Protein 2EPD (pdb70)

GO terms:
  GO:0042802 identical protein binding (F, IPI)
  GO:0005096 GTPase activator activity (F, TAS)
  GO:0005737 cytoplasm (C, TAS)
  GO:0007010 cytoskeleton organization (P, TAS)
  GO:0007266 Rho protein signal transduction (P, TAS)
  GO:0005829 cytosol (C, TAS)
  GO:0051056 regulation of small GTPase mediated signal transduction (P, TAS)
  GO:0005737 cytoplasm (C, IDA)
  GO:0005829 cytosol (C, IDA)
  GO:0005515 protein binding (F, IPI)

Radius of gyration: 13.36 Å; Cα contacts (8 Å, |Δi|>4): 138; chains: 1; bounding box: 39×36×21 Å

Sequence (76 aa):
GSSGSSGEGVVEAVACFAYTGRTAQELSFRRGDVLRLHERASSDWWRGEHNGMRGLIPHKYITLPAGTEKQVVGAGGSSGSSGEGVVEAVACFAYTGRTAQELSFRRGDVLRLHERASSDWWRGEHNGMRGLIPHKYITLPAGTEKQVVGAGGSSGSSGEGVVEAVACFAYTGRTAQELSFRRGDVLRLHERASSDWWRGEHNGMRGLIPHKYITLPAGTEKQVVGAGGSSGSSGEGVVEAVACFAYTGRTAQELSFRRGDVLRLHERASSDWWRGEHNGMRGLIPHKYITLPAGTEKQVVGAGGSSGSSGEGVVEAVACFAYTGRTAQELSFRRGDVLRLHERASSDWWRGEHNGMRGLIPHKYITLPAGTEKQVVGAGGSSGSSGEGVVEAVACFAYTGRTAQELSFRRGDVLRLHERASSDWWRGEHNGMRGLIPHKYITLPAGTEKQVVGAGGSSGSSGEGVVEAVACFAYTGRTAQELSFRRGDVLRLHERASSDWWRGEHNGMRGLIPHKYITLPAGTEKQVVGAGGSSGSSGEGVVEAVACFAYTGRTAQELSFRRGDVLRLHERASSDWWRGEHNGMRGLIPHKYITLPAGTEKQVVGAGGSSGSSGEGVVEAVACFAYTGRTAQELSFRRGDVLRLHERASSDWWRGEHNGMRGLIPHKYITLPAGTEKQVVGAGGSSGSSGEGVVEAVACFAYTGRTAQELSFRRGDVLRLHERASSDWWRGEHNGMRGLIPHKYITLPAGTEKQVVGAGGSSGSSGEGVVEAVACFAYTGRTAQELSFRRGDVLRLHERASSDWWRGEHNGMRGLIPHKYITLPAGTEKQVVGAGGSSGSSGEGVVEAVACFAYTGRTAQELSFRRGDVLRLHERASSDWWRGEHNGMRGLIPHKYITLPAGTEKQVVGAGGSSGSSGEGVVEAVACFAYTGRTAQELSFRRGDVLRLHERASSDWWRGEHNGMRGLIPHKYITLPAGTEKQVVGAGGSSGSSGEGVVEAVACFAYTGRTAQELSFRRGDVLRLHERASSDWWRGEHNGMRGLIPHKYITLPAGTEKQVVGAGGSSGSSGEGVVEAVACFAYTGRTAQELSFRRGDVLRLHERASSDWWRGEHNGMRGLIPHKYITLPAGTEKQVVGAGGSSGSSGEGVVEAVACFAYTGRTAQELSFRRGDVLRLHERASSDWWRGEHNGMRGLIPHKYITLPAGTEKQVVGAGGSSGSSGEGVVEAVACFAYTGRTAQELSFRRGDVLRLHERASSDWWRGEHNGMRGLIPHKYITLPAGTEKQVVGAGGSSGSSGEGVVEAVACFAYTGRTAQELSFRRGDVLRLHERASSDWWRGEHNGMRGLIPHKYITLPAGTEKQVVGAGGSSGSSGEGVVEAVACFAYTGRTAQELSFRRGDVLRLHERASSDWWRGEHNGMRGLIPHKYITLPAGTEKQVVGAGGSSGSSGEGVVEAVACFAYTGRTAQELSFRRGDVLRLHERASSDWWRGEHNGMRGLIPHKYITLPAGTEKQVVGAG

Solvent-accessible surface area: 6062 Å² total; per-residue (Å²): 123,126,113,66,107,135,71,168,50,84,56,113,0,70,0,47,122,62,34,102,18,210,79,101,127,30,3,36,9,185,168,28,59,80,4,153,2,89,125,84,41,57,101,76,77,8,134,4,86,26,113,88,86,191,13,40,0,5,59,156,74,6,81,20,65,118,67,70,102,131,153,112,148,71,112,134

InterPro domains:
  IPR000198 Rho GTPase-activating protein domain [PF00620] (521-667)
  IPR000198 Rho GTPase-activating protein domain [PS50238] (507-695)
  IPR000198 Rho GTPase-activating protein domain [SM00324] (518-692)
  IPR001060 FCH domain [PF00611] (43-116)
  IPR001060 FCH domain [SM00055] (22-124)
  IPR001452 SH3 domain [PF14604] (753-801)
  IPR001452 SH3 domain [PS50002] (746-805)
  IPR001452 SH3 domain [SM00326] (749-804)
  IPR008936 Rho GTPase activation protein [G3DSA:1.10.555.10] (448-701)
  IPR008936 Rho GTPase activation protein [SSF48350] (504-695)
  IPR027267 AH/BAR domain superfamily [G3DSA:1.20.1270.60] (24-326)
  IPR027267 AH/BAR domain superfamily [SSF103657] (27-340)
  IPR031160 F-BAR domain [PS51741] (19-317)
  IPR035678 srGAP4, SH3 domain [cd11956] (748-802)
  IPR036028 SH3-like domain superfamily [SSF50044] (747-803)
  IPR051627 SLIT-ROBO Rho GTPase-activating [PTHR14166] (5-944)

CATH classification: 2.30.30.40

Organism: Homo sapiens (NCBI:txid9606)

Foldseek 3Di:
DPPDDDDPDKFKKFFQAFDDDPDLQEDTDGGGQIWIFPAQPDPQKTWTAHDPGTHIHGPVRIDGPDPVDDDDDDVD

Nearest PDB structures (foldseek):
  2epd-assembly1_A  TM=8.278E-01  e=2.546E-12  Homo sapiens
  2dl8-assembly1_A  TM=7.858E-01  e=1.969E-08  Homo sapiens
  5vei-assembly1_A  TM=8.631E-01  e=9.213E-06  Homo sapiens
  1x2p-assembly1_A  TM=7.782E-01  e=7.703E-06  Homo sapiens
  2yuo-assembly1_A  TM=7.365E-01  e=3.040E-05  Mus musculus

Structure (mmCIF, N/CA/C/O backbone):
data_2EPD
#
_entry.id   2EPD
#
loop_
_atom_site.group_PDB
_atom_site.id
_atom_site.type_symbol
_atom_site.label_atom_id
_atom_site.label_alt_id
_atom_site.label_comp_id
_atom_site.label_asym_id
_atom_site.label_entity_id
_atom_site.label_seq_id
_atom_site.pdbx_PDB_ins_code
_atom_site.Cartn_x
_atom_site.Cartn_y
_atom_site.Cartn_z
_atom_site.occupancy
_atom_site.B_iso_or_equiv
_atom_site.auth_seq_id
_atom_site.auth_comp_id
_atom_site.auth_asym_id
_atom_site.auth_atom_id
_atom_site.pdbx_PDB_model_num
ATOM 1 N N . GLY A 1 1 ? -25.912 12.431 -1.014 1.00 0.00 739 GLY A N 1
ATOM 2 C CA . GLY A 1 1 ? -25.103 11.268 -1.328 1.00 0.00 739 GLY A CA 1
ATOM 3 C C . GLY A 1 1 ? -23.861 11.175 -0.463 1.00 0.00 739 GLY A C 1
ATOM 4 O O . GLY A 1 1 ? -23.850 11.652 0.672 1.00 0.00 739 GLY A O 1
ATOM 8 N N . SER A 1 2 ? -22.813 10.560 -1.000 1.00 0.00 740 SER A N 1
ATOM 9 C CA . SER A 1 2 ? -21.562 10.401 -0.267 1.00 0.00 740 SER A CA 1
ATOM 10 C C . SER A 1 2 ? -21.718 9.388 0.863 1.00 0.00 740 SER A C 1
ATOM 11 O O . SER A 1 2 ? -21.240 9.604 1.976 1.00 0.00 740 SER A O 1
ATOM 19 N N . SER A 1 3 ? -22.393 8.281 0.567 1.00 0.00 741 SER A N 1
ATOM 20 C CA . SER A 1 3 ? -22.617 7.235 1.558 1.00 0.00 741 SER A CA 1
ATOM 21 C C . SER A 1 3 ? -21.405 6.314 1.660 1.00 0.00 741 SER A C 1
ATOM 22 O O . SER A 1 3 ? -20.894 6.059 2.750 1.00 0.00 741 SER A O 1
ATOM 30 N N . GLY A 1 4 ? -20.949 5.818 0.514 1.00 0.00 742 GLY A N 1
ATOM 31 C CA . GLY A 1 4 ? -19.801 4.930 0.494 1.00 0.00 742 GLY A CA 1
ATOM 32 C C . GLY A 1 4 ? -20.067 3.622 1.211 1.00 0.00 742 GLY A C 1
ATOM 33 O O . GLY A 1 4 ? -20.963 3.537 2.051 1.00 0.00 742 GLY A O 1
ATOM 37 N N . SER A 1 5 ? -19.288 2.597 0.879 1.00 0.00 743 SER A N 1
ATOM 38 C CA . SER A 1 5 ? -19.448 1.284 1.493 1.00 0.00 743 SER A CA 1
ATOM 39 C C . SER A 1 5 ? -18.120 0.779 2.049 1.00 0.00 743 SER A C 1
ATOM 40 O O . SER A 1 5 ? -17.251 0.333 1.300 1.00 0.00 743 SER A O 1
ATOM 48 N N . SER A 1 6 ? -17.971 0.854 3.368 1.00 0.00 744 SER A N 1
ATOM 49 C CA . SER A 1 6 ? -16.748 0.408 4.025 1.00 0.00 744 SER A CA 1
ATOM 50 C C . SER A 1 6 ? -16.653 -1.114 4.021 1.00 0.00 744 SER A C 1
ATOM 51 O O . SER A 1 6 ? -17.083 -1.777 4.963 1.00 0.00 744 SER A O 1
ATOM 59 N N . GLY A 1 7 ? -16.085 -1.662 2.950 1.00 0.00 745 GLY A N 1
ATOM 60 C CA . GLY A 1 7 ? -15.943 -3.102 2.841 1.00 0.00 745 GLY A CA 1
ATOM 61 C C . GLY A 1 7 ? -14.979 -3.508 1.744 1.00 0.00 745 GLY A C 1
ATOM 62 O O . GLY A 1 7 ? -13.876 -3.978 2.021 1.00 0.00 745 GLY A O 1
ATOM 66 N N . GLU A 1 8 ? -15.397 -3.328 0.495 1.00 0.00 746 GLU A N 1
ATOM 67 C CA . GLU A 1 8 ? -14.562 -3.681 -0.648 1.00 0.00 746 GLU A CA 1
ATOM 68 C C . GLU A 1 8 ? -14.169 -2.438 -1.440 1.00 0.00 746 GLU A C 1
ATOM 69 O O . GLU A 1 8 ? -14.979 -1.876 -2.176 1.00 0.00 746 GLU A O 1
ATOM 81 N N . GLY A 1 9 ? -12.919 -2.014 -1.282 1.00 0.00 747 GLY A N 1
ATOM 82 C CA . GLY A 1 9 ? -12.439 -0.840 -1.988 1.00 0.00 747 GLY A CA 1
ATOM 83 C C . GLY A 1 9 ? -10.984 -0.962 -2.394 1.00 0.00 747 GLY A C 1
ATOM 84 O O . GLY A 1 9 ? -10.165 -1.492 -1.644 1.00 0.00 747 GLY A O 1
ATOM 88 N N . VAL A 1 10 ? -10.661 -0.470 -3.586 1.00 0.00 748 VAL A N 1
ATOM 89 C CA . VAL A 1 10 ? -9.294 -0.527 -4.092 1.00 0.00 748 VAL A CA 1
ATOM 90 C C . VAL A 1 10 ? -8.990 0.668 -4.989 1.00 0.00 748 VAL A C 1
ATOM 91 O O . VAL A 1 10 ? -9.757 0.987 -5.898 1.00 0.00 748 VAL A O 1
ATOM 104 N N . VAL A 1 11 ? -7.865 1.326 -4.727 1.00 0.00 749 VAL A N 1
ATOM 105 C CA . VAL A 1 11 ? -7.458 2.485 -5.512 1.00 0.00 749 VAL A CA 1
ATOM 106 C C . VAL A 1 11 ? -6.152 2.217 -6.251 1.00 0.00 749 VAL A C 1
ATOM 107 O O . VAL A 1 11 ? -5.133 1.904 -5.636 1.00 0.00 749 VAL A O 1
ATOM 120 N N . GLU A 1 12 ? -6.190 2.343 -7.573 1.00 0.00 750 GLU A N 1
ATOM 121 C CA . GLU A 1 12 ? -5.008 2.114 -8.396 1.00 0.00 750 GLU A CA 1
ATOM 122 C C . GLU A 1 12 ? -4.160 3.379 -8.495 1.00 0.00 750 GLU A C 1
ATOM 123 O O . GLU A 1 12 ? -4.619 4.409 -8.988 1.00 0.00 750 GLU A O 1
ATOM 135 N N . ALA A 1 13 ? -2.921 3.293 -8.022 1.00 0.00 751 ALA A N 1
ATOM 136 C CA . ALA A 1 13 ? -2.009 4.429 -8.059 1.00 0.00 751 ALA A CA 1
ATOM 137 C C . ALA A 1 13 ? -0.785 4.123 -8.916 1.00 0.00 751 ALA A C 1
ATOM 138 O O . ALA A 1 13 ? -0.370 2.970 -9.035 1.00 0.00 751 ALA A O 1
ATOM 145 N N . VAL A 1 14 ? -0.212 5.163 -9.513 1.00 0.00 752 VAL A N 1
ATOM 146 C CA . VAL A 1 14 ? 0.965 5.005 -10.360 1.00 0.00 752 VAL A CA 1
ATOM 147 C C . VAL A 1 14 ? 2.228 5.457 -9.635 1.00 0.00 752 VAL A C 1
ATOM 148 O O . VAL A 1 14 ? 2.245 6.507 -8.993 1.00 0.00 752 VAL A O 1
ATOM 161 N N . ALA A 1 15 ? 3.283 4.657 -9.744 1.00 0.00 753 ALA A N 1
ATOM 162 C CA . ALA A 1 15 ? 4.552 4.976 -9.101 1.00 0.00 753 ALA A CA 1
ATOM 163 C C . ALA A 1 15 ? 5.241 6.145 -9.795 1.00 0.00 753 ALA A C 1
ATOM 164 O O . ALA A 1 15 ? 5.849 5.980 -10.854 1.00 0.00 753 ALA A O 1
ATOM 171 N N . CYS A 1 16 ? 5.142 7.326 -9.194 1.00 0.00 754 CYS A N 1
ATOM 172 C CA . CYS A 1 16 ? 5.755 8.524 -9.757 1.00 0.00 754 CYS A CA 1
ATOM 173 C C . CYS A 1 16 ? 7.253 8.323 -9.961 1.00 0.00 754 CYS A C 1
ATOM 174 O O . CYS A 1 16 ? 7.835 8.839 -10.916 1.00 0.00 754 CYS A O 1
ATOM 182 N N . PHE A 1 17 ? 7.873 7.572 -9.057 1.00 0.00 755 PHE A N 1
ATOM 183 C CA . PHE A 1 17 ? 9.305 7.306 -9.136 1.00 0.00 755 PHE A CA 1
ATOM 184 C C . PHE A 1 17 ? 9.633 5.925 -8.574 1.00 0.00 755 PHE A C 1
ATOM 185 O O . PHE A 1 17 ? 8.911 5.400 -7.728 1.00 0.00 755 PHE A O 1
ATOM 202 N N . ALA A 1 18 ? 10.728 5.344 -9.053 1.00 0.00 756 ALA A N 1
ATOM 203 C CA . ALA A 1 18 ? 11.153 4.026 -8.598 1.00 0.00 756 ALA A CA 1
ATOM 204 C C . ALA A 1 18 ? 11.482 4.038 -7.109 1.00 0.00 756 ALA A C 1
ATOM 205 O O . ALA A 1 18 ? 12.304 4.832 -6.652 1.00 0.00 756 ALA A O 1
ATOM 212 N N . TYR A 1 19 ? 10.835 3.154 -6.358 1.00 0.00 757 TYR A N 1
ATOM 213 C CA . TYR A 1 19 ? 11.056 3.066 -4.920 1.00 0.00 757 TYR A CA 1
ATOM 214 C C . TYR A 1 19 ? 11.520 1.667 -4.524 1.00 0.00 757 TYR A C 1
ATOM 215 O O . TYR A 1 19 ? 11.300 0.698 -5.252 1.00 0.00 757 TYR A O 1
ATOM 233 N N . THR A 1 20 ? 12.163 1.570 -3.365 1.00 0.00 758 THR A N 1
ATOM 234 C CA . THR A 1 20 ? 12.659 0.291 -2.872 1.00 0.00 758 THR A CA 1
ATOM 235 C C . THR A 1 20 ? 12.425 0.153 -1.372 1.00 0.00 758 THR A C 1
ATOM 236 O O . THR A 1 20 ? 13.112 0.780 -0.566 1.00 0.00 758 THR A O 1
ATOM 247 N N . GLY A 1 21 ? 11.451 -0.674 -1.003 1.00 0.00 759 GLY A N 1
ATOM 248 C CA . GLY A 1 21 ? 11.145 -0.880 0.401 1.00 0.00 759 GLY A CA 1
ATOM 249 C C . GLY A 1 21 ? 12.383 -1.159 1.229 1.00 0.00 759 GLY A C 1
ATOM 250 O O . GLY A 1 21 ? 13.164 -2.055 0.908 1.00 0.00 759 GLY A O 1
ATOM 254 N N . ARG A 1 22 ? 12.564 -0.390 2.298 1.00 0.00 760 ARG A N 1
ATOM 255 C CA . ARG A 1 22 ? 13.717 -0.557 3.173 1.00 0.00 760 ARG A CA 1
ATOM 256 C C . ARG A 1 22 ? 13.675 -1.911 3.876 1.00 0.00 760 ARG A C 1
ATOM 257 O O . ARG A 1 22 ? 14.698 -2.582 4.017 1.00 0.00 760 ARG A O 1
ATOM 278 N N . THR A 1 23 ? 12.485 -2.307 4.316 1.00 0.00 761 THR A N 1
ATOM 279 C CA . THR A 1 23 ? 12.309 -3.579 5.005 1.00 0.00 761 THR A CA 1
ATOM 280 C C . THR A 1 23 ? 11.133 -4.359 4.428 1.00 0.00 761 THR A C 1
ATOM 281 O O . THR A 1 23 ? 10.393 -3.851 3.586 1.00 0.00 761 THR A O 1
ATOM 292 N N . ALA A 1 24 ? 10.966 -5.595 4.887 1.00 0.00 762 ALA A N 1
ATOM 293 C CA . ALA A 1 24 ? 9.878 -6.444 4.418 1.00 0.00 762 ALA A CA 1
ATOM 294 C C . ALA A 1 24 ? 8.549 -5.697 4.445 1.00 0.00 762 ALA A C 1
ATOM 295 O O . ALA A 1 24 ? 7.728 -5.841 3.539 1.00 0.00 762 ALA A O 1
ATOM 302 N N . GLN A 1 25 ? 8.343 -4.901 5.489 1.00 0.00 763 GLN A N 1
ATOM 303 C CA . GLN A 1 25 ? 7.112 -4.133 5.633 1.00 0.00 763 GLN A CA 1
ATOM 304 C C . GLN A 1 25 ? 6.864 -3.267 4.402 1.00 0.00 763 GLN A C 1
ATOM 305 O O . GLN A 1 25 ? 5.760 -3.248 3.858 1.00 0.00 763 GLN A O 1
ATOM 319 N N . GLU A 1 26 ? 7.897 -2.551 3.970 1.00 0.00 764 GLU A N 1
ATOM 320 C CA . GLU A 1 26 ? 7.789 -1.682 2.804 1.00 0.00 764 GLU A CA 1
ATOM 321 C C . GLU A 1 26 ? 7.807 -2.497 1.514 1.00 0.00 764 GLU A C 1
ATOM 322 O O . GLU A 1 26 ? 8.232 -3.654 1.503 1.00 0.00 764 GLU A O 1
ATOM 334 N N . LEU A 1 27 ? 7.342 -1.887 0.429 1.00 0.00 765 LEU A N 1
ATOM 335 C CA . LEU A 1 27 ? 7.304 -2.556 -0.867 1.00 0.00 765 LEU A CA 1
ATOM 336 C C . LEU A 1 27 ? 8.265 -1.894 -1.849 1.00 0.00 765 LEU A C 1
ATOM 337 O O . LEU A 1 27 ? 8.830 -0.839 -1.565 1.00 0.00 765 LEU A O 1
ATOM 353 N N . SER A 1 28 ? 8.443 -2.521 -3.008 1.00 0.00 766 SER A N 1
ATOM 354 C CA . SER A 1 28 ? 9.337 -1.994 -4.032 1.00 0.00 766 SER A CA 1
ATOM 355 C C . SER A 1 28 ? 8.658 -1.995 -5.398 1.00 0.00 766 SER A C 1
ATOM 356 O O . SER A 1 28 ? 7.785 -2.820 -5.670 1.00 0.00 766 SER A O 1
ATOM 364 N N . PHE A 1 29 ? 9.064 -1.063 -6.255 1.00 0.00 767 PHE A N 1
ATOM 365 C CA . PHE A 1 29 ? 8.495 -0.954 -7.593 1.00 0.00 767 PHE A CA 1
ATOM 366 C C . PHE A 1 29 ? 9.225 0.108 -8.410 1.00 0.00 767 PHE A C 1
ATOM 367 O O . PHE A 1 29 ? 9.841 1.018 -7.855 1.00 0.00 767 PHE A O 1
ATOM 384 N N . ARG A 1 30 ? 9.153 -0.017 -9.731 1.00 0.00 768 ARG A N 1
ATOM 385 C CA . ARG A 1 30 ? 9.808 0.930 -10.625 1.00 0.00 768 ARG A CA 1
ATOM 386 C C . ARG A 1 30 ? 8.804 1.933 -11.184 1.00 0.00 768 ARG A C 1
ATOM 387 O O . ARG A 1 30 ? 7.671 1.578 -11.509 1.00 0.00 768 ARG A O 1
ATOM 408 N N . ARG A 1 31 ? 9.228 3.188 -11.293 1.00 0.00 769 ARG A N 1
ATOM 409 C CA . ARG A 1 31 ? 8.366 4.244 -11.811 1.00 0.00 769 ARG A CA 1
ATOM 410 C C . ARG A 1 31 ? 7.450 3.708 -12.907 1.00 0.00 769 ARG A C 1
ATOM 411 O O . ARG A 1 31 ? 7.904 3.056 -13.847 1.00 0.00 769 ARG A O 1
ATOM 432 N N . GLY A 1 32 ? 6.156 3.988 -12.780 1.00 0.00 770 GLY A N 1
ATOM 433 C CA . GLY A 1 32 ? 5.197 3.527 -13.766 1.00 0.00 770 GLY A CA 1
ATOM 434 C C . GLY A 1 32 ? 4.436 2.300 -13.305 1.00 0.00 770 GLY A C 1
ATOM 435 O O . GLY A 1 32 ? 3.290 2.086 -13.701 1.00 0.00 770 GLY A O 1
ATOM 439 N N . ASP A 1 33 ? 5.074 1.490 -12.468 1.00 0.00 771 ASP A N 1
ATOM 440 C CA . ASP A 1 33 ? 4.451 0.276 -11.953 1.00 0.00 771 ASP A CA 1
ATOM 441 C C . ASP A 1 33 ? 3.262 0.614 -11.059 1.00 0.00 771 ASP A C 1
ATOM 442 O O . ASP A 1 33 ? 3.423 1.202 -9.989 1.00 0.00 771 ASP A O 1
ATOM 451 N N . VAL A 1 34 ? 2.067 0.239 -11.504 1.00 0.00 772 VAL A N 1
ATOM 452 C CA . VAL A 1 34 ? 0.851 0.502 -10.745 1.00 0.00 772 VAL A CA 1
ATOM 453 C C . VAL A 1 34 ? 0.788 -0.363 -9.491 1.00 0.00 772 VAL A C 1
ATOM 454 O O . VAL A 1 34 ? 1.332 -1.467 -9.457 1.00 0.00 772 VAL A O 1
ATOM 467 N N . LEU A 1 35 ? 0.121 0.146 -8.461 1.00 0.00 773 LEU A N 1
ATOM 468 C CA . LEU A 1 35 ? -0.014 -0.580 -7.203 1.00 0.00 773 LEU A CA 1
ATOM 469 C C . LEU A 1 35 ? -1.400 -0.374 -6.601 1.00 0.00 773 LEU A C 1
ATOM 470 O O . LEU A 1 35 ? -1.895 0.750 -6.527 1.00 0.00 773 LEU A O 1
ATOM 486 N N . ARG A 1 36 ? -2.021 -1.468 -6.172 1.00 0.00 774 ARG A N 1
ATOM 487 C CA . ARG A 1 36 ? -3.351 -1.408 -5.576 1.00 0.00 774 ARG A CA 1
ATOM 488 C C . ARG A 1 36 ? -3.276 -0.934 -4.128 1.00 0.00 774 ARG A C 1
ATOM 489 O O . ARG A 1 36 ? -2.616 -1.555 -3.293 1.00 0.00 774 ARG A O 1
ATOM 510 N N . LEU A 1 37 ? -3.956 0.169 -3.836 1.00 0.00 775 LEU A N 1
ATOM 511 C CA . LEU A 1 37 ? -3.967 0.727 -2.488 1.00 0.00 775 LEU A CA 1
ATOM 512 C C . LEU A 1 37 ? -5.135 0.172 -1.679 1.00 0.00 775 LEU A C 1
ATOM 513 O O . LEU A 1 37 ? -6.233 0.730 -1.690 1.00 0.00 775 LEU A O 1
ATOM 529 N N . HIS A 1 38 ? -4.890 -0.929 -0.975 1.00 0.00 776 HIS A N 1
ATOM 530 C CA . HIS A 1 38 ? -5.921 -1.558 -0.157 1.00 0.00 776 HIS A CA 1
ATOM 531 C C . HIS A 1 38 ? -6.646 -0.521 0.696 1.00 0.00 776 HIS A C 1
ATOM 532 O O . HIS A 1 38 ? -7.854 -0.329 0.562 1.00 0.00 776 HIS A O 1
ATOM 546 N N . GLU A 1 39 ? -5.899 0.142 1.573 1.00 0.00 777 GLU A N 1
ATOM 547 C CA . GLU A 1 39 ? -6.472 1.158 2.449 1.00 0.00 777 GLU A CA 1
ATOM 548 C C . GLU A 1 39 ? -5.375 1.963 3.139 1.00 0.00 777 GLU A C 1
ATOM 549 O O . GLU A 1 39 ? -4.306 1.437 3.450 1.00 0.00 777 GLU A O 1
ATOM 561 N N . ARG A 1 40 ? -5.648 3.242 3.376 1.00 0.00 778 ARG A N 1
ATOM 562 C CA . ARG A 1 40 ? -4.684 4.121 4.028 1.00 0.00 778 ARG A CA 1
ATOM 563 C C . ARG A 1 40 ? -3.947 3.386 5.144 1.00 0.00 778 ARG A C 1
ATOM 564 O O . ARG A 1 40 ? -4.535 2.580 5.864 1.00 0.00 778 ARG A O 1
ATOM 585 N N . ALA A 1 41 ? -2.656 3.671 5.281 1.00 0.00 779 ALA A N 1
ATOM 586 C CA . ALA A 1 41 ? -1.840 3.039 6.310 1.00 0.00 779 ALA A CA 1
ATOM 587 C C . ALA A 1 41 ? -1.300 4.071 7.294 1.00 0.00 779 ALA A C 1
ATOM 588 O O . ALA A 1 41 ? -1.251 3.827 8.500 1.00 0.00 779 ALA A O 1
ATOM 595 N N . SER A 1 42 ? -0.896 5.225 6.772 1.00 0.00 780 SER A N 1
ATOM 596 C CA . SER A 1 42 ? -0.356 6.293 7.605 1.00 0.00 780 SER A CA 1
ATOM 597 C C . SER A 1 42 ? -0.611 7.658 6.971 1.00 0.00 780 SER A C 1
ATOM 598 O O . SER A 1 42 ? -1.279 7.762 5.943 1.00 0.00 780 SER A O 1
ATOM 606 N N . SER A 1 43 ? -0.072 8.702 7.593 1.00 0.00 781 SER A N 1
ATOM 607 C CA . SER A 1 43 ? -0.243 10.061 7.093 1.00 0.00 781 SER A CA 1
ATOM 608 C C . SER A 1 43 ? 0.340 10.201 5.690 1.00 0.00 781 SER A C 1
ATOM 609 O O . SER A 1 43 ? -0.227 10.882 4.836 1.00 0.00 781 SER A O 1
ATOM 617 N N . ASP A 1 44 ? 1.476 9.551 5.461 1.00 0.00 782 ASP A N 1
ATOM 618 C CA . ASP A 1 44 ? 2.137 9.602 4.162 1.00 0.00 782 ASP A CA 1
ATOM 619 C C . ASP A 1 44 ? 2.483 8.198 3.674 1.00 0.00 782 ASP A C 1
ATOM 620 O O . ASP A 1 44 ? 3.527 7.985 3.058 1.00 0.00 782 ASP A O 1
ATOM 629 N N . TRP A 1 45 ? 1.600 7.246 3.953 1.00 0.00 783 TRP A N 1
ATOM 630 C CA . TRP A 1 45 ? 1.813 5.863 3.543 1.00 0.00 783 TRP A CA 1
ATOM 631 C C . TRP A 1 45 ? 0.485 5.163 3.280 1.00 0.00 783 TRP A C 1
ATOM 632 O O . TRP A 1 45 ? -0.570 5.630 3.709 1.00 0.00 783 TRP A O 1
ATOM 653 N N . TRP A 1 46 ? 0.543 4.040 2.572 1.00 0.00 784 TRP A N 1
ATOM 654 C CA . TRP A 1 46 ? -0.657 3.276 2.251 1.00 0.00 784 TRP A CA 1
ATOM 655 C C . TRP A 1 46 ? -0.397 1.778 2.373 1.00 0.00 784 TRP A C 1
ATOM 656 O O . TRP A 1 46 ? 0.706 1.357 2.721 1.00 0.00 784 TRP A O 1
ATOM 677 N N . ARG A 1 47 ? -1.419 0.980 2.083 1.00 0.00 785 ARG A N 1
ATOM 678 C CA . ARG A 1 47 ? -1.300 -0.471 2.162 1.00 0.00 785 ARG A CA 1
ATOM 679 C C . ARG A 1 47 ? -1.695 -1.121 0.838 1.00 0.00 785 ARG A C 1
ATOM 680 O O . ARG A 1 47 ? -2.846 -1.037 0.413 1.00 0.00 785 ARG A O 1
ATOM 701 N N . GLY A 1 48 ? -0.730 -1.769 0.192 1.00 0.00 786 GLY A N 1
ATOM 702 C CA . GLY A 1 48 ? -0.996 -2.423 -1.076 1.00 0.00 786 GLY A CA 1
ATOM 703 C C . GLY A 1 48 ? -0.271 -3.747 -1.209 1.00 0.00 786 GLY A C 1
ATOM 704 O O . GLY A 1 48 ? 0.463 -4.152 -0.309 1.00 0.00 786 GLY A O 1
ATOM 708 N N . GLU A 1 49 ? -0.480 -4.424 -2.334 1.00 0.00 787 GLU A N 1
ATOM 709 C CA . GLU A 1 49 ? 0.158 -5.712 -2.579 1.00 0.00 787 GLU A CA 1
ATOM 710 C C . GLU A 1 49 ? 0.767 -5.760 -3.977 1.00 0.00 787 GLU A C 1
ATOM 711 O O . GLU A 1 49 ? 0.052 -5.732 -4.979 1.00 0.00 787 GLU A O 1
ATOM 723 N N . HIS A 1 50 ? 2.093 -5.833 -4.037 1.00 0.00 788 HIS A N 1
ATOM 724 C CA . HIS A 1 50 ? 2.800 -5.885 -5.312 1.00 0.00 788 HIS A CA 1
ATOM 725 C C . HIS A 1 50 ? 2.807 -7.305 -5.871 1.00 0.00 788 HIS A C 1
ATOM 726 O O . HIS A 1 50 ? 2.220 -8.215 -5.287 1.00 0.00 788 HIS A O 1
ATOM 740 N N . ASN A 1 51 ? 3.475 -7.485 -7.006 1.00 0.00 789 ASN A N 1
ATOM 741 C CA . ASN A 1 51 ? 3.557 -8.794 -7.645 1.00 0.00 789 ASN A CA 1
ATOM 742 C C . ASN A 1 51 ? 4.169 -9.823 -6.700 1.00 0.00 789 ASN A C 1
ATOM 743 O O . ASN A 1 51 ? 5.388 -9.893 -6.547 1.00 0.00 789 ASN A O 1
ATOM 754 N N . GLY A 1 52 ? 3.314 -10.620 -6.067 1.00 0.00 790 GLY A N 1
ATOM 755 C CA . GLY A 1 52 ? 3.789 -11.635 -5.145 1.00 0.00 790 GLY A CA 1
ATOM 756 C C . GLY A 1 52 ? 4.357 -11.042 -3.872 1.00 0.00 790 GLY A C 1
ATOM 757 O O . GLY A 1 52 ? 4.953 -11.750 -3.061 1.00 0.00 790 GLY A O 1
ATOM 761 N N . MET A 1 53 ? 4.174 -9.737 -3.696 1.00 0.00 791 MET A N 1
ATOM 762 C CA . MET A 1 53 ? 4.674 -9.049 -2.511 1.00 0.00 791 MET A CA 1
ATOM 763 C C . MET A 1 53 ? 3.559 -8.262 -1.829 1.00 0.00 791 MET A C 1
ATOM 764 O O . MET A 1 53 ? 2.595 -7.848 -2.472 1.00 0.00 791 MET A O 1
ATOM 778 N N . ARG A 1 54 ? 3.698 -8.061 -0.522 1.00 0.00 792 ARG A N 1
ATOM 779 C CA . ARG A 1 54 ? 2.702 -7.326 0.247 1.00 0.00 792 ARG A CA 1
ATOM 780 C C . ARG A 1 54 ? 3.369 -6.440 1.295 1.00 0.00 792 ARG A C 1
ATOM 781 O O . ARG A 1 54 ? 4.226 -6.894 2.052 1.00 0.00 792 ARG A O 1
ATOM 802 N N . GLY A 1 55 ? 2.970 -5.172 1.332 1.00 0.00 793 GLY A N 1
ATOM 803 C CA . GLY A 1 55 ? 3.540 -4.242 2.290 1.00 0.00 793 GLY A CA 1
ATOM 804 C C . GLY A 1 55 ? 2.933 -2.858 2.186 1.00 0.00 793 GLY A C 1
ATOM 805 O O . GLY A 1 55 ? 1.828 -2.693 1.666 1.00 0.00 793 GLY A O 1
ATOM 809 N N . LEU A 1 56 ? 3.653 -1.858 2.683 1.00 0.00 794 LEU A N 1
ATOM 810 C CA . LEU A 1 56 ? 3.178 -0.480 2.645 1.00 0.00 794 LEU A CA 1
ATOM 811 C C . LEU A 1 56 ? 3.539 0.185 1.320 1.00 0.00 794 LEU A C 1
ATOM 812 O O . LEU A 1 56 ? 4.289 -0.373 0.519 1.00 0.00 794 LEU A O 1
ATOM 828 N N . ILE A 1 57 ? 3.000 1.379 1.097 1.00 0.00 795 ILE A N 1
ATOM 829 C CA . ILE A 1 57 ? 3.268 2.120 -0.129 1.00 0.00 795 ILE A CA 1
ATOM 830 C C . ILE A 1 57 ? 3.422 3.611 0.153 1.00 0.00 795 ILE A C 1
ATOM 831 O O . ILE A 1 57 ? 2.614 4.222 0.853 1.00 0.00 795 ILE A O 1
ATOM 847 N N . PRO A 1 58 ? 4.482 4.213 -0.407 1.00 0.00 796 PRO A N 1
ATOM 848 C CA . PRO A 1 58 ? 4.765 5.640 -0.233 1.00 0.00 796 PRO A CA 1
ATOM 849 C C . PRO A 1 58 ? 3.756 6.524 -0.959 1.00 0.00 796 PRO A C 1
ATOM 850 O O . PRO A 1 58 ? 3.544 6.381 -2.163 1.00 0.00 796 PRO A O 1
ATOM 861 N N . HIS A 1 59 ? 3.137 7.439 -0.219 1.00 0.00 797 HIS A N 1
ATOM 862 C CA . HIS A 1 59 ? 2.151 8.347 -0.793 1.00 0.00 797 HIS A CA 1
ATOM 863 C C . HIS A 1 59 ? 2.834 9.495 -1.530 1.00 0.00 797 HIS A C 1
ATOM 864 O O . HIS A 1 59 ? 2.181 10.283 -2.214 1.00 0.00 797 HIS A O 1
ATOM 878 N N . LYS A 1 60 ? 4.152 9.583 -1.386 1.00 0.00 798 LYS A N 1
ATOM 879 C CA . LYS A 1 60 ? 4.925 10.634 -2.038 1.00 0.00 798 LYS A CA 1
ATOM 880 C C . LYS A 1 60 ? 5.470 10.155 -3.379 1.00 0.00 798 LYS A C 1
ATOM 881 O O . LYS A 1 60 ? 5.640 10.944 -4.309 1.00 0.00 798 LYS A O 1
ATOM 900 N N . TYR A 1 61 ? 5.742 8.858 -3.473 1.00 0.00 799 TYR A N 1
ATOM 901 C CA . TYR A 1 61 ? 6.269 8.274 -4.701 1.00 0.00 799 TYR A CA 1
ATOM 902 C C . TYR A 1 61 ? 5.143 7.725 -5.571 1.00 0.00 799 TYR A C 1
ATOM 903 O O . TYR A 1 61 ? 5.388 7.136 -6.624 1.00 0.00 799 TYR A O 1
ATOM 921 N N . ILE A 1 62 ? 3.908 7.923 -5.122 1.00 0.00 800 ILE A N 1
ATOM 922 C CA . ILE A 1 62 ? 2.743 7.449 -5.859 1.00 0.00 800 ILE A CA 1
ATOM 923 C C . ILE A 1 62 ? 1.731 8.571 -6.067 1.00 0.00 800 ILE A C 1
ATOM 924 O O . ILE A 1 62 ? 1.480 9.371 -5.165 1.00 0.00 800 ILE A O 1
ATOM 940 N N . THR A 1 63 ? 1.149 8.622 -7.261 1.00 0.00 801 THR A N 1
ATOM 941 C CA . THR A 1 63 ? 0.163 9.645 -7.588 1.00 0.00 801 THR A CA 1
ATOM 942 C C . THR A 1 63 ? -1.226 9.038 -7.749 1.00 0.00 801 THR A C 1
ATOM 943 O O . THR A 1 63 ? -1.464 8.238 -8.655 1.00 0.00 801 THR A O 1
ATOM 954 N N . LEU A 1 64 ? -2.140 9.423 -6.866 1.00 0.00 802 LEU A N 1
ATOM 955 C CA . LEU A 1 64 ? -3.508 8.917 -6.911 1.00 0.00 802 LEU A CA 1
ATOM 956 C C . LEU A 1 64 ? -4.214 9.367 -8.186 1.00 0.00 802 LEU A C 1
ATOM 957 O O . LEU A 1 64 ? -3.894 10.403 -8.769 1.00 0.00 802 LEU A O 1
ATOM 973 N N . PRO A 1 65 ? -5.198 8.572 -8.630 1.00 0.00 803 PRO A N 1
ATOM 974 C CA . PRO A 1 65 ? -5.972 8.870 -9.839 1.00 0.00 803 PRO A CA 1
ATOM 975 C C . PRO A 1 65 ? -6.892 10.072 -9.657 1.00 0.00 803 PRO A C 1
ATOM 976 O O . PRO A 1 65 ? -7.148 10.505 -8.534 1.00 0.00 803 PRO A O 1
ATOM 987 N N . ALA A 1 66 ? -7.387 10.606 -10.769 1.00 0.00 804 ALA A N 1
ATOM 988 C CA . ALA A 1 66 ? -8.280 11.757 -10.731 1.00 0.00 804 ALA A CA 1
ATOM 989 C C . ALA A 1 66 ? -9.391 11.557 -9.705 1.00 0.00 804 ALA A C 1
ATOM 990 O O . ALA A 1 66 ? -10.284 10.733 -9.895 1.00 0.00 804 ALA A O 1
ATOM 997 N N . GLY A 1 67 ? -9.327 12.315 -8.615 1.00 0.00 805 GLY A N 1
ATOM 998 C CA . GLY A 1 67 ? -10.332 12.205 -7.574 1.00 0.00 805 GLY A CA 1
ATOM 999 C C . GLY A 1 67 ? -9.750 11.745 -6.252 1.00 0.00 805 GLY A C 1
ATOM 1000 O O . GLY A 1 67 ? -10.348 10.927 -5.552 1.00 0.00 805 GLY A O 1
ATOM 1004 N N . THR A 1 68 ? -8.578 12.269 -5.909 1.00 0.00 806 THR A N 1
ATOM 1005 C CA . THR A 1 68 ? -7.913 11.905 -4.664 1.00 0.00 806 THR A CA 1
ATOM 1006 C C . THR A 1 68 ? -8.892 11.914 -3.495 1.00 0.00 806 THR A C 1
ATOM 1007 O O . THR A 1 68 ? -10.031 12.359 -3.631 1.00 0.00 806 THR A O 1
ATOM 1018 N N . GLU A 1 69 ? -8.439 11.420 -2.347 1.00 0.00 807 GLU A N 1
ATOM 1019 C CA . GLU A 1 69 ? -9.277 11.371 -1.154 1.00 0.00 807 GLU A CA 1
ATOM 1020 C C . GLU A 1 69 ? -9.131 12.650 -0.334 1.00 0.00 807 GLU A C 1
ATOM 1021 O O . GLU A 1 69 ? -8.122 12.858 0.339 1.00 0.00 807 GLU A O 1
ATOM 1033 N N . LYS A 1 70 ? -10.147 13.505 -0.397 1.00 0.00 808 LYS A N 1
ATOM 1034 C CA . LYS A 1 70 ? -10.134 14.763 0.339 1.00 0.00 808 LYS A CA 1
ATOM 1035 C C . LYS A 1 70 ? -11.289 14.824 1.333 1.00 0.00 808 LYS A C 1
ATOM 1036 O O . LYS A 1 70 ? -11.150 15.374 2.425 1.00 0.00 808 LYS A O 1
ATOM 1055 N N . GLN A 1 71 ? -12.426 14.254 0.948 1.00 0.00 809 GLN A N 1
ATOM 1056 C CA . GLN A 1 71 ? -13.604 14.243 1.807 1.00 0.00 809 GLN A CA 1
ATOM 1057 C C . GLN A 1 71 ? -13.925 15.647 2.309 1.00 0.00 809 GLN A C 1
ATOM 1058 O O . GLN A 1 71 ? -14.195 15.847 3.493 1.00 0.00 809 GLN A O 1
ATOM 1072 N N . VAL A 1 72 ? -13.892 16.617 1.401 1.00 0.00 810 VAL A N 1
ATOM 1073 C CA . VAL A 1 72 ? -14.179 18.002 1.751 1.00 0.00 810 VAL A CA 1
ATOM 1074 C C . VAL A 1 72 ? -15.490 18.467 1.125 1.00 0.00 810 VAL A C 1
ATOM 1075 O O . VAL A 1 72 ? -15.542 18.793 -0.061 1.00 0.00 810 VAL A O 1
ATOM 1088 N N . VAL A 1 73 ? -16.547 18.495 1.931 1.00 0.00 811 VAL A N 1
ATOM 1089 C CA . VAL A 1 73 ? -17.858 18.922 1.456 1.00 0.00 811 VAL A CA 1
ATOM 1090 C C . VAL A 1 73 ? -17.749 20.173 0.592 1.00 0.00 811 VAL A C 1
ATOM 1091 O O . VAL A 1 73 ? -16.896 21.028 0.824 1.00 0.00 811 VAL A O 1
ATOM 1104 N N . GLY A 1 74 ? -18.621 20.273 -0.407 1.00 0.00 812 GLY A N 1
ATOM 1105 C CA . GLY A 1 74 ? -18.607 21.424 -1.291 1.00 0.00 812 GLY A CA 1
ATOM 1106 C C . GLY A 1 74 ? -18.671 21.031 -2.754 1.00 0.00 812 GLY A C 1
ATOM 1107 O O . GLY A 1 74 ? -18.215 19.953 -3.135 1.00 0.00 812 GLY A O 1
ATOM 1111 N N . ALA A 1 75 ? -19.239 21.907 -3.576 1.00 0.00 813 ALA A N 1
ATOM 1112 C CA . ALA A 1 75 ? -19.360 21.646 -5.005 1.00 0.00 813 ALA A CA 1
ATOM 1113 C C . ALA A 1 75 ? -19.770 22.906 -5.760 1.00 0.00 813 ALA A C 1
ATOM 1114 O O . ALA A 1 75 ? -20.853 23.447 -5.544 1.00 0.00 813 ALA A O 1
ATOM 1121 N N . GLY A 1 76 ? -18.894 23.370 -6.647 1.00 0.00 814 GLY A N 1
ATOM 1122 C CA . GLY A 1 76 ? -19.183 24.564 -7.420 1.00 0.00 814 GLY A CA 1
ATOM 1123 C C . GLY A 1 76 ? -18.924 25.837 -6.639 1.00 0.00 814 GLY A C 1
ATOM 1124 O O . GLY A 1 76 ? -19.004 26.936 -7.187 1.00 0.00 814 GLY A O 1
ATOM 1128 N N . GLY A 1 1 ? -16.226 -20.684 9.934 1.00 0.00 739 GLY A N 2
ATOM 1129 C CA . GLY A 1 1 ? -16.669 -20.572 8.557 1.00 0.00 739 GLY A CA 2
ATOM 1130 C C . GLY A 1 1 ? -17.530 -19.347 8.323 1.00 0.00 739 GLY A C 2
ATOM 1131 O O . GLY A 1 1 ? -18.707 -19.329 8.682 1.00 0.00 739 GLY A O 2
ATOM 1135 N N . SER A 1 2 ? -16.942 -18.319 7.719 1.00 0.00 740 SER A N 2
ATOM 1136 C CA . SER A 1 2 ? -17.662 -17.081 7.443 1.00 0.00 740 SER A CA 2
ATOM 1137 C C . SER A 1 2 ? -17.463 -16.650 5.993 1.00 0.00 740 SER A C 2
ATOM 1138 O O . SER A 1 2 ? -16.368 -16.252 5.596 1.00 0.00 740 SER A O 2
ATOM 1146 N N . SER A 1 3 ? -18.532 -16.732 5.206 1.00 0.00 741 SER A N 2
ATOM 1147 C CA . SER A 1 3 ? -18.475 -16.354 3.799 1.00 0.00 741 SER A CA 2
ATOM 1148 C C . SER A 1 3 ? -19.434 -15.203 3.506 1.00 0.00 741 SER A C 2
ATOM 1149 O O . SER A 1 3 ? -20.504 -15.104 4.106 1.00 0.00 741 SER A O 2
ATOM 1157 N N . GLY A 1 4 ? -19.041 -14.335 2.579 1.00 0.00 742 GLY A N 2
ATOM 1158 C CA . GLY A 1 4 ? -19.876 -13.203 2.222 1.00 0.00 742 GLY A CA 2
ATOM 1159 C C . GLY A 1 4 ? -19.487 -11.939 2.964 1.00 0.00 742 GLY A C 2
ATOM 1160 O O . GLY A 1 4 ? -19.252 -11.968 4.172 1.00 0.00 742 GLY A O 2
ATOM 1164 N N . SER A 1 5 ? -19.417 -10.827 2.240 1.00 0.00 743 SER A N 2
ATOM 1165 C CA . SER A 1 5 ? -19.049 -9.548 2.836 1.00 0.00 743 SER A CA 2
ATOM 1166 C C . SER A 1 5 ? -19.596 -8.387 2.012 1.00 0.00 743 SER A C 2
ATOM 1167 O O . SER A 1 5 ? -19.521 -8.393 0.783 1.00 0.00 743 SER A O 2
ATOM 1175 N N . SER A 1 6 ? -20.147 -7.391 2.698 1.00 0.00 744 SER A N 2
ATOM 1176 C CA . SER A 1 6 ? -20.711 -6.223 2.031 1.00 0.00 744 SER A CA 2
ATOM 1177 C C . SER A 1 6 ? -19.829 -4.997 2.244 1.00 0.00 744 SER A C 2
ATOM 1178 O O . SER A 1 6 ? -20.321 -3.906 2.530 1.00 0.00 744 SER A O 2
ATOM 1186 N N . GLY A 1 7 ? -18.520 -5.185 2.103 1.00 0.00 745 GLY A N 2
ATOM 1187 C CA . GLY A 1 7 ? -17.589 -4.087 2.284 1.00 0.00 745 GLY A CA 2
ATOM 1188 C C . GLY A 1 7 ? -16.279 -4.311 1.555 1.00 0.00 745 GLY A C 2
ATOM 1189 O O . GLY A 1 7 ? -15.318 -4.815 2.135 1.00 0.00 745 GLY A O 2
ATOM 1193 N N . GLU A 1 8 ? -16.241 -3.939 0.279 1.00 0.00 746 GLU A N 2
ATOM 1194 C CA . GLU A 1 8 ? -15.039 -4.105 -0.530 1.00 0.00 746 GLU A CA 2
ATOM 1195 C C . GLU A 1 8 ? -14.653 -2.793 -1.207 1.00 0.00 746 GLU A C 2
ATOM 1196 O O . GLU A 1 8 ? -15.514 -2.035 -1.651 1.00 0.00 746 GLU A O 2
ATOM 1208 N N . GLY A 1 9 ? -13.352 -2.533 -1.281 1.00 0.00 747 GLY A N 2
ATOM 1209 C CA . GLY A 1 9 ? -12.873 -1.313 -1.905 1.00 0.00 747 GLY A CA 2
ATOM 1210 C C . GLY A 1 9 ? -11.407 -1.390 -2.279 1.00 0.00 747 GLY A C 2
ATOM 1211 O O . GLY A 1 9 ? -10.561 -1.708 -1.443 1.00 0.00 747 GLY A O 2
ATOM 1215 N N . VAL A 1 10 ? -11.103 -1.098 -3.540 1.00 0.00 748 VAL A N 2
ATOM 1216 C CA . VAL A 1 10 ? -9.728 -1.136 -4.024 1.00 0.00 748 VAL A CA 2
ATOM 1217 C C . VAL A 1 10 ? -9.418 0.077 -4.894 1.00 0.00 748 VAL A C 2
ATOM 1218 O O . VAL A 1 10 ? -10.205 0.447 -5.765 1.00 0.00 748 VAL A O 2
ATOM 1231 N N . VAL A 1 11 ? -8.266 0.693 -4.651 1.00 0.00 749 VAL A N 2
ATOM 1232 C CA . VAL A 1 11 ? -7.850 1.865 -5.413 1.00 0.00 749 VAL A CA 2
ATOM 1233 C C . VAL A 1 11 ? -6.542 1.604 -6.152 1.00 0.00 749 VAL A C 2
ATOM 1234 O O . VAL A 1 11 ? -5.605 1.035 -5.593 1.00 0.00 749 VAL A O 2
ATOM 1247 N N . GLU A 1 12 ? -6.487 2.023 -7.412 1.00 0.00 750 GLU A N 2
ATOM 1248 C CA . GLU A 1 12 ? -5.294 1.834 -8.228 1.00 0.00 750 GLU A CA 2
ATOM 1249 C C . GLU A 1 12 ? -4.466 3.115 -8.287 1.00 0.00 750 GLU A C 2
ATOM 1250 O O . GLU A 1 12 ? -4.982 4.185 -8.607 1.00 0.00 750 GLU A O 2
ATOM 1262 N N . ALA A 1 13 ? -3.180 2.996 -7.976 1.00 0.00 751 ALA A N 2
ATOM 1263 C CA . ALA A 1 13 ? -2.280 4.143 -7.994 1.00 0.00 751 ALA A CA 2
ATOM 1264 C C . ALA A 1 13 ? -1.076 3.881 -8.892 1.00 0.00 751 ALA A C 2
ATOM 1265 O O . ALA A 1 13 ? -0.732 2.732 -9.168 1.00 0.00 751 ALA A O 2
ATOM 1272 N N . VAL A 1 14 ? -0.438 4.955 -9.347 1.00 0.00 752 VAL A N 2
ATOM 1273 C CA . VAL A 1 14 ? 0.729 4.841 -10.214 1.00 0.00 752 VAL A CA 2
ATOM 1274 C C . VAL A 1 14 ? 1.974 5.403 -9.537 1.00 0.00 752 VAL A C 2
ATOM 1275 O O . VAL A 1 14 ? 1.935 6.477 -8.936 1.00 0.00 752 VAL A O 2
ATOM 1288 N N . ALA A 1 15 ? 3.077 4.670 -9.638 1.00 0.00 753 ALA A N 2
ATOM 1289 C CA . ALA A 1 15 ? 4.335 5.096 -9.037 1.00 0.00 753 ALA A CA 2
ATOM 1290 C C . ALA A 1 15 ? 4.945 6.262 -9.808 1.00 0.00 753 ALA A C 2
ATOM 1291 O O . ALA A 1 15 ? 5.024 6.232 -11.037 1.00 0.00 753 ALA A O 2
ATOM 1298 N N . CYS A 1 16 ? 5.373 7.287 -9.080 1.00 0.00 754 CYS A N 2
ATOM 1299 C CA . CYS A 1 16 ? 5.974 8.464 -9.697 1.00 0.00 754 CYS A CA 2
ATOM 1300 C C . CYS A 1 16 ? 7.490 8.317 -9.787 1.00 0.00 754 CYS A C 2
ATOM 1301 O O . CYS A 1 16 ? 8.110 8.752 -10.757 1.00 0.00 754 CYS A O 2
ATOM 1309 N N . PHE A 1 17 ? 8.081 7.702 -8.767 1.00 0.00 755 PHE A N 2
ATOM 1310 C CA . PHE A 1 17 ? 9.524 7.500 -8.730 1.00 0.00 755 PHE A CA 2
ATOM 1311 C C . PHE A 1 17 ? 9.864 6.094 -8.244 1.00 0.00 755 PHE A C 2
ATOM 1312 O O . PHE A 1 17 ? 9.148 5.519 -7.425 1.00 0.00 755 PHE A O 2
ATOM 1329 N N . ALA A 1 18 ? 10.961 5.546 -8.757 1.00 0.00 756 ALA A N 2
ATOM 1330 C CA . ALA A 1 18 ? 11.397 4.208 -8.375 1.00 0.00 756 ALA A CA 2
ATOM 1331 C C . ALA A 1 18 ? 11.724 4.141 -6.887 1.00 0.00 756 ALA A C 2
ATOM 1332 O O . ALA A 1 18 ? 12.509 4.941 -6.378 1.00 0.00 756 ALA A O 2
ATOM 1339 N N . TYR A 1 19 ? 11.117 3.183 -6.196 1.00 0.00 757 TYR A N 2
ATOM 1340 C CA . TYR A 1 19 ? 11.341 3.014 -4.765 1.00 0.00 757 TYR A CA 2
ATOM 1341 C C . TYR A 1 19 ? 11.864 1.614 -4.458 1.00 0.00 757 TYR A C 2
ATOM 1342 O O . TYR A 1 19 ? 11.626 0.669 -5.210 1.00 0.00 757 TYR A O 2
ATOM 1360 N N . THR A 1 20 ? 12.579 1.488 -3.344 1.00 0.00 758 THR A N 2
ATOM 1361 C CA . THR A 1 20 ? 13.137 0.205 -2.935 1.00 0.00 758 THR A CA 2
ATOM 1362 C C . THR A 1 20 ? 12.867 -0.067 -1.459 1.00 0.00 758 THR A C 2
ATOM 1363 O O . THR A 1 20 ? 13.658 0.307 -0.595 1.00 0.00 758 THR A O 2
ATOM 1374 N N . GLY A 1 21 ? 11.745 -0.721 -1.178 1.00 0.00 759 GLY A N 2
ATOM 1375 C CA . GLY A 1 21 ? 11.391 -1.032 0.194 1.00 0.00 759 GLY A CA 2
ATOM 1376 C C . GLY A 1 21 ? 12.602 -1.366 1.043 1.00 0.00 759 GLY A C 2
ATOM 1377 O O . GLY A 1 21 ? 13.389 -2.245 0.695 1.00 0.00 759 GLY A O 2
ATOM 1381 N N . ARG A 1 22 ? 12.752 -0.661 2.160 1.00 0.00 760 ARG A N 2
ATOM 1382 C CA . ARG A 1 22 ? 13.877 -0.885 3.060 1.00 0.00 760 ARG A CA 2
ATOM 1383 C C . ARG A 1 22 ? 13.739 -2.224 3.779 1.00 0.00 760 ARG A C 2
ATOM 1384 O O . ARG A 1 22 ? 14.705 -2.978 3.901 1.00 0.00 760 ARG A O 2
ATOM 1405 N N . THR A 1 23 ? 12.532 -2.514 4.254 1.00 0.00 761 THR A N 2
ATOM 1406 C CA . THR A 1 23 ? 12.268 -3.760 4.962 1.00 0.00 761 THR A CA 2
ATOM 1407 C C . THR A 1 23 ? 11.048 -4.471 4.388 1.00 0.00 761 THR A C 2
ATOM 1408 O O . THR A 1 23 ? 10.334 -3.921 3.551 1.00 0.00 761 THR A O 2
ATOM 1419 N N . ALA A 1 24 ? 10.816 -5.698 4.843 1.00 0.00 762 ALA A N 2
ATOM 1420 C CA . ALA A 1 24 ? 9.680 -6.484 4.376 1.00 0.00 762 ALA A CA 2
ATOM 1421 C C . ALA A 1 24 ? 8.404 -5.649 4.361 1.00 0.00 762 ALA A C 2
ATOM 1422 O O . ALA A 1 24 ? 7.620 -5.715 3.415 1.00 0.00 762 ALA A O 2
ATOM 1429 N N . GLN A 1 25 ? 8.203 -4.865 5.415 1.00 0.00 763 GLN A N 2
ATOM 1430 C CA . GLN A 1 25 ? 7.020 -4.019 5.523 1.00 0.00 763 GLN A CA 2
ATOM 1431 C C . GLN A 1 25 ? 6.859 -3.149 4.281 1.00 0.00 763 GLN A C 2
ATOM 1432 O O . GLN A 1 25 ? 5.773 -3.063 3.709 1.00 0.00 763 GLN A O 2
ATOM 1446 N N . GLU A 1 26 ? 7.947 -2.504 3.870 1.00 0.00 764 GLU A N 2
ATOM 1447 C CA . GLU A 1 26 ? 7.924 -1.640 2.697 1.00 0.00 764 GLU A CA 2
ATOM 1448 C C . GLU A 1 26 ? 8.036 -2.459 1.415 1.00 0.00 764 GLU A C 2
ATOM 1449 O O . GLU A 1 26 ? 8.613 -3.548 1.408 1.00 0.00 764 GLU A O 2
ATOM 1461 N N . LEU A 1 27 ? 7.480 -1.930 0.330 1.00 0.00 765 LEU A N 2
ATOM 1462 C CA . LEU A 1 27 ? 7.516 -2.612 -0.959 1.00 0.00 765 LEU A CA 2
ATOM 1463 C C . LEU A 1 27 ? 8.469 -1.909 -1.920 1.00 0.00 765 LEU A C 2
ATOM 1464 O O . LEU A 1 27 ? 8.827 -0.749 -1.718 1.00 0.00 765 LEU A O 2
ATOM 1480 N N . SER A 1 28 ? 8.874 -2.619 -2.968 1.00 0.00 766 SER A N 2
ATOM 1481 C CA . SER A 1 28 ? 9.787 -2.064 -3.961 1.00 0.00 766 SER A CA 2
ATOM 1482 C C . SER A 1 28 ? 9.204 -2.188 -5.365 1.00 0.00 766 SER A C 2
ATOM 1483 O O . SER A 1 28 ? 8.987 -3.293 -5.864 1.00 0.00 766 SER A O 2
ATOM 1491 N N . PHE A 1 29 ? 8.952 -1.047 -5.998 1.00 0.00 767 PHE A N 2
ATOM 1492 C CA . PHE A 1 29 ? 8.393 -1.027 -7.344 1.00 0.00 767 PHE A CA 2
ATOM 1493 C C . PHE A 1 29 ? 9.200 -0.106 -8.254 1.00 0.00 767 PHE A C 2
ATOM 1494 O O . PHE A 1 29 ? 9.909 0.783 -7.784 1.00 0.00 767 PHE A O 2
ATOM 1511 N N . ARG A 1 30 ? 9.086 -0.326 -9.560 1.00 0.00 768 ARG A N 2
ATOM 1512 C CA . ARG A 1 30 ? 9.805 0.482 -10.537 1.00 0.00 768 ARG A CA 2
ATOM 1513 C C . ARG A 1 30 ? 8.924 1.610 -11.065 1.00 0.00 768 ARG A C 2
ATOM 1514 O O . ARG A 1 30 ? 7.701 1.479 -11.125 1.00 0.00 768 ARG A O 2
ATOM 1535 N N . ARG A 1 31 ? 9.553 2.717 -11.444 1.00 0.00 769 ARG A N 2
ATOM 1536 C CA . ARG A 1 31 ? 8.826 3.869 -11.965 1.00 0.00 769 ARG A CA 2
ATOM 1537 C C . ARG A 1 31 ? 7.758 3.431 -12.963 1.00 0.00 769 ARG A C 2
ATOM 1538 O O . ARG A 1 31 ? 8.035 2.672 -13.891 1.00 0.00 769 ARG A O 2
ATOM 1559 N N . GLY A 1 32 ? 6.535 3.916 -12.765 1.00 0.00 770 GLY A N 2
ATOM 1560 C CA . GLY A 1 32 ? 5.445 3.564 -13.655 1.00 0.00 770 GLY A CA 2
ATOM 1561 C C . GLY A 1 32 ? 4.815 2.231 -13.301 1.00 0.00 770 GLY A C 2
ATOM 1562 O O . GLY A 1 32 ? 4.030 1.682 -14.075 1.00 0.00 770 GLY A O 2
ATOM 1566 N N . ASP A 1 33 ? 5.159 1.708 -12.130 1.00 0.00 771 ASP A N 2
ATOM 1567 C CA . ASP A 1 33 ? 4.623 0.431 -11.675 1.00 0.00 771 ASP A CA 2
ATOM 1568 C C . ASP A 1 33 ? 3.285 0.625 -10.968 1.00 0.00 771 ASP A C 2
ATOM 1569 O O . ASP A 1 33 ? 3.206 1.293 -9.937 1.00 0.00 771 ASP A O 2
ATOM 1578 N N . VAL A 1 34 ? 2.234 0.036 -11.530 1.00 0.00 772 VAL A N 2
ATOM 1579 C CA . VAL A 1 34 ? 0.899 0.143 -10.954 1.00 0.00 772 VAL A CA 2
ATOM 1580 C C . VAL A 1 34 ? 0.786 -0.674 -9.671 1.00 0.00 772 VAL A C 2
ATOM 1581 O O . VAL A 1 34 ? 1.390 -1.740 -9.546 1.00 0.00 772 VAL A O 2
ATOM 1594 N N . LEU A 1 35 ? 0.010 -0.167 -8.720 1.00 0.00 773 LEU A N 2
ATOM 1595 C CA . LEU A 1 35 ? -0.183 -0.849 -7.445 1.00 0.00 773 LEU A CA 2
ATOM 1596 C C . LEU A 1 35 ? -1.615 -0.678 -6.947 1.00 0.00 773 LEU A C 2
ATOM 1597 O O . LEU A 1 35 ? -2.368 0.146 -7.465 1.00 0.00 773 LEU A O 2
ATOM 1613 N N . ARG A 1 36 ? -1.982 -1.461 -5.938 1.00 0.00 774 ARG A N 2
ATOM 1614 C CA . ARG A 1 36 ? -3.323 -1.396 -5.370 1.00 0.00 774 ARG A CA 2
ATOM 1615 C C . ARG A 1 36 ? -3.271 -0.985 -3.901 1.00 0.00 774 ARG A C 2
ATOM 1616 O O . ARG A 1 36 ? -2.604 -1.628 -3.089 1.00 0.00 774 ARG A O 2
ATOM 1637 N N . LEU A 1 37 ? -3.979 0.088 -3.567 1.00 0.00 775 LEU A N 2
ATOM 1638 C CA . LEU A 1 37 ? -4.013 0.585 -2.196 1.00 0.00 775 LEU A CA 2
ATOM 1639 C C . LEU A 1 37 ? -5.154 -0.056 -1.413 1.00 0.00 775 LEU A C 2
ATOM 1640 O O . LEU A 1 37 ? -6.288 0.425 -1.439 1.00 0.00 775 LEU A O 2
ATOM 1656 N N . HIS A 1 38 ? -4.847 -1.144 -0.713 1.00 0.00 776 HIS A N 2
ATOM 1657 C CA . HIS A 1 38 ? -5.847 -1.850 0.080 1.00 0.00 776 HIS A CA 2
ATOM 1658 C C . HIS A 1 38 ? -6.449 -0.931 1.138 1.00 0.00 776 HIS A C 2
ATOM 1659 O O . HIS A 1 38 ? -7.667 -0.880 1.307 1.00 0.00 776 HIS A O 2
ATOM 1673 N N . GLU A 1 39 ? -5.588 -0.207 1.846 1.00 0.00 777 GLU A N 2
ATOM 1674 C CA . GLU A 1 39 ? -6.037 0.710 2.888 1.00 0.00 777 GLU A CA 2
ATOM 1675 C C . GLU A 1 39 ? -5.016 1.821 3.112 1.00 0.00 777 GLU A C 2
ATOM 1676 O O . GLU A 1 39 ? -3.849 1.689 2.743 1.00 0.00 777 GLU A O 2
ATOM 1688 N N . ARG A 1 40 ? -5.464 2.915 3.720 1.00 0.00 778 ARG A N 2
ATOM 1689 C CA . ARG A 1 40 ? -4.590 4.049 3.992 1.00 0.00 778 ARG A CA 2
ATOM 1690 C C . ARG A 1 40 ? -3.903 3.894 5.345 1.00 0.00 778 ARG A C 2
ATOM 1691 O O . ARG A 1 40 ? -4.435 4.307 6.375 1.00 0.00 778 ARG A O 2
ATOM 1712 N N . ALA A 1 41 ? -2.717 3.294 5.335 1.00 0.00 779 ALA A N 2
ATOM 1713 C CA . ALA A 1 41 ? -1.956 3.085 6.561 1.00 0.00 779 ALA A CA 2
ATOM 1714 C C . ALA A 1 41 ? -1.820 4.382 7.351 1.00 0.00 779 ALA A C 2
ATOM 1715 O O . ALA A 1 41 ? -2.189 4.448 8.523 1.00 0.00 779 ALA A O 2
ATOM 1722 N N . SER A 1 42 ? -1.287 5.412 6.701 1.00 0.00 780 SER A N 2
ATOM 1723 C CA . SER A 1 42 ? -1.099 6.707 7.345 1.00 0.00 780 SER A CA 2
ATOM 1724 C C . SER A 1 42 ? -1.380 7.845 6.368 1.00 0.00 780 SER A C 2
ATOM 1725 O O . SER A 1 42 ? -1.797 7.615 5.233 1.00 0.00 780 SER A O 2
ATOM 1733 N N . SER A 1 43 ? -1.150 9.074 6.820 1.00 0.00 781 SER A N 2
ATOM 1734 C CA . SER A 1 43 ? -1.382 10.250 5.989 1.00 0.00 781 SER A CA 2
ATOM 1735 C C . SER A 1 43 ? -0.275 10.408 4.951 1.00 0.00 781 SER A C 2
ATOM 1736 O O . SER A 1 43 ? -0.370 11.240 4.048 1.00 0.00 781 SER A O 2
ATOM 1744 N N . ASP A 1 44 ? 0.773 9.604 5.086 1.00 0.00 782 ASP A N 2
ATOM 1745 C CA . ASP A 1 44 ? 1.899 9.653 4.160 1.00 0.00 782 ASP A CA 2
ATOM 1746 C C . ASP A 1 44 ? 2.182 8.273 3.575 1.00 0.00 782 ASP A C 2
ATOM 1747 O O . ASP A 1 44 ? 2.707 8.154 2.468 1.00 0.00 782 ASP A O 2
ATOM 1756 N N . TRP A 1 45 ? 1.832 7.235 4.326 1.00 0.00 783 TRP A N 2
ATOM 1757 C CA . TRP A 1 45 ? 2.050 5.863 3.882 1.00 0.00 783 TRP A CA 2
ATOM 1758 C C . TRP A 1 45 ? 0.726 5.179 3.559 1.00 0.00 783 TRP A C 2
ATOM 1759 O O . TRP A 1 45 ? -0.314 5.523 4.121 1.00 0.00 783 TRP A O 2
ATOM 1780 N N . TRP A 1 46 ? 0.772 4.211 2.651 1.00 0.00 784 TRP A N 2
ATOM 1781 C CA . TRP A 1 46 ? -0.425 3.479 2.253 1.00 0.00 784 TRP A CA 2
ATOM 1782 C C . TRP A 1 46 ? -0.199 1.974 2.345 1.00 0.00 784 TRP A C 2
ATOM 1783 O O . TRP A 1 46 ? 0.933 1.516 2.503 1.00 0.00 784 TRP A O 2
ATOM 1804 N N . ARG A 1 47 ? -1.281 1.210 2.244 1.00 0.00 785 ARG A N 2
ATOM 1805 C CA . ARG A 1 47 ? -1.200 -0.244 2.317 1.00 0.00 785 ARG A CA 2
ATOM 1806 C C . ARG A 1 47 ? -1.678 -0.881 1.016 1.00 0.00 785 ARG A C 2
ATOM 1807 O O . ARG A 1 47 ? -2.848 -0.770 0.651 1.00 0.00 785 ARG A O 2
ATOM 1828 N N . GLY A 1 48 ? -0.764 -1.550 0.319 1.00 0.00 786 GLY A N 2
ATOM 1829 C CA . GLY A 1 48 ? -1.111 -2.194 -0.934 1.00 0.00 786 GLY A CA 2
ATOM 1830 C C . GLY A 1 48 ? -0.379 -3.506 -1.134 1.00 0.00 786 GLY A C 2
ATOM 1831 O O . GLY A 1 48 ? 0.328 -3.972 -0.240 1.00 0.00 786 GLY A O 2
ATOM 1835 N N . GLU A 1 49 ? -0.550 -4.105 -2.308 1.00 0.00 787 GLU A N 2
ATOM 1836 C CA . GLU A 1 49 ? 0.098 -5.373 -2.620 1.00 0.00 787 GLU A CA 2
ATOM 1837 C C . GLU A 1 49 ? 0.661 -5.362 -4.038 1.00 0.00 787 GLU A C 2
ATOM 1838 O O . GLU A 1 49 ? -0.064 -5.124 -5.004 1.00 0.00 787 GLU A O 2
ATOM 1850 N N . HIS A 1 50 ? 1.960 -5.621 -4.156 1.00 0.00 788 HIS A N 2
ATOM 1851 C CA . HIS A 1 50 ? 2.621 -5.641 -5.455 1.00 0.00 788 HIS A CA 2
ATOM 1852 C C . HIS A 1 50 ? 2.365 -6.962 -6.175 1.00 0.00 788 HIS A C 2
ATOM 1853 O O . HIS A 1 50 ? 1.638 -7.820 -5.677 1.00 0.00 788 HIS A O 2
ATOM 1867 N N . ASN A 1 51 ? 2.968 -7.117 -7.349 1.00 0.00 789 ASN A N 2
ATOM 1868 C CA . ASN A 1 51 ? 2.804 -8.333 -8.138 1.00 0.00 789 ASN A CA 2
ATOM 1869 C C . ASN A 1 51 ? 3.486 -9.517 -7.459 1.00 0.00 789 ASN A C 2
ATOM 1870 O O . ASN A 1 51 ? 4.516 -10.004 -7.924 1.00 0.00 789 ASN A O 2
ATOM 1881 N N . GLY A 1 52 ? 2.903 -9.977 -6.356 1.00 0.00 790 GLY A N 2
ATOM 1882 C CA . GLY A 1 52 ? 3.467 -11.101 -5.632 1.00 0.00 790 GLY A CA 2
ATOM 1883 C C . GLY A 1 52 ? 3.994 -10.704 -4.267 1.00 0.00 790 GLY A C 2
ATOM 1884 O O . GLY A 1 52 ? 4.328 -11.562 -3.450 1.00 0.00 790 GLY A O 2
ATOM 1888 N N . MET A 1 53 ? 4.071 -9.401 -4.019 1.00 0.00 791 MET A N 2
ATOM 1889 C CA . MET A 1 53 ? 4.563 -8.893 -2.743 1.00 0.00 791 MET A CA 2
ATOM 1890 C C . MET A 1 53 ? 3.484 -8.087 -2.028 1.00 0.00 791 MET A C 2
ATOM 1891 O O . MET A 1 53 ? 2.506 -7.659 -2.641 1.00 0.00 791 MET A O 2
ATOM 1905 N N . ARG A 1 54 ? 3.669 -7.882 -0.728 1.00 0.00 792 ARG A N 2
ATOM 1906 C CA . ARG A 1 54 ? 2.711 -7.128 0.071 1.00 0.00 792 ARG A CA 2
ATOM 1907 C C . ARG A 1 54 ? 3.427 -6.241 1.085 1.00 0.00 792 ARG A C 2
ATOM 1908 O O . ARG A 1 54 ? 4.404 -6.655 1.707 1.00 0.00 792 ARG A O 2
ATOM 1929 N N . GLY A 1 55 ? 2.933 -5.017 1.246 1.00 0.00 793 GLY A N 2
ATOM 1930 C CA . GLY A 1 55 ? 3.538 -4.090 2.184 1.00 0.00 793 GLY A CA 2
ATOM 1931 C C . GLY A 1 55 ? 2.984 -2.685 2.050 1.00 0.00 793 GLY A C 2
ATOM 1932 O O . GLY A 1 55 ? 1.977 -2.468 1.375 1.00 0.00 793 GLY A O 2
ATOM 1936 N N . LEU A 1 56 ? 3.641 -1.728 2.696 1.00 0.00 794 LEU A N 2
ATOM 1937 C CA . LEU A 1 56 ? 3.207 -0.336 2.648 1.00 0.00 794 LEU A CA 2
ATOM 1938 C C . LEU A 1 56 ? 3.575 0.303 1.313 1.00 0.00 794 LEU A C 2
ATOM 1939 O O . LEU A 1 56 ? 4.220 -0.322 0.471 1.00 0.00 794 LEU A O 2
ATOM 1955 N N . ILE A 1 57 ? 3.164 1.553 1.129 1.00 0.00 795 ILE A N 2
ATOM 1956 C CA . ILE A 1 57 ? 3.454 2.278 -0.102 1.00 0.00 795 ILE A CA 2
ATOM 1957 C C . ILE A 1 57 ? 3.615 3.771 0.164 1.00 0.00 795 ILE A C 2
ATOM 1958 O O . ILE A 1 57 ? 2.797 4.399 0.835 1.00 0.00 795 ILE A O 2
ATOM 1974 N N . PRO A 1 58 ? 4.695 4.355 -0.376 1.00 0.00 796 PRO A N 2
ATOM 1975 C CA . PRO A 1 58 ? 4.988 5.782 -0.213 1.00 0.00 796 PRO A CA 2
ATOM 1976 C C . PRO A 1 58 ? 4.008 6.666 -0.976 1.00 0.00 796 PRO A C 2
ATOM 1977 O O . PRO A 1 58 ? 3.777 6.469 -2.169 1.00 0.00 796 PRO A O 2
ATOM 1988 N N . HIS A 1 59 ? 3.433 7.642 -0.280 1.00 0.00 797 HIS A N 2
ATOM 1989 C CA . HIS A 1 59 ? 2.477 8.558 -0.892 1.00 0.00 797 HIS A CA 2
ATOM 1990 C C . HIS A 1 59 ? 3.197 9.632 -1.703 1.00 0.00 797 HIS A C 2
ATOM 1991 O O . HIS A 1 59 ? 2.586 10.324 -2.517 1.00 0.00 797 HIS A O 2
ATOM 2005 N N . LYS A 1 60 ? 4.499 9.766 -1.474 1.00 0.00 798 LYS A N 2
ATOM 2006 C CA . LYS A 1 60 ? 5.303 10.755 -2.183 1.00 0.00 798 LYS A CA 2
ATOM 2007 C C . LYS A 1 60 ? 5.767 10.213 -3.531 1.00 0.00 798 LYS A C 2
ATOM 2008 O O . LYS A 1 60 ? 5.907 10.963 -4.497 1.00 0.00 798 LYS A O 2
ATOM 2027 N N . TYR A 1 61 ? 6.004 8.907 -3.589 1.00 0.00 799 TYR A N 2
ATOM 2028 C CA . TYR A 1 61 ? 6.454 8.266 -4.818 1.00 0.00 799 TYR A CA 2
ATOM 2029 C C . TYR A 1 61 ? 5.278 7.656 -5.576 1.00 0.00 799 TYR A C 2
ATOM 2030 O O . TYR A 1 61 ? 5.453 6.742 -6.383 1.00 0.00 799 TYR A O 2
ATOM 2048 N N . ILE A 1 62 ? 4.082 8.168 -5.310 1.00 0.00 800 ILE A N 2
ATOM 2049 C CA . ILE A 1 62 ? 2.877 7.675 -5.967 1.00 0.00 800 ILE A CA 2
ATOM 2050 C C . ILE A 1 62 ? 1.864 8.797 -6.170 1.00 0.00 800 ILE A C 2
ATOM 2051 O O . ILE A 1 62 ? 1.742 9.697 -5.338 1.00 0.00 800 ILE A O 2
ATOM 2067 N N . THR A 1 63 ? 1.136 8.736 -7.280 1.00 0.00 801 THR A N 2
ATOM 2068 C CA . THR A 1 63 ? 0.132 9.745 -7.593 1.00 0.00 801 THR A CA 2
ATOM 2069 C C . THR A 1 63 ? -1.274 9.162 -7.523 1.00 0.00 801 THR A C 2
ATOM 2070 O O . THR A 1 63 ? -1.708 8.450 -8.430 1.00 0.00 801 THR A O 2
ATOM 2081 N N . LEU A 1 64 ? -1.983 9.468 -6.442 1.00 0.00 802 LEU A N 2
ATOM 2082 C CA . LEU A 1 64 ? -3.343 8.974 -6.254 1.00 0.00 802 LEU A CA 2
ATOM 2083 C C . LEU A 1 64 ? -4.257 9.454 -7.378 1.00 0.00 802 LEU A C 2
ATOM 2084 O O . LEU A 1 64 ? -4.049 10.512 -7.971 1.00 0.00 802 LEU A O 2
ATOM 2100 N N . PRO A 1 65 ? -5.295 8.659 -7.677 1.00 0.00 803 PRO A N 2
ATOM 2101 C CA . PRO A 1 65 ? -6.263 8.984 -8.729 1.00 0.00 803 PRO A CA 2
ATOM 2102 C C . PRO A 1 65 ? -7.150 10.166 -8.355 1.00 0.00 803 PRO A C 2
ATOM 2103 O O . PRO A 1 65 ? -7.109 10.653 -7.226 1.00 0.00 803 PRO A O 2
ATOM 2114 N N . ALA A 1 66 ? -7.952 10.624 -9.311 1.00 0.00 804 ALA A N 2
ATOM 2115 C CA . ALA A 1 66 ? -8.851 11.748 -9.082 1.00 0.00 804 ALA A CA 2
ATOM 2116 C C . ALA A 1 66 ? -9.462 11.686 -7.686 1.00 0.00 804 ALA A C 2
ATOM 2117 O O . ALA A 1 66 ? -9.314 12.612 -6.891 1.00 0.00 804 ALA A O 2
ATOM 2124 N N . GLY A 1 67 ? -10.152 10.587 -7.396 1.00 0.00 805 GLY A N 2
ATOM 2125 C CA . GLY A 1 67 ? -10.777 10.424 -6.096 1.00 0.00 805 GLY A CA 2
ATOM 2126 C C . GLY A 1 67 ? -9.766 10.382 -4.968 1.00 0.00 805 GLY A C 2
ATOM 2127 O O . GLY A 1 67 ? -9.174 9.337 -4.693 1.00 0.00 805 GLY A O 2
ATOM 2131 N N . THR A 1 68 ? -9.564 11.521 -4.313 1.00 0.00 806 THR A N 2
ATOM 2132 C CA . THR A 1 68 ? -8.615 11.610 -3.210 1.00 0.00 806 THR A CA 2
ATOM 2133 C C . THR A 1 68 ? -9.177 12.449 -2.068 1.00 0.00 806 THR A C 2
ATOM 2134 O O . THR A 1 68 ? -9.910 13.411 -2.296 1.00 0.00 806 THR A O 2
ATOM 2145 N N . GLU A 1 69 ? -8.827 12.079 -0.840 1.00 0.00 807 GLU A N 2
ATOM 2146 C CA . GLU A 1 69 ? -9.297 12.799 0.337 1.00 0.00 807 GLU A CA 2
ATOM 2147 C C . GLU A 1 69 ? -8.235 13.772 0.840 1.00 0.00 807 GLU A C 2
ATOM 2148 O O . GLU A 1 69 ? -7.423 13.433 1.702 1.00 0.00 807 GLU A O 2
ATOM 2160 N N . LYS A 1 70 ? -8.246 14.985 0.296 1.00 0.00 808 LYS A N 2
ATOM 2161 C CA . LYS A 1 70 ? -7.286 16.009 0.689 1.00 0.00 808 LYS A CA 2
ATOM 2162 C C . LYS A 1 70 ? -7.900 17.401 0.580 1.00 0.00 808 LYS A C 2
ATOM 2163 O O . LYS A 1 70 ? -8.891 17.598 -0.122 1.00 0.00 808 LYS A O 2
ATOM 2182 N N . GLN A 1 71 ? -7.303 18.362 1.278 1.00 0.00 809 GLN A N 2
ATOM 2183 C CA . GLN A 1 71 ? -7.792 19.735 1.259 1.00 0.00 809 GLN A CA 2
ATOM 2184 C C . GLN A 1 71 ? -6.983 20.588 0.287 1.00 0.00 809 GLN A C 2
ATOM 2185 O O . GLN A 1 71 ? -5.753 20.538 0.277 1.00 0.00 809 GLN A O 2
ATOM 2199 N N . VAL A 1 72 ? -7.682 21.369 -0.531 1.00 0.00 810 VAL A N 2
ATOM 2200 C CA . VAL A 1 72 ? -7.029 22.233 -1.507 1.00 0.00 810 VAL A CA 2
ATOM 2201 C C . VAL A 1 72 ? -6.317 21.413 -2.577 1.00 0.00 810 VAL A C 2
ATOM 2202 O O . VAL A 1 72 ? -5.137 21.627 -2.856 1.00 0.00 810 VAL A O 2
ATOM 2215 N N . VAL A 1 73 ? -7.043 20.473 -3.175 1.00 0.00 811 VAL A N 2
ATOM 2216 C CA . VAL A 1 73 ? -6.481 19.621 -4.216 1.00 0.00 811 VAL A CA 2
ATOM 2217 C C . VAL A 1 73 ? -5.702 20.442 -5.237 1.00 0.00 811 VAL A C 2
ATOM 2218 O O . VAL A 1 73 ? -6.104 21.548 -5.597 1.00 0.00 811 VAL A O 2
ATOM 2231 N N . GLY A 1 74 ? -4.584 19.892 -5.702 1.00 0.00 812 GLY A N 2
ATOM 2232 C CA . GLY A 1 74 ? -3.766 20.588 -6.678 1.00 0.00 812 GLY A CA 2
ATOM 2233 C C . GLY A 1 74 ? -4.347 20.519 -8.077 1.00 0.00 812 GLY A C 2
ATOM 2234 O O . GLY A 1 74 ? -4.612 19.434 -8.594 1.00 0.00 812 GLY A O 2
ATOM 2238 N N . ALA A 1 75 ? -4.548 21.681 -8.690 1.00 0.00 813 ALA A N 2
ATOM 2239 C CA . ALA A 1 75 ? -5.102 21.748 -10.037 1.00 0.00 813 ALA A CA 2
ATOM 2240 C C . ALA A 1 75 ? -4.632 20.570 -10.883 1.00 0.00 813 ALA A C 2
ATOM 2241 O O . ALA A 1 75 ? -3.434 20.386 -11.098 1.00 0.00 813 ALA A O 2
ATOM 2248 N N . GLY A 1 76 ? -5.583 19.774 -11.361 1.00 0.00 814 GLY A N 2
ATOM 2249 C CA . GLY A 1 76 ? -5.246 18.623 -12.178 1.00 0.00 814 GLY A CA 2
ATOM 2250 C C . GLY A 1 76 ? -6.472 17.865 -12.647 1.00 0.00 814 GLY A C 2
ATOM 2251 O O . GLY A 1 76 ? -7.219 18.347 -13.499 1.00 0.00 814 GLY A O 2
ATOM 2255 N N . GLY A 1 1 ? -8.520 -21.169 1.111 1.00 0.00 739 GLY A N 3
ATOM 2256 C CA . GLY A 1 1 ? -9.164 -20.102 0.368 1.00 0.00 739 GLY A CA 3
ATOM 2257 C C . GLY A 1 1 ? -8.541 -18.747 0.642 1.00 0.00 739 GLY A C 3
ATOM 2258 O O . GLY A 1 1 ? -7.730 -18.603 1.556 1.00 0.00 739 GLY A O 3
ATOM 2262 N N . SER A 1 2 ? -8.921 -17.752 -0.153 1.00 0.00 740 SER A N 3
ATOM 2263 C CA . SER A 1 2 ? -8.390 -16.403 0.005 1.00 0.00 740 SER A CA 3
ATOM 2264 C C . SER A 1 2 ? -9.318 -15.375 -0.636 1.00 0.00 740 SER A C 3
ATOM 2265 O O . SER A 1 2 ? -9.797 -15.567 -1.753 1.00 0.00 740 SER A O 3
ATOM 2273 N N . SER A 1 3 ? -9.567 -14.284 0.081 1.00 0.00 741 SER A N 3
ATOM 2274 C CA . SER A 1 3 ? -10.440 -13.226 -0.415 1.00 0.00 741 SER A CA 3
ATOM 2275 C C . SER A 1 3 ? -9.828 -11.852 -0.161 1.00 0.00 741 SER A C 3
ATOM 2276 O O . SER A 1 3 ? -8.814 -11.729 0.525 1.00 0.00 741 SER A O 3
ATOM 2284 N N . GLY A 1 4 ? -10.453 -10.820 -0.720 1.00 0.00 742 GLY A N 3
ATOM 2285 C CA . GLY A 1 4 ? -9.956 -9.468 -0.543 1.00 0.00 742 GLY A CA 3
ATOM 2286 C C . GLY A 1 4 ? -10.178 -8.948 0.863 1.00 0.00 742 GLY A C 3
ATOM 2287 O O . GLY A 1 4 ? -10.696 -9.663 1.722 1.00 0.00 742 GLY A O 3
ATOM 2291 N N . SER A 1 5 ? -9.783 -7.702 1.101 1.00 0.00 743 SER A N 3
ATOM 2292 C CA . SER A 1 5 ? -9.936 -7.089 2.415 1.00 0.00 743 SER A CA 3
ATOM 2293 C C . SER A 1 5 ? -11.187 -6.215 2.465 1.00 0.00 743 SER A C 3
ATOM 2294 O O . SER A 1 5 ? -11.713 -5.806 1.430 1.00 0.00 743 SER A O 3
ATOM 2302 N N . SER A 1 6 ? -11.656 -5.934 3.676 1.00 0.00 744 SER A N 3
ATOM 2303 C CA . SER A 1 6 ? -12.847 -5.113 3.863 1.00 0.00 744 SER A CA 3
ATOM 2304 C C . SER A 1 6 ? -12.467 -3.674 4.200 1.00 0.00 744 SER A C 3
ATOM 2305 O O . SER A 1 6 ? -11.975 -3.390 5.291 1.00 0.00 744 SER A O 3
ATOM 2313 N N . GLY A 1 7 ? -12.700 -2.770 3.253 1.00 0.00 745 GLY A N 3
ATOM 2314 C CA . GLY A 1 7 ? -12.376 -1.372 3.468 1.00 0.00 745 GLY A CA 3
ATOM 2315 C C . GLY A 1 7 ? -13.424 -0.439 2.892 1.00 0.00 745 GLY A C 3
ATOM 2316 O O . GLY A 1 7 ? -14.578 -0.827 2.714 1.00 0.00 745 GLY A O 3
ATOM 2320 N N . GLU A 1 8 ? -13.021 0.794 2.602 1.00 0.00 746 GLU A N 3
ATOM 2321 C CA . GLU A 1 8 ? -13.936 1.784 2.046 1.00 0.00 746 GLU A CA 3
ATOM 2322 C C . GLU A 1 8 ? -13.654 2.012 0.563 1.00 0.00 746 GLU A C 3
ATOM 2323 O O . GLU A 1 8 ? -13.692 3.143 0.080 1.00 0.00 746 GLU A O 3
ATOM 2335 N N . GLY A 1 9 ? -13.371 0.928 -0.153 1.00 0.00 747 GLY A N 3
ATOM 2336 C CA . GLY A 1 9 ? -13.086 1.031 -1.572 1.00 0.00 747 GLY A CA 3
ATOM 2337 C C . GLY A 1 9 ? -11.618 0.820 -1.886 1.00 0.00 747 GLY A C 3
ATOM 2338 O O . GLY A 1 9 ? -10.770 0.884 -0.996 1.00 0.00 747 GLY A O 3
ATOM 2342 N N . VAL A 1 10 ? -11.316 0.567 -3.156 1.00 0.00 748 VAL A N 3
ATOM 2343 C CA . VAL A 1 10 ? -9.941 0.345 -3.585 1.00 0.00 748 VAL A CA 3
ATOM 2344 C C . VAL A 1 10 ? -9.449 1.488 -4.465 1.00 0.00 748 VAL A C 3
ATOM 2345 O O . VAL A 1 10 ? -10.183 1.994 -5.314 1.00 0.00 748 VAL A O 3
ATOM 2358 N N . VAL A 1 11 ? -8.199 1.892 -4.257 1.00 0.00 749 VAL A N 3
ATOM 2359 C CA . VAL A 1 11 ? -7.607 2.975 -5.033 1.00 0.00 749 VAL A CA 3
ATOM 2360 C C . VAL A 1 11 ? -6.278 2.549 -5.647 1.00 0.00 749 VAL A C 3
ATOM 2361 O O . VAL A 1 11 ? -5.330 2.225 -4.934 1.00 0.00 749 VAL A O 3
ATOM 2374 N N . GLU A 1 12 ? -6.219 2.552 -6.975 1.00 0.00 750 GLU A N 3
ATOM 2375 C CA . GLU A 1 12 ? -5.005 2.164 -7.685 1.00 0.00 750 GLU A CA 3
ATOM 2376 C C . GLU A 1 12 ? -4.208 3.394 -8.112 1.00 0.00 750 GLU A C 3
ATOM 2377 O O . GLU A 1 12 ? -4.719 4.264 -8.817 1.00 0.00 750 GLU A O 3
ATOM 2389 N N . ALA A 1 13 ? -2.954 3.458 -7.678 1.00 0.00 751 ALA A N 3
ATOM 2390 C CA . ALA A 1 13 ? -2.086 4.579 -8.015 1.00 0.00 751 ALA A CA 3
ATOM 2391 C C . ALA A 1 13 ? -0.908 4.124 -8.870 1.00 0.00 751 ALA A C 3
ATOM 2392 O O . ALA A 1 13 ? -0.579 2.938 -8.911 1.00 0.00 751 ALA A O 3
ATOM 2399 N N . VAL A 1 14 ? -0.276 5.073 -9.552 1.00 0.00 752 VAL A N 3
ATOM 2400 C CA . VAL A 1 14 ? 0.866 4.769 -10.407 1.00 0.00 752 VAL A CA 3
ATOM 2401 C C . VAL A 1 14 ? 2.167 5.258 -9.779 1.00 0.00 752 VAL A C 3
ATOM 2402 O O . VAL A 1 14 ? 2.237 6.371 -9.259 1.00 0.00 752 VAL A O 3
ATOM 2415 N N . ALA A 1 15 ? 3.196 4.419 -9.833 1.00 0.00 753 ALA A N 3
ATOM 2416 C CA . ALA A 1 15 ? 4.496 4.766 -9.273 1.00 0.00 753 ALA A CA 3
ATOM 2417 C C . ALA A 1 15 ? 5.114 5.948 -10.011 1.00 0.00 753 ALA A C 3
ATOM 2418 O O . ALA A 1 15 ? 5.634 5.798 -11.117 1.00 0.00 753 ALA A O 3
ATOM 2425 N N . CYS A 1 16 ? 5.052 7.123 -9.394 1.00 0.00 754 CYS A N 3
ATOM 2426 C CA . CYS A 1 16 ? 5.605 8.332 -9.995 1.00 0.00 754 CYS A CA 3
ATOM 2427 C C . CYS A 1 16 ? 7.126 8.255 -10.070 1.00 0.00 754 CYS A C 3
ATOM 2428 O O . CYS A 1 16 ? 7.747 8.861 -10.944 1.00 0.00 754 CYS A O 3
ATOM 2436 N N . PHE A 1 17 ? 7.722 7.506 -9.148 1.00 0.00 755 PHE A N 3
ATOM 2437 C CA . PHE A 1 17 ? 9.172 7.352 -9.108 1.00 0.00 755 PHE A CA 3
ATOM 2438 C C . PHE A 1 17 ? 9.558 5.982 -8.558 1.00 0.00 755 PHE A C 3
ATOM 2439 O O . PHE A 1 17 ? 8.827 5.393 -7.762 1.00 0.00 755 PHE A O 3
ATOM 2456 N N . ALA A 1 18 ? 10.711 5.482 -8.988 1.00 0.00 756 ALA A N 3
ATOM 2457 C CA . ALA A 1 18 ? 11.196 4.183 -8.538 1.00 0.00 756 ALA A CA 3
ATOM 2458 C C . ALA A 1 18 ? 11.594 4.225 -7.067 1.00 0.00 756 ALA A C 3
ATOM 2459 O O . ALA A 1 18 ? 12.372 5.083 -6.649 1.00 0.00 756 ALA A O 3
ATOM 2466 N N . TYR A 1 19 ? 11.056 3.295 -6.287 1.00 0.00 757 TYR A N 3
ATOM 2467 C CA . TYR A 1 19 ? 11.353 3.228 -4.861 1.00 0.00 757 TYR A CA 3
ATOM 2468 C C . TYR A 1 19 ? 11.813 1.828 -4.465 1.00 0.00 757 TYR A C 3
ATOM 2469 O O . TYR A 1 19 ? 11.467 0.841 -5.114 1.00 0.00 757 TYR A O 3
ATOM 2487 N N . THR A 1 20 ? 12.596 1.751 -3.393 1.00 0.00 758 THR A N 3
ATOM 2488 C CA . THR A 1 20 ? 13.105 0.474 -2.909 1.00 0.00 758 THR A CA 3
ATOM 2489 C C . THR A 1 20 ? 12.842 0.307 -1.417 1.00 0.00 758 THR A C 3
ATOM 2490 O O . THR A 1 20 ? 13.575 0.838 -0.584 1.00 0.00 758 THR A O 3
ATOM 2501 N N . GLY A 1 21 ? 11.791 -0.436 -1.085 1.00 0.00 759 GLY A N 3
ATOM 2502 C CA . GLY A 1 21 ? 11.450 -0.660 0.307 1.00 0.00 759 GLY A CA 3
ATOM 2503 C C . GLY A 1 21 ? 12.671 -0.922 1.168 1.00 0.00 759 GLY A C 3
ATOM 2504 O O . GLY A 1 21 ? 13.552 -1.693 0.788 1.00 0.00 759 GLY A O 3
ATOM 2508 N N . ARG A 1 22 ? 12.723 -0.277 2.329 1.00 0.00 760 ARG A N 3
ATOM 2509 C CA . ARG A 1 22 ? 13.846 -0.442 3.244 1.00 0.00 760 ARG A CA 3
ATOM 2510 C C . ARG A 1 22 ? 13.706 -1.729 4.051 1.00 0.00 760 ARG A C 3
ATOM 2511 O O . ARG A 1 22 ? 14.696 -2.396 4.355 1.00 0.00 760 ARG A O 3
ATOM 2532 N N . THR A 1 23 ? 12.469 -2.074 4.395 1.00 0.00 761 THR A N 3
ATOM 2533 C CA . THR A 1 23 ? 12.198 -3.280 5.168 1.00 0.00 761 THR A CA 3
ATOM 2534 C C . THR A 1 23 ? 11.037 -4.066 4.571 1.00 0.00 761 THR A C 3
ATOM 2535 O O . THR A 1 23 ? 10.239 -3.527 3.805 1.00 0.00 761 THR A O 3
ATOM 2546 N N . ALA A 1 24 ? 10.947 -5.343 4.929 1.00 0.00 762 ALA A N 3
ATOM 2547 C CA . ALA A 1 24 ? 9.880 -6.202 4.431 1.00 0.00 762 ALA A CA 3
ATOM 2548 C C . ALA A 1 24 ? 8.547 -5.463 4.403 1.00 0.00 762 ALA A C 3
ATOM 2549 O O . ALA A 1 24 ? 7.815 -5.522 3.415 1.00 0.00 762 ALA A O 3
ATOM 2556 N N . GLN A 1 25 ? 8.238 -4.769 5.493 1.00 0.00 763 GLN A N 3
ATOM 2557 C CA . GLN A 1 25 ? 6.991 -4.019 5.593 1.00 0.00 763 GLN A CA 3
ATOM 2558 C C . GLN A 1 25 ? 6.769 -3.164 4.350 1.00 0.00 763 GLN A C 3
ATOM 2559 O O . GLN A 1 25 ? 5.655 -3.082 3.834 1.00 0.00 763 GLN A O 3
ATOM 2573 N N . GLU A 1 26 ? 7.836 -2.530 3.875 1.00 0.00 764 GLU A N 3
ATOM 2574 C CA . GLU A 1 26 ? 7.755 -1.681 2.692 1.00 0.00 764 GLU A CA 3
ATOM 2575 C C . GLU A 1 26 ? 7.947 -2.501 1.420 1.00 0.00 764 GLU A C 3
ATOM 2576 O O . GLU A 1 26 ? 8.706 -3.470 1.400 1.00 0.00 764 GLU A O 3
ATOM 2588 N N . LEU A 1 27 ? 7.253 -2.105 0.358 1.00 0.00 765 LEU A N 3
ATOM 2589 C CA . LEU A 1 27 ? 7.345 -2.802 -0.920 1.00 0.00 765 LEU A CA 3
ATOM 2590 C C . LEU A 1 27 ? 8.397 -2.159 -1.817 1.00 0.00 765 LEU A C 3
ATOM 2591 O O . LEU A 1 27 ? 9.009 -1.155 -1.451 1.00 0.00 765 LEU A O 3
ATOM 2607 N N . SER A 1 28 ? 8.601 -2.742 -2.994 1.00 0.00 766 SER A N 3
ATOM 2608 C CA . SER A 1 28 ? 9.581 -2.226 -3.943 1.00 0.00 766 SER A CA 3
ATOM 2609 C C . SER A 1 28 ? 9.041 -2.288 -5.368 1.00 0.00 766 SER A C 3
ATOM 2610 O O . SER A 1 28 ? 8.844 -3.369 -5.924 1.00 0.00 766 SER A O 3
ATOM 2618 N N . PHE A 1 29 ? 8.802 -1.119 -5.955 1.00 0.00 767 PHE A N 3
ATOM 2619 C CA . PHE A 1 29 ? 8.284 -1.039 -7.315 1.00 0.00 767 PHE A CA 3
ATOM 2620 C C . PHE A 1 29 ? 9.082 -0.036 -8.143 1.00 0.00 767 PHE A C 3
ATOM 2621 O O . PHE A 1 29 ? 9.767 0.829 -7.598 1.00 0.00 767 PHE A O 3
ATOM 2638 N N . ARG A 1 30 ? 8.988 -0.160 -9.463 1.00 0.00 768 ARG A N 3
ATOM 2639 C CA . ARG A 1 30 ? 9.702 0.734 -10.367 1.00 0.00 768 ARG A CA 3
ATOM 2640 C C . ARG A 1 30 ? 8.751 1.750 -10.992 1.00 0.00 768 ARG A C 3
ATOM 2641 O O . ARG A 1 30 ? 7.552 1.498 -11.115 1.00 0.00 768 ARG A O 3
ATOM 2662 N N . ARG A 1 31 ? 9.293 2.899 -11.383 1.00 0.00 769 ARG A N 3
ATOM 2663 C CA . ARG A 1 31 ? 8.492 3.953 -11.993 1.00 0.00 769 ARG A CA 3
ATOM 2664 C C . ARG A 1 31 ? 7.560 3.381 -13.057 1.00 0.00 769 ARG A C 3
ATOM 2665 O O . ARG A 1 31 ? 8.007 2.746 -14.011 1.00 0.00 769 ARG A O 3
ATOM 2686 N N . GLY A 1 32 ? 6.262 3.611 -12.886 1.00 0.00 770 GLY A N 3
ATOM 2687 C CA . GLY A 1 32 ? 5.288 3.112 -13.839 1.00 0.00 770 GLY A CA 3
ATOM 2688 C C . GLY A 1 32 ? 4.496 1.939 -13.297 1.00 0.00 770 GLY A C 3
ATOM 2689 O O . GLY A 1 32 ? 3.327 1.759 -13.640 1.00 0.00 770 GLY A O 3
ATOM 2693 N N . ASP A 1 33 ? 5.132 1.138 -12.450 1.00 0.00 771 ASP A N 3
ATOM 2694 C CA . ASP A 1 33 ? 4.480 -0.025 -11.860 1.00 0.00 771 ASP A CA 3
ATOM 2695 C C . ASP A 1 33 ? 3.277 0.394 -11.021 1.00 0.00 771 ASP A C 3
ATOM 2696 O O . ASP A 1 33 ? 3.421 1.080 -10.009 1.00 0.00 771 ASP A O 3
ATOM 2705 N N . VAL A 1 34 ? 2.089 -0.022 -11.450 1.00 0.00 772 VAL A N 3
ATOM 2706 C CA . VAL A 1 34 ? 0.860 0.311 -10.738 1.00 0.00 772 VAL A CA 3
ATOM 2707 C C . VAL A 1 34 ? 0.693 -0.557 -9.496 1.00 0.00 772 VAL A C 3
ATOM 2708 O O . VAL A 1 34 ? 1.034 -1.740 -9.501 1.00 0.00 772 VAL A O 3
ATOM 2721 N N . LEU A 1 35 ? 0.165 0.039 -8.432 1.00 0.00 773 LEU A N 3
ATOM 2722 C CA . LEU A 1 35 ? -0.049 -0.679 -7.181 1.00 0.00 773 LEU A CA 3
ATOM 2723 C C . LEU A 1 35 ? -1.447 -0.413 -6.632 1.00 0.00 773 LEU A C 3
ATOM 2724 O O . LEU A 1 35 ? -1.908 0.728 -6.610 1.00 0.00 773 LEU A O 3
ATOM 2740 N N . ARG A 1 36 ? -2.115 -1.472 -6.188 1.00 0.00 774 ARG A N 3
ATOM 2741 C CA . ARG A 1 36 ? -3.460 -1.352 -5.638 1.00 0.00 774 ARG A CA 3
ATOM 2742 C C . ARG A 1 36 ? -3.411 -1.004 -4.153 1.00 0.00 774 ARG A C 3
ATOM 2743 O O . ARG A 1 36 ? -2.907 -1.778 -3.339 1.00 0.00 774 ARG A O 3
ATOM 2764 N N . LEU A 1 37 ? -3.936 0.167 -3.808 1.00 0.00 775 LEU A N 3
ATOM 2765 C CA . LEU A 1 37 ? -3.953 0.619 -2.421 1.00 0.00 775 LEU A CA 3
ATOM 2766 C C . LEU A 1 37 ? -5.172 0.074 -1.685 1.00 0.00 775 LEU A C 3
ATOM 2767 O O . LEU A 1 37 ? -6.261 0.645 -1.759 1.00 0.00 775 LEU A O 3
ATOM 2783 N N . HIS A 1 38 ? -4.983 -1.032 -0.974 1.00 0.00 776 HIS A N 3
ATOM 2784 C CA . HIS A 1 38 ? -6.067 -1.653 -0.221 1.00 0.00 776 HIS A CA 3
ATOM 2785 C C . HIS A 1 38 ? -6.790 -0.622 0.641 1.00 0.00 776 HIS A C 3
ATOM 2786 O O . HIS A 1 38 ? -8.005 -0.459 0.541 1.00 0.00 776 HIS A O 3
ATOM 2800 N N . GLU A 1 39 ? -6.033 0.070 1.486 1.00 0.00 777 GLU A N 3
ATOM 2801 C CA . GLU A 1 39 ? -6.602 1.084 2.366 1.00 0.00 777 GLU A CA 3
ATOM 2802 C C . GLU A 1 39 ? -5.504 1.921 3.015 1.00 0.00 777 GLU A C 3
ATOM 2803 O O . GLU A 1 39 ? -4.396 1.437 3.248 1.00 0.00 777 GLU A O 3
ATOM 2815 N N . ARG A 1 40 ? -5.819 3.180 3.302 1.00 0.00 778 ARG A N 3
ATOM 2816 C CA . ARG A 1 40 ? -4.859 4.085 3.922 1.00 0.00 778 ARG A CA 3
ATOM 2817 C C . ARG A 1 40 ? -4.237 3.452 5.163 1.00 0.00 778 ARG A C 3
ATOM 2818 O O . ARG A 1 40 ? -4.941 3.080 6.101 1.00 0.00 778 ARG A O 3
ATOM 2839 N N . ALA A 1 41 ? -2.913 3.333 5.160 1.00 0.00 779 ALA A N 3
ATOM 2840 C CA . ALA A 1 41 ? -2.196 2.747 6.286 1.00 0.00 779 ALA A CA 3
ATOM 2841 C C . ALA A 1 41 ? -1.764 3.819 7.280 1.00 0.00 779 ALA A C 3
ATOM 2842 O O . ALA A 1 41 ? -1.971 3.680 8.486 1.00 0.00 779 ALA A O 3
ATOM 2849 N N . SER A 1 42 ? -1.162 4.887 6.767 1.00 0.00 780 SER A N 3
ATOM 2850 C CA . SER A 1 42 ? -0.697 5.981 7.611 1.00 0.00 780 SER A CA 3
ATOM 2851 C C . SER A 1 42 ? -0.967 7.330 6.951 1.00 0.00 780 SER A C 3
ATOM 2852 O O . SER A 1 42 ? -1.592 7.401 5.893 1.00 0.00 780 SER A O 3
ATOM 2860 N N . SER A 1 43 ? -0.491 8.398 7.584 1.00 0.00 781 SER A N 3
ATOM 2861 C CA . SER A 1 43 ? -0.684 9.745 7.061 1.00 0.00 781 SER A CA 3
ATOM 2862 C C . SER A 1 43 ? 0.020 9.913 5.718 1.00 0.00 781 SER A C 3
ATOM 2863 O O . SER A 1 43 ? -0.532 10.494 4.783 1.00 0.00 781 SER A O 3
ATOM 2871 N N . ASP A 1 44 ? 1.242 9.400 5.630 1.00 0.00 782 ASP 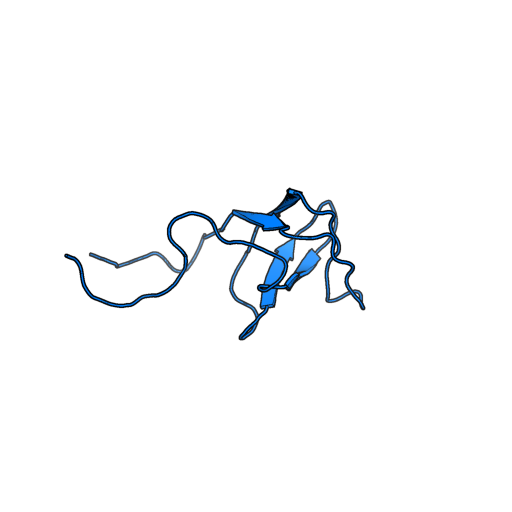A N 3
ATOM 2872 C CA . ASP A 1 44 ? 2.023 9.491 4.402 1.00 0.00 782 ASP A CA 3
ATOM 2873 C C . ASP A 1 44 ? 2.395 8.103 3.890 1.00 0.00 782 ASP A C 3
ATOM 2874 O O . ASP A 1 44 ? 3.481 7.901 3.347 1.00 0.00 782 ASP A O 3
ATOM 2883 N N . TRP A 1 45 ? 1.487 7.150 4.068 1.00 0.00 783 TRP A N 3
ATOM 2884 C CA . TRP A 1 45 ? 1.720 5.780 3.624 1.00 0.00 783 TRP A CA 3
ATOM 2885 C C . TRP A 1 45 ? 0.408 5.098 3.251 1.00 0.00 783 TRP A C 3
ATOM 2886 O O . TRP A 1 45 ? -0.668 5.538 3.656 1.00 0.00 783 TRP A O 3
ATOM 2907 N N . TRP A 1 46 ? 0.505 4.024 2.477 1.00 0.00 784 TRP A N 3
ATOM 2908 C CA . TRP A 1 46 ? -0.676 3.281 2.049 1.00 0.00 784 TRP A CA 3
ATOM 2909 C C . TRP A 1 46 ? -0.422 1.779 2.102 1.00 0.00 784 TRP A C 3
ATOM 2910 O O . TRP A 1 46 ? 0.710 1.337 2.299 1.00 0.00 784 TRP A O 3
ATOM 2931 N N . ARG A 1 47 ? -1.483 0.998 1.924 1.00 0.00 785 ARG A N 3
ATOM 2932 C CA . ARG A 1 47 ? -1.375 -0.456 1.952 1.00 0.00 785 ARG A CA 3
ATOM 2933 C C . ARG A 1 47 ? -1.678 -1.051 0.580 1.00 0.00 785 ARG A C 3
ATOM 2934 O O . ARG A 1 47 ? -2.714 -0.763 -0.017 1.00 0.00 785 ARG A O 3
ATOM 2955 N N . GLY A 1 48 ? -0.765 -1.882 0.086 1.00 0.00 786 GLY A N 3
ATOM 2956 C CA . GLY A 1 48 ? -0.953 -2.503 -1.212 1.00 0.00 786 GLY A CA 3
ATOM 2957 C C . GLY A 1 48 ? -0.199 -3.812 -1.342 1.00 0.00 786 GLY A C 3
ATOM 2958 O O . GLY A 1 48 ? 0.509 -4.222 -0.423 1.00 0.00 786 GLY A O 3
ATOM 2962 N N . GLU A 1 49 ? -0.352 -4.469 -2.488 1.00 0.00 787 GLU A N 3
ATOM 2963 C CA . GLU A 1 49 ? 0.319 -5.740 -2.734 1.00 0.00 787 GLU A CA 3
ATOM 2964 C C . GLU A 1 49 ? 0.880 -5.795 -4.152 1.00 0.00 787 GLU A C 3
ATOM 2965 O O . GLU A 1 49 ? 0.138 -5.685 -5.129 1.00 0.00 787 GLU A O 3
ATOM 2977 N N . HIS A 1 50 ? 2.194 -5.964 -4.257 1.00 0.00 788 HIS A N 3
ATOM 2978 C CA . HIS A 1 50 ? 2.855 -6.033 -5.555 1.00 0.00 788 HIS A CA 3
ATOM 2979 C C . HIS A 1 50 ? 2.696 -7.419 -6.173 1.00 0.00 788 HIS A C 3
ATOM 2980 O O . HIS A 1 50 ? 2.029 -8.287 -5.610 1.00 0.00 788 HIS A O 3
ATOM 2994 N N . ASN A 1 51 ? 3.312 -7.619 -7.334 1.00 0.00 789 ASN A N 3
ATOM 2995 C CA . ASN A 1 51 ? 3.237 -8.899 -8.028 1.00 0.00 789 ASN A CA 3
ATOM 2996 C C . ASN A 1 51 ? 3.955 -9.989 -7.238 1.00 0.00 789 ASN A C 3
ATOM 2997 O O . ASN A 1 51 ? 5.030 -10.445 -7.625 1.00 0.00 789 ASN A O 3
ATOM 3008 N N . GLY A 1 52 ? 3.350 -10.403 -6.129 1.00 0.00 790 GLY A N 3
ATOM 3009 C CA . GLY A 1 52 ? 3.945 -11.437 -5.302 1.00 0.00 790 GLY A CA 3
ATOM 3010 C C . GLY A 1 52 ? 4.418 -10.907 -3.963 1.00 0.00 790 GLY A C 3
ATOM 3011 O O . GLY A 1 52 ? 4.698 -11.680 -3.046 1.00 0.00 790 GLY A O 3
ATOM 3015 N N . MET A 1 53 ? 4.510 -9.586 -3.849 1.00 0.00 791 MET A N 3
ATOM 3016 C CA . MET A 1 53 ? 4.953 -8.955 -2.612 1.00 0.00 791 MET A CA 3
ATOM 3017 C C . MET A 1 53 ? 3.814 -8.180 -1.958 1.00 0.00 791 MET A C 3
ATOM 3018 O O . MET A 1 53 ? 2.810 -7.872 -2.602 1.00 0.00 791 MET A O 3
ATOM 3032 N N . ARG A 1 54 ? 3.975 -7.867 -0.677 1.00 0.00 792 ARG A N 3
ATOM 3033 C CA . ARG A 1 54 ? 2.959 -7.130 0.064 1.00 0.00 792 ARG A CA 3
ATOM 3034 C C . ARG A 1 54 ? 3.599 -6.228 1.115 1.00 0.00 792 ARG A C 3
ATOM 3035 O O . ARG A 1 54 ? 4.534 -6.630 1.806 1.00 0.00 792 ARG A O 3
ATOM 3056 N N . GLY A 1 55 ? 3.089 -5.005 1.229 1.00 0.00 793 GLY A N 3
ATOM 3057 C CA . GLY A 1 55 ? 3.624 -4.065 2.197 1.00 0.00 793 GLY A CA 3
ATOM 3058 C C . GLY A 1 55 ? 3.017 -2.683 2.059 1.00 0.00 793 GLY A C 3
ATOM 3059 O O . GLY A 1 55 ? 1.990 -2.510 1.402 1.00 0.00 793 GLY A O 3
ATOM 3063 N N . LEU A 1 56 ? 3.652 -1.696 2.681 1.00 0.00 794 LEU A N 3
ATOM 3064 C CA . LEU A 1 56 ? 3.168 -0.321 2.627 1.00 0.00 794 LEU A CA 3
ATOM 3065 C C . LEU A 1 56 ? 3.606 0.360 1.334 1.00 0.00 794 LEU A C 3
ATOM 3066 O O . LEU A 1 56 ? 4.441 -0.165 0.597 1.00 0.00 794 LEU A O 3
ATOM 3082 N N . ILE A 1 57 ? 3.039 1.532 1.067 1.00 0.00 795 ILE A N 3
ATOM 3083 C CA . ILE A 1 57 ? 3.375 2.286 -0.135 1.00 0.00 795 ILE A CA 3
ATOM 3084 C C . ILE A 1 57 ? 3.557 3.767 0.179 1.00 0.00 795 ILE A C 3
ATOM 3085 O O . ILE A 1 57 ? 2.739 4.389 0.858 1.00 0.00 795 ILE A O 3
ATOM 3101 N N . PRO A 1 58 ? 4.654 4.349 -0.329 1.00 0.00 796 PRO A N 3
ATOM 3102 C CA . PRO A 1 58 ? 4.968 5.765 -0.118 1.00 0.00 796 PRO A CA 3
ATOM 3103 C C . PRO A 1 58 ? 4.013 6.688 -0.867 1.00 0.00 796 PRO A C 3
ATOM 3104 O O . PRO A 1 58 ? 3.893 6.615 -2.090 1.00 0.00 796 PRO A O 3
ATOM 3115 N N . HIS A 1 59 ? 3.334 7.558 -0.125 1.00 0.00 797 HIS A N 3
ATOM 3116 C CA . HIS A 1 59 ? 2.390 8.497 -0.719 1.00 0.00 797 HIS A CA 3
ATOM 3117 C C . HIS A 1 59 ? 3.124 9.622 -1.443 1.00 0.00 797 HIS A C 3
ATOM 3118 O O . HIS A 1 59 ? 2.504 10.473 -2.080 1.00 0.00 797 HIS A O 3
ATOM 3132 N N . LYS A 1 60 ? 4.449 9.619 -1.339 1.00 0.00 798 LYS A N 3
ATOM 3133 C CA . LYS A 1 60 ? 5.269 10.638 -1.983 1.00 0.00 798 LYS A CA 3
ATOM 3134 C C . LYS A 1 60 ? 5.771 10.155 -3.340 1.00 0.00 798 LYS A C 3
ATOM 3135 O O . LYS A 1 60 ? 6.006 10.954 -4.246 1.00 0.00 798 LYS A O 3
ATOM 3154 N N . TYR A 1 61 ? 5.932 8.843 -3.473 1.00 0.00 799 TYR A N 3
ATOM 3155 C CA . TYR A 1 61 ? 6.407 8.254 -4.719 1.00 0.00 799 TYR A CA 3
ATOM 3156 C C . TYR A 1 61 ? 5.260 7.600 -5.485 1.00 0.00 799 TYR A C 3
ATOM 3157 O O . TYR A 1 61 ? 5.466 6.648 -6.238 1.00 0.00 799 TYR A O 3
ATOM 3175 N N . ILE A 1 62 ? 4.053 8.119 -5.285 1.00 0.00 800 ILE A N 3
ATOM 3176 C CA . ILE A 1 62 ? 2.874 7.587 -5.957 1.00 0.00 800 ILE A CA 3
ATOM 3177 C C . ILE A 1 62 ? 1.846 8.684 -6.212 1.00 0.00 800 ILE A C 3
ATOM 3178 O O . ILE A 1 62 ? 1.587 9.522 -5.348 1.00 0.00 800 ILE A O 3
ATOM 3194 N N . THR A 1 63 ? 1.260 8.672 -7.406 1.00 0.00 801 THR A N 3
ATOM 3195 C CA . THR A 1 63 ? 0.259 9.665 -7.775 1.00 0.00 801 THR A CA 3
ATOM 3196 C C . THR A 1 63 ? -1.132 9.044 -7.846 1.00 0.00 801 THR A C 3
ATOM 3197 O O . THR A 1 63 ? -1.463 8.346 -8.805 1.00 0.00 801 THR A O 3
ATOM 3208 N N . LEU A 1 64 ? -1.942 9.302 -6.826 1.00 0.00 802 LEU A N 3
ATOM 3209 C CA . LEU A 1 64 ? -3.299 8.769 -6.772 1.00 0.00 802 LEU A CA 3
ATOM 3210 C C . LEU A 1 64 ? -4.076 9.130 -8.034 1.00 0.00 802 LEU A C 3
ATOM 3211 O O . LEU A 1 64 ? -3.822 10.147 -8.680 1.00 0.00 802 LEU A O 3
ATOM 3227 N N . PRO A 1 65 ? -5.048 8.279 -8.395 1.00 0.00 803 PRO A N 3
ATOM 3228 C CA . PRO A 1 65 ? -5.884 8.489 -9.581 1.00 0.00 803 PRO A CA 3
ATOM 3229 C C . PRO A 1 65 ? -6.840 9.664 -9.415 1.00 0.00 803 PRO A C 3
ATOM 3230 O O . PRO A 1 65 ? -7.021 10.179 -8.312 1.00 0.00 803 PRO A O 3
ATOM 3241 N N . ALA A 1 66 ? -7.451 10.084 -10.518 1.00 0.00 804 ALA A N 3
ATOM 3242 C CA . ALA A 1 66 ? -8.391 11.198 -10.494 1.00 0.00 804 ALA A CA 3
ATOM 3243 C C . ALA A 1 66 ? -9.510 10.950 -9.488 1.00 0.00 804 ALA A C 3
ATOM 3244 O O . ALA A 1 66 ? -10.355 10.078 -9.686 1.00 0.00 804 ALA A O 3
ATOM 3251 N N . GLY A 1 67 ? -9.510 11.723 -8.406 1.00 0.00 805 GLY A N 3
ATOM 3252 C CA . GLY A 1 67 ? -10.529 11.571 -7.385 1.00 0.00 805 GLY A CA 3
ATOM 3253 C C . GLY A 1 67 ? -10.076 12.083 -6.032 1.00 0.00 805 GLY A C 3
ATOM 3254 O O . GLY A 1 67 ? -10.642 13.037 -5.498 1.00 0.00 805 GLY A O 3
ATOM 3258 N N . THR A 1 68 ? -9.051 11.446 -5.473 1.00 0.00 806 THR A N 3
ATOM 3259 C CA . THR A 1 68 ? -8.524 11.840 -4.173 1.00 0.00 806 THR A CA 3
ATOM 3260 C C . THR A 1 68 ? -8.366 13.353 -4.079 1.00 0.00 806 THR A C 3
ATOM 3261 O O . THR A 1 68 ? -8.923 13.990 -3.186 1.00 0.00 806 THR A O 3
ATOM 3272 N N . GLU A 1 69 ? -7.603 13.923 -5.008 1.00 0.00 807 GLU A N 3
ATOM 3273 C CA . GLU A 1 69 ? -7.373 15.362 -5.028 1.00 0.00 807 GLU A CA 3
ATOM 3274 C C . GLU A 1 69 ? -8.586 16.100 -5.587 1.00 0.00 807 GLU A C 3
ATOM 3275 O O . GLU A 1 69 ? -8.748 16.224 -6.801 1.00 0.00 807 GLU A O 3
ATOM 3287 N N . LYS A 1 70 ? -9.439 16.587 -4.691 1.00 0.00 808 LYS A N 3
ATOM 3288 C CA . LYS A 1 70 ? -10.638 17.312 -5.091 1.00 0.00 808 LYS A CA 3
ATOM 3289 C C . LYS A 1 70 ? -10.689 18.686 -4.430 1.00 0.00 808 LYS A C 3
ATOM 3290 O O . LYS A 1 70 ? -10.773 18.792 -3.207 1.00 0.00 808 LYS A O 3
ATOM 3309 N N . GLN A 1 71 ? -10.640 19.733 -5.246 1.00 0.00 809 GLN A N 3
ATOM 3310 C CA . GLN A 1 71 ? -10.682 21.099 -4.739 1.00 0.00 809 GLN A CA 3
ATOM 3311 C C . GLN A 1 71 ? -12.102 21.655 -4.786 1.00 0.00 809 GLN A C 3
ATOM 3312 O O . GLN A 1 71 ? -12.621 21.970 -5.857 1.00 0.00 809 GLN A O 3
ATOM 3326 N N . VAL A 1 72 ? -12.725 21.771 -3.618 1.00 0.00 810 VAL A N 3
ATOM 3327 C CA . VAL A 1 72 ? -14.085 22.288 -3.525 1.00 0.00 810 VAL A CA 3
ATOM 3328 C C . VAL A 1 72 ? -14.097 23.812 -3.565 1.00 0.00 810 VAL A C 3
ATOM 3329 O O . VAL A 1 72 ? -13.869 24.473 -2.551 1.00 0.00 810 VAL A O 3
ATOM 3342 N N . VAL A 1 73 ? -14.364 24.366 -4.744 1.00 0.00 811 VAL A N 3
ATOM 3343 C CA . VAL A 1 73 ? -14.407 25.813 -4.916 1.00 0.00 811 VAL A CA 3
ATOM 3344 C C . VAL A 1 73 ? -15.029 26.493 -3.701 1.00 0.00 811 VAL A C 3
ATOM 3345 O O . VAL A 1 73 ? -14.674 27.620 -3.358 1.00 0.00 811 VAL A O 3
ATOM 3358 N N . GLY A 1 74 ? -15.959 25.799 -3.052 1.00 0.00 812 GLY A N 3
ATOM 3359 C CA . GLY A 1 74 ? -16.615 26.352 -1.882 1.00 0.00 812 GLY A CA 3
ATOM 3360 C C . GLY A 1 74 ? -18.125 26.370 -2.018 1.00 0.00 812 GLY A C 3
ATOM 3361 O O . GLY A 1 74 ? -18.833 25.736 -1.236 1.00 0.00 812 GLY A O 3
ATOM 3365 N N . ALA A 1 75 ? -18.619 27.100 -3.012 1.00 0.00 813 ALA A N 3
ATOM 3366 C CA . ALA A 1 75 ? -20.054 27.199 -3.248 1.00 0.00 813 ALA A CA 3
ATOM 3367 C C . ALA A 1 75 ? -20.803 27.497 -1.954 1.00 0.00 813 ALA A C 3
ATOM 3368 O O . ALA A 1 75 ? -21.859 26.923 -1.691 1.00 0.00 813 ALA A O 3
ATOM 3375 N N . GLY A 1 76 ? -20.250 28.398 -1.148 1.00 0.00 814 GLY A N 3
ATOM 3376 C CA . GLY A 1 76 ? -20.880 28.755 0.109 1.00 0.00 814 GLY A CA 3
ATOM 3377 C C . GLY A 1 76 ? -22.380 28.924 -0.021 1.00 0.00 814 GLY A C 3
ATOM 3378 O O . GLY A 1 76 ? -22.961 29.841 0.560 1.00 0.00 814 GLY A O 3
ATOM 3382 N N . GLY A 1 1 ? -25.096 5.873 -10.360 1.00 0.00 739 GLY A N 4
ATOM 3383 C CA . GLY A 1 1 ? -24.703 4.557 -9.891 1.00 0.00 739 GLY A CA 4
ATOM 3384 C C . GLY A 1 1 ? -24.973 4.363 -8.412 1.00 0.00 739 GLY A C 4
ATOM 3385 O O . GLY A 1 1 ? -25.771 5.089 -7.820 1.00 0.00 739 GLY A O 4
ATOM 3389 N N . SER A 1 2 ? -24.307 3.380 -7.814 1.00 0.00 740 SER A N 4
ATOM 3390 C CA . SER A 1 2 ? -24.484 3.090 -6.396 1.00 0.00 740 SER A CA 4
ATOM 3391 C C . SER A 1 2 ? -23.248 2.401 -5.825 1.00 0.00 740 SER A C 4
ATOM 3392 O O . SER A 1 2 ? -22.436 1.845 -6.564 1.00 0.00 740 SER A O 4
ATOM 3400 N N . SER A 1 3 ? -23.113 2.443 -4.503 1.00 0.00 741 SER A N 4
ATOM 3401 C CA . SER A 1 3 ? -21.975 1.826 -3.831 1.00 0.00 741 SER A CA 4
ATOM 3402 C C . SER A 1 3 ? -21.577 0.525 -4.520 1.00 0.00 741 SER A C 4
ATOM 3403 O O . SER A 1 3 ? -22.351 -0.431 -4.561 1.00 0.00 741 SER A O 4
ATOM 3411 N N . GLY A 1 4 ? -20.363 0.496 -5.061 1.00 0.00 742 GLY A N 4
ATOM 3412 C CA . GLY A 1 4 ? -19.881 -0.692 -5.742 1.00 0.00 742 GLY A CA 4
ATOM 3413 C C . GLY A 1 4 ? -18.499 -0.501 -6.333 1.00 0.00 742 GLY A C 4
ATOM 3414 O O . GLY A 1 4 ? -17.673 0.223 -5.777 1.00 0.00 742 GLY A O 4
ATOM 3418 N N . SER A 1 5 ? -18.244 -1.154 -7.462 1.00 0.00 743 SER A N 4
ATOM 3419 C CA . SER A 1 5 ? -16.950 -1.058 -8.126 1.00 0.00 743 SER A CA 4
ATOM 3420 C C . SER A 1 5 ? -16.365 0.343 -7.975 1.00 0.00 743 SER A C 4
ATOM 3421 O O . SER A 1 5 ? -15.289 0.520 -7.404 1.00 0.00 743 SER A O 4
ATOM 3429 N N . SER A 1 6 ? -17.082 1.336 -8.492 1.00 0.00 744 SER A N 4
ATOM 3430 C CA . SER A 1 6 ? -16.633 2.722 -8.419 1.00 0.00 744 SER A CA 4
ATOM 3431 C C . SER A 1 6 ? -16.830 3.283 -7.014 1.00 0.00 744 SER A C 4
ATOM 3432 O O . SER A 1 6 ? -17.869 3.073 -6.389 1.00 0.00 744 SER A O 4
ATOM 3440 N N . GLY A 1 7 ? -15.823 3.998 -6.523 1.00 0.00 745 GLY A N 4
ATOM 3441 C CA . GLY A 1 7 ? -15.904 4.579 -5.195 1.00 0.00 745 GLY A CA 4
ATOM 3442 C C . GLY A 1 7 ? -15.382 3.645 -4.121 1.00 0.00 745 GLY A C 4
ATOM 3443 O O . GLY A 1 7 ? -14.249 3.789 -3.662 1.00 0.00 745 GLY A O 4
ATOM 3447 N N . GLU A 1 8 ? -16.211 2.687 -3.719 1.00 0.00 746 GLU A N 4
ATOM 3448 C CA . GLU A 1 8 ? -15.826 1.728 -2.690 1.00 0.00 746 GLU A CA 4
ATOM 3449 C C . GLU A 1 8 ? -15.089 0.540 -3.301 1.00 0.00 746 GLU A C 4
ATOM 3450 O O . GLU A 1 8 ? -15.608 -0.136 -4.189 1.00 0.00 746 GLU A O 4
ATOM 3462 N N . GLY A 1 9 ? -13.875 0.292 -2.820 1.00 0.00 747 GLY A N 4
ATOM 3463 C CA . GLY A 1 9 ? -13.086 -0.814 -3.330 1.00 0.00 747 GLY A CA 4
ATOM 3464 C C . GLY A 1 9 ? -11.597 -0.596 -3.148 1.00 0.00 747 GLY A C 4
ATOM 3465 O O . GLY A 1 9 ? -11.114 -0.466 -2.023 1.00 0.00 747 GLY A O 4
ATOM 3469 N N . VAL A 1 10 ? -10.865 -0.559 -4.257 1.00 0.00 748 VAL A N 4
ATOM 3470 C CA . VAL A 1 10 ? -9.422 -0.356 -4.215 1.00 0.00 748 VAL A CA 4
ATOM 3471 C C . VAL A 1 10 ? -9.005 0.809 -5.104 1.00 0.00 748 VAL A C 4
ATOM 3472 O O . VAL A 1 10 ? -9.497 0.958 -6.223 1.00 0.00 748 VAL A O 4
ATOM 3485 N N . VAL A 1 11 ? -8.093 1.634 -4.600 1.00 0.00 749 VAL A N 4
ATOM 3486 C CA . VAL A 1 11 ? -7.607 2.787 -5.349 1.00 0.00 749 VAL A CA 4
ATOM 3487 C C . VAL A 1 11 ? -6.259 2.492 -5.998 1.00 0.00 749 VAL A C 4
ATOM 3488 O O . VAL A 1 11 ? -5.230 2.456 -5.325 1.00 0.00 749 VAL A O 4
ATOM 3501 N N . GLU A 1 12 ? -6.274 2.281 -7.310 1.00 0.00 750 GLU A N 4
ATOM 3502 C CA . GLU A 1 12 ? -5.052 1.988 -8.051 1.00 0.00 750 GLU A CA 4
ATOM 3503 C C . GLU A 1 12 ? -4.237 3.258 -8.278 1.00 0.00 750 GLU A C 4
ATOM 3504 O O . GLU A 1 12 ? -4.730 4.231 -8.848 1.00 0.00 750 GLU A O 4
ATOM 3516 N N . ALA A 1 13 ? -2.987 3.240 -7.828 1.00 0.00 751 ALA A N 4
ATOM 3517 C CA . ALA A 1 13 ? -2.102 4.388 -7.983 1.00 0.00 751 ALA A CA 4
ATOM 3518 C C . ALA A 1 13 ? -0.877 4.028 -8.817 1.00 0.00 751 ALA A C 4
ATOM 3519 O O . ALA A 1 13 ? -0.500 2.861 -8.913 1.00 0.00 751 ALA A O 4
ATOM 3526 N N . VAL A 1 14 ? -0.260 5.040 -9.421 1.00 0.00 752 VAL A N 4
ATOM 3527 C CA . VAL A 1 14 ? 0.922 4.830 -10.247 1.00 0.00 752 VAL A CA 4
ATOM 3528 C C . VAL A 1 14 ? 2.172 5.377 -9.567 1.00 0.00 752 VAL A C 4
ATOM 3529 O O . VAL A 1 14 ? 2.132 6.423 -8.920 1.00 0.00 752 VAL A O 4
ATOM 3542 N N . ALA A 1 15 ? 3.282 4.662 -9.718 1.00 0.00 753 ALA A N 4
ATOM 3543 C CA . ALA A 1 15 ? 4.545 5.077 -9.120 1.00 0.00 753 ALA A CA 4
ATOM 3544 C C . ALA A 1 15 ? 5.241 6.127 -9.980 1.00 0.00 753 ALA A C 4
ATOM 3545 O O . ALA A 1 15 ? 5.756 5.820 -11.055 1.00 0.00 753 ALA A O 4
ATOM 3552 N N . CYS A 1 16 ? 5.251 7.366 -9.499 1.00 0.00 754 CYS A N 4
ATOM 3553 C CA . CYS A 1 16 ? 5.882 8.462 -10.225 1.00 0.00 754 CYS A CA 4
ATOM 3554 C C . CYS A 1 16 ? 7.400 8.313 -10.223 1.00 0.00 754 CYS A C 4
ATOM 3555 O O . CYS A 1 16 ? 8.089 8.853 -11.089 1.00 0.00 754 CYS A O 4
ATOM 3563 N N . PHE A 1 17 ? 7.916 7.579 -9.242 1.00 0.00 755 PHE A N 4
ATOM 3564 C CA . PHE A 1 17 ? 9.353 7.361 -9.125 1.00 0.00 755 PHE A CA 4
ATOM 3565 C C . PHE A 1 17 ? 9.648 5.990 -8.525 1.00 0.00 755 PHE A C 4
ATOM 3566 O O . PHE A 1 17 ? 8.860 5.460 -7.742 1.00 0.00 755 PHE A O 4
ATOM 3583 N N . ALA A 1 18 ? 10.789 5.420 -8.900 1.00 0.00 756 ALA A N 4
ATOM 3584 C CA . ALA A 1 18 ? 11.189 4.111 -8.398 1.00 0.00 756 ALA A CA 4
ATOM 3585 C C . ALA A 1 18 ? 11.505 4.167 -6.907 1.00 0.00 756 ALA A C 4
ATOM 3586 O O . ALA A 1 18 ? 12.204 5.069 -6.445 1.00 0.00 756 ALA A O 4
ATOM 3593 N N . TYR A 1 19 ? 10.985 3.200 -6.161 1.00 0.00 757 TYR A N 4
ATOM 3594 C CA . TYR A 1 19 ? 11.209 3.141 -4.721 1.00 0.00 757 TYR A CA 4
ATOM 3595 C C . TYR A 1 19 ? 11.767 1.782 -4.312 1.00 0.00 757 TYR A C 4
ATOM 3596 O O . TYR A 1 19 ? 11.608 0.790 -5.025 1.00 0.00 757 TYR A O 4
ATOM 3614 N N . THR A 1 20 ? 12.423 1.743 -3.156 1.00 0.00 758 THR A N 4
ATOM 3615 C CA . THR A 1 20 ? 13.007 0.507 -2.650 1.00 0.00 758 THR A CA 4
ATOM 3616 C C . THR A 1 20 ? 12.727 0.336 -1.161 1.00 0.00 758 THR A C 4
ATOM 3617 O O . THR A 1 20 ? 13.336 1.003 -0.325 1.00 0.00 758 THR A O 4
ATOM 3628 N N . GLY A 1 21 ? 11.803 -0.562 -0.835 1.00 0.00 759 GLY A N 4
ATOM 3629 C CA . GLY A 1 21 ? 11.460 -0.804 0.554 1.00 0.00 759 GLY A CA 4
ATOM 3630 C C . GLY A 1 21 ? 12.674 -1.115 1.405 1.00 0.00 759 GLY A C 4
ATOM 3631 O O . GLY A 1 21 ? 13.477 -1.983 1.060 1.00 0.00 759 GLY A O 4
ATOM 3635 N N . ARG A 1 22 ? 12.811 -0.405 2.520 1.00 0.00 760 ARG A N 4
ATOM 3636 C CA . ARG A 1 22 ? 13.939 -0.608 3.422 1.00 0.00 760 ARG A CA 4
ATOM 3637 C C . ARG A 1 22 ? 13.771 -1.896 4.221 1.00 0.00 760 ARG A C 4
ATOM 3638 O O . ARG A 1 22 ? 14.735 -2.626 4.455 1.00 0.00 760 ARG A O 4
ATOM 3659 N N . THR A 1 23 ? 12.539 -2.171 4.638 1.00 0.00 761 THR A N 4
ATOM 3660 C CA . THR A 1 23 ? 12.244 -3.370 5.413 1.00 0.00 761 THR A CA 4
ATOM 3661 C C . THR A 1 23 ? 11.141 -4.192 4.755 1.00 0.00 761 THR A C 4
ATOM 3662 O O . THR A 1 23 ? 10.419 -3.699 3.889 1.00 0.00 761 THR A O 4
ATOM 3673 N N . ALA A 1 24 ? 11.016 -5.448 5.173 1.00 0.00 762 ALA A N 4
ATOM 3674 C CA . ALA A 1 24 ? 9.999 -6.337 4.626 1.00 0.00 762 ALA A CA 4
ATOM 3675 C C . ALA A 1 24 ? 8.651 -5.633 4.524 1.00 0.00 762 ALA A C 4
ATOM 3676 O O . ALA A 1 24 ? 7.918 -5.814 3.553 1.00 0.00 762 ALA A O 4
ATOM 3683 N N . GLN A 1 25 ? 8.330 -4.830 5.534 1.00 0.00 763 GLN A N 4
ATOM 3684 C CA . GLN A 1 25 ? 7.069 -4.100 5.558 1.00 0.00 763 GLN A CA 4
ATOM 3685 C C . GLN A 1 25 ? 6.888 -3.282 4.283 1.00 0.00 763 GLN A C 4
ATOM 3686 O O . GLN A 1 25 ? 5.831 -3.320 3.655 1.00 0.00 763 GLN A O 4
ATOM 3700 N N . GLU A 1 26 ? 7.928 -2.544 3.907 1.00 0.00 764 GLU A N 4
ATOM 3701 C CA . GLU A 1 26 ? 7.883 -1.717 2.708 1.00 0.00 764 GLU A CA 4
ATOM 3702 C C . GLU A 1 26 ? 7.994 -2.574 1.450 1.00 0.00 764 GLU A C 4
ATOM 3703 O O . GLU A 1 26 ? 8.570 -3.663 1.477 1.00 0.00 764 GLU A O 4
ATOM 3715 N N . LEU A 1 27 ? 7.438 -2.077 0.351 1.00 0.00 765 LEU A N 4
ATOM 3716 C CA . LEU A 1 27 ? 7.473 -2.797 -0.917 1.00 0.00 765 LEU A CA 4
ATOM 3717 C C . LEU A 1 27 ? 8.516 -2.197 -1.855 1.00 0.00 765 LEU A C 4
ATOM 3718 O O . LEU A 1 27 ? 9.130 -1.176 -1.545 1.00 0.00 765 LEU A O 4
ATOM 3734 N N . SER A 1 28 ? 8.710 -2.838 -3.003 1.00 0.00 766 SER A N 4
ATOM 3735 C CA . SER A 1 28 ? 9.679 -2.368 -3.986 1.00 0.00 766 SER A CA 4
ATOM 3736 C C . SER A 1 28 ? 9.083 -2.388 -5.390 1.00 0.00 766 SER A C 4
ATOM 3737 O O . SER A 1 28 ? 8.736 -3.446 -5.915 1.00 0.00 766 SER A O 4
ATOM 3745 N N . PHE A 1 29 ? 8.966 -1.209 -5.993 1.00 0.00 767 PHE A N 4
ATOM 3746 C CA . PHE A 1 29 ? 8.410 -1.089 -7.336 1.00 0.00 767 PHE A CA 4
ATOM 3747 C C . PHE A 1 29 ? 9.156 -0.029 -8.140 1.00 0.00 767 PHE A C 4
ATOM 3748 O O . PHE A 1 29 ? 9.808 0.850 -7.576 1.00 0.00 767 PHE A O 4
ATOM 3765 N N . ARG A 1 30 ? 9.057 -0.119 -9.463 1.00 0.00 768 ARG A N 4
ATOM 3766 C CA . ARG A 1 30 ? 9.724 0.830 -10.346 1.00 0.00 768 ARG A CA 4
ATOM 3767 C C . ARG A 1 30 ? 8.712 1.764 -11.003 1.00 0.00 768 ARG A C 4
ATOM 3768 O O . ARG A 1 30 ? 7.561 1.390 -11.226 1.00 0.00 768 ARG A O 4
ATOM 3789 N N . ARG A 1 31 ? 9.150 2.981 -11.309 1.00 0.00 769 ARG A N 4
ATOM 3790 C CA . ARG A 1 31 ? 8.283 3.969 -11.939 1.00 0.00 769 ARG A CA 4
ATOM 3791 C C . ARG A 1 31 ? 7.385 3.316 -12.986 1.00 0.00 769 ARG A C 4
ATOM 3792 O O . ARG A 1 31 ? 7.845 2.519 -13.802 1.00 0.00 769 ARG A O 4
ATOM 3813 N N . GLY A 1 32 ? 6.102 3.662 -12.957 1.00 0.00 770 GLY A N 4
ATOM 3814 C CA . GLY A 1 32 ? 5.160 3.100 -13.907 1.00 0.00 770 GLY A CA 4
ATOM 3815 C C . GLY A 1 32 ? 4.422 1.898 -13.352 1.00 0.00 770 GLY A C 4
ATOM 3816 O O . GLY A 1 32 ? 3.289 1.621 -13.745 1.00 0.00 770 GLY A O 4
ATOM 3820 N N . ASP A 1 33 ? 5.065 1.182 -12.436 1.00 0.00 771 ASP A N 4
ATOM 3821 C CA . ASP A 1 33 ? 4.462 0.003 -11.825 1.00 0.00 771 ASP A CA 4
ATOM 3822 C C . ASP A 1 33 ? 3.278 0.392 -10.946 1.00 0.00 771 ASP A C 4
ATOM 3823 O O . ASP A 1 33 ? 3.440 1.076 -9.936 1.00 0.00 771 ASP A O 4
ATOM 3832 N N . VAL A 1 34 ? 2.087 -0.049 -11.338 1.00 0.00 772 VAL A N 4
ATOM 3833 C CA . VAL A 1 34 ? 0.875 0.252 -10.585 1.00 0.00 772 VAL A CA 4
ATOM 3834 C C . VAL A 1 34 ? 0.805 -0.570 -9.304 1.00 0.00 772 VAL A C 4
ATOM 3835 O O . VAL A 1 34 ? 1.423 -1.631 -9.199 1.00 0.00 772 VAL A O 4
ATOM 3848 N N . LEU A 1 35 ? 0.047 -0.076 -8.331 1.00 0.00 773 LEU A N 4
ATOM 3849 C CA . LEU A 1 35 ? -0.105 -0.765 -7.054 1.00 0.00 773 LEU A CA 4
ATOM 3850 C C . LEU A 1 35 ? -1.498 -0.539 -6.476 1.00 0.00 773 LEU A C 4
ATOM 3851 O O . LEU A 1 35 ? -1.971 0.595 -6.396 1.00 0.00 773 LEU A O 4
ATOM 3867 N N . ARG A 1 36 ? -2.149 -1.625 -6.072 1.00 0.00 774 ARG A N 4
ATOM 3868 C CA . ARG A 1 36 ? -3.488 -1.545 -5.500 1.00 0.00 774 ARG A CA 4
ATOM 3869 C C . ARG A 1 36 ? -3.433 -1.058 -4.055 1.00 0.00 774 ARG A C 4
ATOM 3870 O O . ARG A 1 36 ? -2.820 -1.695 -3.197 1.00 0.00 774 ARG A O 4
ATOM 3891 N N . LEU A 1 37 ? -4.076 0.074 -3.792 1.00 0.00 775 LEU A N 4
ATOM 3892 C CA . LEU A 1 37 ? -4.101 0.647 -2.451 1.00 0.00 775 LEU A CA 4
ATOM 3893 C C . LEU A 1 37 ? -5.305 0.139 -1.664 1.00 0.00 775 LEU A C 4
ATOM 3894 O O . LEU A 1 37 ? -6.407 0.676 -1.780 1.00 0.00 775 LEU A O 4
ATOM 3910 N N . HIS A 1 38 ? -5.085 -0.897 -0.861 1.00 0.00 776 HIS A N 4
ATOM 3911 C CA . HIS A 1 38 ? -6.152 -1.476 -0.052 1.00 0.00 776 HIS A CA 4
ATOM 3912 C C . HIS A 1 38 ? -6.751 -0.432 0.885 1.00 0.00 776 HIS A C 4
ATOM 3913 O O . HIS A 1 38 ? -7.942 -0.130 0.811 1.00 0.00 776 HIS A O 4
ATOM 3927 N N . GLU A 1 39 ? -5.918 0.115 1.764 1.00 0.00 777 GLU A N 4
ATOM 3928 C CA . GLU A 1 39 ? -6.368 1.125 2.716 1.00 0.00 777 GLU A CA 4
ATOM 3929 C C . GLU A 1 39 ? -5.187 1.924 3.259 1.00 0.00 777 GLU A C 4
ATOM 3930 O O . GLU A 1 39 ? -4.083 1.399 3.405 1.00 0.00 777 GLU A O 4
ATOM 3942 N N . ARG A 1 40 ? -5.428 3.197 3.556 1.00 0.00 778 ARG A N 4
ATOM 3943 C CA . ARG A 1 40 ? -4.386 4.070 4.082 1.00 0.00 778 ARG A CA 4
ATOM 3944 C C . ARG A 1 40 ? -3.679 3.420 5.267 1.00 0.00 778 ARG A C 4
ATOM 3945 O O . ARG A 1 40 ? -4.321 2.848 6.148 1.00 0.00 778 ARG A O 4
ATOM 3966 N N . ALA A 1 41 ? -2.353 3.512 5.282 1.00 0.00 779 ALA A N 4
ATOM 3967 C CA . ALA A 1 41 ? -1.559 2.935 6.360 1.00 0.00 779 ALA A CA 4
ATOM 3968 C C . ALA A 1 41 ? -1.085 4.011 7.330 1.00 0.00 779 ALA A C 4
ATOM 3969 O O . ALA A 1 41 ? -1.116 3.822 8.546 1.00 0.00 779 ALA A O 4
ATOM 3976 N N . SER A 1 42 ? -0.646 5.141 6.785 1.00 0.00 780 SER A N 4
ATOM 3977 C CA . SER A 1 42 ? -0.161 6.247 7.602 1.00 0.00 780 SER A CA 4
ATOM 3978 C C . SER A 1 42 ? -0.532 7.588 6.978 1.00 0.00 780 SER A C 4
ATOM 3979 O O . SER A 1 42 ? -1.061 7.643 5.867 1.00 0.00 780 SER A O 4
ATOM 3987 N N . SER A 1 43 ? -0.251 8.668 7.700 1.00 0.00 781 SER A N 4
ATOM 3988 C CA . SER A 1 43 ? -0.559 10.010 7.220 1.00 0.00 781 SER A CA 4
ATOM 3989 C C . SER A 1 43 ? -0.036 10.212 5.801 1.00 0.00 781 SER A C 4
ATOM 3990 O O . SER A 1 43 ? -0.653 10.909 4.994 1.00 0.00 781 SER A O 4
ATOM 3998 N N . ASP A 1 44 ? 1.104 9.598 5.504 1.00 0.00 782 ASP A N 4
ATOM 3999 C CA . ASP A 1 44 ? 1.710 9.709 4.182 1.00 0.00 782 ASP A CA 4
ATOM 4000 C C . ASP A 1 44 ? 2.134 8.339 3.663 1.00 0.00 782 ASP A C 4
ATOM 4001 O O . ASP A 1 44 ? 3.198 8.195 3.060 1.00 0.00 782 ASP A O 4
ATOM 4010 N N . TRP A 1 45 ? 1.296 7.337 3.901 1.00 0.00 783 TRP A N 4
ATOM 4011 C CA . TRP A 1 45 ? 1.585 5.977 3.458 1.00 0.00 783 TRP A CA 4
ATOM 4012 C C . TRP A 1 45 ? 0.298 5.222 3.144 1.00 0.00 783 TRP A C 4
ATOM 4013 O O . TRP A 1 45 ? -0.789 5.635 3.548 1.00 0.00 783 TRP A O 4
ATOM 4034 N N . TRP A 1 46 ? 0.428 4.114 2.423 1.00 0.00 784 TRP A N 4
ATOM 4035 C CA . TRP A 1 46 ? -0.726 3.302 2.056 1.00 0.00 784 TRP A CA 4
ATOM 4036 C C . TRP A 1 46 ? -0.402 1.816 2.167 1.00 0.00 784 TRP A C 4
ATOM 4037 O O . TRP A 1 46 ? 0.737 1.438 2.439 1.00 0.00 784 TRP A O 4
ATOM 4058 N N . ARG A 1 47 ? -1.412 0.977 1.955 1.00 0.00 785 ARG A N 4
ATOM 4059 C CA . ARG A 1 47 ? -1.234 -0.468 2.033 1.00 0.00 785 ARG A CA 4
ATOM 4060 C C . ARG A 1 47 ? -1.677 -1.140 0.736 1.00 0.00 785 ARG A C 4
ATOM 4061 O O . ARG A 1 47 ? -2.860 -1.145 0.401 1.00 0.00 785 ARG A O 4
ATOM 4082 N N . GLY A 1 48 ? -0.717 -1.707 0.011 1.00 0.00 786 GLY A N 4
ATOM 4083 C CA . GLY A 1 48 ? -1.027 -2.373 -1.240 1.00 0.00 786 GLY A CA 4
ATOM 4084 C C . GLY A 1 48 ? -0.284 -3.685 -1.398 1.00 0.00 786 GLY A C 4
ATOM 4085 O O . GLY A 1 48 ? 0.456 -4.097 -0.505 1.00 0.00 786 GLY A O 4
ATOM 4089 N N . GLU A 1 49 ? -0.481 -4.341 -2.537 1.00 0.00 787 GLU A N 4
ATOM 4090 C CA . GLU A 1 49 ? 0.175 -5.615 -2.807 1.00 0.00 787 GLU A CA 4
ATOM 4091 C C . GLU A 1 49 ? 0.791 -5.624 -4.203 1.00 0.00 787 GLU A C 4
ATOM 4092 O O . GLU A 1 49 ? 0.094 -5.448 -5.203 1.00 0.00 787 GLU A O 4
ATOM 4104 N N . HIS A 1 50 ? 2.103 -5.830 -4.263 1.00 0.00 788 HIS A N 4
ATOM 4105 C CA . HIS A 1 50 ? 2.815 -5.862 -5.536 1.00 0.00 788 HIS A CA 4
ATOM 4106 C C . HIS A 1 50 ? 2.641 -7.214 -6.221 1.00 0.00 788 HIS A C 4
ATOM 4107 O O . HIS A 1 50 ? 1.930 -8.086 -5.724 1.00 0.00 788 HIS A O 4
ATOM 4121 N N . ASN A 1 51 ? 3.296 -7.381 -7.366 1.00 0.00 789 ASN A N 4
ATOM 4122 C CA . ASN A 1 51 ? 3.213 -8.626 -8.120 1.00 0.00 789 ASN A CA 4
ATOM 4123 C C . ASN A 1 51 ? 3.872 -9.770 -7.355 1.00 0.00 789 ASN A C 4
ATOM 4124 O O . ASN A 1 51 ? 4.984 -10.186 -7.676 1.00 0.00 789 ASN A O 4
ATOM 4135 N N . GLY A 1 52 ? 3.177 -10.275 -6.340 1.00 0.00 790 GLY A N 4
ATOM 4136 C CA . GLY A 1 52 ? 3.710 -11.366 -5.545 1.00 0.00 790 GLY A CA 4
ATOM 4137 C C . GLY A 1 52 ? 4.186 -10.910 -4.181 1.00 0.00 790 GLY A C 4
ATOM 4138 O O . GLY A 1 52 ? 4.492 -11.732 -3.317 1.00 0.00 790 GLY A O 4
ATOM 4142 N N . MET A 1 53 ? 4.251 -9.597 -3.986 1.00 0.00 791 MET A N 4
ATOM 4143 C CA . MET A 1 53 ? 4.695 -9.034 -2.716 1.00 0.00 791 MET A CA 4
ATOM 4144 C C . MET A 1 53 ? 3.573 -8.243 -2.051 1.00 0.00 791 MET A C 4
ATOM 4145 O O . MET A 1 53 ? 2.596 -7.868 -2.699 1.00 0.00 791 MET A O 4
ATOM 4159 N N . ARG A 1 54 ? 3.719 -7.994 -0.753 1.00 0.00 792 ARG A N 4
ATOM 4160 C CA . ARG A 1 54 ? 2.717 -7.250 -0.001 1.00 0.00 792 ARG A CA 4
ATOM 4161 C C . ARG A 1 54 ? 3.375 -6.378 1.065 1.00 0.00 792 ARG A C 4
ATOM 4162 O O . ARG A 1 54 ? 4.243 -6.835 1.807 1.00 0.00 792 ARG A O 4
ATOM 4183 N N . GLY A 1 55 ? 2.954 -5.118 1.135 1.00 0.00 793 GLY A N 4
ATOM 4184 C CA . GLY A 1 55 ? 3.514 -4.202 2.112 1.00 0.00 793 GLY A CA 4
ATOM 4185 C C . GLY A 1 55 ? 2.927 -2.809 2.002 1.00 0.00 793 GLY A C 4
ATOM 4186 O O . GLY A 1 55 ? 1.886 -2.613 1.374 1.00 0.00 793 GLY A O 4
ATOM 4190 N N . LEU A 1 56 ? 3.594 -1.838 2.616 1.00 0.00 794 LEU A N 4
ATOM 4191 C CA . LEU A 1 56 ? 3.132 -0.455 2.587 1.00 0.00 794 LEU A CA 4
ATOM 4192 C C . LEU A 1 56 ? 3.517 0.220 1.274 1.00 0.00 794 LEU A C 4
ATOM 4193 O O . LEU A 1 56 ? 4.266 -0.340 0.473 1.00 0.00 794 LEU A O 4
ATOM 4209 N N . ILE A 1 57 ? 3.001 1.426 1.061 1.00 0.00 795 ILE A N 4
ATOM 4210 C CA . ILE A 1 57 ? 3.293 2.178 -0.153 1.00 0.00 795 ILE A CA 4
ATOM 4211 C C . ILE A 1 57 ? 3.455 3.664 0.147 1.00 0.00 795 ILE A C 4
ATOM 4212 O O . ILE A 1 57 ? 2.632 4.280 0.825 1.00 0.00 795 ILE A O 4
ATOM 4228 N N . PRO A 1 58 ? 4.542 4.257 -0.371 1.00 0.00 796 PRO A N 4
ATOM 4229 C CA . PRO A 1 58 ? 4.837 5.679 -0.174 1.00 0.00 796 PRO A CA 4
ATOM 4230 C C . PRO A 1 58 ? 3.865 6.582 -0.926 1.00 0.00 796 PRO A C 4
ATOM 4231 O O . PRO A 1 58 ? 3.737 6.493 -2.147 1.00 0.00 796 PRO A O 4
ATOM 4242 N N . HIS A 1 59 ? 3.181 7.452 -0.188 1.00 0.00 797 HIS A N 4
ATOM 4243 C CA . HIS A 1 59 ? 2.221 8.373 -0.786 1.00 0.00 797 HIS A CA 4
ATOM 4244 C C . HIS A 1 59 ? 2.936 9.527 -1.482 1.00 0.00 797 HIS A C 4
ATOM 4245 O O . HIS A 1 59 ? 2.301 10.384 -2.098 1.00 0.00 797 HIS A O 4
ATOM 4259 N N . LYS A 1 60 ? 4.260 9.545 -1.378 1.00 0.00 798 LYS A N 4
ATOM 4260 C CA . LYS A 1 60 ? 5.063 10.593 -1.997 1.00 0.00 798 LYS A CA 4
ATOM 4261 C C . LYS A 1 60 ? 5.596 10.142 -3.353 1.00 0.00 798 LYS A C 4
ATOM 4262 O O . LYS A 1 60 ? 5.863 10.963 -4.231 1.00 0.00 798 LYS A O 4
ATOM 4281 N N . TYR A 1 61 ? 5.749 8.832 -3.517 1.00 0.00 799 TYR A N 4
ATOM 4282 C CA . TYR A 1 61 ? 6.251 8.272 -4.766 1.00 0.00 799 TYR A CA 4
ATOM 4283 C C . TYR A 1 61 ? 5.112 7.699 -5.603 1.00 0.00 799 TYR A C 4
ATOM 4284 O O . TYR A 1 61 ? 5.295 6.728 -6.338 1.00 0.00 799 TYR A O 4
ATOM 4302 N N . ILE A 1 62 ? 3.936 8.307 -5.485 1.00 0.00 800 ILE A N 4
ATOM 4303 C CA . ILE A 1 62 ? 2.767 7.859 -6.232 1.00 0.00 800 ILE A CA 4
ATOM 4304 C C . ILE A 1 62 ? 1.830 9.023 -6.536 1.00 0.00 800 ILE A C 4
ATOM 4305 O O . ILE A 1 62 ? 1.947 10.099 -5.950 1.00 0.00 800 ILE A O 4
ATOM 4321 N N . THR A 1 63 ? 0.898 8.800 -7.458 1.00 0.00 801 THR A N 4
ATOM 4322 C CA . THR A 1 63 ? -0.060 9.829 -7.840 1.00 0.00 801 THR A CA 4
ATOM 4323 C C . THR A 1 63 ? -1.486 9.290 -7.815 1.00 0.00 801 THR A C 4
ATOM 4324 O O . THR A 1 63 ? -1.956 8.701 -8.790 1.00 0.00 801 THR A O 4
ATOM 4335 N N . LEU A 1 64 ? -2.171 9.494 -6.695 1.00 0.00 802 LEU A N 4
ATOM 4336 C CA . LEU A 1 64 ? -3.545 9.029 -6.543 1.00 0.00 802 LEU A CA 4
ATOM 4337 C C . LEU A 1 64 ? -4.430 9.569 -7.661 1.00 0.00 802 LEU A C 4
ATOM 4338 O O . LEU A 1 64 ? -4.158 10.615 -8.251 1.00 0.00 802 LEU A O 4
ATOM 4354 N N . PRO A 1 65 ? -5.516 8.842 -7.961 1.00 0.00 803 PRO A N 4
ATOM 4355 C CA . PRO A 1 65 ? -6.465 9.230 -9.008 1.00 0.00 803 PRO A CA 4
ATOM 4356 C C . PRO A 1 65 ? -7.276 10.464 -8.628 1.00 0.00 803 PRO A C 4
ATOM 4357 O O . PRO A 1 65 ? -7.384 11.411 -9.406 1.00 0.00 803 PRO A O 4
ATOM 4368 N N . ALA A 1 66 ? -7.844 10.446 -7.426 1.00 0.00 804 ALA A N 4
ATOM 4369 C CA . ALA A 1 66 ? -8.643 11.565 -6.942 1.00 0.00 804 ALA A CA 4
ATOM 4370 C C . ALA A 1 66 ? -8.823 11.497 -5.429 1.00 0.00 804 ALA A C 4
ATOM 4371 O O . ALA A 1 66 ? -8.636 10.445 -4.819 1.00 0.00 804 ALA A O 4
ATOM 4378 N N . GLY A 1 67 ? -9.186 12.626 -4.830 1.00 0.00 805 GLY A N 4
ATOM 4379 C CA . GLY A 1 67 ? -9.384 12.673 -3.393 1.00 0.00 805 GLY A CA 4
ATOM 4380 C C . GLY A 1 67 ? -8.077 12.755 -2.630 1.00 0.00 805 GLY A C 4
ATOM 4381 O O . GLY A 1 67 ? -7.917 12.120 -1.586 1.00 0.00 805 GLY A O 4
ATOM 4385 N N . THR A 1 68 ? -7.137 13.537 -3.151 1.00 0.00 806 THR A N 4
ATOM 4386 C CA . THR A 1 68 ? -5.836 13.697 -2.513 1.00 0.00 806 THR A CA 4
ATOM 4387 C C . THR A 1 68 ? -5.836 14.882 -1.554 1.00 0.00 806 THR A C 4
ATOM 4388 O O . THR A 1 68 ? -5.300 14.797 -0.450 1.00 0.00 806 THR A O 4
ATOM 4399 N N . GLU A 1 69 ? -6.441 15.985 -1.983 1.00 0.00 807 GLU A N 4
ATOM 4400 C CA . GLU A 1 69 ? -6.510 17.187 -1.160 1.00 0.00 807 GLU A CA 4
ATOM 4401 C C . GLU A 1 69 ? -5.114 17.646 -0.750 1.00 0.00 807 GLU A C 4
ATOM 4402 O O . GLU A 1 69 ? -4.937 18.285 0.287 1.00 0.00 807 GLU A O 4
ATOM 4414 N N . LYS A 1 70 ? -4.124 17.316 -1.573 1.00 0.00 808 LYS A N 4
ATOM 4415 C CA . LYS A 1 70 ? -2.742 17.694 -1.299 1.00 0.00 808 LYS A CA 4
ATOM 4416 C C . LYS A 1 70 ? -2.634 19.187 -1.007 1.00 0.00 808 LYS A C 4
ATOM 4417 O O . LYS A 1 70 ? -3.577 19.944 -1.241 1.00 0.00 808 LYS A O 4
ATOM 4436 N N . GLN A 1 71 ? -1.480 19.604 -0.498 1.00 0.00 809 GLN A N 4
ATOM 4437 C CA . GLN A 1 71 ? -1.250 21.008 -0.176 1.00 0.00 809 GLN A CA 4
ATOM 4438 C C . GLN A 1 71 ? -1.533 21.896 -1.383 1.00 0.00 809 GLN A C 4
ATOM 4439 O O . GLN A 1 71 ? -1.278 21.511 -2.524 1.00 0.00 809 GLN A O 4
ATOM 4453 N N . VAL A 1 72 ? -2.061 23.089 -1.124 1.00 0.00 810 VAL A N 4
ATOM 4454 C CA . VAL A 1 72 ? -2.377 24.033 -2.189 1.00 0.00 810 VAL A CA 4
ATOM 4455 C C . VAL A 1 72 ? -1.166 24.283 -3.079 1.00 0.00 810 VAL A C 4
ATOM 4456 O O . VAL A 1 72 ? -0.229 24.980 -2.689 1.00 0.00 810 VAL A O 4
ATOM 4469 N N . VAL A 1 73 ? -1.191 23.710 -4.278 1.00 0.00 811 VAL A N 4
ATOM 4470 C CA . VAL A 1 73 ? -0.095 23.873 -5.226 1.00 0.00 811 VAL A CA 4
ATOM 4471 C C . VAL A 1 73 ? -0.309 25.097 -6.109 1.00 0.00 811 VAL A C 4
ATOM 4472 O O . VAL A 1 73 ? -1.374 25.271 -6.700 1.00 0.00 811 VAL A O 4
ATOM 4485 N N . GLY A 1 74 ? 0.713 25.944 -6.195 1.00 0.00 812 GLY A N 4
ATOM 4486 C CA . GLY A 1 74 ? 0.617 27.141 -7.009 1.00 0.00 812 GLY A CA 4
ATOM 4487 C C . GLY A 1 74 ? 0.371 26.830 -8.472 1.00 0.00 812 GLY A C 4
ATOM 4488 O O . GLY A 1 74 ? 0.657 25.727 -8.936 1.00 0.00 812 GLY A O 4
ATOM 4492 N N . ALA A 1 75 ? -0.163 27.805 -9.201 1.00 0.00 813 ALA A N 4
ATOM 4493 C CA . ALA A 1 75 ? -0.447 27.630 -10.620 1.00 0.00 813 ALA A CA 4
ATOM 4494 C C . ALA A 1 75 ? 0.484 28.481 -11.476 1.00 0.00 813 ALA A C 4
ATOM 4495 O O . ALA A 1 75 ? 0.839 29.598 -11.102 1.00 0.00 813 ALA A O 4
ATOM 4502 N N . GLY A 1 76 ? 0.878 27.945 -12.627 1.00 0.00 814 GLY A N 4
ATOM 4503 C CA . GLY A 1 76 ? 1.766 28.669 -13.517 1.00 0.00 814 GLY A CA 4
ATOM 4504 C C . GLY A 1 76 ? 2.947 29.279 -12.789 1.00 0.00 814 GLY A C 4
ATOM 4505 O O . GLY A 1 76 ? 3.879 28.572 -12.404 1.00 0.00 814 GLY A O 4
ATOM 4509 N N . GLY A 1 1 ? -14.864 8.207 -23.317 1.00 0.00 739 GLY A N 5
ATOM 4510 C CA . GLY A 1 1 ? -15.943 7.260 -23.107 1.00 0.00 739 GLY A CA 5
ATOM 4511 C C . GLY A 1 1 ? -16.953 7.748 -22.087 1.00 0.00 739 GLY A C 5
ATOM 4512 O O . GLY A 1 1 ? -16.607 8.488 -21.166 1.00 0.00 739 GLY A O 5
ATOM 4516 N N . SER A 1 2 ? -18.205 7.334 -22.252 1.00 0.00 740 SER A N 5
ATOM 4517 C CA . SER A 1 2 ? -19.270 7.739 -21.342 1.00 0.00 740 SER A CA 5
ATOM 4518 C C . SER A 1 2 ? -19.475 6.695 -20.247 1.00 0.00 740 SER A C 5
ATOM 4519 O O . SER A 1 2 ? -19.568 7.028 -19.066 1.00 0.00 740 SER A O 5
ATOM 4527 N N . SER A 1 3 ? -19.543 5.430 -20.650 1.00 0.00 741 SER A N 5
ATOM 4528 C CA . SER A 1 3 ? -19.740 4.337 -19.706 1.00 0.00 741 SER A CA 5
ATOM 4529 C C . SER A 1 3 ? -18.578 3.350 -19.767 1.00 0.00 741 SER A C 5
ATOM 4530 O O . SER A 1 3 ? -18.195 2.891 -20.842 1.00 0.00 741 SER A O 5
ATOM 4538 N N . GLY A 1 4 ? -18.021 3.028 -18.603 1.00 0.00 742 GLY A N 5
ATOM 4539 C CA . GLY A 1 4 ? -16.909 2.097 -18.546 1.00 0.00 742 GLY A CA 5
ATOM 4540 C C . GLY A 1 4 ? -17.183 0.922 -17.628 1.00 0.00 742 GLY A C 5
ATOM 4541 O O . GLY A 1 4 ? -17.746 -0.087 -18.052 1.00 0.00 742 GLY A O 5
ATOM 4545 N N . SER A 1 5 ? -16.782 1.052 -16.368 1.00 0.00 743 SER A N 5
ATOM 4546 C CA . SER A 1 5 ? -16.982 -0.010 -15.389 1.00 0.00 743 SER A CA 5
ATOM 4547 C C . SER A 1 5 ? -16.816 0.522 -13.968 1.00 0.00 743 SER A C 5
ATOM 4548 O O . SER A 1 5 ? -16.171 1.547 -13.749 1.00 0.00 743 SER A O 5
ATOM 4556 N N . SER A 1 6 ? -17.402 -0.184 -13.007 1.00 0.00 744 SER A N 5
ATOM 4557 C CA . SER A 1 6 ? -17.322 0.217 -11.607 1.00 0.00 744 SER A CA 5
ATOM 4558 C C . SER A 1 6 ? -16.463 -0.759 -10.810 1.00 0.00 744 SER A C 5
ATOM 4559 O O . SER A 1 6 ? -16.432 -1.954 -11.097 1.00 0.00 744 SER A O 5
ATOM 4567 N N . GLY A 1 7 ? -15.765 -0.239 -9.804 1.00 0.00 745 GLY A N 5
ATOM 4568 C CA . GLY A 1 7 ? -14.914 -1.077 -8.980 1.00 0.00 745 GLY A CA 5
ATOM 4569 C C . GLY A 1 7 ? -14.636 -0.463 -7.622 1.00 0.00 745 GLY A C 5
ATOM 4570 O O . GLY A 1 7 ? -13.518 -0.547 -7.114 1.00 0.00 745 GLY A O 5
ATOM 4574 N N . GLU A 1 8 ? -15.654 0.158 -7.035 1.00 0.00 746 GLU A N 5
ATOM 4575 C CA . GLU A 1 8 ? -15.511 0.791 -5.729 1.00 0.00 746 GLU A CA 5
ATOM 4576 C C . GLU A 1 8 ? -14.829 -0.150 -4.740 1.00 0.00 746 GLU A C 5
ATOM 4577 O O . GLU A 1 8 ? -14.836 -1.367 -4.918 1.00 0.00 746 GLU A O 5
ATOM 4589 N N . GLY A 1 9 ? -14.238 0.425 -3.697 1.00 0.00 747 GLY A N 5
ATOM 4590 C CA . GLY A 1 9 ? -13.559 -0.376 -2.695 1.00 0.00 747 GLY A CA 5
ATOM 4591 C C . GLY A 1 9 ? -12.063 -0.133 -2.675 1.00 0.00 747 GLY A C 5
ATOM 4592 O O . GLY A 1 9 ? -11.548 0.546 -1.787 1.00 0.00 747 GLY A O 5
ATOM 4596 N N . VAL A 1 10 ? -11.361 -0.690 -3.657 1.00 0.00 748 VAL A N 5
ATOM 4597 C CA . VAL A 1 10 ? -9.915 -0.531 -3.749 1.00 0.00 748 VAL A CA 5
ATOM 4598 C C . VAL A 1 10 ? -9.540 0.461 -4.844 1.00 0.00 748 VAL A C 5
ATOM 4599 O O . VAL A 1 10 ? -10.181 0.516 -5.894 1.00 0.00 748 VAL A O 5
ATOM 4612 N N . VAL A 1 11 ? -8.496 1.245 -4.593 1.00 0.00 749 VAL A N 5
ATOM 4613 C CA . VAL A 1 11 ? -8.034 2.236 -5.558 1.00 0.00 749 VAL A CA 5
ATOM 4614 C C . VAL A 1 11 ? -6.701 1.823 -6.172 1.00 0.00 749 VAL A C 5
ATOM 4615 O O . VAL A 1 11 ? -5.923 1.094 -5.558 1.00 0.00 749 VAL A O 5
ATOM 4628 N N . GLU A 1 12 ? -6.444 2.296 -7.388 1.00 0.00 750 GLU A N 5
ATOM 4629 C CA . GLU A 1 12 ? -5.205 1.976 -8.085 1.00 0.00 750 GLU A CA 5
ATOM 4630 C C . GLU A 1 12 ? -4.388 3.237 -8.349 1.00 0.00 750 GLU A C 5
ATOM 4631 O O . GLU A 1 12 ? -4.882 4.198 -8.938 1.00 0.00 750 GLU A O 5
ATOM 4643 N N . ALA A 1 13 ? -3.134 3.226 -7.909 1.00 0.00 751 ALA A N 5
ATOM 4644 C CA . ALA A 1 13 ? -2.247 4.367 -8.099 1.00 0.00 751 ALA A CA 5
ATOM 4645 C C . ALA A 1 13 ? -1.015 3.977 -8.908 1.00 0.00 751 ALA A C 5
ATOM 4646 O O . ALA A 1 13 ? -0.662 2.800 -8.992 1.00 0.00 751 ALA A O 5
ATOM 4653 N N . VAL A 1 14 ? -0.364 4.971 -9.503 1.00 0.00 752 VAL A N 5
ATOM 4654 C CA . VAL A 1 14 ? 0.829 4.732 -10.306 1.00 0.00 752 VAL A CA 5
ATOM 4655 C C . VAL A 1 14 ? 2.076 5.267 -9.610 1.00 0.00 752 VAL A C 5
ATOM 4656 O O . VAL A 1 14 ? 2.012 6.243 -8.864 1.00 0.00 752 VAL A O 5
ATOM 4669 N N . ALA A 1 15 ? 3.210 4.622 -9.861 1.00 0.00 753 ALA A N 5
ATOM 4670 C CA . ALA A 1 15 ? 4.473 5.034 -9.262 1.00 0.00 753 ALA A CA 5
ATOM 4671 C C . ALA A 1 15 ? 5.143 6.126 -10.089 1.00 0.00 753 ALA A C 5
ATOM 4672 O O . ALA A 1 15 ? 5.623 5.874 -11.195 1.00 0.00 753 ALA A O 5
ATOM 4679 N N . CYS A 1 16 ? 5.171 7.339 -9.547 1.00 0.00 754 CYS A N 5
ATOM 4680 C CA . CYS A 1 16 ? 5.781 8.470 -10.236 1.00 0.00 754 CYS A CA 5
ATOM 4681 C C . CYS A 1 16 ? 7.301 8.344 -10.250 1.00 0.00 754 CYS A C 5
ATOM 4682 O O . CYS A 1 16 ? 7.961 8.761 -11.202 1.00 0.00 754 CYS A O 5
ATOM 4690 N N . PHE A 1 17 ? 7.851 7.767 -9.186 1.00 0.00 755 PHE A N 5
ATOM 4691 C CA . PHE A 1 17 ? 9.293 7.588 -9.074 1.00 0.00 755 PHE A CA 5
ATOM 4692 C C . PHE A 1 17 ? 9.629 6.196 -8.545 1.00 0.00 755 PHE A C 5
ATOM 4693 O O . PHE A 1 17 ? 8.816 5.564 -7.872 1.00 0.00 755 PHE A O 5
ATOM 4710 N N . ALA A 1 18 ? 10.833 5.727 -8.854 1.00 0.00 756 ALA A N 5
ATOM 4711 C CA . ALA A 1 18 ? 11.278 4.412 -8.409 1.00 0.00 756 ALA A CA 5
ATOM 4712 C C . ALA A 1 18 ? 11.551 4.404 -6.909 1.00 0.00 756 ALA A C 5
ATOM 4713 O O . ALA A 1 18 ? 12.229 5.288 -6.386 1.00 0.00 756 ALA A O 5
ATOM 4720 N N . TYR A 1 19 ? 11.018 3.400 -6.221 1.00 0.00 757 TYR A N 5
ATOM 4721 C CA . TYR A 1 19 ? 11.201 3.279 -4.779 1.00 0.00 757 TYR A CA 5
ATOM 4722 C C . TYR A 1 19 ? 11.710 1.889 -4.410 1.00 0.00 757 TYR A C 5
ATOM 4723 O O . TYR A 1 19 ? 11.548 0.933 -5.169 1.00 0.00 757 TYR A O 5
ATOM 4741 N N . THR A 1 20 ? 12.327 1.784 -3.237 1.00 0.00 758 THR A N 5
ATOM 4742 C CA . THR A 1 20 ? 12.860 0.512 -2.765 1.00 0.00 758 THR A CA 5
ATOM 4743 C C . THR A 1 20 ? 12.622 0.337 -1.270 1.00 0.00 758 THR A C 5
ATOM 4744 O O . THR A 1 20 ? 13.259 0.995 -0.448 1.00 0.00 758 THR A O 5
ATOM 4755 N N . GLY A 1 21 ? 11.700 -0.556 -0.923 1.00 0.00 759 GLY A N 5
ATOM 4756 C CA . GLY A 1 21 ? 11.394 -0.803 0.474 1.00 0.00 759 GLY A CA 5
ATOM 4757 C C . GLY A 1 21 ? 12.624 -1.169 1.281 1.00 0.00 759 GLY A C 5
ATOM 4758 O O . GLY A 1 21 ? 13.448 -1.970 0.840 1.00 0.00 759 GLY A O 5
ATOM 4762 N N . ARG A 1 22 ? 12.750 -0.580 2.466 1.00 0.00 760 ARG A N 5
ATOM 4763 C CA . ARG A 1 22 ? 13.890 -0.846 3.334 1.00 0.00 760 ARG A CA 5
ATOM 4764 C C . ARG A 1 22 ? 13.716 -2.174 4.068 1.00 0.00 760 ARG A C 5
ATOM 4765 O O . ARG A 1 22 ? 14.662 -2.950 4.202 1.00 0.00 760 ARG A O 5
ATOM 4786 N N . THR A 1 23 ? 12.500 -2.427 4.541 1.00 0.00 761 THR A N 5
ATOM 4787 C CA . THR A 1 23 ? 12.202 -3.659 5.262 1.00 0.00 761 THR A CA 5
ATOM 4788 C C . THR A 1 23 ? 11.063 -4.423 4.597 1.00 0.00 761 THR A C 5
ATOM 4789 O O . THR A 1 23 ? 10.436 -3.930 3.661 1.00 0.00 761 THR A O 5
ATOM 4800 N N . ALA A 1 24 ? 10.801 -5.630 5.088 1.00 0.00 762 ALA A N 5
ATOM 4801 C CA . ALA A 1 24 ? 9.736 -6.462 4.542 1.00 0.00 762 ALA A CA 5
ATOM 4802 C C . ALA A 1 24 ? 8.417 -5.698 4.487 1.00 0.00 762 ALA A C 5
ATOM 4803 O O . ALA A 1 24 ? 7.668 -5.805 3.517 1.00 0.00 762 ALA A O 5
ATOM 4810 N N . GLN A 1 25 ? 8.141 -4.927 5.535 1.00 0.00 763 GLN A N 5
ATOM 4811 C CA . GLN A 1 25 ? 6.911 -4.147 5.605 1.00 0.00 763 GLN A CA 5
ATOM 4812 C C . GLN A 1 25 ? 6.745 -3.280 4.361 1.00 0.00 763 GLN A C 5
ATOM 4813 O O . GLN A 1 25 ? 5.663 -3.217 3.778 1.00 0.00 763 GLN A O 5
ATOM 4827 N N . GLU A 1 26 ? 7.823 -2.613 3.962 1.00 0.00 764 GLU A N 5
ATOM 4828 C CA . GLU A 1 26 ? 7.795 -1.749 2.788 1.00 0.00 764 GLU A CA 5
ATOM 4829 C C . GLU A 1 26 ? 7.917 -2.568 1.506 1.00 0.00 764 GLU A C 5
ATOM 4830 O O . GLU A 1 26 ? 8.443 -3.682 1.516 1.00 0.00 764 GLU A O 5
ATOM 4842 N N . LEU A 1 27 ? 7.428 -2.009 0.405 1.00 0.00 765 LEU A N 5
ATOM 4843 C CA . LEU A 1 27 ? 7.481 -2.687 -0.885 1.00 0.00 765 LEU A CA 5
ATOM 4844 C C . LEU A 1 27 ? 8.496 -2.020 -1.809 1.00 0.00 765 LEU A C 5
ATOM 4845 O O . LEU A 1 27 ? 9.079 -0.991 -1.467 1.00 0.00 765 LEU A O 5
ATOM 4861 N N . SER A 1 28 ? 8.700 -2.613 -2.981 1.00 0.00 766 SER A N 5
ATOM 4862 C CA . SER A 1 28 ? 9.646 -2.078 -3.954 1.00 0.00 766 SER A CA 5
ATOM 4863 C C . SER A 1 28 ? 9.064 -2.131 -5.363 1.00 0.00 766 SER A C 5
ATOM 4864 O O . SER A 1 28 ? 8.694 -3.197 -5.855 1.00 0.00 766 SER A O 5
ATOM 4872 N N . PHE A 1 29 ? 8.986 -0.972 -6.008 1.00 0.00 767 PHE A N 5
ATOM 4873 C CA . PHE A 1 29 ? 8.448 -0.884 -7.361 1.00 0.00 767 PHE A CA 5
ATOM 4874 C C . PHE A 1 29 ? 9.168 0.196 -8.164 1.00 0.00 767 PHE A C 5
ATOM 4875 O O . PHE A 1 29 ? 9.827 1.068 -7.599 1.00 0.00 767 PHE A O 5
ATOM 4892 N N . ARG A 1 30 ? 9.037 0.129 -9.485 1.00 0.00 768 ARG A N 5
ATOM 4893 C CA . ARG A 1 30 ? 9.676 1.099 -10.366 1.00 0.00 768 ARG A CA 5
ATOM 4894 C C . ARG A 1 30 ? 8.641 2.031 -10.989 1.00 0.00 768 ARG A C 5
ATOM 4895 O O . ARG A 1 30 ? 7.460 1.695 -11.075 1.00 0.00 768 ARG A O 5
ATOM 4916 N N . ARG A 1 31 ? 9.093 3.203 -11.422 1.00 0.00 769 ARG A N 5
ATOM 4917 C CA . ARG A 1 31 ? 8.207 4.185 -12.036 1.00 0.00 769 ARG A CA 5
ATOM 4918 C C . ARG A 1 31 ? 7.348 3.539 -13.119 1.00 0.00 769 ARG A C 5
ATOM 4919 O O . ARG A 1 31 ? 7.866 2.930 -14.055 1.00 0.00 769 ARG A O 5
ATOM 4940 N N . GLY A 1 32 ? 6.033 3.677 -12.986 1.00 0.00 770 GLY A N 5
ATOM 4941 C CA . GLY A 1 32 ? 5.123 3.102 -13.960 1.00 0.00 770 GLY A CA 5
ATOM 4942 C C . GLY A 1 32 ? 4.382 1.895 -13.418 1.00 0.00 770 GLY A C 5
ATOM 4943 O O . GLY A 1 32 ? 3.237 1.643 -13.793 1.00 0.00 770 GLY A O 5
ATOM 4947 N N . ASP A 1 33 ? 5.035 1.148 -12.536 1.00 0.00 771 ASP A N 5
ATOM 4948 C CA . ASP A 1 33 ? 4.431 -0.039 -11.943 1.00 0.00 771 ASP A CA 5
ATOM 4949 C C . ASP A 1 33 ? 3.214 0.333 -11.102 1.00 0.00 771 ASP A C 5
ATOM 4950 O O . ASP A 1 33 ? 3.339 0.982 -10.064 1.00 0.00 771 ASP A O 5
ATOM 4959 N N . VAL A 1 34 ? 2.036 -0.081 -11.559 1.00 0.00 772 VAL A N 5
ATOM 4960 C CA . VAL A 1 34 ? 0.796 0.209 -10.849 1.00 0.00 772 VAL A CA 5
ATOM 4961 C C . VAL A 1 34 ? 0.704 -0.591 -9.554 1.00 0.00 772 VAL A C 5
ATOM 4962 O O . VAL A 1 34 ? 1.144 -1.740 -9.489 1.00 0.00 772 VAL A O 5
ATOM 4975 N N . LEU A 1 35 ? 0.129 0.023 -8.526 1.00 0.00 773 LEU A N 5
ATOM 4976 C CA . LEU A 1 35 ? -0.022 -0.632 -7.231 1.00 0.00 773 LEU A CA 5
ATOM 4977 C C . LEU A 1 35 ? -1.416 -0.392 -6.659 1.00 0.00 773 LEU A C 5
ATOM 4978 O O . LEU A 1 35 ? -1.911 0.735 -6.656 1.00 0.00 773 LEU A O 5
ATOM 4994 N N . ARG A 1 36 ? -2.042 -1.460 -6.175 1.00 0.00 774 ARG A N 5
ATOM 4995 C CA . ARG A 1 36 ? -3.378 -1.365 -5.599 1.00 0.00 774 ARG A CA 5
ATOM 4996 C C . ARG A 1 36 ? -3.313 -0.907 -4.145 1.00 0.00 774 ARG A C 5
ATOM 4997 O O . ARG A 1 36 ? -2.689 -1.557 -3.305 1.00 0.00 774 ARG A O 5
ATOM 5018 N N . LEU A 1 37 ? -3.959 0.217 -3.854 1.00 0.00 775 LEU A N 5
ATOM 5019 C CA . LEU A 1 37 ? -3.975 0.763 -2.502 1.00 0.00 775 LEU A CA 5
ATOM 5020 C C . LEU A 1 37 ? -5.163 0.226 -1.711 1.00 0.00 775 LEU A C 5
ATOM 5021 O O . LEU A 1 37 ? -6.265 0.772 -1.778 1.00 0.00 775 LEU A O 5
ATOM 5037 N N . HIS A 1 38 ? -4.932 -0.847 -0.960 1.00 0.00 776 HIS A N 5
ATOM 5038 C CA . HIS A 1 38 ? -5.983 -1.456 -0.153 1.00 0.00 776 HIS A CA 5
ATOM 5039 C C . HIS A 1 38 ? -6.641 -0.421 0.754 1.00 0.00 776 HIS A C 5
ATOM 5040 O O . HIS A 1 38 ? -7.839 -0.161 0.646 1.00 0.00 776 HIS A O 5
ATOM 5054 N N . GLU A 1 39 ? -5.849 0.165 1.647 1.00 0.00 777 GLU A N 5
ATOM 5055 C CA . GLU A 1 39 ? -6.357 1.170 2.573 1.00 0.00 777 GLU A CA 5
ATOM 5056 C C . GLU A 1 39 ? -5.215 1.993 3.163 1.00 0.00 777 GLU A C 5
ATOM 5057 O O . GLU A 1 39 ? -4.085 1.517 3.270 1.00 0.00 777 GLU A O 5
ATOM 5069 N N . ARG A 1 40 ? -5.519 3.230 3.542 1.00 0.00 778 ARG A N 5
ATOM 5070 C CA . ARG A 1 40 ? -4.518 4.119 4.119 1.00 0.00 778 ARG A CA 5
ATOM 5071 C C . ARG A 1 40 ? -3.799 3.446 5.284 1.00 0.00 778 ARG A C 5
ATOM 5072 O O . ARG A 1 40 ? -4.432 2.870 6.168 1.00 0.00 778 ARG A O 5
ATOM 5093 N N . ALA A 1 41 ? -2.472 3.522 5.277 1.00 0.00 779 ALA A N 5
ATOM 5094 C CA . ALA A 1 41 ? -1.667 2.921 6.334 1.00 0.00 779 ALA A CA 5
ATOM 5095 C C . ALA A 1 41 ? -1.188 3.976 7.326 1.00 0.00 779 ALA A C 5
ATOM 5096 O O . ALA A 1 41 ? -1.245 3.772 8.538 1.00 0.00 779 ALA A O 5
ATOM 5103 N N . SER A 1 42 ? -0.715 5.103 6.802 1.00 0.00 780 SER A N 5
ATOM 5104 C CA . SER A 1 42 ? -0.222 6.188 7.642 1.00 0.00 780 SER A CA 5
ATOM 5105 C C . SER A 1 42 ? -0.546 7.544 7.024 1.00 0.00 780 SER A C 5
ATOM 5106 O O . SER A 1 42 ? -1.136 7.622 5.946 1.00 0.00 780 SER A O 5
ATOM 5114 N N . SER A 1 43 ? -0.157 8.611 7.715 1.00 0.00 781 SER A N 5
ATOM 5115 C CA . SER A 1 43 ? -0.409 9.965 7.237 1.00 0.00 781 SER A CA 5
ATOM 5116 C C . SER A 1 43 ? 0.061 10.128 5.795 1.00 0.00 781 SER A C 5
ATOM 5117 O O . SER A 1 43 ? -0.634 10.719 4.967 1.00 0.00 781 SER A O 5
ATOM 5125 N N . ASP A 1 44 ? 1.244 9.601 5.502 1.00 0.00 782 ASP A N 5
ATOM 5126 C CA . ASP A 1 44 ? 1.808 9.687 4.159 1.00 0.00 782 ASP A CA 5
ATOM 5127 C C . ASP A 1 44 ? 2.211 8.306 3.650 1.00 0.00 782 ASP A C 5
ATOM 5128 O O . ASP A 1 44 ? 3.266 8.143 3.038 1.00 0.00 782 ASP A O 5
ATOM 5137 N N . TRP A 1 45 ? 1.364 7.316 3.909 1.00 0.00 783 TRP A N 5
ATOM 5138 C CA . TRP A 1 45 ? 1.633 5.949 3.478 1.00 0.00 783 TRP A CA 5
ATOM 5139 C C . TRP A 1 45 ? 0.335 5.210 3.171 1.00 0.00 783 TRP A C 5
ATOM 5140 O O . TRP A 1 45 ? -0.746 5.645 3.568 1.00 0.00 783 TRP A O 5
ATOM 5161 N N . TRP A 1 46 ? 0.450 4.091 2.464 1.00 0.00 784 TRP A N 5
ATOM 5162 C CA . TRP A 1 46 ? -0.716 3.292 2.104 1.00 0.00 784 TRP A CA 5
ATOM 5163 C C . TRP A 1 46 ? -0.433 1.805 2.283 1.00 0.00 784 TRP A C 5
ATOM 5164 O O . TRP A 1 46 ? 0.655 1.418 2.710 1.00 0.00 784 TRP A O 5
ATOM 5185 N N . ARG A 1 47 ? -1.417 0.975 1.952 1.00 0.00 785 ARG A N 5
ATOM 5186 C CA . ARG A 1 47 ? -1.272 -0.470 2.077 1.00 0.00 785 ARG A CA 5
ATOM 5187 C C . ARG A 1 47 ? -1.722 -1.174 0.800 1.00 0.00 785 ARG A C 5
ATOM 5188 O O . ARG A 1 47 ? -2.902 -1.153 0.450 1.00 0.00 785 ARG A O 5
ATOM 5209 N N . GLY A 1 48 ? -0.774 -1.797 0.108 1.00 0.00 786 GLY A N 5
ATOM 5210 C CA . GLY A 1 48 ? -1.092 -2.498 -1.123 1.00 0.00 786 GLY A CA 5
ATOM 5211 C C . GLY A 1 48 ? -0.328 -3.799 -1.263 1.00 0.00 786 GLY A C 5
ATOM 5212 O O . GLY A 1 48 ? 0.430 -4.180 -0.372 1.00 0.00 786 GLY A O 5
ATOM 5216 N N . GLU A 1 49 ? -0.529 -4.484 -2.385 1.00 0.00 787 GLU A N 5
ATOM 5217 C CA . GLU A 1 49 ? 0.146 -5.751 -2.637 1.00 0.00 787 GLU A CA 5
ATOM 5218 C C . GLU A 1 49 ? 0.771 -5.768 -4.029 1.00 0.00 787 GLU A C 5
ATOM 5219 O O . GLU A 1 49 ? 0.067 -5.745 -5.039 1.00 0.00 787 GLU A O 5
ATOM 5231 N N . HIS A 1 50 ? 2.099 -5.807 -4.074 1.00 0.00 788 HIS A N 5
ATOM 5232 C CA . HIS A 1 50 ? 2.821 -5.826 -5.342 1.00 0.00 788 HIS A CA 5
ATOM 5233 C C . HIS A 1 50 ? 2.830 -7.229 -5.940 1.00 0.00 788 HIS A C 5
ATOM 5234 O O . HIS A 1 50 ? 2.234 -8.153 -5.389 1.00 0.00 788 HIS A O 5
ATOM 5248 N N . ASN A 1 51 ? 3.509 -7.380 -7.073 1.00 0.00 789 ASN A N 5
ATOM 5249 C CA . ASN A 1 51 ? 3.594 -8.671 -7.747 1.00 0.00 789 ASN A CA 5
ATOM 5250 C C . ASN A 1 51 ? 4.193 -9.728 -6.824 1.00 0.00 789 ASN A C 5
ATOM 5251 O O . ASN A 1 51 ? 5.410 -9.816 -6.670 1.00 0.00 789 ASN A O 5
ATOM 5262 N N . GLY A 1 52 ? 3.327 -10.531 -6.212 1.00 0.00 790 GLY A N 5
ATOM 5263 C CA . GLY A 1 52 ? 3.788 -11.572 -5.313 1.00 0.00 790 GLY A CA 5
ATOM 5264 C C . GLY A 1 52 ? 4.359 -11.014 -4.024 1.00 0.00 790 GLY A C 5
ATOM 5265 O O . GLY A 1 52 ? 4.943 -11.748 -3.228 1.00 0.00 790 GLY A O 5
ATOM 5269 N N . MET A 1 53 ? 4.192 -9.712 -3.820 1.00 0.00 791 MET A N 5
ATOM 5270 C CA . MET A 1 53 ? 4.695 -9.056 -2.618 1.00 0.00 791 MET A CA 5
ATOM 5271 C C . MET A 1 53 ? 3.588 -8.272 -1.922 1.00 0.00 791 MET A C 5
ATOM 5272 O O . MET A 1 53 ? 2.614 -7.861 -2.553 1.00 0.00 791 MET A O 5
ATOM 5286 N N . ARG A 1 54 ? 3.743 -8.069 -0.617 1.00 0.00 792 ARG A N 5
ATOM 5287 C CA . ARG A 1 54 ? 2.756 -7.335 0.164 1.00 0.00 792 ARG A CA 5
ATOM 5288 C C . ARG A 1 54 ? 3.435 -6.418 1.177 1.00 0.00 792 ARG A C 5
ATOM 5289 O O . ARG A 1 54 ? 4.357 -6.830 1.882 1.00 0.00 792 ARG A O 5
ATOM 5310 N N . GLY A 1 55 ? 2.974 -5.173 1.244 1.00 0.00 793 GLY A N 5
ATOM 5311 C CA . GLY A 1 55 ? 3.550 -4.218 2.173 1.00 0.00 793 GLY A CA 5
ATOM 5312 C C . GLY A 1 55 ? 2.944 -2.835 2.032 1.00 0.00 793 GLY A C 5
ATOM 5313 O O . GLY A 1 55 ? 1.926 -2.661 1.361 1.00 0.00 793 GLY A O 5
ATOM 5317 N N . LEU A 1 56 ? 3.569 -1.850 2.667 1.00 0.00 794 LEU A N 5
ATOM 5318 C CA . LEU A 1 56 ? 3.084 -0.475 2.611 1.00 0.00 794 LEU A CA 5
ATOM 5319 C C . LEU A 1 56 ? 3.497 0.195 1.304 1.00 0.00 794 LEU A C 5
ATOM 5320 O O . LEU A 1 56 ? 4.272 -0.363 0.527 1.00 0.00 794 LEU A O 5
ATOM 5336 N N . ILE A 1 57 ? 2.975 1.394 1.070 1.00 0.00 795 ILE A N 5
ATOM 5337 C CA . ILE A 1 57 ? 3.292 2.141 -0.140 1.00 0.00 795 ILE A CA 5
ATOM 5338 C C . ILE A 1 57 ? 3.506 3.620 0.166 1.00 0.00 795 ILE A C 5
ATOM 5339 O O . ILE A 1 57 ? 2.703 4.261 0.845 1.00 0.00 795 ILE A O 5
ATOM 5355 N N . PRO A 1 58 ? 4.613 4.177 -0.347 1.00 0.00 796 PRO A N 5
ATOM 5356 C CA . PRO A 1 58 ? 4.957 5.587 -0.144 1.00 0.00 796 PRO A CA 5
ATOM 5357 C C . PRO A 1 58 ? 4.019 6.527 -0.894 1.00 0.00 796 PRO A C 5
ATOM 5358 O O . PRO A 1 58 ? 3.820 6.388 -2.101 1.00 0.00 796 PRO A O 5
ATOM 5369 N N . HIS A 1 59 ? 3.445 7.483 -0.171 1.00 0.00 797 HIS A N 5
ATOM 5370 C CA . HIS A 1 59 ? 2.527 8.447 -0.769 1.00 0.00 797 HIS A CA 5
ATOM 5371 C C . HIS A 1 59 ? 3.294 9.564 -1.470 1.00 0.00 797 HIS A C 5
ATOM 5372 O O . HIS A 1 59 ? 2.730 10.313 -2.267 1.00 0.00 797 HIS A O 5
ATOM 5386 N N . LYS A 1 60 ? 4.584 9.670 -1.168 1.00 0.00 798 LYS A N 5
ATOM 5387 C CA . LYS A 1 60 ? 5.430 10.694 -1.769 1.00 0.00 798 LYS A CA 5
ATOM 5388 C C . LYS A 1 60 ? 6.104 10.170 -3.033 1.00 0.00 798 LYS A C 5
ATOM 5389 O O . LYS A 1 60 ? 6.840 10.896 -3.701 1.00 0.00 798 LYS A O 5
ATOM 5408 N N . TYR A 1 61 ? 5.847 8.908 -3.355 1.00 0.00 799 TYR A N 5
ATOM 5409 C CA . TYR A 1 61 ? 6.431 8.287 -4.538 1.00 0.00 799 TYR A CA 5
ATOM 5410 C C . TYR A 1 61 ? 5.347 7.684 -5.427 1.00 0.00 799 TYR A C 5
ATOM 5411 O O . TYR A 1 61 ? 5.573 6.683 -6.108 1.00 0.00 799 TYR A O 5
ATOM 5429 N N . ILE A 1 62 ? 4.171 8.302 -5.416 1.00 0.00 800 ILE A N 5
ATOM 5430 C CA . ILE A 1 62 ? 3.053 7.829 -6.222 1.00 0.00 800 ILE A CA 5
ATOM 5431 C C . ILE A 1 62 ? 2.155 8.985 -6.650 1.00 0.00 800 ILE A C 5
ATOM 5432 O O . ILE A 1 62 ? 2.369 10.131 -6.254 1.00 0.00 800 ILE A O 5
ATOM 5448 N N . THR A 1 63 ? 1.148 8.676 -7.461 1.00 0.00 801 THR A N 5
ATOM 5449 C CA . THR A 1 63 ? 0.216 9.689 -7.942 1.00 0.00 801 THR A CA 5
ATOM 5450 C C . THR A 1 63 ? -1.217 9.170 -7.925 1.00 0.00 801 THR A C 5
ATOM 5451 O O . THR A 1 63 ? -1.555 8.228 -8.643 1.00 0.00 801 THR A O 5
ATOM 5462 N N . LEU A 1 64 ? -2.056 9.790 -7.103 1.00 0.00 802 LEU A N 5
ATOM 5463 C CA . LEU A 1 64 ? -3.455 9.391 -6.994 1.00 0.00 802 LEU A CA 5
ATOM 5464 C C . LEU A 1 64 ? -4.255 9.876 -8.198 1.00 0.00 802 LEU A C 5
ATOM 5465 O O . LEU A 1 64 ? -3.904 10.857 -8.854 1.00 0.00 802 LEU A O 5
ATOM 5481 N N . PRO A 1 65 ? -5.359 9.175 -8.497 1.00 0.00 803 PRO A N 5
ATOM 5482 C CA . PRO A 1 65 ? -6.234 9.517 -9.622 1.00 0.00 803 PRO A CA 5
ATOM 5483 C C . PRO A 1 65 ? -7.003 10.812 -9.386 1.00 0.00 803 PRO A C 5
ATOM 5484 O O . PRO A 1 65 ? -7.371 11.129 -8.255 1.00 0.00 803 PRO A O 5
ATOM 5495 N N . ALA A 1 66 ? -7.242 11.558 -10.460 1.00 0.00 804 ALA A N 5
ATOM 5496 C CA . ALA A 1 66 ? -7.969 12.818 -10.369 1.00 0.00 804 ALA A CA 5
ATOM 5497 C C . ALA A 1 66 ? -9.069 12.742 -9.316 1.00 0.00 804 ALA A C 5
ATOM 5498 O O . ALA A 1 66 ? -9.328 13.712 -8.604 1.00 0.00 804 ALA A O 5
ATOM 5505 N N . GLY A 1 67 ? -9.714 11.583 -9.222 1.00 0.00 805 GLY A N 5
ATOM 5506 C CA . GLY A 1 67 ? -10.779 11.403 -8.253 1.00 0.00 805 GLY A CA 5
ATOM 5507 C C . GLY A 1 67 ? -10.254 11.177 -6.849 1.00 0.00 805 GLY A C 5
ATOM 5508 O O . GLY A 1 67 ? -10.327 10.067 -6.322 1.00 0.00 805 GLY A O 5
ATOM 5512 N N . THR A 1 68 ? -9.721 12.233 -6.241 1.00 0.00 806 THR A N 5
ATOM 5513 C CA . THR A 1 68 ? -9.178 12.144 -4.892 1.00 0.00 806 THR A CA 5
ATOM 5514 C C . THR A 1 68 ? -9.598 13.344 -4.050 1.00 0.00 806 THR A C 5
ATOM 5515 O O . THR A 1 68 ? -9.407 14.491 -4.451 1.00 0.00 806 THR A O 5
ATOM 5526 N N . GLU A 1 69 ? -10.171 13.070 -2.882 1.00 0.00 807 GLU A N 5
ATOM 5527 C CA . GLU A 1 69 ? -10.617 14.130 -1.985 1.00 0.00 807 GLU A CA 5
ATOM 5528 C C . GLU A 1 69 ? -9.648 14.300 -0.819 1.00 0.00 807 GLU A C 5
ATOM 5529 O O . GLU A 1 69 ? -9.569 13.449 0.068 1.00 0.00 807 GLU A O 5
ATOM 5541 N N . LYS A 1 70 ? -8.911 15.405 -0.826 1.00 0.00 808 LYS A N 5
ATOM 5542 C CA . LYS A 1 70 ? -7.946 15.690 0.229 1.00 0.00 808 LYS A CA 5
ATOM 5543 C C . LYS A 1 70 ? -8.639 16.269 1.458 1.00 0.00 808 LYS A C 5
ATOM 5544 O O . LYS A 1 70 ? -9.228 17.349 1.398 1.00 0.00 808 LYS A O 5
ATOM 5563 N N . GLN A 1 71 ? -8.565 15.546 2.571 1.00 0.00 809 GLN A N 5
ATOM 5564 C CA . GLN A 1 71 ? -9.185 15.990 3.813 1.00 0.00 809 GLN A CA 5
ATOM 5565 C C . GLN A 1 71 ? -8.603 17.326 4.265 1.00 0.00 809 GLN A C 5
ATOM 5566 O O . GLN A 1 71 ? -9.320 18.319 4.383 1.00 0.00 809 GLN A O 5
ATOM 5580 N N . VAL A 1 72 ? -7.298 17.341 4.518 1.00 0.00 810 VAL A N 5
ATOM 5581 C CA . VAL A 1 72 ? -6.619 18.555 4.957 1.00 0.00 810 VAL A CA 5
ATOM 5582 C C . VAL A 1 72 ? -5.502 18.938 3.993 1.00 0.00 810 VAL A C 5
ATOM 5583 O O . VAL A 1 72 ? -4.838 18.074 3.419 1.00 0.00 810 VAL A O 5
ATOM 5596 N N . VAL A 1 73 ? -5.297 20.240 3.820 1.00 0.00 811 VAL A N 5
ATOM 5597 C CA . VAL A 1 73 ? -4.259 20.739 2.927 1.00 0.00 811 VAL A CA 5
ATOM 5598 C C . VAL A 1 73 ? -3.397 21.790 3.618 1.00 0.00 811 VAL A C 5
ATOM 5599 O O . VAL A 1 73 ? -3.906 22.650 4.337 1.00 0.00 811 VAL A O 5
ATOM 5612 N N . GLY A 1 74 ? -2.089 21.714 3.396 1.00 0.00 812 GLY A N 5
ATOM 5613 C CA . GLY A 1 74 ? -1.177 22.665 4.004 1.00 0.00 812 GLY A CA 5
ATOM 5614 C C . GLY A 1 74 ? -0.397 23.460 2.976 1.00 0.00 812 GLY A C 5
ATOM 5615 O O . GLY A 1 74 ? -0.424 24.691 2.982 1.00 0.00 812 GLY A O 5
ATOM 5619 N N . ALA A 1 75 ? 0.302 22.756 2.092 1.00 0.00 813 ALA A N 5
ATOM 5620 C CA . ALA A 1 75 ? 1.092 23.404 1.053 1.00 0.00 813 ALA A CA 5
ATOM 5621 C C . ALA A 1 75 ? 0.226 24.319 0.194 1.00 0.00 813 ALA A C 5
ATOM 5622 O O . ALA A 1 75 ? 0.451 25.527 0.134 1.00 0.00 813 ALA A O 5
ATOM 5629 N N . GLY A 1 76 ? -0.765 23.735 -0.472 1.00 0.00 814 GLY A N 5
ATOM 5630 C CA . GLY A 1 76 ? -1.650 24.512 -1.319 1.00 0.00 814 GLY A CA 5
ATOM 5631 C C . GLY A 1 76 ? -2.641 23.647 -2.072 1.00 0.00 814 GLY A C 5
ATOM 5632 O O . GLY A 1 76 ? -3.852 23.830 -1.951 1.00 0.00 814 GLY A O 5
ATOM 5636 N N . GLY A 1 1 ? -13.097 -13.885 1.094 1.00 0.00 739 GLY A N 6
ATOM 5637 C CA . GLY A 1 1 ? -14.018 -13.297 2.049 1.00 0.00 739 GLY A CA 6
ATOM 5638 C C . GLY A 1 1 ? -13.949 -11.783 2.065 1.00 0.00 739 GLY A C 6
ATOM 5639 O O . GLY A 1 1 ? -13.053 -11.189 1.465 1.00 0.00 739 GLY A O 6
ATOM 5643 N N . SER A 1 2 ? -14.900 -11.156 2.751 1.00 0.00 740 SER A N 6
ATOM 5644 C CA . SER A 1 2 ? -14.947 -9.701 2.837 1.00 0.00 740 SER A CA 6
ATOM 5645 C C . SER A 1 2 ? -15.746 -9.255 4.058 1.00 0.00 740 SER A C 6
ATOM 5646 O O . SER A 1 2 ? -16.459 -10.049 4.671 1.00 0.00 740 SER A O 6
ATOM 5654 N N . SER A 1 3 ? -15.621 -7.978 4.404 1.00 0.00 741 SER A N 6
ATOM 5655 C CA . SER A 1 3 ? -16.328 -7.425 5.554 1.00 0.00 741 SER A CA 6
ATOM 5656 C C . SER A 1 3 ? -17.654 -6.802 5.128 1.00 0.00 741 SER A C 6
ATOM 5657 O O . SER A 1 3 ? -18.698 -7.069 5.722 1.00 0.00 741 SER A O 6
ATOM 5665 N N . GLY A 1 4 ? -17.604 -5.969 4.093 1.00 0.00 742 GLY A N 6
ATOM 5666 C CA . GLY A 1 4 ? -18.807 -5.320 3.604 1.00 0.00 742 GLY A CA 6
ATOM 5667 C C . GLY A 1 4 ? -19.320 -5.942 2.321 1.00 0.00 742 GLY A C 6
ATOM 5668 O O . GLY A 1 4 ? -18.569 -6.107 1.359 1.00 0.00 742 GLY A O 6
ATOM 5672 N N . SER A 1 5 ? -20.603 -6.289 2.305 1.00 0.00 743 SER A N 6
ATOM 5673 C CA . SER A 1 5 ? -21.215 -6.901 1.132 1.00 0.00 743 SER A CA 6
ATOM 5674 C C . SER A 1 5 ? -21.769 -5.837 0.190 1.00 0.00 743 SER A C 6
ATOM 5675 O O . SER A 1 5 ? -22.866 -5.980 -0.350 1.00 0.00 743 SER A O 6
ATOM 5683 N N . SER A 1 6 ? -21.001 -4.769 -0.003 1.00 0.00 744 SER A N 6
ATOM 5684 C CA . SER A 1 6 ? -21.415 -3.677 -0.877 1.00 0.00 744 SER A CA 6
ATOM 5685 C C . SER A 1 6 ? -20.372 -3.424 -1.961 1.00 0.00 744 SER A C 6
ATOM 5686 O O . SER A 1 6 ? -19.425 -2.664 -1.761 1.00 0.00 744 SER A O 6
ATOM 5694 N N . GLY A 1 7 ? -20.553 -4.067 -3.110 1.00 0.00 745 GLY A N 6
ATOM 5695 C CA . GLY A 1 7 ? -19.620 -3.899 -4.209 1.00 0.00 745 GLY A CA 6
ATOM 5696 C C . GLY A 1 7 ? -18.175 -3.944 -3.755 1.00 0.00 745 GLY A C 6
ATOM 5697 O O . GLY A 1 7 ? -17.888 -4.303 -2.614 1.00 0.00 745 GLY A O 6
ATOM 5701 N N . GLU A 1 8 ? -17.263 -3.580 -4.652 1.00 0.00 746 GLU A N 6
ATOM 5702 C CA . GLU A 1 8 ? -15.839 -3.584 -4.337 1.00 0.00 746 GLU A CA 6
ATOM 5703 C C . GLU A 1 8 ? -15.283 -2.163 -4.315 1.00 0.00 746 GLU A C 6
ATOM 5704 O O . GLU A 1 8 ? -15.880 -1.243 -4.872 1.00 0.00 746 GLU A O 6
ATOM 5716 N N . GLY A 1 9 ? -14.135 -1.993 -3.666 1.00 0.00 747 GLY A N 6
ATOM 5717 C CA . GLY A 1 9 ? -13.517 -0.682 -3.582 1.00 0.00 747 GLY A CA 6
ATOM 5718 C C . GLY A 1 9 ? -12.005 -0.757 -3.525 1.00 0.00 747 GLY A C 6
ATOM 5719 O O . GLY A 1 9 ? -11.436 -1.241 -2.547 1.00 0.00 747 GLY A O 6
ATOM 5723 N N . VAL A 1 10 ? -11.350 -0.277 -4.578 1.00 0.00 748 VAL A N 6
ATOM 5724 C CA . VAL A 1 10 ? -9.894 -0.292 -4.645 1.00 0.00 748 VAL A CA 6
ATOM 5725 C C . VAL A 1 10 ? -9.368 0.895 -5.444 1.00 0.00 748 VAL A C 6
ATOM 5726 O O . VAL A 1 10 ? -9.875 1.205 -6.522 1.00 0.00 748 VAL A O 6
ATOM 5739 N N . VAL A 1 11 ? -8.347 1.557 -4.908 1.00 0.00 749 VAL A N 6
ATOM 5740 C CA . VAL A 1 11 ? -7.750 2.710 -5.572 1.00 0.00 749 VAL A CA 6
ATOM 5741 C C . VAL A 1 11 ? -6.385 2.363 -6.154 1.00 0.00 749 VAL A C 6
ATOM 5742 O O . VAL A 1 11 ? -5.425 2.137 -5.417 1.00 0.00 749 VAL A O 6
ATOM 5755 N N . GLU A 1 12 ? -6.305 2.324 -7.480 1.00 0.00 750 GLU A N 6
ATOM 5756 C CA . GLU A 1 12 ? -5.056 2.004 -8.161 1.00 0.00 750 GLU A CA 6
ATOM 5757 C C . GLU A 1 12 ? -4.211 3.258 -8.365 1.00 0.00 750 GLU A C 6
ATOM 5758 O O . GLU A 1 12 ? -4.650 4.220 -8.995 1.00 0.00 750 GLU A O 6
ATOM 5770 N N . ALA A 1 13 ? -2.996 3.240 -7.826 1.00 0.00 751 ALA A N 6
ATOM 5771 C CA . ALA A 1 13 ? -2.089 4.375 -7.950 1.00 0.00 751 ALA A CA 6
ATOM 5772 C C . ALA A 1 13 ? -0.880 4.020 -8.809 1.00 0.00 751 ALA A C 6
ATOM 5773 O O . ALA A 1 13 ? -0.518 2.850 -8.936 1.00 0.00 751 ALA A O 6
ATOM 5780 N N . VAL A 1 14 ? -0.261 5.037 -9.400 1.00 0.00 752 VAL A N 6
ATOM 5781 C CA . VAL A 1 14 ? 0.907 4.832 -10.248 1.00 0.00 752 VAL A CA 6
ATOM 5782 C C . VAL A 1 14 ? 2.180 5.306 -9.554 1.00 0.00 752 VAL A C 6
ATOM 5783 O O . VAL A 1 14 ? 2.190 6.347 -8.898 1.00 0.00 752 VAL A O 6
ATOM 5796 N N . ALA A 1 15 ? 3.251 4.535 -9.705 1.00 0.00 753 ALA A N 6
ATOM 5797 C CA . ALA A 1 15 ? 4.531 4.877 -9.095 1.00 0.00 753 ALA A CA 6
ATOM 5798 C C . ALA A 1 15 ? 5.218 6.005 -9.858 1.00 0.00 753 ALA A C 6
ATOM 5799 O O . ALA A 1 15 ? 5.859 5.773 -10.883 1.00 0.00 753 ALA A O 6
ATOM 5806 N N . CYS A 1 16 ? 5.079 7.225 -9.352 1.00 0.00 754 CYS A N 6
ATOM 5807 C CA . CYS A 1 16 ? 5.686 8.390 -9.987 1.00 0.00 754 CYS A CA 6
ATOM 5808 C C . CYS A 1 16 ? 7.206 8.267 -10.009 1.00 0.00 754 CYS A C 6
ATOM 5809 O O . CYS A 1 16 ? 7.859 8.674 -10.970 1.00 0.00 754 CYS A O 6
ATOM 5817 N N . PHE A 1 17 ? 7.764 7.703 -8.943 1.00 0.00 755 PHE A N 6
ATOM 5818 C CA . PHE A 1 17 ? 9.208 7.529 -8.838 1.00 0.00 755 PHE A CA 6
ATOM 5819 C C . PHE A 1 17 ? 9.553 6.117 -8.374 1.00 0.00 755 PHE A C 6
ATOM 5820 O O . PHE A 1 17 ? 8.784 5.484 -7.651 1.00 0.00 755 PHE A O 6
ATOM 5837 N N . ALA A 1 18 ? 10.715 5.629 -8.796 1.00 0.00 756 ALA A N 6
ATOM 5838 C CA . ALA A 1 18 ? 11.164 4.293 -8.423 1.00 0.00 756 ALA A CA 6
ATOM 5839 C C . ALA A 1 18 ? 11.613 4.252 -6.966 1.00 0.00 756 ALA A C 6
ATOM 5840 O O . ALA A 1 18 ? 12.439 5.058 -6.538 1.00 0.00 756 ALA A O 6
ATOM 5847 N N . TYR A 1 19 ? 11.064 3.308 -6.209 1.00 0.00 757 TYR A N 6
ATOM 5848 C CA . TYR A 1 19 ? 11.406 3.164 -4.799 1.00 0.00 757 TYR A CA 6
ATOM 5849 C C . TYR A 1 19 ? 11.860 1.740 -4.491 1.00 0.00 757 TYR A C 6
ATOM 5850 O O . TYR A 1 19 ? 11.421 0.783 -5.131 1.00 0.00 757 TYR A O 6
ATOM 5868 N N . THR A 1 20 ? 12.742 1.607 -3.505 1.00 0.00 758 THR A N 6
ATOM 5869 C CA . THR A 1 20 ? 13.256 0.301 -3.111 1.00 0.00 758 THR A CA 6
ATOM 5870 C C . THR A 1 20 ? 13.074 0.067 -1.616 1.00 0.00 758 THR A C 6
ATOM 5871 O O . THR A 1 20 ? 13.934 0.424 -0.812 1.00 0.00 758 THR A O 6
ATOM 5882 N N . GLY A 1 21 ? 11.947 -0.537 -1.250 1.00 0.00 759 GLY A N 6
ATOM 5883 C CA . GLY A 1 21 ? 11.673 -0.809 0.149 1.00 0.00 759 GLY A CA 6
ATOM 5884 C C . GLY A 1 21 ? 12.921 -1.188 0.922 1.00 0.00 759 GLY A C 6
ATOM 5885 O O . GLY A 1 21 ? 13.761 -1.940 0.427 1.00 0.00 759 GLY A O 6
ATOM 5889 N N . ARG A 1 22 ? 13.044 -0.665 2.137 1.00 0.00 760 ARG A N 6
ATOM 5890 C CA . ARG A 1 22 ? 14.201 -0.950 2.978 1.00 0.00 760 ARG A CA 6
ATOM 5891 C C . ARG A 1 22 ? 14.032 -2.284 3.700 1.00 0.00 760 ARG A C 6
ATOM 5892 O O . ARG A 1 22 ? 15.006 -2.994 3.950 1.00 0.00 760 ARG A O 6
ATOM 5913 N N . THR A 1 23 ? 12.789 -2.618 4.033 1.00 0.00 761 THR A N 6
ATOM 5914 C CA . THR A 1 23 ? 12.493 -3.865 4.726 1.00 0.00 761 THR A CA 6
ATOM 5915 C C . THR A 1 23 ? 11.168 -4.454 4.257 1.00 0.00 761 THR A C 6
ATOM 5916 O O . THR A 1 23 ? 10.478 -3.869 3.422 1.00 0.00 761 THR A O 6
ATOM 5927 N N . ALA A 1 24 ? 10.817 -5.616 4.798 1.00 0.00 762 ALA A N 6
ATOM 5928 C CA . ALA A 1 24 ? 9.573 -6.283 4.436 1.00 0.00 762 ALA A CA 6
ATOM 5929 C C . ALA A 1 24 ? 8.398 -5.313 4.477 1.00 0.00 762 ALA A C 6
ATOM 5930 O O . ALA A 1 24 ? 7.663 -5.172 3.499 1.00 0.00 762 ALA A O 6
ATOM 5937 N N . GLN A 1 25 ? 8.225 -4.647 5.614 1.00 0.00 763 GLN A N 6
ATOM 5938 C CA . GLN A 1 25 ? 7.138 -3.690 5.782 1.00 0.00 763 GLN A CA 6
ATOM 5939 C C . GLN A 1 25 ? 6.973 -2.829 4.534 1.00 0.00 763 GLN A C 6
ATOM 5940 O O . GLN A 1 25 ? 5.854 -2.560 4.098 1.00 0.00 763 GLN A O 6
ATOM 5954 N N . GLU A 1 26 ? 8.095 -2.400 3.964 1.00 0.00 764 GLU A N 6
ATOM 5955 C CA . GLU A 1 26 ? 8.073 -1.569 2.766 1.00 0.00 764 GLU A CA 6
ATOM 5956 C C . GLU A 1 26 ? 8.167 -2.425 1.507 1.00 0.00 764 GLU A C 6
ATOM 5957 O O . GLU A 1 26 ? 8.790 -3.488 1.510 1.00 0.00 764 GLU A O 6
ATOM 5969 N N . LEU A 1 27 ? 7.544 -1.956 0.432 1.00 0.00 765 LEU A N 6
ATOM 5970 C CA . LEU A 1 27 ? 7.557 -2.678 -0.836 1.00 0.00 765 LEU A CA 6
ATOM 5971 C C . LEU A 1 27 ? 8.541 -2.045 -1.814 1.00 0.00 765 LEU A C 6
ATOM 5972 O O . LEU A 1 27 ? 9.055 -0.953 -1.573 1.00 0.00 765 LEU A O 6
ATOM 5988 N N . SER A 1 28 ? 8.796 -2.736 -2.920 1.00 0.00 766 SER A N 6
ATOM 5989 C CA . SER A 1 28 ? 9.719 -2.242 -3.935 1.00 0.00 766 SER A CA 6
ATOM 5990 C C . SER A 1 28 ? 9.082 -2.293 -5.320 1.00 0.00 766 SER A C 6
ATOM 5991 O O . SER A 1 28 ? 8.633 -3.347 -5.771 1.00 0.00 766 SER A O 6
ATOM 5999 N N . PHE A 1 29 ? 9.046 -1.146 -5.990 1.00 0.00 767 PHE A N 6
ATOM 6000 C CA . PHE A 1 29 ? 8.463 -1.058 -7.324 1.00 0.00 767 PHE A CA 6
ATOM 6001 C C . PHE A 1 29 ? 9.187 -0.011 -8.166 1.00 0.00 767 PHE A C 6
ATOM 6002 O O . PHE A 1 29 ? 9.819 0.901 -7.633 1.00 0.00 767 PHE A O 6
ATOM 6019 N N . ARG A 1 30 ? 9.090 -0.150 -9.484 1.00 0.00 768 ARG A N 6
ATOM 6020 C CA . ARG A 1 30 ? 9.736 0.782 -10.400 1.00 0.00 768 ARG A CA 6
ATOM 6021 C C . ARG A 1 30 ? 8.715 1.732 -11.020 1.00 0.00 768 ARG A C 6
ATOM 6022 O O . ARG A 1 30 ? 7.582 1.342 -11.304 1.00 0.00 768 ARG A O 6
ATOM 6043 N N . ARG A 1 31 ? 9.124 2.979 -11.225 1.00 0.00 769 ARG A N 6
ATOM 6044 C CA . ARG A 1 31 ? 8.245 3.985 -11.809 1.00 0.00 769 ARG A CA 6
ATOM 6045 C C . ARG A 1 31 ? 7.361 3.372 -12.892 1.00 0.00 769 ARG A C 6
ATOM 6046 O O . ARG A 1 31 ? 7.850 2.710 -13.806 1.00 0.00 769 ARG A O 6
ATOM 6067 N N . GLY A 1 32 ? 6.055 3.598 -12.781 1.00 0.00 770 GLY A N 6
ATOM 6068 C CA . GLY A 1 32 ? 5.124 3.061 -13.756 1.00 0.00 770 GLY A CA 6
ATOM 6069 C C . GLY A 1 32 ? 4.350 1.871 -13.224 1.00 0.00 770 GLY A C 6
ATOM 6070 O O . GLY A 1 32 ? 3.176 1.691 -13.547 1.00 0.00 770 GLY A O 6
ATOM 6074 N N . ASP A 1 33 ? 5.009 1.055 -12.408 1.00 0.00 771 ASP A N 6
ATOM 6075 C CA . ASP A 1 33 ? 4.375 -0.125 -11.831 1.00 0.00 771 ASP A CA 6
ATOM 6076 C C . ASP A 1 33 ? 3.196 0.270 -10.947 1.00 0.00 771 ASP A C 6
ATOM 6077 O O . ASP A 1 33 ? 3.375 0.866 -9.885 1.00 0.00 771 ASP A O 6
ATOM 6086 N N . VAL A 1 34 ? 1.990 -0.067 -11.393 1.00 0.00 772 VAL A N 6
ATOM 6087 C CA . VAL A 1 34 ? 0.781 0.251 -10.643 1.00 0.00 772 VAL A CA 6
ATOM 6088 C C . VAL A 1 34 ? 0.650 -0.634 -9.409 1.00 0.00 772 VAL A C 6
ATOM 6089 O O . VAL A 1 34 ? 1.022 -1.808 -9.432 1.00 0.00 772 VAL A O 6
ATOM 6102 N N . LEU A 1 35 ? 0.119 -0.065 -8.333 1.00 0.00 773 LEU A N 6
ATOM 6103 C CA . LEU A 1 35 ? -0.062 -0.803 -7.087 1.00 0.00 773 LEU A CA 6
ATOM 6104 C C . LEU A 1 35 ? -1.457 -0.573 -6.516 1.00 0.00 773 LEU A C 6
ATOM 6105 O O . LEU A 1 35 ? -1.957 0.551 -6.506 1.00 0.00 773 LEU A O 6
ATOM 6121 N N . ARG A 1 36 ? -2.080 -1.646 -6.039 1.00 0.00 774 ARG A N 6
ATOM 6122 C CA . ARG A 1 36 ? -3.417 -1.562 -5.465 1.00 0.00 774 ARG A CA 6
ATOM 6123 C C . ARG A 1 36 ? -3.357 -1.085 -4.017 1.00 0.00 774 ARG A C 6
ATOM 6124 O O . ARG A 1 36 ? -2.652 -1.664 -3.190 1.00 0.00 774 ARG A O 6
ATOM 6145 N N . LEU A 1 37 ? -4.102 -0.026 -3.717 1.00 0.00 775 LEU A N 6
ATOM 6146 C CA . LEU A 1 37 ? -4.134 0.529 -2.368 1.00 0.00 775 LEU A CA 6
ATOM 6147 C C . LEU A 1 37 ? -5.324 -0.013 -1.584 1.00 0.00 775 LEU A C 6
ATOM 6148 O O . LEU A 1 37 ? -6.430 0.523 -1.664 1.00 0.00 775 LEU A O 6
ATOM 6164 N N . HIS A 1 38 ? -5.090 -1.078 -0.824 1.00 0.00 776 HIS A N 6
ATOM 6165 C CA . HIS A 1 38 ? -6.143 -1.692 -0.022 1.00 0.00 776 HIS A CA 6
ATOM 6166 C C . HIS A 1 38 ? -6.826 -0.654 0.863 1.00 0.00 776 HIS A C 6
ATOM 6167 O O . HIS A 1 38 ? -8.030 -0.427 0.752 1.00 0.00 776 HIS A O 6
ATOM 6181 N N . GLU A 1 39 ? -6.048 -0.029 1.742 1.00 0.00 777 GLU A N 6
ATOM 6182 C CA . GLU A 1 39 ? -6.580 0.984 2.647 1.00 0.00 777 GLU A CA 6
ATOM 6183 C C . GLU A 1 39 ? -5.458 1.843 3.222 1.00 0.00 777 GLU A C 6
ATOM 6184 O O . GLU A 1 39 ? -4.340 1.368 3.426 1.00 0.00 777 GLU A O 6
ATOM 6196 N N . ARG A 1 40 ? -5.764 3.110 3.481 1.00 0.00 778 ARG A N 6
ATOM 6197 C CA . ARG A 1 40 ? -4.782 4.036 4.031 1.00 0.00 778 ARG A CA 6
ATOM 6198 C C . ARG A 1 40 ? -4.014 3.394 5.183 1.00 0.00 778 ARG A C 6
ATOM 6199 O O . ARG A 1 40 ? -4.603 2.756 6.055 1.00 0.00 778 ARG A O 6
ATOM 6220 N N . ALA A 1 41 ? -2.696 3.567 5.178 1.00 0.00 779 ALA A N 6
ATOM 6221 C CA . ALA A 1 41 ? -1.849 3.006 6.223 1.00 0.00 779 ALA A CA 6
ATOM 6222 C C . ALA A 1 41 ? -1.397 4.085 7.201 1.00 0.00 779 ALA A C 6
ATOM 6223 O O . ALA A 1 41 ? -1.394 3.874 8.414 1.00 0.00 779 ALA A O 6
ATOM 6230 N N . SER A 1 42 ? -1.014 5.240 6.666 1.00 0.00 780 SER A N 6
ATOM 6231 C CA . SER A 1 42 ? -0.556 6.350 7.492 1.00 0.00 780 SER A CA 6
ATOM 6232 C C . SER A 1 42 ? -0.792 7.684 6.790 1.00 0.00 780 SER A C 6
ATOM 6233 O O . SER A 1 42 ? -1.389 7.734 5.715 1.00 0.00 780 SER A O 6
ATOM 6241 N N . SER A 1 43 ? -0.320 8.762 7.407 1.00 0.00 781 SER A N 6
ATOM 6242 C CA . SER A 1 43 ? -0.483 10.098 6.844 1.00 0.00 781 SER A CA 6
ATOM 6243 C C . SER A 1 43 ? 0.062 10.157 5.420 1.00 0.00 781 SER A C 6
ATOM 6244 O O . SER A 1 43 ? -0.623 10.606 4.501 1.00 0.00 781 SER A O 6
ATOM 6252 N N . ASP A 1 44 ? 1.297 9.702 5.247 1.00 0.00 782 ASP A N 6
ATOM 6253 C CA . ASP A 1 44 ? 1.935 9.702 3.936 1.00 0.00 782 ASP A CA 6
ATOM 6254 C C . ASP A 1 44 ? 2.319 8.286 3.518 1.00 0.00 782 ASP A C 6
ATOM 6255 O O . ASP A 1 44 ? 3.388 8.064 2.949 1.00 0.00 782 ASP A O 6
ATOM 6264 N N . TRP A 1 45 ? 1.441 7.332 3.805 1.00 0.00 783 TRP A N 6
ATOM 6265 C CA . TRP A 1 45 ? 1.689 5.936 3.461 1.00 0.00 783 TRP A CA 6
ATOM 6266 C C . TRP A 1 45 ? 0.382 5.207 3.168 1.00 0.00 783 TRP A C 6
ATOM 6267 O O . TRP A 1 45 ? -0.692 5.655 3.570 1.00 0.00 783 TRP A O 6
ATOM 6288 N N . TRP A 1 46 ? 0.480 4.083 2.468 1.00 0.00 784 TRP A N 6
ATOM 6289 C CA . TRP A 1 46 ? -0.696 3.293 2.122 1.00 0.00 784 TRP A CA 6
ATOM 6290 C C . TRP A 1 46 ? -0.419 1.803 2.291 1.00 0.00 784 TRP A C 6
ATOM 6291 O O . TRP A 1 46 ? 0.674 1.408 2.697 1.00 0.00 784 TRP A O 6
ATOM 6312 N N . ARG A 1 47 ? -1.414 0.981 1.975 1.00 0.00 785 ARG A N 6
ATOM 6313 C CA . ARG A 1 47 ? -1.277 -0.466 2.093 1.00 0.00 785 ARG A CA 6
ATOM 6314 C C . ARG A 1 47 ? -1.714 -1.160 0.806 1.00 0.00 785 ARG A C 6
ATOM 6315 O O . ARG A 1 47 ? -2.882 -1.103 0.424 1.00 0.00 785 ARG A O 6
ATOM 6336 N N . GLY A 1 48 ? -0.767 -1.815 0.142 1.00 0.00 786 GLY A N 6
ATOM 6337 C CA . GLY A 1 48 ? -1.073 -2.510 -1.095 1.00 0.00 786 GLY A CA 6
ATOM 6338 C C . GLY A 1 48 ? -0.294 -3.801 -1.242 1.00 0.00 786 GLY A C 6
ATOM 6339 O O . GLY A 1 48 ? 0.461 -4.183 -0.349 1.00 0.00 786 GLY A O 6
ATOM 6343 N N . GLU A 1 49 ? -0.479 -4.477 -2.373 1.00 0.00 787 GLU A N 6
ATOM 6344 C CA . GLU A 1 49 ? 0.211 -5.735 -2.632 1.00 0.00 787 GLU A CA 6
ATOM 6345 C C . GLU A 1 49 ? 0.799 -5.753 -4.040 1.00 0.00 787 GLU A C 6
ATOM 6346 O O . GLU A 1 49 ? 0.078 -5.601 -5.027 1.00 0.00 787 GLU A O 6
ATOM 6358 N N . HIS A 1 50 ? 2.112 -5.939 -4.125 1.00 0.00 788 HIS A N 6
ATOM 6359 C CA . HIS A 1 50 ? 2.798 -5.977 -5.412 1.00 0.00 788 HIS A CA 6
ATOM 6360 C C . HIS A 1 50 ? 2.632 -7.340 -6.075 1.00 0.00 788 HIS A C 6
ATOM 6361 O O . HIS A 1 50 ? 1.944 -8.216 -5.552 1.00 0.00 788 HIS A O 6
ATOM 6375 N N . ASN A 1 51 ? 3.267 -7.512 -7.230 1.00 0.00 789 ASN A N 6
ATOM 6376 C CA . ASN A 1 51 ? 3.188 -8.769 -7.966 1.00 0.00 789 ASN A CA 6
ATOM 6377 C C . ASN A 1 51 ? 3.883 -9.891 -7.202 1.00 0.00 789 ASN A C 6
ATOM 6378 O O . ASN A 1 51 ? 4.971 -10.330 -7.574 1.00 0.00 789 ASN A O 6
ATOM 6389 N N . GLY A 1 52 ? 3.247 -10.352 -6.129 1.00 0.00 790 GLY A N 6
ATOM 6390 C CA . GLY A 1 52 ? 3.818 -11.419 -5.329 1.00 0.00 790 GLY A CA 6
ATOM 6391 C C . GLY A 1 52 ? 4.309 -10.933 -3.980 1.00 0.00 790 GLY A C 6
ATOM 6392 O O . GLY A 1 52 ? 4.635 -11.735 -3.105 1.00 0.00 790 GLY A O 6
ATOM 6396 N N . MET A 1 53 ? 4.364 -9.616 -3.811 1.00 0.00 791 MET A N 6
ATOM 6397 C CA . MET A 1 53 ? 4.820 -9.025 -2.559 1.00 0.00 791 MET A CA 6
ATOM 6398 C C . MET A 1 53 ? 3.694 -8.251 -1.881 1.00 0.00 791 MET A C 6
ATOM 6399 O O . MET A 1 53 ? 2.704 -7.893 -2.519 1.00 0.00 791 MET A O 6
ATOM 6413 N N . ARG A 1 54 ? 3.852 -7.996 -0.587 1.00 0.00 792 ARG A N 6
ATOM 6414 C CA . ARG A 1 54 ? 2.847 -7.266 0.177 1.00 0.00 792 ARG A CA 6
ATOM 6415 C C . ARG A 1 54 ? 3.505 -6.352 1.207 1.00 0.00 792 ARG A C 6
ATOM 6416 O O . ARG A 1 54 ? 4.453 -6.745 1.885 1.00 0.00 792 ARG A O 6
ATOM 6437 N N . GLY A 1 55 ? 2.995 -5.129 1.316 1.00 0.00 793 GLY A N 6
ATOM 6438 C CA . GLY A 1 55 ? 3.545 -4.178 2.264 1.00 0.00 793 GLY A CA 6
ATOM 6439 C C . GLY A 1 55 ? 2.915 -2.805 2.141 1.00 0.00 793 GLY A C 6
ATOM 6440 O O . GLY A 1 55 ? 1.854 -2.653 1.534 1.00 0.00 793 GLY A O 6
ATOM 6444 N N . LEU A 1 56 ? 3.568 -1.802 2.718 1.00 0.00 794 LEU A N 6
ATOM 6445 C CA . LEU A 1 56 ? 3.064 -0.434 2.671 1.00 0.00 794 LEU A CA 6
ATOM 6446 C C . LEU A 1 56 ? 3.455 0.245 1.362 1.00 0.00 794 LEU A C 6
ATOM 6447 O O . LEU A 1 56 ? 4.160 -0.335 0.536 1.00 0.00 794 LEU A O 6
ATOM 6463 N N . ILE A 1 57 ? 2.994 1.479 1.181 1.00 0.00 795 ILE A N 6
ATOM 6464 C CA . ILE A 1 57 ? 3.298 2.238 -0.025 1.00 0.00 795 ILE A CA 6
ATOM 6465 C C . ILE A 1 57 ? 3.463 3.721 0.286 1.00 0.00 795 ILE A C 6
ATOM 6466 O O . ILE A 1 57 ? 2.634 4.337 0.957 1.00 0.00 795 ILE A O 6
ATOM 6482 N N . PRO A 1 58 ? 4.559 4.312 -0.214 1.00 0.00 796 PRO A N 6
ATOM 6483 C CA . PRO A 1 58 ? 4.858 5.732 -0.004 1.00 0.00 796 PRO A CA 6
ATOM 6484 C C . PRO A 1 58 ? 3.900 6.644 -0.763 1.00 0.00 796 PRO A C 6
ATOM 6485 O O . PRO A 1 58 ? 3.841 6.615 -1.992 1.00 0.00 796 PRO A O 6
ATOM 6496 N N . HIS A 1 59 ? 3.151 7.455 -0.022 1.00 0.00 797 HIS A N 6
ATOM 6497 C CA . HIS A 1 59 ? 2.196 8.377 -0.626 1.00 0.00 797 HIS A CA 6
ATOM 6498 C C . HIS A 1 59 ? 2.917 9.484 -1.389 1.00 0.00 797 HIS A C 6
ATOM 6499 O O . HIS A 1 59 ? 2.343 10.119 -2.274 1.00 0.00 797 HIS A O 6
ATOM 6513 N N . LYS A 1 60 ? 4.179 9.711 -1.040 1.00 0.00 798 LYS A N 6
ATOM 6514 C CA . LYS A 1 60 ? 4.980 10.740 -1.691 1.00 0.00 798 LYS A CA 6
ATOM 6515 C C . LYS A 1 60 ? 5.485 10.259 -3.048 1.00 0.00 798 LYS A C 6
ATOM 6516 O O . LYS A 1 60 ? 5.532 11.025 -4.011 1.00 0.00 798 LYS A O 6
ATOM 6535 N N . TYR A 1 61 ? 5.861 8.987 -3.117 1.00 0.00 799 TYR A N 6
ATOM 6536 C CA . TYR A 1 61 ? 6.363 8.404 -4.356 1.00 0.00 799 TYR A CA 6
ATOM 6537 C C . TYR A 1 61 ? 5.226 7.798 -5.173 1.00 0.00 799 TYR A C 6
ATOM 6538 O O . TYR A 1 61 ? 5.358 6.705 -5.725 1.00 0.00 799 TYR A O 6
ATOM 6556 N N . ILE A 1 62 ? 4.111 8.516 -5.245 1.00 0.00 800 ILE A N 6
ATOM 6557 C CA . ILE A 1 62 ? 2.951 8.050 -5.996 1.00 0.00 800 ILE A CA 6
ATOM 6558 C C . ILE A 1 62 ? 2.046 9.214 -6.388 1.00 0.00 800 ILE A C 6
ATOM 6559 O O . ILE A 1 62 ? 2.178 10.321 -5.865 1.00 0.00 800 ILE A O 6
ATOM 6575 N N . THR A 1 63 ? 1.125 8.955 -7.310 1.00 0.00 801 THR A N 6
ATOM 6576 C CA . THR A 1 63 ? 0.197 9.980 -7.772 1.00 0.00 801 THR A CA 6
ATOM 6577 C C . THR A 1 63 ? -1.228 9.443 -7.836 1.00 0.00 801 THR A C 6
ATOM 6578 O O . THR A 1 63 ? -1.586 8.713 -8.762 1.00 0.00 801 THR A O 6
ATOM 6589 N N . LEU A 1 64 ? -2.038 9.808 -6.849 1.00 0.00 802 LEU A N 6
ATOM 6590 C CA . LEU A 1 64 ? -3.426 9.363 -6.793 1.00 0.00 802 LEU A CA 6
ATOM 6591 C C . LEU A 1 64 ? -4.239 9.972 -7.932 1.00 0.00 802 LEU A C 6
ATOM 6592 O O . LEU A 1 64 ? -3.943 11.060 -8.426 1.00 0.00 802 LEU A O 6
ATOM 6608 N N . PRO A 1 65 ? -5.290 9.255 -8.358 1.00 0.00 803 PRO A N 6
ATOM 6609 C CA . PRO A 1 65 ? -6.169 9.707 -9.440 1.00 0.00 803 PRO A CA 6
ATOM 6610 C C . PRO A 1 65 ? -7.024 10.902 -9.033 1.00 0.00 803 PRO A C 6
ATOM 6611 O O . PRO A 1 65 ? -7.289 11.113 -7.850 1.00 0.00 803 PRO A O 6
ATOM 6622 N N . ALA A 1 66 ? -7.453 11.681 -10.021 1.00 0.00 804 ALA A N 6
ATOM 6623 C CA . ALA A 1 66 ? -8.280 12.853 -9.764 1.00 0.00 804 ALA A CA 6
ATOM 6624 C C . ALA A 1 66 ? -9.225 12.613 -8.592 1.00 0.00 804 ALA A C 6
ATOM 6625 O O . ALA A 1 66 ? -9.823 11.545 -8.473 1.00 0.00 804 ALA A O 6
ATOM 6632 N N . GLY A 1 67 ? -9.353 13.615 -7.726 1.00 0.00 805 GLY A N 6
ATOM 6633 C CA . GLY A 1 67 ? -10.226 13.492 -6.573 1.00 0.00 805 GLY A CA 6
ATOM 6634 C C . GLY A 1 67 ? -9.490 13.700 -5.265 1.00 0.00 805 GLY A C 6
ATOM 6635 O O . GLY A 1 67 ? -9.970 14.409 -4.379 1.00 0.00 805 GLY A O 6
ATOM 6639 N N . THR A 1 68 ? -8.321 13.080 -5.139 1.00 0.00 806 THR A N 6
ATOM 6640 C CA . THR A 1 68 ? -7.519 13.198 -3.928 1.00 0.00 806 THR A CA 6
ATOM 6641 C C . THR A 1 68 ? -7.265 14.660 -3.577 1.00 0.00 806 THR A C 6
ATOM 6642 O O . THR A 1 68 ? -7.109 15.501 -4.461 1.00 0.00 806 THR A O 6
ATOM 6653 N N . GLU A 1 69 ? -7.226 14.955 -2.281 1.00 0.00 807 GLU A N 6
ATOM 6654 C CA . GLU A 1 69 ? -6.991 16.316 -1.815 1.00 0.00 807 GLU A CA 6
ATOM 6655 C C . GLU A 1 69 ? -5.781 16.372 -0.887 1.00 0.00 807 GLU A C 6
ATOM 6656 O O . GLU A 1 69 ? -5.798 17.061 0.133 1.00 0.00 807 GLU A O 6
ATOM 6668 N N . LYS A 1 70 ? -4.731 15.642 -1.248 1.00 0.00 808 LYS A N 6
ATOM 6669 C CA . LYS A 1 70 ? -3.511 15.607 -0.450 1.00 0.00 808 LYS A CA 6
ATOM 6670 C C . LYS A 1 70 ? -2.434 16.496 -1.064 1.00 0.00 808 LYS A C 6
ATOM 6671 O O . LYS A 1 70 ? -1.901 17.387 -0.403 1.00 0.00 808 LYS A O 6
ATOM 6690 N N . GLN A 1 71 ? -2.119 16.247 -2.331 1.00 0.00 809 GLN A N 6
ATOM 6691 C CA . GLN A 1 71 ? -1.106 17.025 -3.034 1.00 0.00 809 GLN A CA 6
ATOM 6692 C C . GLN A 1 71 ? -1.673 18.362 -3.500 1.00 0.00 809 GLN A C 6
ATOM 6693 O O . GLN A 1 71 ? -2.109 18.499 -4.643 1.00 0.00 809 GLN A O 6
ATOM 6707 N N . VAL A 1 72 ? -1.664 19.347 -2.607 1.00 0.00 810 VAL A N 6
ATOM 6708 C CA . VAL A 1 72 ? -2.176 20.674 -2.927 1.00 0.00 810 VAL A CA 6
ATOM 6709 C C . VAL A 1 72 ? -1.700 21.130 -4.301 1.00 0.00 810 VAL A C 6
ATOM 6710 O O . VAL A 1 72 ? -2.507 21.408 -5.189 1.00 0.00 810 VAL A O 6
ATOM 6723 N N . VAL A 1 73 ? -0.384 21.204 -4.471 1.00 0.00 811 VAL A N 6
ATOM 6724 C CA . VAL A 1 73 ? 0.201 21.625 -5.739 1.00 0.00 811 VAL A CA 6
ATOM 6725 C C . VAL A 1 73 ? -0.375 20.825 -6.902 1.00 0.00 811 VAL A C 6
ATOM 6726 O O . VAL A 1 73 ? -0.692 19.645 -6.761 1.00 0.00 811 VAL A O 6
ATOM 6739 N N . GLY A 1 74 ? -0.506 21.476 -8.054 1.00 0.00 812 GLY A N 6
ATOM 6740 C CA . GLY A 1 74 ? -1.043 20.810 -9.226 1.00 0.00 812 GLY A CA 6
ATOM 6741 C C . GLY A 1 74 ? -1.623 21.784 -10.232 1.00 0.00 812 GLY A C 6
ATOM 6742 O O . GLY A 1 74 ? -2.312 22.734 -9.861 1.00 0.00 812 GLY A O 6
ATOM 6746 N N . ALA A 1 75 ? -1.343 21.549 -11.510 1.00 0.00 813 ALA A N 6
ATOM 6747 C CA . ALA A 1 75 ? -1.842 22.413 -12.573 1.00 0.00 813 ALA A CA 6
ATOM 6748 C C . ALA A 1 75 ? -3.079 21.813 -13.232 1.00 0.00 813 ALA A C 6
ATOM 6749 O O . ALA A 1 75 ? -3.316 20.609 -13.150 1.00 0.00 813 ALA A O 6
ATOM 6756 N N . GLY A 1 76 ? -3.866 22.663 -13.886 1.00 0.00 814 GLY A N 6
ATOM 6757 C CA . GLY A 1 76 ? -5.070 22.198 -14.549 1.00 0.00 814 GLY A CA 6
ATOM 6758 C C . GLY A 1 76 ? -5.717 23.274 -15.398 1.00 0.00 814 GLY A C 6
ATOM 6759 O O . GLY A 1 76 ? -6.837 23.703 -15.119 1.00 0.00 814 GLY A O 6
ATOM 6763 N N . GLY A 1 1 ? -16.542 6.864 18.428 1.00 0.00 739 GLY A N 7
ATOM 6764 C CA . GLY A 1 1 ? -16.005 7.320 17.159 1.00 0.00 739 GLY A CA 7
ATOM 6765 C C . GLY A 1 1 ? -16.291 6.352 16.028 1.00 0.00 739 GLY A C 7
ATOM 6766 O O . GLY A 1 1 ? -15.566 5.375 15.840 1.00 0.00 739 GLY A O 7
ATOM 6770 N N . SER A 1 2 ? -17.351 6.623 15.273 1.00 0.00 740 SER A N 7
ATOM 6771 C CA . SER A 1 2 ? -17.734 5.765 14.157 1.00 0.00 740 SER A CA 7
ATOM 6772 C C . SER A 1 2 ? -17.822 6.566 12.862 1.00 0.00 740 SER A C 7
ATOM 6773 O O . SER A 1 2 ? -18.389 7.658 12.832 1.00 0.00 740 SER A O 7
ATOM 6781 N N . SER A 1 3 ? -17.256 6.015 11.793 1.00 0.00 741 SER A N 7
ATOM 6782 C CA . SER A 1 3 ? -17.266 6.678 10.495 1.00 0.00 741 SER A CA 7
ATOM 6783 C C . SER A 1 3 ? -18.468 6.233 9.667 1.00 0.00 741 SER A C 7
ATOM 6784 O O . SER A 1 3 ? -19.214 7.058 9.141 1.00 0.00 741 SER A O 7
ATOM 6792 N N . GLY A 1 4 ? -18.648 4.920 9.555 1.00 0.00 742 GLY A N 7
ATOM 6793 C CA . GLY A 1 4 ? -19.759 4.387 8.790 1.00 0.00 742 GLY A CA 7
ATOM 6794 C C . GLY A 1 4 ? -19.401 3.105 8.063 1.00 0.00 742 GLY A C 7
ATOM 6795 O O . GLY A 1 4 ? -18.349 2.517 8.311 1.00 0.00 742 GLY A O 7
ATOM 6799 N N . SER A 1 5 ? -20.279 2.671 7.165 1.00 0.00 743 SER A N 7
ATOM 6800 C CA . SER A 1 5 ? -20.053 1.448 6.404 1.00 0.00 743 SER A CA 7
ATOM 6801 C C . SER A 1 5 ? -19.490 1.764 5.021 1.00 0.00 743 SER A C 7
ATOM 6802 O O . SER A 1 5 ? -19.897 1.170 4.023 1.00 0.00 743 SER A O 7
ATOM 6810 N N . SER A 1 6 ? -18.552 2.705 4.972 1.00 0.00 744 SER A N 7
ATOM 6811 C CA . SER A 1 6 ? -17.935 3.104 3.713 1.00 0.00 744 SER A CA 7
ATOM 6812 C C . SER A 1 6 ? -16.419 3.195 3.855 1.00 0.00 744 SER A C 7
ATOM 6813 O O . SER A 1 6 ? -15.905 3.597 4.898 1.00 0.00 744 SER A O 7
ATOM 6821 N N . GLY A 1 7 ? -15.708 2.817 2.797 1.00 0.00 745 GLY A N 7
ATOM 6822 C CA . GLY A 1 7 ? -14.258 2.862 2.823 1.00 0.00 745 GLY A CA 7
ATOM 6823 C C . GLY A 1 7 ? -13.629 1.778 1.971 1.00 0.00 745 GLY A C 7
ATOM 6824 O O . GLY A 1 7 ? -12.781 2.059 1.124 1.00 0.00 745 GLY A O 7
ATOM 6828 N N . GLU A 1 8 ? -14.043 0.535 2.196 1.00 0.00 746 GLU A N 7
ATOM 6829 C CA . GLU A 1 8 ? -13.511 -0.596 1.443 1.00 0.00 746 GLU A CA 7
ATOM 6830 C C . GLU A 1 8 ? -13.369 -0.246 -0.035 1.00 0.00 746 GLU A C 7
ATOM 6831 O O . GLU A 1 8 ? -13.963 0.718 -0.516 1.00 0.00 746 GLU A O 7
ATOM 6843 N N . GLY A 1 9 ? -12.575 -1.037 -0.751 1.00 0.00 747 GLY A N 7
ATOM 6844 C CA . GLY A 1 9 ? -12.368 -0.795 -2.166 1.00 0.00 747 GLY A CA 7
ATOM 6845 C C . GLY A 1 9 ? -10.899 -0.685 -2.527 1.00 0.00 747 GLY A C 7
ATOM 6846 O O . GLY A 1 9 ? -10.086 -0.235 -1.720 1.00 0.00 747 GLY A O 7
ATOM 6850 N N . VAL A 1 10 ? -10.558 -1.099 -3.743 1.00 0.00 748 VAL A N 7
ATOM 6851 C CA . VAL A 1 10 ? -9.177 -1.046 -4.209 1.00 0.00 748 VAL A CA 7
ATOM 6852 C C . VAL A 1 10 ? -8.960 0.133 -5.151 1.00 0.00 748 VAL A C 7
ATOM 6853 O O . VAL A 1 10 ? -9.786 0.406 -6.022 1.00 0.00 748 VAL A O 7
ATOM 6866 N N . VAL A 1 11 ? -7.842 0.829 -4.971 1.00 0.00 749 VAL A N 7
ATOM 6867 C CA . VAL A 1 11 ? -7.515 1.979 -5.806 1.00 0.00 749 VAL A CA 7
ATOM 6868 C C . VAL A 1 11 ? -6.221 1.746 -6.579 1.00 0.00 749 VAL A C 7
ATOM 6869 O O . VAL A 1 11 ? -5.281 1.140 -6.066 1.00 0.00 749 VAL A O 7
ATOM 6882 N N . GLU A 1 12 ? -6.182 2.232 -7.816 1.00 0.00 750 GLU A N 7
ATOM 6883 C CA . GLU A 1 12 ? -5.003 2.076 -8.659 1.00 0.00 750 GLU A CA 7
ATOM 6884 C C . GLU A 1 12 ? -4.164 3.351 -8.664 1.00 0.00 750 GLU A C 7
ATOM 6885 O O . GLU A 1 12 ? -4.632 4.413 -9.074 1.00 0.00 750 GLU A O 7
ATOM 6897 N N . ALA A 1 13 ? -2.922 3.237 -8.204 1.00 0.00 751 ALA A N 7
ATOM 6898 C CA . ALA A 1 13 ? -2.018 4.379 -8.157 1.00 0.00 751 ALA A CA 7
ATOM 6899 C C . ALA A 1 13 ? -0.758 4.116 -8.975 1.00 0.00 751 ALA A C 7
ATOM 6900 O O . ALA A 1 13 ? -0.297 2.979 -9.076 1.00 0.00 751 ALA A O 7
ATOM 6907 N N . VAL A 1 14 ? -0.205 5.175 -9.558 1.00 0.00 752 VAL A N 7
ATOM 6908 C CA . VAL A 1 14 ? 1.002 5.059 -10.368 1.00 0.00 752 VAL A CA 7
ATOM 6909 C C . VAL A 1 14 ? 2.225 5.555 -9.605 1.00 0.00 752 VAL A C 7
ATOM 6910 O O . VAL A 1 14 ? 2.181 6.598 -8.953 1.00 0.00 752 VAL A O 7
ATOM 6923 N N . ALA A 1 15 ? 3.316 4.802 -9.693 1.00 0.00 753 ALA A N 7
ATOM 6924 C CA . ALA A 1 15 ? 4.553 5.166 -9.013 1.00 0.00 753 ALA A CA 7
ATOM 6925 C C . ALA A 1 15 ? 5.282 6.279 -9.759 1.00 0.00 753 ALA A C 7
ATOM 6926 O O . ALA A 1 15 ? 5.781 6.073 -10.866 1.00 0.00 753 ALA A O 7
ATOM 6933 N N . CYS A 1 16 ? 5.339 7.456 -9.146 1.00 0.00 754 CYS A N 7
ATOM 6934 C CA . CYS A 1 16 ? 6.006 8.602 -9.754 1.00 0.00 754 CYS A CA 7
ATOM 6935 C C . CYS A 1 16 ? 7.482 8.305 -9.999 1.00 0.00 754 CYS A C 7
ATOM 6936 O O . CYS A 1 16 ? 8.044 8.699 -11.021 1.00 0.00 754 CYS A O 7
ATOM 6944 N N . PHE A 1 17 ? 8.105 7.608 -9.055 1.00 0.00 755 PHE A N 7
ATOM 6945 C CA . PHE A 1 17 ? 9.516 7.260 -9.166 1.00 0.00 755 PHE A CA 7
ATOM 6946 C C . PHE A 1 17 ? 9.779 5.864 -8.607 1.00 0.00 755 PHE A C 7
ATOM 6947 O O . PHE A 1 17 ? 8.960 5.315 -7.871 1.00 0.00 755 PHE A O 7
ATOM 6964 N N . ALA A 1 18 ? 10.927 5.297 -8.963 1.00 0.00 756 ALA A N 7
ATOM 6965 C CA . ALA A 1 18 ? 11.298 3.967 -8.496 1.00 0.00 756 ALA A CA 7
ATOM 6966 C C . ALA A 1 18 ? 11.707 3.995 -7.028 1.00 0.00 756 ALA A C 7
ATOM 6967 O O . ALA A 1 18 ? 12.576 4.771 -6.630 1.00 0.00 756 ALA A O 7
ATOM 6974 N N . TYR A 1 19 ? 11.075 3.145 -6.226 1.00 0.00 757 TYR A N 7
ATOM 6975 C CA . TYR A 1 19 ? 11.371 3.074 -4.800 1.00 0.00 757 TYR A CA 7
ATOM 6976 C C . TYR A 1 19 ? 11.922 1.702 -4.425 1.00 0.00 757 TYR A C 7
ATOM 6977 O O . TYR A 1 19 ? 11.633 0.702 -5.084 1.00 0.00 757 TYR A O 7
ATOM 6995 N N . THR A 1 20 ? 12.717 1.661 -3.361 1.00 0.00 758 THR A N 7
ATOM 6996 C CA . THR A 1 20 ? 13.310 0.413 -2.897 1.00 0.00 758 THR A CA 7
ATOM 6997 C C . THR A 1 20 ? 13.017 0.182 -1.419 1.00 0.00 758 THR A C 7
ATOM 6998 O O . THR A 1 20 ? 13.783 0.599 -0.551 1.00 0.00 758 THR A O 7
ATOM 7009 N N . GLY A 1 21 ? 11.902 -0.486 -1.138 1.00 0.00 759 GLY A N 7
ATOM 7010 C CA . GLY A 1 21 ? 11.528 -0.762 0.236 1.00 0.00 759 GLY A CA 7
ATOM 7011 C C . GLY A 1 21 ? 12.729 -1.037 1.120 1.00 0.00 759 GLY A C 7
ATOM 7012 O O . GLY A 1 21 ? 13.584 -1.855 0.779 1.00 0.00 759 GLY A O 7
ATOM 7016 N N . ARG A 1 22 ? 12.794 -0.352 2.257 1.00 0.00 760 ARG A N 7
ATOM 7017 C CA . ARG A 1 22 ? 13.901 -0.525 3.190 1.00 0.00 760 ARG A CA 7
ATOM 7018 C C . ARG A 1 22 ? 13.812 -1.875 3.894 1.00 0.00 760 ARG A C 7
ATOM 7019 O O . ARG A 1 22 ? 14.819 -2.561 4.077 1.00 0.00 760 ARG A O 7
ATOM 7040 N N . THR A 1 23 ? 12.600 -2.253 4.289 1.00 0.00 761 THR A N 7
ATOM 7041 C CA . THR A 1 23 ? 12.379 -3.520 4.975 1.00 0.00 761 THR A CA 7
ATOM 7042 C C . THR A 1 23 ? 11.180 -4.259 4.393 1.00 0.00 761 THR A C 7
ATOM 7043 O O . THR A 1 23 ? 10.448 -3.718 3.564 1.00 0.00 761 THR A O 7
ATOM 7054 N N . ALA A 1 24 ? 10.983 -5.497 4.832 1.00 0.00 762 ALA A N 7
ATOM 7055 C CA . ALA A 1 24 ? 9.870 -6.309 4.356 1.00 0.00 762 ALA A CA 7
ATOM 7056 C C . ALA A 1 24 ? 8.563 -5.524 4.393 1.00 0.00 762 ALA A C 7
ATOM 7057 O O . ALA A 1 24 ? 7.778 -5.565 3.446 1.00 0.00 762 ALA A O 7
ATOM 7064 N N . GLN A 1 25 ? 8.337 -4.812 5.492 1.00 0.00 763 GLN A N 7
ATOM 7065 C CA . GLN A 1 25 ? 7.123 -4.019 5.651 1.00 0.00 763 GLN A CA 7
ATOM 7066 C C . GLN A 1 25 ? 6.898 -3.120 4.440 1.00 0.00 763 GLN A C 7
ATOM 7067 O O . GLN A 1 25 ? 5.778 -3.005 3.942 1.00 0.00 763 GLN A O 7
ATOM 7081 N N . GLU A 1 26 ? 7.968 -2.485 3.972 1.00 0.00 764 GLU A N 7
ATOM 7082 C CA . GLU A 1 26 ? 7.885 -1.596 2.820 1.00 0.00 764 GLU A CA 7
ATOM 7083 C C . GLU A 1 26 ? 8.002 -2.381 1.517 1.00 0.00 764 GLU A C 7
ATOM 7084 O O . GLU A 1 26 ? 8.700 -3.394 1.449 1.00 0.00 764 GLU A O 7
ATOM 7096 N N . LEU A 1 27 ? 7.313 -1.908 0.484 1.00 0.00 765 LEU A N 7
ATOM 7097 C CA . LEU A 1 27 ? 7.338 -2.565 -0.818 1.00 0.00 765 LEU A CA 7
ATOM 7098 C C . LEU A 1 27 ? 8.247 -1.817 -1.788 1.00 0.00 765 LEU A C 7
ATOM 7099 O O . LEU A 1 27 ? 8.734 -0.728 -1.484 1.00 0.00 765 LEU A O 7
ATOM 7115 N N . SER A 1 28 ? 8.469 -2.408 -2.958 1.00 0.00 766 SER A N 7
ATOM 7116 C CA . SER A 1 28 ? 9.320 -1.798 -3.973 1.00 0.00 766 SER A CA 7
ATOM 7117 C C . SER A 1 28 ? 8.656 -1.855 -5.345 1.00 0.00 766 SER A C 7
ATOM 7118 O O . SER A 1 28 ? 7.830 -2.728 -5.612 1.00 0.00 766 SER A O 7
ATOM 7126 N N . PHE A 1 29 ? 9.024 -0.918 -6.213 1.00 0.00 767 PHE A N 7
ATOM 7127 C CA . PHE A 1 29 ? 8.463 -0.861 -7.558 1.00 0.00 767 PHE A CA 7
ATOM 7128 C C . PHE A 1 29 ? 9.197 0.172 -8.409 1.00 0.00 767 PHE A C 7
ATOM 7129 O O . PHE A 1 29 ? 9.999 0.955 -7.900 1.00 0.00 767 PHE A O 7
ATOM 7146 N N . ARG A 1 30 ? 8.917 0.166 -9.708 1.00 0.00 768 ARG A N 7
ATOM 7147 C CA . ARG A 1 30 ? 9.551 1.100 -10.631 1.00 0.00 768 ARG A CA 7
ATOM 7148 C C . ARG A 1 30 ? 8.528 2.074 -11.207 1.00 0.00 768 ARG A C 7
ATOM 7149 O O . ARG A 1 30 ? 7.354 1.738 -11.361 1.00 0.00 768 ARG A O 7
ATOM 7170 N N . ARG A 1 31 ? 8.982 3.283 -11.524 1.00 0.00 769 ARG A N 7
ATOM 7171 C CA . ARG A 1 31 ? 8.105 4.306 -12.082 1.00 0.00 769 ARG A CA 7
ATOM 7172 C C . ARG A 1 31 ? 7.164 3.707 -13.123 1.00 0.00 769 ARG A C 7
ATOM 7173 O O . ARG A 1 31 ? 7.600 3.025 -14.049 1.00 0.00 769 ARG A O 7
ATOM 7194 N N . GLY A 1 32 ? 5.870 3.967 -12.963 1.00 0.00 770 GLY A N 7
ATOM 7195 C CA . GLY A 1 32 ? 4.888 3.446 -13.896 1.00 0.00 770 GLY A CA 7
ATOM 7196 C C . GLY A 1 32 ? 4.151 2.240 -13.348 1.00 0.00 770 GLY A C 7
ATOM 7197 O O . GLY A 1 32 ? 2.959 2.065 -13.602 1.00 0.00 770 GLY A O 7
ATOM 7201 N N . ASP A 1 33 ? 4.861 1.407 -12.596 1.00 0.00 771 ASP A N 7
ATOM 7202 C CA . ASP A 1 33 ? 4.267 0.210 -12.011 1.00 0.00 771 ASP A CA 7
ATOM 7203 C C . ASP A 1 33 ? 3.082 0.571 -11.120 1.00 0.00 771 ASP A C 7
ATOM 7204 O O . ASP A 1 33 ? 3.250 1.185 -10.066 1.00 0.00 771 ASP A O 7
ATOM 7213 N N . VAL A 1 34 ? 1.885 0.188 -11.551 1.00 0.00 772 VAL A N 7
ATOM 7214 C CA . VAL A 1 34 ? 0.672 0.471 -10.793 1.00 0.00 772 VAL A CA 7
ATOM 7215 C C . VAL A 1 34 ? 0.616 -0.360 -9.516 1.00 0.00 772 VAL A C 7
ATOM 7216 O O . VAL A 1 34 ? 1.047 -1.514 -9.493 1.00 0.00 772 VAL A O 7
ATOM 7229 N N . LEU A 1 35 ? 0.082 0.233 -8.454 1.00 0.00 773 LEU A N 7
ATOM 7230 C CA . LEU A 1 35 ? -0.031 -0.452 -7.171 1.00 0.00 773 LEU A CA 7
ATOM 7231 C C . LEU A 1 35 ? -1.425 -0.271 -6.578 1.00 0.00 773 LEU A C 7
ATOM 7232 O O . LEU A 1 35 ? -1.958 0.838 -6.547 1.00 0.00 773 LEU A O 7
ATOM 7248 N N . ARG A 1 36 ? -2.009 -1.368 -6.107 1.00 0.00 774 ARG A N 7
ATOM 7249 C CA . ARG A 1 36 ? -3.341 -1.330 -5.515 1.00 0.00 774 ARG A CA 7
ATOM 7250 C C . ARG A 1 36 ? -3.272 -0.904 -4.051 1.00 0.00 774 ARG A C 7
ATOM 7251 O O . ARG A 1 36 ? -2.558 -1.509 -3.250 1.00 0.00 774 ARG A O 7
ATOM 7272 N N . LEU A 1 37 ? -4.018 0.141 -3.709 1.00 0.00 775 LEU A N 7
ATOM 7273 C CA . LEU A 1 37 ? -4.042 0.648 -2.341 1.00 0.00 775 LEU A CA 7
ATOM 7274 C C . LEU A 1 37 ? -5.205 0.049 -1.558 1.00 0.00 775 LEU A C 7
ATOM 7275 O O . LEU A 1 37 ? -6.289 0.630 -1.493 1.00 0.00 775 LEU A O 7
ATOM 7291 N N . HIS A 1 38 ? -4.972 -1.117 -0.963 1.00 0.00 776 HIS A N 7
ATOM 7292 C CA . HIS A 1 38 ? -6.000 -1.795 -0.181 1.00 0.00 776 HIS A CA 7
ATOM 7293 C C . HIS A 1 38 ? -6.620 -0.846 0.841 1.00 0.00 776 HIS A C 7
ATOM 7294 O O . HIS A 1 38 ? -7.841 -0.757 0.957 1.00 0.00 776 HIS A O 7
ATOM 7308 N N . GLU A 1 39 ? -5.768 -0.140 1.578 1.00 0.00 777 GLU A N 7
ATOM 7309 C CA . GLU A 1 39 ? -6.233 0.800 2.591 1.00 0.00 777 GLU A CA 7
ATOM 7310 C C . GLU A 1 39 ? -5.202 1.901 2.825 1.00 0.00 777 GLU A C 7
ATOM 7311 O O . GLU A 1 39 ? -4.126 1.896 2.227 1.00 0.00 777 GLU A O 7
ATOM 7323 N N . ARG A 1 40 ? -5.540 2.844 3.699 1.00 0.00 778 ARG A N 7
ATOM 7324 C CA . ARG A 1 40 ? -4.646 3.952 4.011 1.00 0.00 778 ARG A CA 7
ATOM 7325 C C . ARG A 1 40 ? -3.841 3.662 5.274 1.00 0.00 778 ARG A C 7
ATOM 7326 O O . ARG A 1 40 ? -4.240 4.038 6.376 1.00 0.00 778 ARG A O 7
ATOM 7347 N N . ALA A 1 41 ? -2.707 2.990 5.106 1.00 0.00 779 ALA A N 7
ATOM 7348 C CA . ALA A 1 41 ? -1.845 2.651 6.232 1.00 0.00 779 ALA A CA 7
ATOM 7349 C C . ALA A 1 41 ? -1.628 3.857 7.140 1.00 0.00 779 ALA A C 7
ATOM 7350 O O . ALA A 1 41 ? -1.868 3.789 8.345 1.00 0.00 779 ALA A O 7
ATOM 7357 N N . SER A 1 42 ? -1.172 4.959 6.553 1.00 0.00 780 SER A N 7
ATOM 7358 C CA . SER A 1 42 ? -0.918 6.179 7.311 1.00 0.00 780 SER A CA 7
ATOM 7359 C C . SER A 1 42 ? -1.171 7.414 6.452 1.00 0.00 780 SER A C 7
ATOM 7360 O O . SER A 1 42 ? -1.589 7.307 5.299 1.00 0.00 780 SER A O 7
ATOM 7368 N N . SER A 1 43 ? -0.913 8.587 7.022 1.00 0.00 781 SER A N 7
ATOM 7369 C CA . SER A 1 43 ? -1.116 9.844 6.312 1.00 0.00 781 SER A CA 7
ATOM 7370 C C . SER A 1 43 ? -0.048 10.039 5.239 1.00 0.00 781 SER A C 7
ATOM 7371 O O . SER A 1 43 ? -0.231 10.814 4.300 1.00 0.00 781 SER A O 7
ATOM 7379 N N . ASP A 1 44 ? 1.066 9.331 5.386 1.00 0.00 782 ASP A N 7
ATOM 7380 C CA . ASP A 1 44 ? 2.163 9.424 4.430 1.00 0.00 782 ASP A CA 7
ATOM 7381 C C . ASP A 1 44 ? 2.412 8.079 3.755 1.00 0.00 782 ASP A C 7
ATOM 7382 O O . ASP A 1 44 ? 3.021 8.012 2.688 1.00 0.00 782 ASP A O 7
ATOM 7391 N N . TRP A 1 45 ? 1.938 7.010 4.386 1.00 0.00 783 TRP A N 7
ATOM 7392 C CA . TRP A 1 45 ? 2.110 5.666 3.846 1.00 0.00 783 TRP A CA 7
ATOM 7393 C C . TRP A 1 45 ? 0.764 5.047 3.487 1.00 0.00 783 TRP A C 7
ATOM 7394 O O . TRP A 1 45 ? -0.274 5.449 4.012 1.00 0.00 783 TRP A O 7
ATOM 7415 N N . TRP A 1 46 ? 0.789 4.066 2.592 1.00 0.00 784 TRP A N 7
ATOM 7416 C CA . TRP A 1 46 ? -0.431 3.391 2.164 1.00 0.00 784 TRP A CA 7
ATOM 7417 C C . TRP A 1 46 ? -0.256 1.877 2.198 1.00 0.00 784 TRP A C 7
ATOM 7418 O O . TRP A 1 46 ? 0.861 1.375 2.316 1.00 0.00 784 TRP A O 7
ATOM 7439 N N . ARG A 1 47 ? -1.367 1.155 2.095 1.00 0.00 785 ARG A N 7
ATOM 7440 C CA . ARG A 1 47 ? -1.336 -0.302 2.116 1.00 0.00 785 ARG A CA 7
ATOM 7441 C C . ARG A 1 47 ? -1.654 -0.873 0.737 1.00 0.00 785 ARG A C 7
ATOM 7442 O O . ARG A 1 47 ? -2.712 -0.602 0.170 1.00 0.00 785 ARG A O 7
ATOM 7463 N N . GLY A 1 48 ? -0.729 -1.664 0.201 1.00 0.00 786 GLY A N 7
ATOM 7464 C CA . GLY A 1 48 ? -0.928 -2.259 -1.107 1.00 0.00 786 GLY A CA 7
ATOM 7465 C C . GLY A 1 48 ? -0.276 -3.622 -1.230 1.00 0.00 786 GLY A C 7
ATOM 7466 O O . GLY A 1 48 ? 0.453 -4.050 -0.336 1.00 0.00 786 GLY A O 7
ATOM 7470 N N . GLU A 1 49 ? -0.541 -4.305 -2.339 1.00 0.00 787 GLU A N 7
ATOM 7471 C CA . GLU A 1 49 ? 0.024 -5.629 -2.573 1.00 0.00 787 GLU A CA 7
ATOM 7472 C C . GLU A 1 49 ? 0.499 -5.770 -4.016 1.00 0.00 787 GLU A C 7
ATOM 7473 O O . GLU A 1 49 ? -0.307 -5.796 -4.947 1.00 0.00 787 GLU A O 7
ATOM 7485 N N . HIS A 1 50 ? 1.813 -5.861 -4.194 1.00 0.00 788 HIS A N 7
ATOM 7486 C CA . HIS A 1 50 ? 2.397 -6.000 -5.523 1.00 0.00 788 HIS A CA 7
ATOM 7487 C C . HIS A 1 50 ? 2.421 -7.463 -5.956 1.00 0.00 788 HIS A C 7
ATOM 7488 O O . HIS A 1 50 ? 1.931 -8.338 -5.245 1.00 0.00 788 HIS A O 7
ATOM 7502 N N . ASN A 1 51 ? 2.992 -7.719 -7.128 1.00 0.00 789 ASN A N 7
ATOM 7503 C CA . ASN A 1 51 ? 3.078 -9.075 -7.657 1.00 0.00 789 ASN A CA 7
ATOM 7504 C C . ASN A 1 51 ? 3.710 -10.017 -6.637 1.00 0.00 789 ASN A C 7
ATOM 7505 O O . ASN A 1 51 ? 4.931 -10.158 -6.579 1.00 0.00 789 ASN A O 7
ATOM 7516 N N . GLY A 1 52 ? 2.869 -10.661 -5.833 1.00 0.00 790 GLY A N 7
ATOM 7517 C CA . GLY A 1 52 ? 3.363 -11.582 -4.827 1.00 0.00 790 GLY A CA 7
ATOM 7518 C C . GLY A 1 52 ? 3.999 -10.869 -3.650 1.00 0.00 790 GLY A C 7
ATOM 7519 O O . GLY A 1 52 ? 4.739 -11.474 -2.876 1.00 0.00 790 GLY A O 7
ATOM 7523 N N . MET A 1 53 ? 3.711 -9.578 -3.517 1.00 0.00 791 MET A N 7
ATOM 7524 C CA . MET A 1 53 ? 4.261 -8.782 -2.426 1.00 0.00 791 MET A CA 7
ATOM 7525 C C . MET A 1 53 ? 3.152 -8.061 -1.666 1.00 0.00 791 MET A C 7
ATOM 7526 O O . MET A 1 53 ? 2.138 -7.675 -2.248 1.00 0.00 791 MET A O 7
ATOM 7540 N N . ARG A 1 54 ? 3.351 -7.884 -0.364 1.00 0.00 792 ARG A N 7
ATOM 7541 C CA . ARG A 1 54 ? 2.367 -7.211 0.475 1.00 0.00 792 ARG A CA 7
ATOM 7542 C C . ARG A 1 54 ? 3.052 -6.357 1.538 1.00 0.00 792 ARG A C 7
ATOM 7543 O O . ARG A 1 54 ? 3.826 -6.861 2.350 1.00 0.00 792 ARG A O 7
ATOM 7564 N N . GLY A 1 55 ? 2.761 -5.059 1.525 1.00 0.00 793 GLY A N 7
ATOM 7565 C CA . GLY A 1 55 ? 3.357 -4.156 2.491 1.00 0.00 793 GLY A CA 7
ATOM 7566 C C . GLY A 1 55 ? 2.819 -2.744 2.374 1.00 0.00 793 GLY A C 7
ATOM 7567 O O . GLY A 1 55 ? 1.703 -2.534 1.896 1.00 0.00 793 GLY A O 7
ATOM 7571 N N . LEU A 1 56 ? 3.611 -1.772 2.812 1.00 0.00 794 LEU A N 7
ATOM 7572 C CA . LEU A 1 56 ? 3.207 -0.371 2.755 1.00 0.00 794 LEU A CA 7
ATOM 7573 C C . LEU A 1 56 ? 3.579 0.249 1.413 1.00 0.00 794 LEU A C 7
ATOM 7574 O O . LEU A 1 56 ? 4.180 -0.406 0.561 1.00 0.00 794 LEU A O 7
ATOM 7590 N N . ILE A 1 57 ? 3.220 1.516 1.232 1.00 0.00 795 ILE A N 7
ATOM 7591 C CA . ILE A 1 57 ? 3.519 2.225 -0.006 1.00 0.00 795 ILE A CA 7
ATOM 7592 C C . ILE A 1 57 ? 3.704 3.717 0.247 1.00 0.00 795 ILE A C 7
ATOM 7593 O O . ILE A 1 57 ? 2.904 4.362 0.925 1.00 0.00 795 ILE A O 7
ATOM 7609 N N . PRO A 1 58 ? 4.785 4.283 -0.313 1.00 0.00 796 PRO A N 7
ATOM 7610 C CA . PRO A 1 58 ? 5.099 5.707 -0.164 1.00 0.00 796 PRO A CA 7
ATOM 7611 C C . PRO A 1 58 ? 4.120 6.599 -0.920 1.00 0.00 796 PRO A C 7
ATOM 7612 O O . PRO A 1 58 ? 3.928 6.444 -2.126 1.00 0.00 796 PRO A O 7
ATOM 7623 N N . HIS A 1 59 ? 3.503 7.532 -0.202 1.00 0.00 797 HIS A N 7
ATOM 7624 C CA . HIS A 1 59 ? 2.544 8.450 -0.806 1.00 0.00 797 HIS A CA 7
ATOM 7625 C C . HIS A 1 59 ? 3.260 9.545 -1.591 1.00 0.00 797 HIS A C 7
ATOM 7626 O O . HIS A 1 59 ? 2.645 10.259 -2.384 1.00 0.00 797 HIS A O 7
ATOM 7640 N N . LYS A 1 60 ? 4.562 9.674 -1.364 1.00 0.00 798 LYS A N 7
ATOM 7641 C CA . LYS A 1 60 ? 5.363 10.681 -2.049 1.00 0.00 798 LYS A CA 7
ATOM 7642 C C . LYS A 1 60 ? 5.850 10.164 -3.399 1.00 0.00 798 LYS A C 7
ATOM 7643 O O . LYS A 1 60 ? 6.005 10.931 -4.350 1.00 0.00 798 LYS A O 7
ATOM 7662 N N . TYR A 1 61 ? 6.089 8.859 -3.476 1.00 0.00 799 TYR A N 7
ATOM 7663 C CA . TYR A 1 61 ? 6.559 8.240 -4.709 1.00 0.00 799 TYR A CA 7
ATOM 7664 C C . TYR A 1 61 ? 5.393 7.671 -5.512 1.00 0.00 799 TYR A C 7
ATOM 7665 O O . TYR A 1 61 ? 5.582 6.830 -6.391 1.00 0.00 799 TYR A O 7
ATOM 7683 N N . ILE A 1 62 ? 4.188 8.138 -5.204 1.00 0.00 800 ILE A N 7
ATOM 7684 C CA . ILE A 1 62 ? 2.991 7.679 -5.897 1.00 0.00 800 ILE A CA 7
ATOM 7685 C C . ILE A 1 62 ? 1.984 8.812 -6.065 1.00 0.00 800 ILE A C 7
ATOM 7686 O O . ILE A 1 62 ? 1.961 9.760 -5.279 1.00 0.00 800 ILE A O 7
ATOM 7702 N N . THR A 1 63 ? 1.149 8.707 -7.095 1.00 0.00 801 THR A N 7
ATOM 7703 C CA . THR A 1 63 ? 0.139 9.721 -7.366 1.00 0.00 801 THR A CA 7
ATOM 7704 C C . THR A 1 63 ? -1.258 9.111 -7.403 1.00 0.00 801 THR A C 7
ATOM 7705 O O . THR A 1 63 ? -1.530 8.206 -8.194 1.00 0.00 801 THR A O 7
ATOM 7716 N N . LEU A 1 64 ? -2.140 9.610 -6.545 1.00 0.00 802 LEU A N 7
ATOM 7717 C CA . LEU A 1 64 ? -3.510 9.114 -6.480 1.00 0.00 802 LEU A CA 7
ATOM 7718 C C . LEU A 1 64 ? -4.362 9.722 -7.590 1.00 0.00 802 LEU A C 7
ATOM 7719 O O . LEU A 1 64 ? -4.104 10.826 -8.071 1.00 0.00 802 LEU A O 7
ATOM 7735 N N . PRO A 1 65 ? -5.405 8.987 -8.005 1.00 0.00 803 PRO A N 7
ATOM 7736 C CA . PRO A 1 65 ? -6.318 9.435 -9.061 1.00 0.00 803 PRO A CA 7
ATOM 7737 C C . PRO A 1 65 ? -7.193 10.602 -8.614 1.00 0.00 803 PRO A C 7
ATOM 7738 O O . PRO A 1 65 ? -7.137 11.025 -7.459 1.00 0.00 803 PRO A O 7
ATOM 7749 N N . ALA A 1 66 ? -8.000 11.117 -9.535 1.00 0.00 804 ALA A N 7
ATOM 7750 C CA . ALA A 1 66 ? -8.889 12.232 -9.234 1.00 0.00 804 ALA A CA 7
ATOM 7751 C C . ALA A 1 66 ? -9.433 12.134 -7.813 1.00 0.00 804 ALA A C 7
ATOM 7752 O O . ALA A 1 66 ? -10.100 11.163 -7.459 1.00 0.00 804 ALA A O 7
ATOM 7759 N N . GLY A 1 67 ? -9.142 13.146 -7.001 1.00 0.00 805 GLY A N 7
ATOM 7760 C CA . GLY A 1 67 ? -9.609 13.153 -5.627 1.00 0.00 805 GLY A CA 7
ATOM 7761 C C . GLY A 1 67 ? -8.473 13.063 -4.628 1.00 0.00 805 GLY A C 7
ATOM 7762 O O . GLY A 1 67 ? -8.504 12.242 -3.711 1.00 0.00 805 GLY A O 7
ATOM 7766 N N . THR A 1 68 ? -7.463 13.910 -4.805 1.00 0.00 806 THR A N 7
ATOM 7767 C CA . THR A 1 68 ? -6.310 13.922 -3.914 1.00 0.00 806 THR A CA 7
ATOM 7768 C C . THR A 1 68 ? -6.455 14.995 -2.841 1.00 0.00 806 THR A C 7
ATOM 7769 O O . THR A 1 68 ? -5.491 15.680 -2.502 1.00 0.00 806 THR A O 7
ATOM 7780 N N . GLU A 1 69 ? -7.666 15.135 -2.310 1.00 0.00 807 GLU A N 7
ATOM 7781 C CA . GLU A 1 69 ? -7.936 16.126 -1.275 1.00 0.00 807 GLU A CA 7
ATOM 7782 C C . GLU A 1 69 ? -9.360 15.986 -0.745 1.00 0.00 807 GLU A C 7
ATOM 7783 O O . GLU A 1 69 ? -10.141 15.172 -1.238 1.00 0.00 807 GLU A O 7
ATOM 7795 N N . LYS A 1 70 ? -9.691 16.785 0.263 1.00 0.00 808 LYS A N 7
ATOM 7796 C CA . LYS A 1 70 ? -11.020 16.752 0.862 1.00 0.00 808 LYS A CA 7
ATOM 7797 C C . LYS A 1 70 ? -11.798 18.021 0.528 1.00 0.00 808 LYS A C 7
ATOM 7798 O O . LYS A 1 70 ? -11.209 19.070 0.268 1.00 0.00 808 LYS A O 7
ATOM 7817 N N . GLN A 1 71 ? -13.123 17.917 0.540 1.00 0.00 809 GLN A N 7
ATOM 7818 C CA . GLN A 1 71 ? -13.980 19.058 0.240 1.00 0.00 809 GLN A CA 7
ATOM 7819 C C . GLN A 1 71 ? -13.853 19.464 -1.225 1.00 0.00 809 GLN A C 7
ATOM 7820 O O . GLN A 1 71 ? -13.776 20.650 -1.546 1.00 0.00 809 GLN A O 7
ATOM 7834 N N . VAL A 1 72 ? -13.829 18.472 -2.109 1.00 0.00 810 VAL A N 7
ATOM 7835 C CA . VAL A 1 72 ? -13.711 18.727 -3.540 1.00 0.00 810 VAL A CA 7
ATOM 7836 C C . VAL A 1 72 ? -14.670 19.825 -3.984 1.00 0.00 810 VAL A C 7
ATOM 7837 O O . VAL A 1 72 ? -15.799 19.912 -3.499 1.00 0.00 810 VAL A O 7
ATOM 7850 N N . VAL A 1 73 ? -14.215 20.663 -4.910 1.00 0.00 811 VAL A N 7
ATOM 7851 C CA . VAL A 1 73 ? -15.033 21.756 -5.422 1.00 0.00 811 VAL A CA 7
ATOM 7852 C C . VAL A 1 73 ? -16.423 21.265 -5.812 1.00 0.00 811 VAL A C 7
ATOM 7853 O O . VAL A 1 73 ? -17.431 21.860 -5.435 1.00 0.00 811 VAL A O 7
ATOM 7866 N N . GLY A 1 74 ? -16.468 20.175 -6.572 1.00 0.00 812 GLY A N 7
ATOM 7867 C CA . GLY A 1 74 ? -17.739 19.622 -7.002 1.00 0.00 812 GLY A CA 7
ATOM 7868 C C . GLY A 1 74 ? -17.580 18.580 -8.090 1.00 0.00 812 GLY A C 7
ATOM 7869 O O . GLY A 1 74 ? -16.482 18.070 -8.315 1.00 0.00 812 GLY A O 7
ATOM 7873 N N . ALA A 1 75 ? -18.678 18.260 -8.766 1.00 0.00 813 ALA A N 7
ATOM 7874 C CA . ALA A 1 75 ? -18.655 17.271 -9.837 1.00 0.00 813 ALA A CA 7
ATOM 7875 C C . ALA A 1 75 ? -17.528 17.556 -10.824 1.00 0.00 813 ALA A C 7
ATOM 7876 O O . ALA A 1 75 ? -16.631 16.736 -11.011 1.00 0.00 813 ALA A O 7
ATOM 7883 N N . GLY A 1 76 ? -17.582 18.726 -11.454 1.00 0.00 814 GLY A N 7
ATOM 7884 C CA . GLY A 1 76 ? -16.560 19.098 -12.415 1.00 0.00 814 GLY A CA 7
ATOM 7885 C C . GLY A 1 76 ? -17.083 19.119 -13.838 1.00 0.00 814 GLY A C 7
ATOM 7886 O O . GLY A 1 76 ? -18.143 19.681 -14.109 1.00 0.00 814 GLY A O 7
ATOM 7890 N N . GLY A 1 1 ? -19.779 7.583 -14.692 1.00 0.00 739 GLY A N 8
ATOM 7891 C CA . GLY A 1 1 ? -18.775 6.701 -15.256 1.00 0.00 739 GLY A CA 8
ATOM 7892 C C . GLY A 1 1 ? -17.457 6.769 -14.510 1.00 0.00 739 GLY A C 8
ATOM 7893 O O . GLY A 1 1 ? -17.226 6.007 -13.572 1.00 0.00 739 GLY A O 8
ATOM 7897 N N . SER A 1 2 ? -16.589 7.685 -14.928 1.00 0.00 740 SER A N 8
ATOM 7898 C CA . SER A 1 2 ? -15.284 7.847 -14.297 1.00 0.00 740 SER A CA 8
ATOM 7899 C C . SER A 1 2 ? -15.118 9.260 -13.748 1.00 0.00 740 SER A C 8
ATOM 7900 O O . SER A 1 2 ? -14.639 9.452 -12.630 1.00 0.00 740 SER A O 8
ATOM 7908 N N . SER A 1 3 ? -15.518 10.248 -14.543 1.00 0.00 741 SER A N 8
ATOM 7909 C CA . SER A 1 3 ? -15.411 11.645 -14.139 1.00 0.00 741 SER A CA 8
ATOM 7910 C C . SER A 1 3 ? -15.717 11.807 -12.653 1.00 0.00 741 SER A C 8
ATOM 7911 O O . SER A 1 3 ? -15.012 12.515 -11.936 1.00 0.00 741 SER A O 8
ATOM 7919 N N . GLY A 1 4 ? -16.775 11.143 -12.198 1.00 0.00 742 GLY A N 8
ATOM 7920 C CA . GLY A 1 4 ? -17.157 11.225 -10.800 1.00 0.00 742 GLY A CA 8
ATOM 7921 C C . GLY A 1 4 ? -16.305 10.340 -9.913 1.00 0.00 742 GLY A C 8
ATOM 7922 O O . GLY A 1 4 ? -15.085 10.283 -10.069 1.00 0.00 742 GLY A O 8
ATOM 7926 N N . SER A 1 5 ? -16.948 9.647 -8.978 1.00 0.00 743 SER A N 8
ATOM 7927 C CA . SER A 1 5 ? -16.240 8.764 -8.058 1.00 0.00 743 SER A CA 8
ATOM 7928 C C . SER A 1 5 ? -16.240 7.329 -8.575 1.00 0.00 743 SER A C 8
ATOM 7929 O O . SER A 1 5 ? -17.251 6.631 -8.503 1.00 0.00 743 SER A O 8
ATOM 7937 N N . SER A 1 6 ? -15.097 6.895 -9.098 1.00 0.00 744 SER A N 8
ATOM 7938 C CA . SER A 1 6 ? -14.965 5.544 -9.631 1.00 0.00 744 SER A CA 8
ATOM 7939 C C . SER A 1 6 ? -13.941 4.743 -8.832 1.00 0.00 744 SER A C 8
ATOM 7940 O O . SER A 1 6 ? -12.735 4.883 -9.031 1.00 0.00 744 SER A O 8
ATOM 7948 N N . GLY A 1 7 ? -14.433 3.902 -7.927 1.00 0.00 745 GLY A N 8
ATOM 7949 C CA . GLY A 1 7 ? -13.549 3.090 -7.111 1.00 0.00 745 GLY A CA 8
ATOM 7950 C C . GLY A 1 7 ? -14.137 2.784 -5.748 1.00 0.00 745 GLY A C 8
ATOM 7951 O O . GLY A 1 7 ? -13.599 3.205 -4.725 1.00 0.00 745 GLY A O 8
ATOM 7955 N N . GLU A 1 8 ? -15.245 2.049 -5.735 1.00 0.00 746 GLU A N 8
ATOM 7956 C CA . GLU A 1 8 ? -15.907 1.689 -4.487 1.00 0.00 746 GLU A CA 8
ATOM 7957 C C . GLU A 1 8 ? -15.340 0.388 -3.926 1.00 0.00 746 GLU A C 8
ATOM 7958 O O . GLU A 1 8 ? -16.070 -0.433 -3.374 1.00 0.00 746 GLU A O 8
ATOM 7970 N N . GLY A 1 9 ? -14.030 0.209 -4.072 1.00 0.00 747 GLY A N 8
ATOM 7971 C CA . GLY A 1 9 ? -13.386 -0.993 -3.575 1.00 0.00 747 GLY A CA 8
ATOM 7972 C C . GLY A 1 9 ? -11.888 -0.824 -3.415 1.00 0.00 747 GLY A C 8
ATOM 7973 O O . GLY A 1 9 ? -11.368 -0.863 -2.299 1.00 0.00 747 GLY A O 8
ATOM 7977 N N . VAL A 1 10 ? -11.192 -0.639 -4.531 1.00 0.00 748 VAL A N 8
ATOM 7978 C CA . VAL A 1 10 ? -9.745 -0.464 -4.510 1.00 0.00 748 VAL A CA 8
ATOM 7979 C C . VAL A 1 10 ? -9.323 0.734 -5.353 1.00 0.00 748 VAL A C 8
ATOM 7980 O O . VAL A 1 10 ? -9.918 1.015 -6.393 1.00 0.00 748 VAL A O 8
ATOM 7993 N N . VAL A 1 11 ? -8.292 1.438 -4.896 1.00 0.00 749 VAL A N 8
ATOM 7994 C CA . VAL A 1 11 ? -7.789 2.606 -5.609 1.00 0.00 749 VAL A CA 8
ATOM 7995 C C . VAL A 1 11 ? -6.386 2.357 -6.151 1.00 0.00 749 VAL A C 8
ATOM 7996 O O . VAL A 1 11 ? -5.418 2.306 -5.393 1.00 0.00 749 VAL A O 8
ATOM 8009 N N . GLU A 1 12 ? -6.284 2.204 -7.467 1.00 0.00 750 GLU A N 8
ATOM 8010 C CA . GLU A 1 12 ? -4.998 1.959 -8.110 1.00 0.00 750 GLU A CA 8
ATOM 8011 C C . GLU A 1 12 ? -4.234 3.265 -8.312 1.00 0.00 750 GLU A C 8
ATOM 8012 O O . GLU A 1 12 ? -4.806 4.275 -8.720 1.00 0.00 750 GLU A O 8
ATOM 8024 N N . ALA A 1 13 ? -2.937 3.235 -8.021 1.00 0.00 751 ALA A N 8
ATOM 8025 C CA . ALA A 1 13 ? -2.094 4.415 -8.172 1.00 0.00 751 ALA A CA 8
ATOM 8026 C C . ALA A 1 13 ? -0.861 4.104 -9.013 1.00 0.00 751 ALA A C 8
ATOM 8027 O O . ALA A 1 13 ? -0.422 2.956 -9.090 1.00 0.00 751 ALA A O 8
ATOM 8034 N N . VAL A 1 14 ? -0.306 5.134 -9.645 1.00 0.00 752 VAL A N 8
ATOM 8035 C CA . VAL A 1 14 ? 0.877 4.971 -10.481 1.00 0.00 752 VAL A CA 8
ATOM 8036 C C . VAL A 1 14 ? 2.134 5.430 -9.750 1.00 0.00 752 VAL A C 8
ATOM 8037 O O . VAL A 1 14 ? 2.166 6.516 -9.171 1.00 0.00 752 VAL A O 8
ATOM 8050 N N . ALA A 1 15 ? 3.168 4.596 -9.782 1.00 0.00 753 ALA A N 8
ATOM 8051 C CA . ALA A 1 15 ? 4.429 4.917 -9.125 1.00 0.00 753 ALA A CA 8
ATOM 8052 C C . ALA A 1 15 ? 5.112 6.103 -9.797 1.00 0.00 753 ALA A C 8
ATOM 8053 O O . ALA A 1 15 ? 5.684 5.970 -10.879 1.00 0.00 753 ALA A O 8
ATOM 8060 N N . CYS A 1 16 ? 5.047 7.261 -9.150 1.00 0.00 754 CYS A N 8
ATOM 8061 C CA . CYS A 1 16 ? 5.658 8.472 -9.686 1.00 0.00 754 CYS A CA 8
ATOM 8062 C C . CYS A 1 16 ? 7.162 8.288 -9.867 1.00 0.00 754 CYS A C 8
ATOM 8063 O O . CYS A 1 16 ? 7.715 8.604 -10.920 1.00 0.00 754 CYS A O 8
ATOM 8071 N N . PHE A 1 17 ? 7.818 7.777 -8.831 1.00 0.00 755 PHE A N 8
ATOM 8072 C CA . PHE A 1 17 ? 9.259 7.554 -8.873 1.00 0.00 755 PHE A CA 8
ATOM 8073 C C . PHE A 1 17 ? 9.611 6.171 -8.332 1.00 0.00 755 PHE A C 8
ATOM 8074 O O . PHE A 1 17 ? 8.920 5.638 -7.464 1.00 0.00 755 PHE A O 8
ATOM 8091 N N . ALA A 1 18 ? 10.691 5.597 -8.851 1.00 0.00 756 ALA A N 8
ATOM 8092 C CA . ALA A 1 18 ? 11.137 4.277 -8.419 1.00 0.00 756 ALA A CA 8
ATOM 8093 C C . ALA A 1 18 ? 11.505 4.279 -6.940 1.00 0.00 756 ALA A C 8
ATOM 8094 O O . ALA A 1 18 ? 12.190 5.184 -6.462 1.00 0.00 756 ALA A O 8
ATOM 8101 N N . TYR A 1 19 ? 11.045 3.262 -6.219 1.00 0.00 757 TYR A N 8
ATOM 8102 C CA . TYR A 1 19 ? 11.324 3.148 -4.793 1.00 0.00 757 TYR A CA 8
ATOM 8103 C C . TYR A 1 19 ? 11.853 1.759 -4.450 1.00 0.00 757 TYR A C 8
ATOM 8104 O O . TYR A 1 19 ? 11.603 0.791 -5.169 1.00 0.00 757 TYR A O 8
ATOM 8122 N N . THR A 1 20 ? 12.585 1.668 -3.344 1.00 0.00 758 THR A N 8
ATOM 8123 C CA . THR A 1 20 ? 13.150 0.398 -2.904 1.00 0.00 758 THR A CA 8
ATOM 8124 C C . THR A 1 20 ? 12.907 0.174 -1.416 1.00 0.00 758 THR A C 8
ATOM 8125 O O . THR A 1 20 ? 13.672 0.643 -0.575 1.00 0.00 758 THR A O 8
ATOM 8136 N N . GLY A 1 21 ? 11.836 -0.547 -1.099 1.00 0.00 759 GLY A N 8
ATOM 8137 C CA . GLY A 1 21 ? 11.511 -0.821 0.289 1.00 0.00 759 GLY A CA 8
ATOM 8138 C C . GLY A 1 21 ? 12.738 -1.137 1.120 1.00 0.00 759 GLY A C 8
ATOM 8139 O O . GLY A 1 21 ? 13.534 -2.004 0.759 1.00 0.00 759 GLY A O 8
ATOM 8143 N N . ARG A 1 22 ? 12.894 -0.430 2.235 1.00 0.00 760 ARG A N 8
ATOM 8144 C CA . ARG A 1 22 ? 14.035 -0.638 3.118 1.00 0.00 760 ARG A CA 8
ATOM 8145 C C . ARG A 1 22 ? 13.893 -1.946 3.891 1.00 0.00 760 ARG A C 8
ATOM 8146 O O . ARG A 1 22 ? 14.858 -2.696 4.048 1.00 0.00 760 ARG A O 8
ATOM 8167 N N . THR A 1 23 ? 12.684 -2.214 4.375 1.00 0.00 761 THR A N 8
ATOM 8168 C CA . THR A 1 23 ? 12.416 -3.429 5.133 1.00 0.00 761 THR A CA 8
ATOM 8169 C C . THR A 1 23 ? 11.227 -4.187 4.554 1.00 0.00 761 THR A C 8
ATOM 8170 O O . THR A 1 23 ? 10.517 -3.679 3.687 1.00 0.00 761 THR A O 8
ATOM 8181 N N . ALA A 1 24 ? 11.015 -5.406 5.039 1.00 0.00 762 ALA A N 8
ATOM 8182 C CA . ALA A 1 24 ? 9.909 -6.233 4.572 1.00 0.00 762 ALA A CA 8
ATOM 8183 C C . ALA A 1 24 ? 8.593 -5.463 4.609 1.00 0.00 762 ALA A C 8
ATOM 8184 O O . ALA A 1 24 ? 7.743 -5.628 3.735 1.00 0.00 762 ALA A O 8
ATOM 8191 N N . GLN A 1 25 ? 8.433 -4.624 5.627 1.00 0.00 763 GLN A N 8
ATOM 8192 C CA . GLN A 1 25 ? 7.219 -3.830 5.778 1.00 0.00 763 GLN A CA 8
ATOM 8193 C C . GLN A 1 25 ? 6.951 -3.002 4.526 1.00 0.00 763 GLN A C 8
ATOM 8194 O O . GLN A 1 25 ? 5.824 -2.951 4.035 1.00 0.00 763 GLN A O 8
ATOM 8208 N N . GLU A 1 26 ? 7.994 -2.355 4.016 1.00 0.00 764 GLU A N 8
ATOM 8209 C CA . GLU A 1 26 ? 7.870 -1.528 2.821 1.00 0.00 764 GLU A CA 8
ATOM 8210 C C . GLU A 1 26 ? 7.918 -2.384 1.559 1.00 0.00 764 GLU A C 8
ATOM 8211 O O . GLU A 1 26 ? 8.351 -3.537 1.594 1.00 0.00 764 GLU A O 8
ATOM 8223 N N . LEU A 1 27 ? 7.471 -1.813 0.447 1.00 0.00 765 LEU A N 8
ATOM 8224 C CA . LEU A 1 27 ? 7.463 -2.523 -0.828 1.00 0.00 765 LEU A CA 8
ATOM 8225 C C . LEU A 1 27 ? 8.411 -1.864 -1.825 1.00 0.00 765 LEU A C 8
ATOM 8226 O O . LEU A 1 27 ? 9.010 -0.828 -1.535 1.00 0.00 765 LEU A O 8
ATOM 8242 N N . SER A 1 28 ? 8.540 -2.470 -3.001 1.00 0.00 766 SER A N 8
ATOM 8243 C CA . SER A 1 28 ? 9.416 -1.943 -4.040 1.00 0.00 766 SER A CA 8
ATOM 8244 C C . SER A 1 28 ? 8.732 -1.991 -5.403 1.00 0.00 766 SER A C 8
ATOM 8245 O O . SER A 1 28 ? 7.937 -2.890 -5.680 1.00 0.00 766 SER A O 8
ATOM 8253 N N . PHE A 1 29 ? 9.046 -1.017 -6.251 1.00 0.00 767 PHE A N 8
ATOM 8254 C CA . PHE A 1 29 ? 8.462 -0.946 -7.585 1.00 0.00 767 PHE A CA 8
ATOM 8255 C C . PHE A 1 29 ? 9.173 0.102 -8.435 1.00 0.00 767 PHE A C 8
ATOM 8256 O O . PHE A 1 29 ? 9.829 1.002 -7.910 1.00 0.00 767 PHE A O 8
ATOM 8273 N N . ARG A 1 30 ? 9.039 -0.022 -9.752 1.00 0.00 768 ARG A N 8
ATOM 8274 C CA . ARG A 1 30 ? 9.670 0.912 -10.676 1.00 0.00 768 ARG A CA 8
ATOM 8275 C C . ARG A 1 30 ? 8.642 1.879 -11.257 1.00 0.00 768 ARG A C 8
ATOM 8276 O O . ARG A 1 30 ? 7.511 1.495 -11.552 1.00 0.00 768 ARG A O 8
ATOM 8297 N N . ARG A 1 31 ? 9.045 3.136 -11.417 1.00 0.00 769 ARG A N 8
ATOM 8298 C CA . ARG A 1 31 ? 8.159 4.158 -11.961 1.00 0.00 769 ARG A CA 8
ATOM 8299 C C . ARG A 1 31 ? 7.237 3.569 -13.025 1.00 0.00 769 ARG A C 8
ATOM 8300 O O . ARG A 1 31 ? 7.696 2.967 -13.994 1.00 0.00 769 ARG A O 8
ATOM 8321 N N . GLY A 1 32 ? 5.933 3.747 -12.835 1.00 0.00 770 GLY A N 8
ATOM 8322 C CA . GLY A 1 32 ? 4.968 3.227 -13.786 1.00 0.00 770 GLY A CA 8
ATOM 8323 C C . GLY A 1 32 ? 4.185 2.053 -13.233 1.00 0.00 770 GLY A C 8
ATOM 8324 O O . GLY A 1 32 ? 2.990 1.914 -13.498 1.00 0.00 770 GLY A O 8
ATOM 8328 N N . ASP A 1 33 ? 4.858 1.204 -12.465 1.00 0.00 771 ASP A N 8
ATOM 8329 C CA . ASP A 1 33 ? 4.218 0.034 -11.874 1.00 0.00 771 ASP A CA 8
ATOM 8330 C C . ASP A 1 33 ? 3.042 0.445 -10.993 1.00 0.00 771 ASP A C 8
ATOM 8331 O O . ASP A 1 33 ? 3.223 1.090 -9.959 1.00 0.00 771 ASP A O 8
ATOM 8340 N N . VAL A 1 34 ? 1.837 0.070 -11.410 1.00 0.00 772 VAL A N 8
ATOM 8341 C CA . VAL A 1 34 ? 0.632 0.399 -10.659 1.00 0.00 772 VAL A CA 8
ATOM 8342 C C . VAL A 1 34 ? 0.507 -0.468 -9.411 1.00 0.00 772 VAL A C 8
ATOM 8343 O O . VAL A 1 34 ? 0.803 -1.663 -9.440 1.00 0.00 772 VAL A O 8
ATOM 8356 N N . LEU A 1 35 ? 0.067 0.141 -8.316 1.00 0.00 773 LEU A N 8
ATOM 8357 C CA . LEU A 1 35 ? -0.098 -0.575 -7.056 1.00 0.00 773 LEU A CA 8
ATOM 8358 C C . LEU A 1 35 ? -1.493 -0.351 -6.481 1.00 0.00 773 LEU A C 8
ATOM 8359 O O . LEU A 1 35 ? -1.962 0.783 -6.387 1.00 0.00 773 LEU A O 8
ATOM 8375 N N . ARG A 1 36 ? -2.151 -1.440 -6.097 1.00 0.00 774 ARG A N 8
ATOM 8376 C CA . ARG A 1 36 ? -3.492 -1.363 -5.530 1.00 0.00 774 ARG A CA 8
ATOM 8377 C C . ARG A 1 36 ? -3.442 -0.904 -4.076 1.00 0.00 774 ARG A C 8
ATOM 8378 O O . ARG A 1 36 ? -2.751 -1.500 -3.248 1.00 0.00 774 ARG A O 8
ATOM 8399 N N . LEU A 1 37 ? -4.178 0.159 -3.771 1.00 0.00 775 LEU A N 8
ATOM 8400 C CA . LEU A 1 37 ? -4.217 0.700 -2.417 1.00 0.00 775 LEU A CA 8
ATOM 8401 C C . LEU A 1 37 ? -5.322 0.039 -1.599 1.00 0.00 775 LEU A C 8
ATOM 8402 O O . LEU A 1 37 ? -6.480 0.456 -1.648 1.00 0.00 775 LEU A O 8
ATOM 8418 N N . HIS A 1 38 ? -4.957 -0.994 -0.846 1.00 0.00 776 HIS A N 8
ATOM 8419 C CA . HIS A 1 38 ? -5.917 -1.712 -0.015 1.00 0.00 776 HIS A CA 8
ATOM 8420 C C . HIS A 1 38 ? -6.597 -0.765 0.970 1.00 0.00 776 HIS A C 8
ATOM 8421 O O . HIS A 1 38 ? -7.822 -0.656 0.994 1.00 0.00 776 HIS A O 8
ATOM 8435 N N . GLU A 1 39 ? -5.793 -0.084 1.780 1.00 0.00 777 GLU A N 8
ATOM 8436 C CA . GLU A 1 39 ? -6.319 0.852 2.767 1.00 0.00 777 GLU A CA 8
ATOM 8437 C C . GLU A 1 39 ? -5.281 1.914 3.118 1.00 0.00 777 GLU A C 8
ATOM 8438 O O . GLU A 1 39 ? -4.084 1.722 2.901 1.00 0.00 777 GLU A O 8
ATOM 8450 N N . ARG A 1 40 ? -5.748 3.034 3.659 1.00 0.00 778 ARG A N 8
ATOM 8451 C CA . ARG A 1 40 ? -4.862 4.128 4.037 1.00 0.00 778 ARG A CA 8
ATOM 8452 C C . ARG A 1 40 ? -4.071 3.777 5.294 1.00 0.00 778 ARG A C 8
ATOM 8453 O O . ARG A 1 40 ? -4.425 4.191 6.398 1.00 0.00 778 ARG A O 8
ATOM 8474 N N . ALA A 1 41 ? -3.000 3.010 5.119 1.00 0.00 779 ALA A N 8
ATOM 8475 C CA . ALA A 1 41 ? -2.159 2.605 6.238 1.00 0.00 779 ALA A CA 8
ATOM 8476 C C . ALA A 1 41 ? -1.901 3.774 7.183 1.00 0.00 779 ALA A C 8
ATOM 8477 O O . ALA A 1 41 ? -2.266 3.726 8.358 1.00 0.00 779 ALA A O 8
ATOM 8484 N N . SER A 1 42 ? -1.271 4.822 6.663 1.00 0.00 780 SER A N 8
ATOM 8485 C CA . SER A 1 42 ? -0.961 6.001 7.462 1.00 0.00 780 SER A CA 8
ATOM 8486 C C . SER A 1 42 ? -1.262 7.279 6.684 1.00 0.00 780 SER A C 8
ATOM 8487 O O . SER A 1 42 ? -1.791 7.233 5.574 1.00 0.00 780 SER A O 8
ATOM 8495 N N . SER A 1 43 ? -0.921 8.419 7.276 1.00 0.00 781 SER A N 8
ATOM 8496 C CA . SER A 1 43 ? -1.158 9.710 6.642 1.00 0.00 781 SER A CA 8
ATOM 8497 C C . SER A 1 43 ? -0.103 9.994 5.576 1.00 0.00 781 SER A C 8
ATOM 8498 O O . SER A 1 43 ? -0.283 10.866 4.726 1.00 0.00 781 SER A O 8
ATOM 8506 N N . ASP A 1 44 ? 0.996 9.250 5.628 1.00 0.00 782 ASP A N 8
ATOM 8507 C CA . ASP A 1 44 ? 2.080 9.419 4.667 1.00 0.00 782 ASP A CA 8
ATOM 8508 C C . ASP A 1 44 ? 2.371 8.110 3.941 1.00 0.00 782 ASP A C 8
ATOM 8509 O O . ASP A 1 44 ? 3.005 8.103 2.885 1.00 0.00 782 ASP A O 8
ATOM 8518 N N . TRP A 1 45 ? 1.906 7.006 4.513 1.00 0.00 783 TRP A N 8
ATOM 8519 C CA . TRP A 1 45 ? 2.117 5.691 3.919 1.00 0.00 783 TRP A CA 8
ATOM 8520 C C . TRP A 1 45 ? 0.791 5.054 3.520 1.00 0.00 783 TRP A C 8
ATOM 8521 O O . TRP A 1 45 ? -0.270 5.456 3.998 1.00 0.00 783 TRP A O 8
ATOM 8542 N N . TRP A 1 46 ? 0.858 4.059 2.643 1.00 0.00 784 TRP A N 8
ATOM 8543 C CA . TRP A 1 46 ? -0.340 3.366 2.180 1.00 0.00 784 TRP A CA 8
ATOM 8544 C C . TRP A 1 46 ? -0.167 1.855 2.281 1.00 0.00 784 TRP A C 8
ATOM 8545 O O . TRP A 1 46 ? 0.927 1.363 2.558 1.00 0.00 784 TRP A O 8
ATOM 8566 N N . ARG A 1 47 ? -1.254 1.123 2.055 1.00 0.00 785 ARG A N 8
ATOM 8567 C CA . ARG A 1 47 ? -1.222 -0.333 2.121 1.00 0.00 785 ARG A CA 8
ATOM 8568 C C . ARG A 1 47 ? -1.608 -0.947 0.779 1.00 0.00 785 ARG A C 8
ATOM 8569 O O . ARG A 1 47 ? -2.741 -0.805 0.322 1.00 0.00 785 ARG A O 8
ATOM 8590 N N . GLY A 1 48 ? -0.655 -1.630 0.151 1.00 0.00 786 GLY A N 8
ATOM 8591 C CA . GLY A 1 48 ? -0.915 -2.255 -1.133 1.00 0.00 786 GLY A CA 8
ATOM 8592 C C . GLY A 1 48 ? -0.250 -3.611 -1.263 1.00 0.00 786 GLY A C 8
ATOM 8593 O O . GLY A 1 48 ? 0.417 -4.073 -0.338 1.00 0.00 786 GLY A O 8
ATOM 8597 N N . GLU A 1 49 ? -0.434 -4.251 -2.413 1.00 0.00 787 GLU A N 8
ATOM 8598 C CA . GLU A 1 49 ? 0.151 -5.564 -2.658 1.00 0.00 787 GLU A CA 8
ATOM 8599 C C . GLU A 1 49 ? 0.791 -5.625 -4.042 1.00 0.00 787 GLU A C 8
ATOM 8600 O O . GLU A 1 49 ? 0.101 -5.574 -5.061 1.00 0.00 787 GLU A O 8
ATOM 8612 N N . HIS A 1 50 ? 2.116 -5.733 -4.070 1.00 0.00 788 HIS A N 8
ATOM 8613 C CA . HIS A 1 50 ? 2.851 -5.800 -5.328 1.00 0.00 788 HIS A CA 8
ATOM 8614 C C . HIS A 1 50 ? 2.794 -7.207 -5.916 1.00 0.00 788 HIS A C 8
ATOM 8615 O O . HIS A 1 50 ? 2.139 -8.092 -5.368 1.00 0.00 788 HIS A O 8
ATOM 8629 N N . ASN A 1 51 ? 3.485 -7.404 -7.034 1.00 0.00 789 ASN A N 8
ATOM 8630 C CA . ASN A 1 51 ? 3.512 -8.703 -7.697 1.00 0.00 789 ASN A CA 8
ATOM 8631 C C . ASN A 1 51 ? 3.974 -9.794 -6.736 1.00 0.00 789 ASN A C 8
ATOM 8632 O O . ASN A 1 51 ? 5.172 -10.005 -6.549 1.00 0.00 789 ASN A O 8
ATOM 8643 N N . GLY A 1 52 ? 3.015 -10.486 -6.129 1.00 0.00 790 GLY A N 8
ATOM 8644 C CA . GLY A 1 52 ? 3.343 -11.548 -5.196 1.00 0.00 790 GLY A CA 8
ATOM 8645 C C . GLY A 1 52 ? 3.943 -11.022 -3.907 1.00 0.00 790 GLY A C 8
ATOM 8646 O O . GLY A 1 52 ? 4.485 -11.786 -3.110 1.00 0.00 790 GLY A O 8
ATOM 8650 N N . MET A 1 53 ? 3.849 -9.712 -3.704 1.00 0.00 791 MET A N 8
ATOM 8651 C CA . MET A 1 53 ? 4.388 -9.084 -2.503 1.00 0.00 791 MET A CA 8
ATOM 8652 C C . MET A 1 53 ? 3.328 -8.234 -1.811 1.00 0.00 791 MET A C 8
ATOM 8653 O O . MET A 1 53 ? 2.400 -7.739 -2.452 1.00 0.00 791 MET A O 8
ATOM 8667 N N . ARG A 1 54 ? 3.471 -8.068 -0.500 1.00 0.00 792 ARG A N 8
ATOM 8668 C CA . ARG A 1 54 ? 2.524 -7.279 0.278 1.00 0.00 792 ARG A CA 8
ATOM 8669 C C . ARG A 1 54 ? 3.252 -6.406 1.297 1.00 0.00 792 ARG A C 8
ATOM 8670 O O . ARG A 1 54 ? 4.135 -6.876 2.013 1.00 0.00 792 ARG A O 8
ATOM 8691 N N . GLY A 1 55 ? 2.875 -5.133 1.354 1.00 0.00 793 GLY A N 8
ATOM 8692 C CA . GLY A 1 55 ? 3.502 -4.215 2.287 1.00 0.00 793 GLY A CA 8
ATOM 8693 C C . GLY A 1 55 ? 2.948 -2.808 2.177 1.00 0.00 793 GLY A C 8
ATOM 8694 O O . GLY A 1 55 ? 1.840 -2.606 1.680 1.00 0.00 793 GLY A O 8
ATOM 8698 N N . LEU A 1 56 ? 3.720 -1.832 2.643 1.00 0.00 794 LEU A N 8
ATOM 8699 C CA . LEU A 1 56 ? 3.299 -0.436 2.597 1.00 0.00 794 LEU A CA 8
ATOM 8700 C C . LEU A 1 56 ? 3.665 0.199 1.259 1.00 0.00 794 LEU A C 8
ATOM 8701 O O . LEU A 1 56 ? 4.281 -0.441 0.405 1.00 0.00 794 LEU A O 8
ATOM 8717 N N . ILE A 1 57 ? 3.284 1.459 1.083 1.00 0.00 795 ILE A N 8
ATOM 8718 C CA . ILE A 1 57 ? 3.575 2.181 -0.149 1.00 0.00 795 ILE A CA 8
ATOM 8719 C C . ILE A 1 57 ? 3.767 3.670 0.118 1.00 0.00 795 ILE A C 8
ATOM 8720 O O . ILE A 1 57 ? 2.975 4.309 0.810 1.00 0.00 795 ILE A O 8
ATOM 8736 N N . PRO A 1 58 ? 4.845 4.237 -0.445 1.00 0.00 796 PRO A N 8
ATOM 8737 C CA . PRO A 1 58 ? 5.166 5.658 -0.283 1.00 0.00 796 PRO A CA 8
ATOM 8738 C C . PRO A 1 58 ? 4.184 6.562 -1.021 1.00 0.00 796 PRO A C 8
ATOM 8739 O O . PRO A 1 58 ? 3.972 6.413 -2.225 1.00 0.00 796 PRO A O 8
ATOM 8750 N N . HIS A 1 59 ? 3.587 7.499 -0.292 1.00 0.00 797 HIS A N 8
ATOM 8751 C CA . HIS A 1 59 ? 2.627 8.428 -0.878 1.00 0.00 797 HIS A CA 8
ATOM 8752 C C . HIS A 1 59 ? 3.343 9.538 -1.641 1.00 0.00 797 HIS A C 8
ATOM 8753 O O . HIS A 1 59 ? 2.706 10.390 -2.261 1.00 0.00 797 HIS A O 8
ATOM 8767 N N . LYS A 1 60 ? 4.670 9.523 -1.591 1.00 0.00 798 LYS A N 8
ATOM 8768 C CA . LYS A 1 60 ? 5.474 10.528 -2.278 1.00 0.00 798 LYS A CA 8
ATOM 8769 C C . LYS A 1 60 ? 5.925 10.023 -3.644 1.00 0.00 798 LYS A C 8
ATOM 8770 O O . LYS A 1 60 ? 6.099 10.804 -4.580 1.00 0.00 798 LYS A O 8
ATOM 8789 N N . TYR A 1 61 ? 6.113 8.712 -3.753 1.00 0.00 799 TYR A N 8
ATOM 8790 C CA . TYR A 1 61 ? 6.545 8.103 -5.005 1.00 0.00 799 TYR A CA 8
ATOM 8791 C C . TYR A 1 61 ? 5.355 7.546 -5.780 1.00 0.00 799 TYR A C 8
ATOM 8792 O O . TYR A 1 61 ? 5.523 6.823 -6.762 1.00 0.00 799 TYR A O 8
ATOM 8810 N N . ILE A 1 62 ? 4.152 7.890 -5.331 1.00 0.00 800 ILE A N 8
ATOM 8811 C CA . ILE A 1 62 ? 2.933 7.427 -5.982 1.00 0.00 800 ILE A CA 8
ATOM 8812 C C . ILE A 1 62 ? 1.952 8.576 -6.191 1.00 0.00 800 ILE A C 8
ATOM 8813 O O . ILE A 1 62 ? 1.695 9.363 -5.280 1.00 0.00 800 ILE A O 8
ATOM 8829 N N . THR A 1 63 ? 1.404 8.665 -7.399 1.00 0.00 801 THR A N 8
ATOM 8830 C CA . THR A 1 63 ? 0.450 9.717 -7.729 1.00 0.00 801 THR A CA 8
ATOM 8831 C C . THR A 1 63 ? -0.977 9.181 -7.740 1.00 0.00 801 THR A C 8
ATOM 8832 O O . THR A 1 63 ? -1.325 8.328 -8.559 1.00 0.00 801 THR A O 8
ATOM 8843 N N . LEU A 1 64 ? -1.801 9.685 -6.828 1.00 0.00 802 LEU A N 8
ATOM 8844 C CA . LEU A 1 64 ? -3.192 9.257 -6.733 1.00 0.00 802 LEU A CA 8
ATOM 8845 C C . LEU A 1 64 ? -3.999 9.759 -7.926 1.00 0.00 802 LEU A C 8
ATOM 8846 O O . LEU A 1 64 ? -3.649 10.747 -8.573 1.00 0.00 802 LEU A O 8
ATOM 8862 N N . PRO A 1 65 ? -5.106 9.065 -8.226 1.00 0.00 803 PRO A N 8
ATOM 8863 C CA . PRO A 1 65 ? -5.988 9.423 -9.342 1.00 0.00 803 PRO A CA 8
ATOM 8864 C C . PRO A 1 65 ? -6.751 10.718 -9.085 1.00 0.00 803 PRO A C 8
ATOM 8865 O O . PRO A 1 65 ? -6.835 11.582 -9.956 1.00 0.00 803 PRO A O 8
ATOM 8876 N N . ALA A 1 66 ? -7.304 10.845 -7.883 1.00 0.00 804 ALA A N 8
ATOM 8877 C CA . ALA A 1 66 ? -8.058 12.036 -7.511 1.00 0.00 804 ALA A CA 8
ATOM 8878 C C . ALA A 1 66 ? -8.216 12.135 -5.998 1.00 0.00 804 ALA A C 8
ATOM 8879 O O . ALA A 1 66 ? -7.858 11.214 -5.265 1.00 0.00 804 ALA A O 8
ATOM 8886 N N . GLY A 1 67 ? -8.755 13.259 -5.536 1.00 0.00 805 GLY A N 8
ATOM 8887 C CA . GLY A 1 67 ? -8.951 13.458 -4.112 1.00 0.00 805 GLY A CA 8
ATOM 8888 C C . GLY A 1 67 ? -7.654 13.374 -3.331 1.00 0.00 805 GLY A C 8
ATOM 8889 O O . GLY A 1 67 ? -7.634 12.902 -2.194 1.00 0.00 805 GLY A O 8
ATOM 8893 N N . THR A 1 68 ? -6.566 13.832 -3.943 1.00 0.00 806 THR A N 8
ATOM 8894 C CA . THR A 1 68 ? -5.259 13.805 -3.300 1.00 0.00 806 THR A CA 8
ATOM 8895 C C . THR A 1 68 ? -4.657 15.203 -3.216 1.00 0.00 806 THR A C 8
ATOM 8896 O O . THR A 1 68 ? -3.733 15.445 -2.441 1.00 0.00 806 THR A O 8
ATOM 8907 N N . GLU A 1 69 ? -5.189 16.120 -4.019 1.00 0.00 807 GLU A N 8
ATOM 8908 C CA . GLU A 1 69 ? -4.703 17.494 -4.034 1.00 0.00 807 GLU A CA 8
ATOM 8909 C C . GLU A 1 69 ? -5.789 18.460 -3.569 1.00 0.00 807 GLU A C 8
ATOM 8910 O O . GLU A 1 69 ? -6.972 18.264 -3.846 1.00 0.00 807 GLU A O 8
ATOM 8922 N N . LYS A 1 70 ? -5.377 19.505 -2.858 1.00 0.00 808 LYS A N 8
ATOM 8923 C CA . LYS A 1 70 ? -6.313 20.503 -2.353 1.00 0.00 808 LYS A CA 8
ATOM 8924 C C . LYS A 1 70 ? -6.025 21.873 -2.958 1.00 0.00 808 LYS A C 8
ATOM 8925 O O . LYS A 1 70 ? -5.206 22.631 -2.439 1.00 0.00 808 LYS A O 8
ATOM 8944 N N . GLN A 1 71 ? -6.705 22.184 -4.057 1.00 0.00 809 GLN A N 8
ATOM 8945 C CA . GLN A 1 71 ? -6.522 23.464 -4.731 1.00 0.00 809 GLN A CA 8
ATOM 8946 C C . GLN A 1 71 ? -7.548 24.485 -4.249 1.00 0.00 809 GLN A C 8
ATOM 8947 O O . GLN A 1 71 ? -8.709 24.149 -4.012 1.00 0.00 809 GLN A O 8
ATOM 8961 N N . VAL A 1 72 ? -7.112 25.732 -4.106 1.00 0.00 810 VAL A N 8
ATOM 8962 C CA . VAL A 1 72 ? -7.993 26.803 -3.653 1.00 0.00 810 VAL A CA 8
ATOM 8963 C C . VAL A 1 72 ? -9.405 26.620 -4.198 1.00 0.00 810 VAL A C 8
ATOM 8964 O O . VAL A 1 72 ? -10.373 26.570 -3.439 1.00 0.00 810 VAL A O 8
ATOM 8977 N N . VAL A 1 73 ? -9.516 26.520 -5.519 1.00 0.00 811 VAL A N 8
ATOM 8978 C CA . VAL A 1 73 ? -10.810 26.340 -6.166 1.00 0.00 811 VAL A CA 8
ATOM 8979 C C . VAL A 1 73 ? -10.844 25.050 -6.978 1.00 0.00 811 VAL A C 8
ATOM 8980 O O . VAL A 1 73 ? -9.856 24.673 -7.607 1.00 0.00 811 VAL A O 8
ATOM 8993 N N . GLY A 1 74 ? -11.990 24.377 -6.960 1.00 0.00 812 GLY A N 8
ATOM 8994 C CA . GLY A 1 74 ? -12.133 23.135 -7.698 1.00 0.00 812 GLY A CA 8
ATOM 8995 C C . GLY A 1 74 ? -13.329 22.323 -7.242 1.00 0.00 812 GLY A C 8
ATOM 8996 O O . GLY A 1 74 ? -14.246 22.854 -6.616 1.00 0.00 812 GLY A O 8
ATOM 9000 N N . ALA A 1 75 ? -13.320 21.032 -7.557 1.00 0.00 813 ALA A N 8
ATOM 9001 C CA . ALA A 1 75 ? -14.412 20.145 -7.175 1.00 0.00 813 ALA A CA 8
ATOM 9002 C C . ALA A 1 75 ? -14.224 19.624 -5.754 1.00 0.00 813 ALA A C 8
ATOM 9003 O O . ALA A 1 75 ? -13.232 19.932 -5.095 1.00 0.00 813 ALA A O 8
ATOM 9010 N N . GLY A 1 76 ? -15.185 18.832 -5.287 1.00 0.00 814 GLY A N 8
ATOM 9011 C CA . GLY A 1 76 ? -15.106 18.281 -3.947 1.00 0.00 814 GLY A CA 8
ATOM 9012 C C . GLY A 1 76 ? -16.447 18.278 -3.241 1.00 0.00 814 GLY A C 8
ATOM 9013 O O . GLY A 1 76 ? -17.331 17.490 -3.577 1.00 0.00 814 GLY A O 8
ATOM 9017 N N . GLY A 1 1 ? -13.923 -15.150 -3.860 1.00 0.00 739 GLY A N 9
ATOM 9018 C CA . GLY A 1 1 ? -14.862 -14.566 -2.919 1.00 0.00 739 GLY A CA 9
ATOM 9019 C C . GLY A 1 1 ? -14.596 -13.094 -2.674 1.00 0.00 739 GLY A C 9
ATOM 9020 O O . GLY A 1 1 ? -13.523 -12.720 -2.201 1.00 0.00 739 GLY A O 9
ATOM 9024 N N . SER A 1 2 ? -15.575 -12.256 -2.998 1.00 0.00 740 SER A N 9
ATOM 9025 C CA . SER A 1 2 ? -15.440 -10.815 -2.815 1.00 0.00 740 SER A CA 9
ATOM 9026 C C . SER A 1 2 ? -16.094 -10.370 -1.510 1.00 0.00 740 SER A C 9
ATOM 9027 O O . SER A 1 2 ? -17.299 -10.530 -1.321 1.00 0.00 740 SER A O 9
ATOM 9035 N N . SER A 1 3 ? -15.288 -9.809 -0.614 1.00 0.00 741 SER A N 9
ATOM 9036 C CA . SER A 1 3 ? -15.787 -9.343 0.675 1.00 0.00 741 SER A CA 9
ATOM 9037 C C . SER A 1 3 ? -15.971 -7.828 0.671 1.00 0.00 741 SER A C 9
ATOM 9038 O O . SER A 1 3 ? -15.039 -7.079 0.382 1.00 0.00 741 SER A O 9
ATOM 9046 N N . GLY A 1 4 ? -17.182 -7.385 0.994 1.00 0.00 742 GLY A N 9
ATOM 9047 C CA . GLY A 1 4 ? -17.469 -5.963 1.022 1.00 0.00 742 GLY A CA 9
ATOM 9048 C C . GLY A 1 4 ? -18.874 -5.664 1.504 1.00 0.00 742 GLY A C 9
ATOM 9049 O O . GLY A 1 4 ? -19.831 -5.738 0.734 1.00 0.00 742 GLY A O 9
ATOM 9053 N N . SER A 1 5 ? -19.000 -5.326 2.784 1.00 0.00 743 SER A N 9
ATOM 9054 C CA . SER A 1 5 ? -20.299 -5.020 3.370 1.00 0.00 743 SER A CA 9
ATOM 9055 C C . SER A 1 5 ? -20.491 -3.513 3.511 1.00 0.00 743 SER A C 9
ATOM 9056 O O . SER A 1 5 ? -20.290 -2.948 4.586 1.00 0.00 743 SER A O 9
ATOM 9064 N N . SER A 1 6 ? -20.880 -2.867 2.416 1.00 0.00 744 SER A N 9
ATOM 9065 C CA . SER A 1 6 ? -21.095 -1.425 2.415 1.00 0.00 744 SER A CA 9
ATOM 9066 C C . SER A 1 6 ? -19.984 -0.710 3.179 1.00 0.00 744 SER A C 9
ATOM 9067 O O . SER A 1 6 ? -20.241 0.218 3.944 1.00 0.00 744 SER A O 9
ATOM 9075 N N . GLY A 1 7 ? -18.748 -1.150 2.964 1.00 0.00 745 GLY A N 9
ATOM 9076 C CA . GLY A 1 7 ? -17.617 -0.541 3.639 1.00 0.00 745 GLY A CA 9
ATOM 9077 C C . GLY A 1 7 ? -16.289 -1.081 3.146 1.00 0.00 745 GLY A C 9
ATOM 9078 O O . GLY A 1 7 ? -15.379 -1.326 3.937 1.00 0.00 745 GLY A O 9
ATOM 9082 N N . GLU A 1 8 ? -16.178 -1.269 1.834 1.00 0.00 746 GLU A N 9
ATOM 9083 C CA . GLU A 1 8 ? -14.952 -1.785 1.238 1.00 0.00 746 GLU A CA 9
ATOM 9084 C C . GLU A 1 8 ? -14.721 -1.178 -0.143 1.00 0.00 746 GLU A C 9
ATOM 9085 O O . GLU A 1 8 ? -15.626 -1.137 -0.975 1.00 0.00 746 GLU A O 9
ATOM 9097 N N . GLY A 1 9 ? -13.500 -0.706 -0.378 1.00 0.00 747 GLY A N 9
ATOM 9098 C CA . GLY A 1 9 ? -13.170 -0.107 -1.658 1.00 0.00 747 GLY A CA 9
ATOM 9099 C C . GLY A 1 9 ? -11.701 -0.245 -2.002 1.00 0.00 747 GLY A C 9
ATOM 9100 O O . GLY A 1 9 ? -10.873 -0.504 -1.129 1.00 0.00 747 GLY A O 9
ATOM 9104 N N . VAL A 1 10 ? -11.375 -0.075 -3.280 1.00 0.00 748 VAL A N 9
ATOM 9105 C CA . VAL A 1 10 ? -9.995 -0.183 -3.738 1.00 0.00 748 VAL A CA 9
ATOM 9106 C C . VAL A 1 10 ? -9.649 0.939 -4.710 1.00 0.00 748 VAL A C 9
ATOM 9107 O O . VAL A 1 10 ? -10.485 1.363 -5.509 1.00 0.00 748 VAL A O 9
ATOM 9120 N N . VAL A 1 11 ? -8.411 1.417 -4.637 1.00 0.00 749 VAL A N 9
ATOM 9121 C CA . VAL A 1 11 ? -7.953 2.490 -5.511 1.00 0.00 749 VAL A CA 9
ATOM 9122 C C . VAL A 1 11 ? -6.578 2.176 -6.092 1.00 0.00 749 VAL A C 9
ATOM 9123 O O . VAL A 1 11 ? -5.656 1.808 -5.365 1.00 0.00 749 VAL A O 9
ATOM 9136 N N . GLU A 1 12 ? -6.449 2.325 -7.407 1.00 0.00 750 GLU A N 9
ATOM 9137 C CA . GLU A 1 12 ? -5.187 2.057 -8.085 1.00 0.00 750 GLU A CA 9
ATOM 9138 C C . GLU A 1 12 ? -4.366 3.335 -8.232 1.00 0.00 750 GLU A C 9
ATOM 9139 O O . GLU A 1 12 ? -4.904 4.400 -8.536 1.00 0.00 750 GLU A O 9
ATOM 9151 N N . ALA A 1 13 ? -3.060 3.221 -8.012 1.00 0.00 751 ALA A N 9
ATOM 9152 C CA . ALA A 1 13 ? -2.164 4.366 -8.121 1.00 0.00 751 ALA A CA 9
ATOM 9153 C C . ALA A 1 13 ? -0.931 4.021 -8.949 1.00 0.00 751 ALA A C 9
ATOM 9154 O O . ALA A 1 13 ? -0.569 2.852 -9.085 1.00 0.00 751 ALA A O 9
ATOM 9161 N N . VAL A 1 14 ? -0.289 5.046 -9.501 1.00 0.00 752 VAL A N 9
ATOM 9162 C CA . VAL A 1 14 ? 0.905 4.851 -10.315 1.00 0.00 752 VAL A CA 9
ATOM 9163 C C . VAL A 1 14 ? 2.149 5.362 -9.598 1.00 0.00 752 VAL A C 9
ATOM 9164 O O . VAL A 1 14 ? 2.117 6.405 -8.945 1.00 0.00 752 VAL A O 9
ATOM 9177 N N . ALA A 1 15 ? 3.245 4.621 -9.724 1.00 0.00 753 ALA A N 9
ATOM 9178 C CA . ALA A 1 15 ? 4.501 5.001 -9.090 1.00 0.00 753 ALA A CA 9
ATOM 9179 C C . ALA A 1 15 ? 5.201 6.105 -9.876 1.00 0.00 753 ALA A C 9
ATOM 9180 O O . ALA A 1 15 ? 5.557 5.920 -11.040 1.00 0.00 753 ALA A O 9
ATOM 9187 N N . CYS A 1 16 ? 5.394 7.251 -9.233 1.00 0.00 754 CYS A N 9
ATOM 9188 C CA . CYS A 1 16 ? 6.051 8.385 -9.872 1.00 0.00 754 CYS A CA 9
ATOM 9189 C C . CYS A 1 16 ? 7.551 8.145 -9.999 1.00 0.00 754 CYS A C 9
ATOM 9190 O O . CYS A 1 16 ? 8.146 8.401 -11.046 1.00 0.00 754 CYS A O 9
ATOM 9198 N N . PHE A 1 17 ? 8.159 7.653 -8.924 1.00 0.00 755 PHE A N 9
ATOM 9199 C CA . PHE A 1 17 ? 9.591 7.380 -8.913 1.00 0.00 755 PHE A CA 9
ATOM 9200 C C . PHE A 1 17 ? 9.873 5.973 -8.395 1.00 0.00 755 PHE A C 9
ATOM 9201 O O . PHE A 1 17 ? 9.175 5.473 -7.514 1.00 0.00 755 PHE A O 9
ATOM 9218 N N . ALA A 1 18 ? 10.902 5.339 -8.950 1.00 0.00 756 ALA A N 9
ATOM 9219 C CA . ALA A 1 18 ? 11.278 3.991 -8.544 1.00 0.00 756 ALA A CA 9
ATOM 9220 C C . ALA A 1 18 ? 11.688 3.954 -7.076 1.00 0.00 756 ALA A C 9
ATOM 9221 O O . ALA A 1 18 ? 12.650 4.609 -6.674 1.00 0.00 756 ALA A O 9
ATOM 9228 N N . TYR A 1 19 ? 10.953 3.186 -6.280 1.00 0.00 757 TYR A N 9
ATOM 9229 C CA . TYR A 1 19 ? 11.239 3.067 -4.855 1.00 0.00 757 TYR A CA 9
ATOM 9230 C C . TYR A 1 19 ? 11.690 1.652 -4.506 1.00 0.00 757 TYR A C 9
ATOM 9231 O O . TYR A 1 19 ? 11.313 0.685 -5.170 1.00 0.00 757 TYR A O 9
ATOM 9249 N N . THR A 1 20 ? 12.499 1.537 -3.457 1.00 0.00 758 THR A N 9
ATOM 9250 C CA . THR A 1 20 ? 13.002 0.241 -3.019 1.00 0.00 758 THR A CA 9
ATOM 9251 C C . THR A 1 20 ? 12.818 0.060 -1.517 1.00 0.00 758 THR A C 9
ATOM 9252 O O . THR A 1 20 ? 13.616 0.552 -0.720 1.00 0.00 758 THR A O 9
ATOM 9263 N N . GLY A 1 21 ? 11.761 -0.652 -1.136 1.00 0.00 759 GLY A N 9
ATOM 9264 C CA . GLY A 1 21 ? 11.492 -0.886 0.271 1.00 0.00 759 GLY A CA 9
ATOM 9265 C C . GLY A 1 21 ? 12.730 -1.313 1.034 1.00 0.00 759 GLY A C 9
ATOM 9266 O O . GLY A 1 21 ? 13.461 -2.202 0.598 1.00 0.00 759 GLY A O 9
ATOM 9270 N N . ARG A 1 22 ? 12.967 -0.676 2.177 1.00 0.00 760 ARG A N 9
ATOM 9271 C CA . ARG A 1 22 ? 14.127 -0.993 3.001 1.00 0.00 760 ARG A CA 9
ATOM 9272 C C . ARG A 1 22 ? 13.978 -2.369 3.644 1.00 0.00 760 ARG A C 9
ATOM 9273 O O . ARG A 1 22 ? 14.940 -3.133 3.731 1.00 0.00 760 ARG A O 9
ATOM 9294 N N . THR A 1 23 ? 12.766 -2.678 4.093 1.00 0.00 761 THR A N 9
ATOM 9295 C CA . THR A 1 23 ? 12.491 -3.960 4.729 1.00 0.00 761 THR A CA 9
ATOM 9296 C C . THR A 1 23 ? 11.147 -4.521 4.279 1.00 0.00 761 THR A C 9
ATOM 9297 O O . THR A 1 23 ? 10.453 -3.914 3.464 1.00 0.00 761 THR A O 9
ATOM 9308 N N . ALA A 1 24 ? 10.786 -5.683 4.814 1.00 0.00 762 ALA A N 9
ATOM 9309 C CA . ALA A 1 24 ? 9.524 -6.323 4.468 1.00 0.00 762 ALA A CA 9
ATOM 9310 C C . ALA A 1 24 ? 8.364 -5.338 4.565 1.00 0.00 762 ALA A C 9
ATOM 9311 O O . ALA A 1 24 ? 7.527 -5.261 3.666 1.00 0.00 762 ALA A O 9
ATOM 9318 N N . GLN A 1 25 ? 8.320 -4.588 5.662 1.00 0.00 763 GLN A N 9
ATOM 9319 C CA . GLN A 1 25 ? 7.261 -3.609 5.876 1.00 0.00 763 GLN A CA 9
ATOM 9320 C C . GLN A 1 25 ? 7.077 -2.729 4.645 1.00 0.00 763 GLN A C 9
ATOM 9321 O O . GLN A 1 25 ? 5.956 -2.359 4.297 1.00 0.00 763 GLN A O 9
ATOM 9335 N N . GLU A 1 26 ? 8.185 -2.397 3.989 1.00 0.00 764 GLU A N 9
ATOM 9336 C CA . GLU A 1 26 ? 8.144 -1.559 2.797 1.00 0.00 764 GLU A CA 9
ATOM 9337 C C . GLU A 1 26 ? 8.203 -2.409 1.531 1.00 0.00 764 GLU A C 9
ATOM 9338 O O . GLU A 1 26 ? 8.875 -3.441 1.493 1.00 0.00 764 GLU A O 9
ATOM 9350 N N . LEU A 1 27 ? 7.495 -1.970 0.497 1.00 0.00 765 LEU A N 9
ATOM 9351 C CA . LEU A 1 27 ? 7.465 -2.690 -0.771 1.00 0.00 765 LEU A CA 9
ATOM 9352 C C . LEU A 1 27 ? 8.506 -2.134 -1.738 1.00 0.00 765 LEU A C 9
ATOM 9353 O O . LEU A 1 27 ? 9.235 -1.198 -1.409 1.00 0.00 765 LEU A O 9
ATOM 9369 N N . SER A 1 28 ? 8.569 -2.716 -2.931 1.00 0.00 766 SER A N 9
ATOM 9370 C CA . SER A 1 28 ? 9.522 -2.280 -3.945 1.00 0.00 766 SER A CA 9
ATOM 9371 C C . SER A 1 28 ? 8.894 -2.322 -5.335 1.00 0.00 766 SER A C 9
ATOM 9372 O O . SER A 1 28 ? 8.363 -3.349 -5.758 1.00 0.00 766 SER A O 9
ATOM 9380 N N . PHE A 1 29 ? 8.958 -1.198 -6.040 1.00 0.00 767 PHE A N 9
ATOM 9381 C CA . PHE A 1 29 ? 8.396 -1.104 -7.382 1.00 0.00 767 PHE A CA 9
ATOM 9382 C C . PHE A 1 29 ? 9.158 -0.083 -8.222 1.00 0.00 767 PHE A C 9
ATOM 9383 O O . PHE A 1 29 ? 9.829 0.799 -7.687 1.00 0.00 767 PHE A O 9
ATOM 9400 N N . ARG A 1 30 ? 9.049 -0.211 -9.540 1.00 0.00 768 ARG A N 9
ATOM 9401 C CA . ARG A 1 30 ? 9.729 0.699 -10.455 1.00 0.00 768 ARG A CA 9
ATOM 9402 C C . ARG A 1 30 ? 8.748 1.702 -11.053 1.00 0.00 768 ARG A C 9
ATOM 9403 O O . ARG A 1 30 ? 7.578 1.388 -11.270 1.00 0.00 768 ARG A O 9
ATOM 9424 N N . ARG A 1 31 ? 9.233 2.911 -11.316 1.00 0.00 769 ARG A N 9
ATOM 9425 C CA . ARG A 1 31 ? 8.399 3.962 -11.887 1.00 0.00 769 ARG A CA 9
ATOM 9426 C C . ARG A 1 31 ? 7.460 3.394 -12.948 1.00 0.00 769 ARG A C 9
ATOM 9427 O O . ARG A 1 31 ? 7.894 2.710 -13.874 1.00 0.00 769 ARG A O 9
ATOM 9448 N N . GLY A 1 32 ? 6.170 3.683 -12.805 1.00 0.00 770 GLY A N 9
ATOM 9449 C CA . GLY A 1 32 ? 5.191 3.193 -13.757 1.00 0.00 770 GLY A CA 9
ATOM 9450 C C . GLY A 1 32 ? 4.421 1.996 -13.234 1.00 0.00 770 GLY A C 9
ATOM 9451 O O . GLY A 1 32 ? 3.246 1.818 -13.552 1.00 0.00 770 GLY A O 9
ATOM 9455 N N . ASP A 1 33 ? 5.086 1.174 -12.430 1.00 0.00 771 ASP A N 9
ATOM 9456 C CA . ASP A 1 33 ? 4.457 -0.013 -11.861 1.00 0.00 771 ASP A CA 9
ATOM 9457 C C . ASP A 1 33 ? 3.242 0.366 -11.020 1.00 0.00 771 ASP A C 9
ATOM 9458 O O . ASP A 1 33 ? 3.370 1.026 -9.989 1.00 0.00 771 ASP A O 9
ATOM 9467 N N . VAL A 1 34 ? 2.064 -0.056 -11.467 1.00 0.00 772 VAL A N 9
ATOM 9468 C CA . VAL A 1 34 ? 0.826 0.239 -10.756 1.00 0.00 772 VAL A CA 9
ATOM 9469 C C . VAL A 1 34 ? 0.685 -0.634 -9.514 1.00 0.00 772 VAL A C 9
ATOM 9470 O O . VAL A 1 34 ? 1.151 -1.774 -9.486 1.00 0.00 772 VAL A O 9
ATOM 9483 N N . LEU A 1 35 ? 0.040 -0.091 -8.487 1.00 0.00 773 LEU A N 9
ATOM 9484 C CA . LEU A 1 35 ? -0.164 -0.820 -7.240 1.00 0.00 773 LEU A CA 9
ATOM 9485 C C . LEU 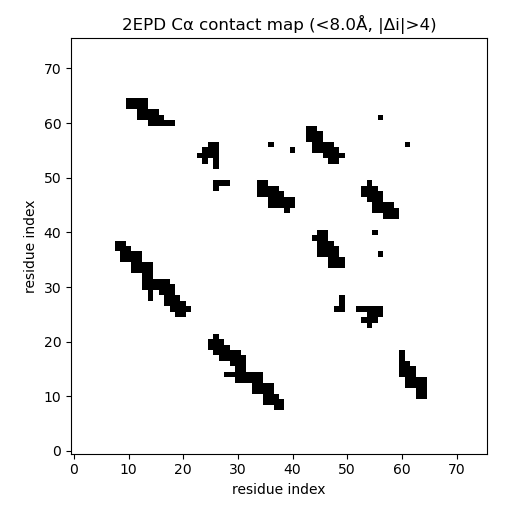A 1 35 ? -1.547 -0.536 -6.662 1.00 0.00 773 LEU A C 9
ATOM 9486 O O . LEU A 1 35 ? -1.989 0.613 -6.621 1.00 0.00 773 LEU A O 9
ATOM 9502 N N . ARG A 1 36 ? -2.224 -1.589 -6.216 1.00 0.00 774 ARG A N 9
ATOM 9503 C CA . ARG A 1 36 ? -3.556 -1.452 -5.640 1.00 0.00 774 ARG A CA 9
ATOM 9504 C C . ARG A 1 36 ? -3.475 -1.018 -4.179 1.00 0.00 774 ARG A C 9
ATOM 9505 O O . ARG A 1 36 ? -2.755 -1.619 -3.381 1.00 0.00 774 ARG A O 9
ATOM 9526 N N . LEU A 1 37 ? -4.216 0.030 -3.836 1.00 0.00 775 LEU A N 9
ATOM 9527 C CA . LEU A 1 37 ? -4.228 0.545 -2.472 1.00 0.00 775 LEU A CA 9
ATOM 9528 C C . LEU A 1 37 ? -5.368 -0.070 -1.667 1.00 0.00 775 LEU A C 9
ATOM 9529 O O . LEU A 1 37 ? -6.509 0.389 -1.736 1.00 0.00 775 LEU A O 9
ATOM 9545 N N . HIS A 1 38 ? -5.053 -1.110 -0.903 1.00 0.00 776 HIS A N 9
ATOM 9546 C CA . HIS A 1 38 ? -6.050 -1.787 -0.082 1.00 0.00 776 HIS A CA 9
ATOM 9547 C C . HIS A 1 38 ? -6.730 -0.805 0.867 1.00 0.00 776 HIS A C 9
ATOM 9548 O O . HIS A 1 38 ? -7.956 -0.697 0.890 1.00 0.00 776 HIS A O 9
ATOM 9562 N N . GLU A 1 39 ? -5.925 -0.091 1.649 1.00 0.00 777 GLU A N 9
ATOM 9563 C CA . GLU A 1 39 ? -6.450 0.881 2.601 1.00 0.00 777 GLU A CA 9
ATOM 9564 C C . GLU A 1 39 ? -5.341 1.795 3.112 1.00 0.00 777 GLU A C 9
ATOM 9565 O O . GLU A 1 39 ? -4.162 1.444 3.066 1.00 0.00 777 GLU A O 9
ATOM 9577 N N . ARG A 1 40 ? -5.728 2.971 3.597 1.00 0.00 778 ARG A N 9
ATOM 9578 C CA . ARG A 1 40 ? -4.768 3.937 4.115 1.00 0.00 778 ARG A CA 9
ATOM 9579 C C . ARG A 1 40 ? -4.013 3.366 5.312 1.00 0.00 778 ARG A C 9
ATOM 9580 O O . ARG A 1 40 ? -4.619 2.878 6.265 1.00 0.00 778 ARG A O 9
ATOM 9601 N N . ALA A 1 41 ? -2.687 3.430 5.254 1.00 0.00 779 ALA A N 9
ATOM 9602 C CA . ALA A 1 41 ? -1.850 2.920 6.333 1.00 0.00 779 ALA A CA 9
ATOM 9603 C C . ALA A 1 41 ? -1.434 4.040 7.281 1.00 0.00 779 ALA A C 9
ATOM 9604 O O . ALA A 1 41 ? -1.450 3.872 8.500 1.00 0.00 779 ALA A O 9
ATOM 9611 N N . SER A 1 42 ? -1.063 5.183 6.713 1.00 0.00 780 SER A N 9
ATOM 9612 C CA . SER A 1 42 ? -0.639 6.329 7.508 1.00 0.00 780 SER A CA 9
ATOM 9613 C C . SER A 1 42 ? -1.007 7.637 6.814 1.00 0.00 780 SER A C 9
ATOM 9614 O O . SER A 1 42 ? -1.633 7.636 5.754 1.00 0.00 780 SER A O 9
ATOM 9622 N N . SER A 1 43 ? -0.613 8.753 7.420 1.00 0.00 781 SER A N 9
ATOM 9623 C CA . SER A 1 43 ? -0.903 10.069 6.864 1.00 0.00 781 SER A CA 9
ATOM 9624 C C . SER A 1 43 ? -0.164 10.277 5.546 1.00 0.00 781 SER A C 9
ATOM 9625 O O . SER A 1 43 ? -0.622 11.015 4.674 1.00 0.00 781 SER A O 9
ATOM 9633 N N . ASP A 1 44 ? 0.984 9.622 5.409 1.00 0.00 782 ASP A N 9
ATOM 9634 C CA . ASP A 1 44 ? 1.788 9.733 4.198 1.00 0.00 782 ASP A CA 9
ATOM 9635 C C . ASP A 1 44 ? 2.211 8.355 3.698 1.00 0.00 782 ASP A C 9
ATOM 9636 O O . ASP A 1 44 ? 3.313 8.185 3.176 1.00 0.00 782 ASP A O 9
ATOM 9645 N N . TRP A 1 45 ? 1.329 7.376 3.862 1.00 0.00 783 TRP A N 9
ATOM 9646 C CA . TRP A 1 45 ? 1.612 6.012 3.428 1.00 0.00 783 TRP A CA 9
ATOM 9647 C C . TRP A 1 45 ? 0.332 5.299 3.005 1.00 0.00 783 TRP A C 9
ATOM 9648 O O . TRP A 1 45 ? -0.765 5.839 3.144 1.00 0.00 783 TRP A O 9
ATOM 9669 N N . TRP A 1 46 ? 0.480 4.085 2.488 1.00 0.00 784 TRP A N 9
ATOM 9670 C CA . TRP A 1 46 ? -0.665 3.298 2.045 1.00 0.00 784 TRP A CA 9
ATOM 9671 C C . TRP A 1 46 ? -0.390 1.806 2.191 1.00 0.00 784 TRP A C 9
ATOM 9672 O O . TRP A 1 46 ? 0.719 1.401 2.541 1.00 0.00 784 TRP A O 9
ATOM 9693 N N . ARG A 1 47 ? -1.405 0.992 1.922 1.00 0.00 785 ARG A N 9
ATOM 9694 C CA . ARG A 1 47 ? -1.272 -0.456 2.024 1.00 0.00 785 ARG A CA 9
ATOM 9695 C C . ARG A 1 47 ? -1.665 -1.133 0.714 1.00 0.00 785 ARG A C 9
ATOM 9696 O O . ARG A 1 47 ? -2.827 -1.102 0.312 1.00 0.00 785 ARG A O 9
ATOM 9717 N N . GLY A 1 48 ? -0.686 -1.743 0.053 1.00 0.00 786 GLY A N 9
ATOM 9718 C CA . GLY A 1 48 ? -0.949 -2.418 -1.205 1.00 0.00 786 GLY A CA 9
ATOM 9719 C C . GLY A 1 48 ? -0.157 -3.702 -1.351 1.00 0.00 786 GLY A C 9
ATOM 9720 O O . GLY A 1 48 ? 0.652 -4.040 -0.488 1.00 0.00 786 GLY A O 9
ATOM 9724 N N . GLU A 1 49 ? -0.392 -4.419 -2.446 1.00 0.00 787 GLU A N 9
ATOM 9725 C CA . GLU A 1 49 ? 0.305 -5.674 -2.700 1.00 0.00 787 GLU A CA 9
ATOM 9726 C C . GLU A 1 49 ? 0.928 -5.679 -4.093 1.00 0.00 787 GLU A C 9
ATOM 9727 O O . GLU A 1 49 ? 0.232 -5.516 -5.096 1.00 0.00 787 GLU A O 9
ATOM 9739 N N . HIS A 1 50 ? 2.243 -5.866 -4.147 1.00 0.00 788 HIS A N 9
ATOM 9740 C CA . HIS A 1 50 ? 2.960 -5.892 -5.417 1.00 0.00 788 HIS A CA 9
ATOM 9741 C C . HIS A 1 50 ? 2.808 -7.249 -6.099 1.00 0.00 788 HIS A C 9
ATOM 9742 O O . HIS A 1 50 ? 2.105 -8.128 -5.603 1.00 0.00 788 HIS A O 9
ATOM 9756 N N . ASN A 1 51 ? 3.471 -7.410 -7.240 1.00 0.00 789 ASN A N 9
ATOM 9757 C CA . ASN A 1 51 ? 3.408 -8.658 -7.990 1.00 0.00 789 ASN A CA 9
ATOM 9758 C C . ASN A 1 51 ? 4.078 -9.791 -7.219 1.00 0.00 789 ASN A C 9
ATOM 9759 O O . ASN A 1 51 ? 5.176 -10.227 -7.563 1.00 0.00 789 ASN A O 9
ATOM 9770 N N . GLY A 1 52 ? 3.408 -10.264 -6.172 1.00 0.00 790 GLY A N 9
ATOM 9771 C CA . GLY A 1 52 ? 3.954 -11.343 -5.368 1.00 0.00 790 GLY A CA 9
ATOM 9772 C C . GLY A 1 52 ? 4.416 -10.871 -4.003 1.00 0.00 790 GLY A C 9
ATOM 9773 O O . GLY A 1 52 ? 4.715 -11.683 -3.128 1.00 0.00 790 GLY A O 9
ATOM 9777 N N . MET A 1 53 ? 4.478 -9.556 -3.823 1.00 0.00 791 MET A N 9
ATOM 9778 C CA . MET A 1 53 ? 4.908 -8.979 -2.555 1.00 0.00 791 MET A CA 9
ATOM 9779 C C . MET A 1 53 ? 3.770 -8.206 -1.895 1.00 0.00 791 MET A C 9
ATOM 9780 O O . MET A 1 53 ? 2.795 -7.838 -2.551 1.00 0.00 791 MET A O 9
ATOM 9794 N N . ARG A 1 54 ? 3.902 -7.962 -0.595 1.00 0.00 792 ARG A N 9
ATOM 9795 C CA . ARG A 1 54 ? 2.884 -7.234 0.152 1.00 0.00 792 ARG A CA 9
ATOM 9796 C C . ARG A 1 54 ? 3.522 -6.333 1.204 1.00 0.00 792 ARG A C 9
ATOM 9797 O O . ARG A 1 54 ? 4.442 -6.742 1.912 1.00 0.00 792 ARG A O 9
ATOM 9818 N N . GLY A 1 55 ? 3.028 -5.102 1.301 1.00 0.00 793 GLY A N 9
ATOM 9819 C CA . GLY A 1 55 ? 3.563 -4.162 2.269 1.00 0.00 793 GLY A CA 9
ATOM 9820 C C . GLY A 1 55 ? 2.940 -2.786 2.146 1.00 0.00 793 GLY A C 9
ATOM 9821 O O . GLY A 1 55 ? 1.889 -2.625 1.523 1.00 0.00 793 GLY A O 9
ATOM 9825 N N . LEU A 1 56 ? 3.586 -1.790 2.741 1.00 0.00 794 LEU A N 9
ATOM 9826 C CA . LEU A 1 56 ? 3.088 -0.419 2.697 1.00 0.00 794 LEU A CA 9
ATOM 9827 C C . LEU A 1 56 ? 3.468 0.256 1.382 1.00 0.00 794 LEU A C 9
ATOM 9828 O O . LEU A 1 56 ? 4.110 -0.351 0.525 1.00 0.00 794 LEU A O 9
ATOM 9844 N N . ILE A 1 57 ? 3.067 1.514 1.233 1.00 0.00 795 ILE A N 9
ATOM 9845 C CA . ILE A 1 57 ? 3.368 2.272 0.025 1.00 0.00 795 ILE A CA 9
ATOM 9846 C C . ILE A 1 57 ? 3.482 3.763 0.325 1.00 0.00 795 ILE A C 9
ATOM 9847 O O . ILE A 1 57 ? 2.616 4.360 0.964 1.00 0.00 795 ILE A O 9
ATOM 9863 N N . PRO A 1 58 ? 4.575 4.380 -0.148 1.00 0.00 796 PRO A N 9
ATOM 9864 C CA . PRO A 1 58 ? 4.827 5.810 0.055 1.00 0.00 796 PRO A CA 9
ATOM 9865 C C . PRO A 1 58 ? 3.867 6.687 -0.741 1.00 0.00 796 PRO A C 9
ATOM 9866 O O . PRO A 1 58 ? 3.766 6.564 -1.962 1.00 0.00 796 PRO A O 9
ATOM 9877 N N . HIS A 1 59 ? 3.164 7.572 -0.043 1.00 0.00 797 HIS A N 9
ATOM 9878 C CA . HIS A 1 59 ? 2.212 8.471 -0.687 1.00 0.00 797 HIS A CA 9
ATOM 9879 C C . HIS A 1 59 ? 2.938 9.586 -1.434 1.00 0.00 797 HIS A C 9
ATOM 9880 O O . HIS A 1 59 ? 2.327 10.339 -2.193 1.00 0.00 797 HIS A O 9
ATOM 9894 N N . LYS A 1 60 ? 4.244 9.686 -1.214 1.00 0.00 798 LYS A N 9
ATOM 9895 C CA . LYS A 1 60 ? 5.054 10.708 -1.866 1.00 0.00 798 LYS A CA 9
ATOM 9896 C C . LYS A 1 60 ? 5.538 10.230 -3.231 1.00 0.00 798 LYS A C 9
ATOM 9897 O O . LYS A 1 60 ? 5.593 11.004 -4.187 1.00 0.00 798 LYS A O 9
ATOM 9916 N N . TYR A 1 61 ? 5.885 8.950 -3.315 1.00 0.00 799 TYR A N 9
ATOM 9917 C CA . TYR A 1 61 ? 6.365 8.369 -4.563 1.00 0.00 799 TYR A CA 9
ATOM 9918 C C . TYR A 1 61 ? 5.208 7.806 -5.382 1.00 0.00 799 TYR A C 9
ATOM 9919 O O . TYR A 1 61 ? 5.339 6.767 -6.030 1.00 0.00 799 TYR A O 9
ATOM 9937 N N . ILE A 1 62 ? 4.075 8.499 -5.348 1.00 0.00 800 ILE A N 9
ATOM 9938 C CA . ILE A 1 62 ? 2.894 8.070 -6.088 1.00 0.00 800 ILE A CA 9
ATOM 9939 C C . ILE A 1 62 ? 2.017 9.260 -6.461 1.00 0.00 800 ILE A C 9
ATOM 9940 O O . ILE A 1 62 ? 2.166 10.353 -5.913 1.00 0.00 800 ILE A O 9
ATOM 9956 N N . THR A 1 63 ? 1.097 9.040 -7.396 1.00 0.00 801 THR A N 9
ATOM 9957 C CA . THR A 1 63 ? 0.195 10.093 -7.843 1.00 0.00 801 THR A CA 9
ATOM 9958 C C . THR A 1 63 ? -1.244 9.592 -7.911 1.00 0.00 801 THR A C 9
ATOM 9959 O O . THR A 1 63 ? -1.668 9.029 -8.921 1.00 0.00 801 THR A O 9
ATOM 9970 N N . LEU A 1 64 ? -1.990 9.801 -6.832 1.00 0.00 802 LEU A N 9
ATOM 9971 C CA . LEU A 1 64 ? -3.382 9.371 -6.770 1.00 0.00 802 LEU A CA 9
ATOM 9972 C C . LEU A 1 64 ? -4.193 9.986 -7.905 1.00 0.00 802 LEU A C 9
ATOM 9973 O O . LEU A 1 64 ? -3.851 11.037 -8.447 1.00 0.00 802 LEU A O 9
ATOM 9989 N N . PRO A 1 65 ? -5.296 9.317 -8.275 1.00 0.00 803 PRO A N 9
ATOM 9990 C CA . PRO A 1 65 ? -6.181 9.781 -9.348 1.00 0.00 803 PRO A CA 9
ATOM 9991 C C . PRO A 1 65 ? -6.953 11.037 -8.960 1.00 0.00 803 PRO A C 9
ATOM 9992 O O . PRO A 1 65 ? -6.945 11.449 -7.800 1.00 0.00 803 PRO A O 9
ATOM 10003 N N . ALA A 1 66 ? -7.621 11.641 -9.937 1.00 0.00 804 ALA A N 9
ATOM 10004 C CA . ALA A 1 66 ? -8.402 12.848 -9.696 1.00 0.00 804 ALA A CA 9
ATOM 10005 C C . ALA A 1 66 ? -9.558 12.574 -8.741 1.00 0.00 804 ALA A C 9
ATOM 10006 O O . ALA A 1 66 ? -10.626 12.125 -9.156 1.00 0.00 804 ALA A O 9
ATOM 10013 N N . GLY A 1 67 ? -9.337 12.845 -7.458 1.00 0.00 805 GLY A N 9
ATOM 10014 C CA . GLY A 1 67 ? -10.369 12.620 -6.463 1.00 0.00 805 GLY A CA 9
ATOM 10015 C C . GLY A 1 67 ? -9.883 12.884 -5.052 1.00 0.00 805 GLY A C 9
ATOM 10016 O O . GLY A 1 67 ? -10.672 13.215 -4.167 1.00 0.00 805 GLY A O 9
ATOM 10020 N N . THR A 1 68 ? -8.579 12.737 -4.840 1.00 0.00 806 THR A N 9
ATOM 10021 C CA . THR A 1 68 ? -7.988 12.959 -3.526 1.00 0.00 806 THR A CA 9
ATOM 10022 C C . THR A 1 68 ? -7.824 14.448 -3.242 1.00 0.00 806 THR A C 9
ATOM 10023 O O . THR A 1 68 ? -6.775 14.886 -2.771 1.00 0.00 806 THR A O 9
ATOM 10034 N N . GLU A 1 69 ? -8.867 15.220 -3.532 1.00 0.00 807 GLU A N 9
ATOM 10035 C CA . GLU A 1 69 ? -8.836 16.660 -3.307 1.00 0.00 807 GLU A CA 9
ATOM 10036 C C . GLU A 1 69 ? -7.446 17.225 -3.585 1.00 0.00 807 GLU A C 9
ATOM 10037 O O . GLU A 1 69 ? -6.939 18.056 -2.832 1.00 0.00 807 GLU A O 9
ATOM 10049 N N . LYS A 1 70 ? -6.834 16.766 -4.672 1.00 0.00 808 LYS A N 9
ATOM 10050 C CA . LYS A 1 70 ? -5.503 17.224 -5.052 1.00 0.00 808 LYS A CA 9
ATOM 10051 C C . LYS A 1 70 ? -5.524 17.870 -6.434 1.00 0.00 808 LYS A C 9
ATOM 10052 O O . LYS A 1 70 ? -6.454 17.660 -7.212 1.00 0.00 808 LYS A O 9
ATOM 10071 N N . GLN A 1 71 ? -4.493 18.655 -6.731 1.00 0.00 809 GLN A N 9
ATOM 10072 C CA . GLN A 1 71 ? -4.394 19.330 -8.020 1.00 0.00 809 GLN A CA 9
ATOM 10073 C C . GLN A 1 71 ? -3.563 18.511 -9.001 1.00 0.00 809 GLN A C 9
ATOM 10074 O O . GLN A 1 71 ? -2.333 18.574 -8.993 1.00 0.00 809 GLN A O 9
ATOM 10088 N N . VAL A 1 72 ? -4.242 17.741 -9.846 1.00 0.00 810 VAL A N 9
ATOM 10089 C CA . VAL A 1 72 ? -3.566 16.910 -10.834 1.00 0.00 810 VAL A CA 9
ATOM 10090 C C . VAL A 1 72 ? -2.521 17.710 -11.604 1.00 0.00 810 VAL A C 9
ATOM 10091 O O . VAL A 1 72 ? -2.629 18.929 -11.733 1.00 0.00 810 VAL A O 9
ATOM 10104 N N . VAL A 1 73 ? -1.509 17.015 -12.113 1.00 0.00 811 VAL A N 9
ATOM 10105 C CA . VAL A 1 73 ? -0.444 17.660 -12.872 1.00 0.00 811 VAL A CA 9
ATOM 10106 C C . VAL A 1 73 ? -0.932 18.084 -14.253 1.00 0.00 811 VAL A C 9
ATOM 10107 O O . VAL A 1 73 ? -0.236 18.792 -14.978 1.00 0.00 811 VAL A O 9
ATOM 10120 N N . GLY A 1 74 ? -2.136 17.646 -14.609 1.00 0.00 812 GLY A N 9
ATOM 10121 C CA . GLY A 1 74 ? -2.697 17.991 -15.902 1.00 0.00 812 GLY A CA 9
ATOM 10122 C C . GLY A 1 74 ? -3.803 17.043 -16.326 1.00 0.00 812 GLY A C 9
ATOM 10123 O O . GLY A 1 74 ? -4.716 16.759 -15.551 1.00 0.00 812 GLY A O 9
ATOM 10127 N N . ALA A 1 75 ? -3.721 16.555 -17.559 1.00 0.00 813 ALA A N 9
ATOM 10128 C CA . ALA A 1 75 ? -4.722 15.635 -18.083 1.00 0.00 813 ALA A CA 9
ATOM 10129 C C . ALA A 1 75 ? -4.381 14.192 -17.727 1.00 0.00 813 ALA A C 9
ATOM 10130 O O . ALA A 1 75 ? -3.232 13.768 -17.843 1.00 0.00 813 ALA A O 9
ATOM 10137 N N . GLY A 1 76 ? -5.389 13.440 -17.293 1.00 0.00 814 GLY A N 9
ATOM 10138 C CA . GLY A 1 76 ? -5.174 12.052 -16.925 1.00 0.00 814 GLY A CA 9
ATOM 10139 C C . GLY A 1 76 ? -6.442 11.227 -17.015 1.00 0.00 814 GLY A C 9
ATOM 10140 O O . GLY A 1 76 ? -6.745 10.654 -18.062 1.00 0.00 814 GLY A O 9
ATOM 10144 N N . GLY A 1 1 ? -18.973 -10.686 -17.826 1.00 0.00 739 GLY A N 10
ATOM 10145 C CA . GLY A 1 1 ? -17.987 -9.645 -18.050 1.00 0.00 739 GLY A CA 10
ATOM 10146 C C . GLY A 1 1 ? -18.621 -8.300 -18.345 1.00 0.00 739 GLY A C 10
ATOM 10147 O O . GLY A 1 1 ? -19.368 -8.157 -19.312 1.00 0.00 739 GLY A O 10
ATOM 10151 N N . SER A 1 2 ? -18.324 -7.311 -17.507 1.00 0.00 740 SER A N 10
ATOM 10152 C CA . SER A 1 2 ? -18.874 -5.972 -17.680 1.00 0.00 740 SER A CA 10
ATOM 10153 C C . SER A 1 2 ? -17.797 -4.911 -17.473 1.00 0.00 740 SER A C 10
ATOM 10154 O O . SER A 1 2 ? -17.224 -4.796 -16.390 1.00 0.00 740 SER A O 10
ATOM 10162 N N . SER A 1 3 ? -17.528 -4.139 -18.521 1.00 0.00 741 SER A N 10
ATOM 10163 C CA . SER A 1 3 ? -16.517 -3.090 -18.458 1.00 0.00 741 SER A CA 10
ATOM 10164 C C . SER A 1 3 ? -17.085 -1.827 -17.819 1.00 0.00 741 SER A C 10
ATOM 10165 O O . SER A 1 3 ? -17.857 -1.097 -18.439 1.00 0.00 741 SER A O 10
ATOM 10173 N N . GLY A 1 4 ? -16.697 -1.575 -16.572 1.00 0.00 742 GLY A N 10
ATOM 10174 C CA . GLY A 1 4 ? -17.177 -0.400 -15.868 1.00 0.00 742 GLY A CA 10
ATOM 10175 C C . GLY A 1 4 ? -16.051 0.407 -15.253 1.00 0.00 742 GLY A C 10
ATOM 10176 O O . GLY A 1 4 ? -15.305 -0.095 -14.413 1.00 0.00 742 GLY A O 10
ATOM 10180 N N . SER A 1 5 ? -15.926 1.662 -15.674 1.00 0.00 743 SER A N 10
ATOM 10181 C CA . SER A 1 5 ? -14.879 2.539 -15.163 1.00 0.00 743 SER A CA 10
ATOM 10182 C C . SER A 1 5 ? -15.396 3.382 -14.001 1.00 0.00 743 SER A C 10
ATOM 10183 O O . SER A 1 5 ? -16.125 4.354 -14.202 1.00 0.00 743 SER A O 10
ATOM 10191 N N . SER A 1 6 ? -15.013 3.003 -12.786 1.00 0.00 744 SER A N 10
ATOM 10192 C CA . SER A 1 6 ? -15.441 3.721 -11.591 1.00 0.00 744 SER A CA 10
ATOM 10193 C C . SER A 1 6 ? -14.370 3.656 -10.506 1.00 0.00 744 SER A C 10
ATOM 10194 O O . SER A 1 6 ? -13.621 2.684 -10.415 1.00 0.00 744 SER A O 10
ATOM 10202 N N . GLY A 1 7 ? -14.304 4.700 -9.685 1.00 0.00 745 GLY A N 10
ATOM 10203 C CA . GLY A 1 7 ? -13.323 4.742 -8.617 1.00 0.00 745 GLY A CA 10
ATOM 10204 C C . GLY A 1 7 ? -13.909 4.353 -7.274 1.00 0.00 745 GLY A C 10
ATOM 10205 O O . GLY A 1 7 ? -14.222 5.216 -6.454 1.00 0.00 745 GLY A O 10
ATOM 10209 N N . GLU A 1 8 ? -14.060 3.052 -7.051 1.00 0.00 746 GLU A N 10
ATOM 10210 C CA . GLU A 1 8 ? -14.616 2.552 -5.799 1.00 0.00 746 GLU A CA 10
ATOM 10211 C C . GLU A 1 8 ? -13.878 1.299 -5.337 1.00 0.00 746 GLU A C 10
ATOM 10212 O O . GLU A 1 8 ? -13.150 0.675 -6.108 1.00 0.00 746 GLU A O 10
ATOM 10224 N N . GLY A 1 9 ? -14.071 0.936 -4.073 1.00 0.00 747 GLY A N 10
ATOM 10225 C CA . GLY A 1 9 ? -13.416 -0.239 -3.530 1.00 0.00 747 GLY A CA 10
ATOM 10226 C C . GLY A 1 9 ? -11.921 -0.049 -3.370 1.00 0.00 747 GLY A C 10
ATOM 10227 O O . GLY A 1 9 ? -11.458 0.467 -2.354 1.00 0.00 747 GLY A O 10
ATOM 10231 N N . VAL A 1 10 ? -11.162 -0.470 -4.378 1.00 0.00 748 VAL A N 10
ATOM 10232 C CA . VAL A 1 10 ? -9.710 -0.344 -4.345 1.00 0.00 748 VAL A CA 10
ATOM 10233 C C . VAL A 1 10 ? -9.237 0.792 -5.245 1.00 0.00 748 VAL A C 10
ATOM 10234 O O . VAL A 1 10 ? -9.698 0.936 -6.377 1.00 0.00 748 VAL A O 10
ATOM 10247 N N . VAL A 1 11 ? -8.312 1.599 -4.733 1.00 0.00 749 VAL A N 10
ATOM 10248 C CA . VAL A 1 11 ? -7.774 2.723 -5.490 1.00 0.00 749 VAL A CA 10
ATOM 10249 C C . VAL A 1 11 ? -6.419 2.378 -6.097 1.00 0.00 749 VAL A C 10
ATOM 10250 O O . VAL A 1 11 ? -5.482 2.021 -5.384 1.00 0.00 749 VAL A O 10
ATOM 10263 N N . GLU A 1 12 ? -6.323 2.488 -7.418 1.00 0.00 750 GLU A N 10
ATOM 10264 C CA . GLU A 1 12 ? -5.081 2.187 -8.121 1.00 0.00 750 GLU A CA 10
ATOM 10265 C C . GLU A 1 12 ? -4.212 3.435 -8.249 1.00 0.00 750 GLU A C 10
ATOM 10266 O O . GLU A 1 12 ? -4.649 4.457 -8.778 1.00 0.00 750 GLU A O 10
ATOM 10278 N N . ALA A 1 13 ? -2.980 3.344 -7.760 1.00 0.00 751 ALA A N 10
ATOM 10279 C CA . ALA A 1 13 ? -2.049 4.464 -7.820 1.00 0.00 751 ALA A CA 10
ATOM 10280 C C . ALA A 1 13 ? -0.847 4.132 -8.698 1.00 0.00 751 ALA A C 10
ATOM 10281 O O . ALA A 1 13 ? -0.556 2.963 -8.953 1.00 0.00 751 ALA A O 10
ATOM 10288 N N . VAL A 1 14 ? -0.153 5.167 -9.159 1.00 0.00 752 VAL A N 10
ATOM 10289 C CA . VAL A 1 14 ? 1.018 4.985 -10.009 1.00 0.00 752 VAL A CA 10
ATOM 10290 C C . VAL A 1 14 ? 2.292 5.412 -9.288 1.00 0.00 752 VAL A C 10
ATOM 10291 O O . VAL A 1 14 ? 2.290 6.372 -8.518 1.00 0.00 752 VAL A O 10
ATOM 10304 N N . ALA A 1 15 ? 3.379 4.691 -9.543 1.00 0.00 753 ALA A N 10
ATOM 10305 C CA . ALA A 1 15 ? 4.661 4.996 -8.920 1.00 0.00 753 ALA A CA 10
ATOM 10306 C C . ALA A 1 15 ? 5.359 6.148 -9.636 1.00 0.00 753 ALA A C 10
ATOM 10307 O O . ALA A 1 15 ? 6.049 5.943 -10.636 1.00 0.00 753 ALA A O 10
ATOM 10314 N N . CYS A 1 16 ? 5.175 7.358 -9.120 1.00 0.00 754 CYS A N 10
ATOM 10315 C CA . CYS A 1 16 ? 5.786 8.543 -9.711 1.00 0.00 754 CYS A CA 10
ATOM 10316 C C . CYS A 1 16 ? 7.284 8.338 -9.913 1.00 0.00 754 CYS A C 10
ATOM 10317 O O . CYS A 1 16 ? 7.839 8.712 -10.947 1.00 0.00 754 CYS A O 10
ATOM 10325 N N . PHE A 1 17 ? 7.934 7.744 -8.918 1.00 0.00 755 PHE A N 10
ATOM 10326 C CA . PHE A 1 17 ? 9.369 7.493 -8.985 1.00 0.00 755 PHE A CA 10
ATOM 10327 C C . PHE A 1 17 ? 9.701 6.096 -8.467 1.00 0.00 755 PHE A C 10
ATOM 10328 O O . PHE A 1 17 ? 8.953 5.521 -7.677 1.00 0.00 755 PHE A O 10
ATOM 10345 N N . ALA A 1 18 ? 10.829 5.557 -8.919 1.00 0.00 756 ALA A N 10
ATOM 10346 C CA . ALA A 1 18 ? 11.261 4.229 -8.501 1.00 0.00 756 ALA A CA 10
ATOM 10347 C C . ALA A 1 18 ? 11.663 4.220 -7.030 1.00 0.00 756 ALA A C 10
ATOM 10348 O O . ALA A 1 18 ? 12.351 5.127 -6.559 1.00 0.00 756 ALA A O 10
ATOM 10355 N N . TYR A 1 19 ? 11.230 3.192 -6.309 1.00 0.00 757 TYR A N 10
ATOM 10356 C CA . TYR A 1 19 ? 11.542 3.067 -4.890 1.00 0.00 757 TYR A CA 10
ATOM 10357 C C . TYR A 1 19 ? 12.042 1.663 -4.564 1.00 0.00 757 TYR A C 10
ATOM 10358 O O . TYR A 1 19 ? 11.707 0.696 -5.249 1.00 0.00 757 TYR A O 10
ATOM 10376 N N . THR A 1 20 ? 12.847 1.558 -3.511 1.00 0.00 758 THR A N 10
ATOM 10377 C CA . THR A 1 20 ? 13.394 0.274 -3.092 1.00 0.00 758 THR A CA 10
ATOM 10378 C C . THR A 1 20 ? 13.179 0.045 -1.600 1.00 0.00 758 THR A C 10
ATOM 10379 O O . THR A 1 20 ? 14.010 0.425 -0.777 1.00 0.00 758 THR A O 10
ATOM 10390 N N . GLY A 1 21 ? 12.056 -0.581 -1.258 1.00 0.00 759 GLY A N 10
ATOM 10391 C CA . GLY A 1 21 ? 11.752 -0.850 0.135 1.00 0.00 759 GLY A CA 10
ATOM 10392 C C . GLY A 1 21 ? 12.989 -1.187 0.944 1.00 0.00 759 GLY A C 10
ATOM 10393 O O . GLY A 1 21 ? 13.815 -1.996 0.519 1.00 0.00 759 GLY A O 10
ATOM 10397 N N . ARG A 1 22 ? 13.119 -0.566 2.111 1.00 0.00 760 ARG A N 10
ATOM 10398 C CA . ARG A 1 22 ? 14.265 -0.802 2.980 1.00 0.00 760 ARG A CA 10
ATOM 10399 C C . ARG A 1 22 ? 14.106 -2.112 3.746 1.00 0.00 760 ARG A C 10
ATOM 10400 O O . ARG A 1 22 ? 15.070 -2.854 3.938 1.00 0.00 760 ARG A O 10
ATOM 10421 N N . THR A 1 23 ? 12.882 -2.390 4.184 1.00 0.00 761 THR A N 10
ATOM 10422 C CA . THR A 1 23 ? 12.596 -3.608 4.931 1.00 0.00 761 THR A CA 10
ATOM 10423 C C . THR A 1 23 ? 11.388 -4.337 4.353 1.00 0.00 761 THR A C 10
ATOM 10424 O O . THR A 1 23 ? 10.672 -3.799 3.509 1.00 0.00 761 THR A O 10
ATOM 10435 N N . ALA A 1 24 ? 11.168 -5.564 4.812 1.00 0.00 762 ALA A N 10
ATOM 10436 C CA . ALA A 1 24 ? 10.045 -6.366 4.342 1.00 0.00 762 ALA A CA 10
ATOM 10437 C C . ALA A 1 24 ? 8.755 -5.553 4.335 1.00 0.00 762 ALA A C 10
ATOM 10438 O O . ALA A 1 24 ? 8.007 -5.568 3.358 1.00 0.00 762 ALA A O 10
ATOM 10445 N N . GLN A 1 25 ? 8.501 -4.844 5.430 1.00 0.00 763 GLN A N 10
ATOM 10446 C CA . GLN A 1 25 ? 7.300 -4.025 5.549 1.00 0.00 763 GLN A CA 10
ATOM 10447 C C . GLN A 1 25 ? 7.083 -3.192 4.290 1.00 0.00 763 GLN A C 10
ATOM 10448 O O . GLN A 1 25 ? 5.987 -3.169 3.731 1.00 0.00 763 GLN A O 10
ATOM 10462 N N . GLU A 1 26 ? 8.135 -2.507 3.851 1.00 0.00 764 GLU A N 10
ATOM 10463 C CA . GLU A 1 26 ? 8.057 -1.671 2.659 1.00 0.00 764 GLU A CA 10
ATOM 10464 C C . GLU A 1 26 ? 8.097 -2.523 1.393 1.00 0.00 764 GLU A C 10
ATOM 10465 O O . GLU A 1 26 ? 8.619 -3.639 1.399 1.00 0.00 764 GLU A O 10
ATOM 10477 N N . LEU A 1 27 ? 7.542 -1.989 0.311 1.00 0.00 765 LEU A N 10
ATOM 10478 C CA . LEU A 1 27 ? 7.514 -2.700 -0.963 1.00 0.00 765 LEU A CA 10
ATOM 10479 C C . LEU A 1 27 ? 8.491 -2.078 -1.955 1.00 0.00 765 LEU A C 10
ATOM 10480 O O . LEU A 1 27 ? 9.084 -1.033 -1.687 1.00 0.00 765 LEU A O 10
ATOM 10496 N N . SER A 1 28 ? 8.654 -2.728 -3.104 1.00 0.00 766 SER A N 10
ATOM 10497 C CA . SER A 1 28 ? 9.561 -2.240 -4.136 1.00 0.00 766 SER A CA 10
ATOM 10498 C C . SER A 1 28 ? 8.886 -2.256 -5.504 1.00 0.00 766 SER A C 10
ATOM 10499 O O . SER A 1 28 ? 8.223 -3.227 -5.871 1.00 0.00 766 SER A O 10
ATOM 10507 N N . PHE A 1 29 ? 9.061 -1.174 -6.256 1.00 0.00 767 PHE A N 10
ATOM 10508 C CA . PHE A 1 29 ? 8.468 -1.062 -7.584 1.00 0.00 767 PHE A CA 10
ATOM 10509 C C . PHE A 1 29 ? 9.216 -0.035 -8.428 1.00 0.00 767 PHE A C 10
ATOM 10510 O O . PHE A 1 29 ? 9.926 0.821 -7.899 1.00 0.00 767 PHE A O 10
ATOM 10527 N N . ARG A 1 30 ? 9.052 -0.126 -9.743 1.00 0.00 768 ARG A N 10
ATOM 10528 C CA . ARG A 1 30 ? 9.712 0.794 -10.662 1.00 0.00 768 ARG A CA 10
ATOM 10529 C C . ARG A 1 30 ? 8.723 1.816 -11.213 1.00 0.00 768 ARG A C 10
ATOM 10530 O O . ARG A 1 30 ? 7.572 1.487 -11.502 1.00 0.00 768 ARG A O 10
ATOM 10551 N N . ARG A 1 31 ? 9.178 3.056 -11.356 1.00 0.00 769 ARG A N 10
ATOM 10552 C CA . ARG A 1 31 ? 8.333 4.126 -11.871 1.00 0.00 769 ARG A CA 10
ATOM 10553 C C . ARG A 1 31 ? 7.360 3.594 -12.919 1.00 0.00 769 ARG A C 10
ATOM 10554 O O . ARG A 1 31 ? 7.766 2.953 -13.888 1.00 0.00 769 ARG A O 10
ATOM 10575 N N . GLY A 1 32 ? 6.074 3.865 -12.718 1.00 0.00 770 GLY A N 10
ATOM 10576 C CA . GLY A 1 32 ? 5.064 3.405 -13.653 1.00 0.00 770 GLY A CA 10
ATOM 10577 C C . GLY A 1 32 ? 4.300 2.203 -13.137 1.00 0.00 770 GLY A C 10
ATOM 10578 O O . GLY A 1 32 ? 3.096 2.080 -13.363 1.00 0.00 770 GLY A O 10
ATOM 10582 N N . ASP A 1 33 ? 5.000 1.312 -12.444 1.00 0.00 771 ASP A N 10
ATOM 10583 C CA . ASP A 1 33 ? 4.380 0.112 -11.894 1.00 0.00 771 ASP A CA 10
ATOM 10584 C C . ASP A 1 33 ? 3.199 0.472 -10.997 1.00 0.00 771 ASP A C 10
ATOM 10585 O O . ASP A 1 33 ? 3.373 1.070 -9.936 1.00 0.00 771 ASP A O 10
ATOM 10594 N N . VAL A 1 34 ? 1.998 0.105 -11.433 1.00 0.00 772 VAL A N 10
ATOM 10595 C CA . VAL A 1 34 ? 0.789 0.389 -10.670 1.00 0.00 772 VAL A CA 10
ATOM 10596 C C . VAL A 1 34 ? 0.715 -0.473 -9.415 1.00 0.00 772 VAL A C 10
ATOM 10597 O O . VAL A 1 34 ? 1.211 -1.600 -9.393 1.00 0.00 772 VAL A O 10
ATOM 10610 N N . LEU A 1 35 ? 0.093 0.064 -8.371 1.00 0.00 773 LEU A N 10
ATOM 10611 C CA . LEU A 1 35 ? -0.046 -0.657 -7.110 1.00 0.00 773 LEU A CA 10
ATOM 10612 C C . LEU A 1 35 ? -1.439 -0.458 -6.520 1.00 0.00 773 LEU A C 10
ATOM 10613 O O . LEU A 1 35 ? -1.919 0.670 -6.404 1.00 0.00 773 LEU A O 10
ATOM 10629 N N . ARG A 1 36 ? -2.082 -1.560 -6.149 1.00 0.00 774 ARG A N 10
ATOM 10630 C CA . ARG A 1 36 ? -3.419 -1.506 -5.570 1.00 0.00 774 ARG A CA 10
ATOM 10631 C C . ARG A 1 36 ? -3.358 -1.125 -4.094 1.00 0.00 774 ARG A C 10
ATOM 10632 O O . ARG A 1 36 ? -2.713 -1.804 -3.293 1.00 0.00 774 ARG A O 10
ATOM 10653 N N . LEU A 1 37 ? -4.032 -0.036 -3.741 1.00 0.00 775 LEU A N 10
ATOM 10654 C CA . LEU A 1 37 ? -4.054 0.436 -2.361 1.00 0.00 775 LEU A CA 10
ATOM 10655 C C . LEU A 1 37 ? -5.142 -0.273 -1.561 1.00 0.00 775 LEU A C 10
ATOM 10656 O O . LEU A 1 37 ? -6.281 0.191 -1.495 1.00 0.00 775 LEU A O 10
ATOM 10672 N N . HIS A 1 38 ? -4.783 -1.398 -0.951 1.00 0.00 776 HIS A N 10
ATOM 10673 C CA . HIS A 1 38 ? -5.728 -2.169 -0.151 1.00 0.00 776 HIS A CA 10
ATOM 10674 C C . HIS A 1 38 ? -6.320 -1.315 0.966 1.00 0.00 776 HIS A C 10
ATOM 10675 O O . HIS A 1 38 ? -7.512 -1.399 1.259 1.00 0.00 776 HIS A O 10
ATOM 10689 N N . GLU A 1 39 ? -5.477 -0.494 1.585 1.00 0.00 777 GLU A N 10
ATOM 10690 C CA . GLU A 1 39 ? -5.918 0.374 2.671 1.00 0.00 777 GLU A CA 10
ATOM 10691 C C . GLU A 1 39 ? -4.977 1.565 2.831 1.00 0.00 777 GLU A C 10
ATOM 10692 O O . GLU A 1 39 ? -3.886 1.588 2.262 1.00 0.00 777 GLU A O 10
ATOM 10704 N N . ARG A 1 40 ? -5.410 2.553 3.607 1.00 0.00 778 ARG A N 10
ATOM 10705 C CA . ARG A 1 40 ? -4.608 3.749 3.841 1.00 0.00 778 ARG A CA 10
ATOM 10706 C C . ARG A 1 40 ? -3.981 3.720 5.231 1.00 0.00 778 ARG A C 10
ATOM 10707 O O . ARG A 1 40 ? -4.538 4.261 6.186 1.00 0.00 778 ARG A O 10
ATOM 10728 N N . ALA A 1 41 ? -2.819 3.083 5.337 1.00 0.00 779 ALA A N 10
ATOM 10729 C CA . ALA A 1 41 ? -2.115 2.985 6.610 1.00 0.00 779 ALA A CA 10
ATOM 10730 C C . ALA A 1 41 ? -2.067 4.335 7.316 1.00 0.00 779 ALA A C 10
ATOM 10731 O O . ALA A 1 41 ? -2.512 4.467 8.456 1.00 0.00 779 ALA A O 10
ATOM 10738 N N . SER A 1 42 ? -1.522 5.337 6.632 1.00 0.00 780 SER A N 10
ATOM 10739 C CA . SER A 1 42 ? -1.412 6.677 7.197 1.00 0.00 780 SER A CA 10
ATOM 10740 C C . SER A 1 42 ? -1.530 7.737 6.106 1.00 0.00 780 SER A C 10
ATOM 10741 O O . SER A 1 42 ? -1.671 7.416 4.926 1.00 0.00 780 SER A O 10
ATOM 10749 N N . SER A 1 43 ? -1.472 9.002 6.510 1.00 0.00 781 SER A N 10
ATOM 10750 C CA . SER A 1 43 ? -1.576 10.111 5.569 1.00 0.00 781 SER A CA 10
ATOM 10751 C C . SER A 1 43 ? -0.303 10.240 4.738 1.00 0.00 781 SER A C 10
ATOM 10752 O O . SER A 1 43 ? -0.272 10.954 3.736 1.00 0.00 781 SER A O 10
ATOM 10760 N N . ASP A 1 44 ? 0.746 9.543 5.162 1.00 0.00 782 ASP A N 10
ATOM 10761 C CA . ASP A 1 44 ? 2.022 9.578 4.458 1.00 0.00 782 ASP A CA 10
ATOM 10762 C C . ASP A 1 44 ? 2.330 8.225 3.825 1.00 0.00 782 ASP A C 10
ATOM 10763 O O . ASP A 1 44 ? 3.034 8.146 2.818 1.00 0.00 782 ASP A O 10
ATOM 10772 N N . TRP A 1 45 ? 1.8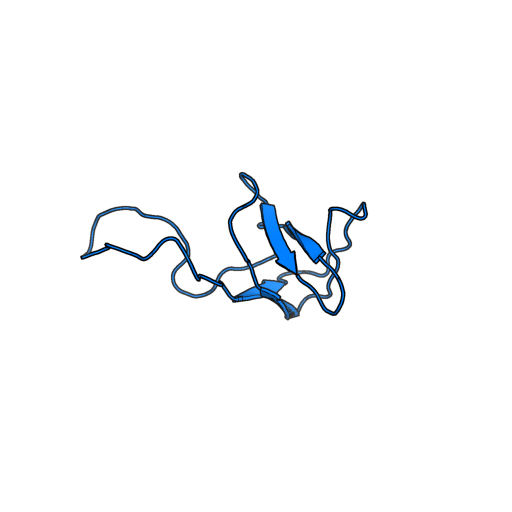00 7.164 4.422 1.00 0.00 783 TRP A N 10
ATOM 10773 C CA . TRP A 1 45 ? 2.020 5.813 3.916 1.00 0.00 783 TRP A CA 10
ATOM 10774 C C . TRP A 1 45 ? 0.700 5.155 3.531 1.00 0.00 783 TRP A C 10
ATOM 10775 O O . TRP A 1 45 ? -0.366 5.564 3.992 1.00 0.00 783 TRP A O 10
ATOM 10796 N N . TRP A 1 46 ? 0.778 4.134 2.685 1.00 0.00 784 TRP A N 10
ATOM 10797 C CA . TRP A 1 46 ? -0.413 3.419 2.238 1.00 0.00 784 TRP A CA 10
ATOM 10798 C C . TRP A 1 46 ? -0.230 1.913 2.385 1.00 0.00 784 TRP A C 10
ATOM 10799 O O . TRP A 1 46 ? 0.833 1.444 2.792 1.00 0.00 784 TRP A O 10
ATOM 10820 N N . ARG A 1 47 ? -1.273 1.159 2.052 1.00 0.00 785 ARG A N 10
ATOM 10821 C CA . ARG A 1 47 ? -1.227 -0.295 2.149 1.00 0.00 785 ARG A CA 10
ATOM 10822 C C . ARG A 1 47 ? -1.661 -0.941 0.836 1.00 0.00 785 ARG A C 10
ATOM 10823 O O . ARG A 1 47 ? -2.805 -0.795 0.409 1.00 0.00 785 ARG A O 10
ATOM 10844 N N . GLY A 1 48 ? -0.737 -1.655 0.200 1.00 0.00 786 GLY A N 10
ATOM 10845 C CA . GLY A 1 48 ? -1.043 -2.311 -1.058 1.00 0.00 786 GLY A CA 10
ATOM 10846 C C . GLY A 1 48 ? -0.350 -3.653 -1.195 1.00 0.00 786 GLY A C 10
ATOM 10847 O O . GLY A 1 48 ? 0.413 -4.057 -0.318 1.00 0.00 786 GLY A O 10
ATOM 10851 N N . GLU A 1 49 ? -0.617 -4.345 -2.298 1.00 0.00 787 GLU A N 10
ATOM 10852 C CA . GLU A 1 49 ? -0.015 -5.650 -2.544 1.00 0.00 787 GLU A CA 10
ATOM 10853 C C . GLU A 1 49 ? 0.571 -5.722 -3.951 1.00 0.00 787 GLU A C 10
ATOM 10854 O O . GLU A 1 49 ? -0.160 -5.700 -4.942 1.00 0.00 787 GLU A O 10
ATOM 10866 N N . HIS A 1 50 ? 1.895 -5.807 -4.031 1.00 0.00 788 HIS A N 10
ATOM 10867 C CA . HIS A 1 50 ? 2.581 -5.881 -5.316 1.00 0.00 788 HIS A CA 10
ATOM 10868 C C . HIS A 1 50 ? 2.525 -7.298 -5.880 1.00 0.00 788 HIS A C 10
ATOM 10869 O O . HIS A 1 50 ? 1.905 -8.185 -5.295 1.00 0.00 788 HIS A O 10
ATOM 10883 N N . ASN A 1 51 ? 3.177 -7.502 -7.020 1.00 0.00 789 ASN A N 10
ATOM 10884 C CA . ASN A 1 51 ? 3.200 -8.811 -7.663 1.00 0.00 789 ASN A CA 10
ATOM 10885 C C . ASN A 1 51 ? 3.672 -9.887 -6.691 1.00 0.00 789 ASN A C 10
ATOM 10886 O O . ASN A 1 51 ? 4.871 -10.117 -6.537 1.00 0.00 789 ASN A O 10
ATOM 10897 N N . GLY A 1 52 ? 2.720 -10.544 -6.036 1.00 0.00 790 GLY A N 10
ATOM 10898 C CA . GLY A 1 52 ? 3.057 -11.588 -5.086 1.00 0.00 790 GLY A CA 10
ATOM 10899 C C . GLY A 1 52 ? 3.714 -11.043 -3.834 1.00 0.00 790 GLY A C 10
ATOM 10900 O O . GLY A 1 52 ? 4.301 -11.794 -3.055 1.00 0.00 790 GLY A O 10
ATOM 10904 N N . MET A 1 53 ? 3.618 -9.732 -3.640 1.00 0.00 791 MET A N 10
ATOM 10905 C CA . MET A 1 53 ? 4.208 -9.087 -2.473 1.00 0.00 791 MET A CA 10
ATOM 10906 C C . MET A 1 53 ? 3.175 -8.237 -1.740 1.00 0.00 791 MET A C 10
ATOM 10907 O O . MET A 1 53 ? 2.219 -7.749 -2.343 1.00 0.00 791 MET A O 10
ATOM 10921 N N . ARG A 1 54 ? 3.374 -8.064 -0.438 1.00 0.00 792 ARG A N 10
ATOM 10922 C CA . ARG A 1 54 ? 2.458 -7.274 0.377 1.00 0.00 792 ARG A CA 10
ATOM 10923 C C . ARG A 1 54 ? 3.225 -6.393 1.358 1.00 0.00 792 ARG A C 10
ATOM 10924 O O . ARG A 1 54 ? 4.108 -6.866 2.073 1.00 0.00 792 ARG A O 10
ATOM 10945 N N . GLY A 1 55 ? 2.882 -5.109 1.386 1.00 0.00 793 GLY A N 10
ATOM 10946 C CA . GLY A 1 55 ? 3.548 -4.182 2.283 1.00 0.00 793 GLY A CA 10
ATOM 10947 C C . GLY A 1 55 ? 2.969 -2.784 2.206 1.00 0.00 793 GLY A C 10
ATOM 10948 O O . GLY A 1 55 ? 1.878 -2.584 1.670 1.00 0.00 793 GLY A O 10
ATOM 10952 N N . LEU A 1 56 ? 3.699 -1.813 2.744 1.00 0.00 794 LEU A N 10
ATOM 10953 C CA . LEU A 1 56 ? 3.251 -0.424 2.736 1.00 0.00 794 LEU A CA 10
ATOM 10954 C C . LEU A 1 56 ? 3.532 0.231 1.387 1.00 0.00 794 LEU A C 10
ATOM 10955 O O . LEU A 1 56 ? 4.054 -0.408 0.473 1.00 0.00 794 LEU A O 10
ATOM 10971 N N . ILE A 1 57 ? 3.186 1.508 1.272 1.00 0.00 795 ILE A N 10
ATOM 10972 C CA . ILE A 1 57 ? 3.405 2.250 0.037 1.00 0.00 795 ILE A CA 10
ATOM 10973 C C . ILE A 1 57 ? 3.569 3.741 0.313 1.00 0.00 795 ILE A C 10
ATOM 10974 O O . ILE A 1 57 ? 2.792 4.351 1.047 1.00 0.00 795 ILE A O 10
ATOM 10990 N N . PRO A 1 58 ? 4.604 4.344 -0.291 1.00 0.00 796 PRO A N 10
ATOM 10991 C CA . PRO A 1 58 ? 4.894 5.772 -0.127 1.00 0.00 796 PRO A CA 10
ATOM 10992 C C . PRO A 1 58 ? 3.855 6.655 -0.809 1.00 0.00 796 PRO A C 10
ATOM 10993 O O . PRO A 1 58 ? 3.583 6.505 -2.001 1.00 0.00 796 PRO A O 10
ATOM 11004 N N . HIS A 1 59 ? 3.278 7.578 -0.046 1.00 0.00 797 HIS A N 10
ATOM 11005 C CA . HIS A 1 59 ? 2.269 8.488 -0.578 1.00 0.00 797 HIS A CA 10
ATOM 11006 C C . HIS A 1 59 ? 2.918 9.598 -1.400 1.00 0.00 797 HIS A C 10
ATOM 11007 O O . HIS A 1 59 ? 2.262 10.243 -2.219 1.00 0.00 797 HIS A O 10
ATOM 11021 N N . LYS A 1 60 ? 4.209 9.816 -1.177 1.00 0.00 798 LYS A N 10
ATOM 11022 C CA . LYS A 1 60 ? 4.947 10.847 -1.896 1.00 0.00 798 LYS A CA 10
ATOM 11023 C C . LYS A 1 60 ? 5.487 10.308 -3.217 1.00 0.00 798 LYS A C 10
ATOM 11024 O O . LYS A 1 60 ? 5.580 11.037 -4.205 1.00 0.00 798 LYS A O 10
ATOM 11043 N N . TYR A 1 61 ? 5.840 9.027 -3.228 1.00 0.00 799 TYR A N 10
ATOM 11044 C CA . TYR A 1 61 ? 6.371 8.391 -4.428 1.00 0.00 799 TYR A CA 10
ATOM 11045 C C . TYR A 1 61 ? 5.253 7.748 -5.244 1.00 0.00 799 TYR A C 10
ATOM 11046 O O . TYR A 1 61 ? 5.457 6.724 -5.897 1.00 0.00 799 TYR A O 10
ATOM 11064 N N . ILE A 1 62 ? 4.073 8.357 -5.201 1.00 0.00 800 ILE A N 10
ATOM 11065 C CA . ILE A 1 62 ? 2.923 7.846 -5.938 1.00 0.00 800 ILE A CA 10
ATOM 11066 C C . ILE A 1 62 ? 2.035 8.985 -6.429 1.00 0.00 800 ILE A C 10
ATOM 11067 O O . ILE A 1 62 ? 2.110 10.107 -5.928 1.00 0.00 800 ILE A O 10
ATOM 11083 N N . THR A 1 63 ? 1.192 8.687 -7.413 1.00 0.00 801 THR A N 10
ATOM 11084 C CA . THR A 1 63 ? 0.289 9.685 -7.973 1.00 0.00 801 THR A CA 10
ATOM 11085 C C . THR A 1 63 ? -1.156 9.201 -7.935 1.00 0.00 801 THR A C 10
ATOM 11086 O O . THR A 1 63 ? -1.577 8.405 -8.775 1.00 0.00 801 THR A O 10
ATOM 11097 N N . LEU A 1 64 ? -1.912 9.686 -6.956 1.00 0.00 802 LEU A N 10
ATOM 11098 C CA . LEU A 1 64 ? -3.312 9.303 -6.808 1.00 0.00 802 LEU A CA 10
ATOM 11099 C C . LEU A 1 64 ? -4.149 9.847 -7.962 1.00 0.00 802 LEU A C 10
ATOM 11100 O O . LEU A 1 64 ? -3.835 10.878 -8.557 1.00 0.00 802 LEU A O 10
ATOM 11116 N N . PRO A 1 65 ? -5.242 9.139 -8.284 1.00 0.00 803 PRO A N 10
ATOM 11117 C CA . PRO A 1 65 ? -6.149 9.534 -9.366 1.00 0.00 803 PRO A CA 10
ATOM 11118 C C . PRO A 1 65 ? -6.943 10.791 -9.028 1.00 0.00 803 PRO A C 10
ATOM 11119 O O . PRO A 1 65 ? -7.025 11.191 -7.868 1.00 0.00 803 PRO A O 10
ATOM 11130 N N . ALA A 1 66 ? -7.526 11.409 -10.050 1.00 0.00 804 ALA A N 10
ATOM 11131 C CA . ALA A 1 66 ? -8.315 12.620 -9.860 1.00 0.00 804 ALA A CA 10
ATOM 11132 C C . ALA A 1 66 ? -9.116 12.556 -8.564 1.00 0.00 804 ALA A C 10
ATOM 11133 O O . ALA A 1 66 ? -9.610 11.497 -8.180 1.00 0.00 804 ALA A O 10
ATOM 11140 N N . GLY A 1 67 ? -9.239 13.697 -7.893 1.00 0.00 805 GLY A N 10
ATOM 11141 C CA . GLY A 1 67 ? -9.980 13.748 -6.646 1.00 0.00 805 GLY A CA 10
ATOM 11142 C C . GLY A 1 67 ? -9.081 13.620 -5.432 1.00 0.00 805 GLY A C 10
ATOM 11143 O O . GLY A 1 67 ? -8.288 14.515 -5.139 1.00 0.00 805 GLY A O 10
ATOM 11147 N N . THR A 1 68 ? -9.206 12.504 -4.720 1.00 0.00 806 THR A N 10
ATOM 11148 C CA . THR A 1 68 ? -8.401 12.263 -3.530 1.00 0.00 806 THR A CA 10
ATOM 11149 C C . THR A 1 68 ? -8.292 13.521 -2.676 1.00 0.00 806 THR A C 10
ATOM 11150 O O . THR A 1 68 ? -7.228 13.828 -2.141 1.00 0.00 806 THR A O 10
ATOM 11161 N N . GLU A 1 69 ? -9.401 14.244 -2.552 1.00 0.00 807 GLU A N 10
ATOM 11162 C CA . GLU A 1 69 ? -9.429 15.469 -1.762 1.00 0.00 807 GLU A CA 10
ATOM 11163 C C . GLU A 1 69 ? -10.316 15.303 -0.531 1.00 0.00 807 GLU A C 10
ATOM 11164 O O . GLU A 1 69 ? -9.944 15.697 0.574 1.00 0.00 807 GLU A O 10
ATOM 11176 N N . LYS A 1 70 ? -11.491 14.718 -0.731 1.00 0.00 808 LYS A N 10
ATOM 11177 C CA . LYS A 1 70 ? -12.433 14.498 0.360 1.00 0.00 808 LYS A CA 10
ATOM 11178 C C . LYS A 1 70 ? -11.724 13.921 1.582 1.00 0.00 808 LYS A C 10
ATOM 11179 O O . LYS A 1 70 ? -10.909 13.007 1.463 1.00 0.00 808 LYS A O 10
ATOM 11198 N N . GLN A 1 71 ? -12.042 14.460 2.754 1.00 0.00 809 GLN A N 10
ATOM 11199 C CA . GLN A 1 71 ? -11.436 13.998 3.997 1.00 0.00 809 GLN A CA 10
ATOM 11200 C C . GLN A 1 71 ? -12.495 13.790 5.075 1.00 0.00 809 GLN A C 10
ATOM 11201 O O . GLN A 1 71 ? -12.294 14.152 6.234 1.00 0.00 809 GLN A O 10
ATOM 11215 N N . VAL A 1 72 ? -13.624 13.206 4.684 1.00 0.00 810 VAL A N 10
ATOM 11216 C CA . VAL A 1 72 ? -14.714 12.950 5.618 1.00 0.00 810 VAL A CA 10
ATOM 11217 C C . VAL A 1 72 ? -14.605 11.555 6.221 1.00 0.00 810 VAL A C 10
ATOM 11218 O O . VAL A 1 72 ? -14.701 10.551 5.514 1.00 0.00 810 VAL A O 10
ATOM 11231 N N . VAL A 1 73 ? -14.403 11.498 7.534 1.00 0.00 811 VAL A N 10
ATOM 11232 C CA . VAL A 1 73 ? -14.282 10.225 8.234 1.00 0.00 811 VAL A CA 10
ATOM 11233 C C . VAL A 1 73 ? -15.646 9.714 8.686 1.00 0.00 811 VAL A C 10
ATOM 11234 O O . VAL A 1 73 ? -15.786 9.175 9.783 1.00 0.00 811 VAL A O 10
ATOM 11247 N N . GLY A 1 74 ? -16.650 9.889 7.832 1.00 0.00 812 GLY A N 10
ATOM 11248 C CA . GLY A 1 74 ? -17.990 9.440 8.161 1.00 0.00 812 GLY A CA 10
ATOM 11249 C C . GLY A 1 74 ? -18.805 9.096 6.930 1.00 0.00 812 GLY A C 10
ATOM 11250 O O . GLY A 1 74 ? -18.820 9.850 5.957 1.00 0.00 812 GLY A O 10
ATOM 11254 N N . ALA A 1 75 ? -19.483 7.954 6.971 1.00 0.00 813 ALA A N 10
ATOM 11255 C CA . ALA A 1 75 ? -20.304 7.512 5.850 1.00 0.00 813 ALA A CA 10
ATOM 11256 C C . ALA A 1 75 ? -21.126 8.665 5.284 1.00 0.00 813 ALA A C 10
ATOM 11257 O O . ALA A 1 75 ? -21.054 8.966 4.094 1.00 0.00 813 ALA A O 10
ATOM 11264 N N . GLY A 1 76 ? -21.909 9.307 6.146 1.00 0.00 814 GLY A N 10
ATOM 11265 C CA . GLY A 1 76 ? -22.735 10.419 5.712 1.00 0.00 814 GLY A CA 10
ATOM 11266 C C . GLY A 1 76 ? -23.759 10.822 6.755 1.00 0.00 814 GLY A C 10
ATOM 11267 O O . GLY A 1 76 ? -23.462 11.609 7.654 1.00 0.00 814 GLY A O 10
ATOM 11271 N N . GLY A 1 1 ? -21.203 -13.030 20.262 1.00 0.00 739 GLY A N 11
ATOM 11272 C CA . GLY A 1 1 ? -21.228 -12.598 18.877 1.00 0.00 739 GLY A CA 11
ATOM 11273 C C . GLY A 1 1 ? -20.106 -11.632 18.551 1.00 0.00 739 GLY A C 11
ATOM 11274 O O . GLY A 1 1 ? -19.410 -11.154 19.446 1.00 0.00 739 GLY A O 11
ATOM 11278 N N . SER A 1 2 ? -19.928 -11.347 17.265 1.00 0.00 740 SER A N 11
ATOM 11279 C CA . SER A 1 2 ? -18.879 -10.436 16.822 1.00 0.00 740 SER A CA 11
ATOM 11280 C C . SER A 1 2 ? -19.259 -9.768 15.504 1.00 0.00 740 SER A C 11
ATOM 11281 O O . SER A 1 2 ? -20.124 -10.255 14.776 1.00 0.00 740 SER A O 11
ATOM 11289 N N . SER A 1 3 ? -18.607 -8.649 15.205 1.00 0.00 741 SER A N 11
ATOM 11290 C CA . SER A 1 3 ? -18.879 -7.910 13.978 1.00 0.00 741 SER A CA 11
ATOM 11291 C C . SER A 1 3 ? -17.620 -7.210 13.475 1.00 0.00 741 SER A C 11
ATOM 11292 O O . SER A 1 3 ? -16.961 -6.485 14.219 1.00 0.00 741 SER A O 11
ATOM 11300 N N . GLY A 1 4 ? -17.294 -7.432 12.206 1.00 0.00 742 GLY A N 11
ATOM 11301 C CA . GLY A 1 4 ? -16.115 -6.816 11.624 1.00 0.00 742 GLY A CA 11
ATOM 11302 C C . GLY A 1 4 ? -16.424 -5.490 10.958 1.00 0.00 742 GLY A C 11
ATOM 11303 O O . GLY A 1 4 ? -16.726 -4.505 11.631 1.00 0.00 742 GLY A O 11
ATOM 11307 N N . SER A 1 5 ? -16.345 -5.464 9.631 1.00 0.00 743 SER A N 11
ATOM 11308 C CA . SER A 1 5 ? -16.613 -4.247 8.873 1.00 0.00 743 SER A CA 11
ATOM 11309 C C . SER A 1 5 ? -17.048 -4.579 7.449 1.00 0.00 743 SER A C 11
ATOM 11310 O O . SER A 1 5 ? -16.580 -5.550 6.855 1.00 0.00 743 SER A O 11
ATOM 11318 N N . SER A 1 6 ? -17.948 -3.764 6.907 1.00 0.00 744 SER A N 11
ATOM 11319 C CA . SER A 1 6 ? -18.450 -3.972 5.554 1.00 0.00 744 SER A CA 11
ATOM 11320 C C . SER A 1 6 ? -17.730 -3.064 4.562 1.00 0.00 744 SER A C 11
ATOM 11321 O O . SER A 1 6 ? -18.350 -2.481 3.674 1.00 0.00 744 SER A O 11
ATOM 11329 N N . GLY A 1 7 ? -16.414 -2.951 4.721 1.00 0.00 745 GLY A N 11
ATOM 11330 C CA . GLY A 1 7 ? -15.630 -2.113 3.832 1.00 0.00 745 GLY A CA 11
ATOM 11331 C C . GLY A 1 7 ? -15.286 -2.811 2.531 1.00 0.00 745 GLY A C 11
ATOM 11332 O O . GLY A 1 7 ? -15.112 -4.028 2.500 1.00 0.00 745 GLY A O 11
ATOM 11336 N N . GLU A 1 8 ? -15.189 -2.037 1.454 1.00 0.00 746 GLU A N 11
ATOM 11337 C CA . GLU A 1 8 ? -14.866 -2.590 0.144 1.00 0.00 746 GLU A CA 11
ATOM 11338 C C . GLU A 1 8 ? -14.496 -1.482 -0.837 1.00 0.00 746 GLU A C 11
ATOM 11339 O O . GLU A 1 8 ? -14.988 -0.359 -0.737 1.00 0.00 746 GLU A O 11
ATOM 11351 N N . GLY A 1 9 ? -13.624 -1.807 -1.787 1.00 0.00 747 GLY A N 11
ATOM 11352 C CA . GLY A 1 9 ? -13.201 -0.829 -2.773 1.00 0.00 747 GLY A CA 11
ATOM 11353 C C . GLY A 1 9 ? -11.695 -0.668 -2.821 1.00 0.00 747 GLY A C 11
ATOM 11354 O O . GLY A 1 9 ? -11.037 -0.592 -1.783 1.00 0.00 747 GLY A O 11
ATOM 11358 N N . VAL A 1 10 ? -11.145 -0.618 -4.031 1.00 0.00 748 VAL A N 11
ATOM 11359 C CA . VAL A 1 10 ? -9.706 -0.466 -4.211 1.00 0.00 748 VAL A CA 11
ATOM 11360 C C . VAL A 1 10 ? -9.390 0.681 -5.164 1.00 0.00 748 VAL A C 11
ATOM 11361 O O . VAL A 1 10 ? -10.096 0.895 -6.150 1.00 0.00 748 VAL A O 11
ATOM 11374 N N . VAL A 1 11 ? -8.324 1.416 -4.865 1.00 0.00 749 VAL A N 11
ATOM 11375 C CA . VAL A 1 11 ? -7.912 2.540 -5.696 1.00 0.00 749 VAL A CA 11
ATOM 11376 C C . VAL A 1 11 ? -6.554 2.281 -6.338 1.00 0.00 749 VAL A C 11
ATOM 11377 O O . VAL A 1 11 ? -5.553 2.103 -5.645 1.00 0.00 749 VAL A O 11
ATOM 11390 N N . GLU A 1 12 ? -6.528 2.260 -7.667 1.00 0.00 750 GLU A N 11
ATOM 11391 C CA . GLU A 1 12 ? -5.291 2.022 -8.403 1.00 0.00 750 GLU A CA 11
ATOM 11392 C C . GLU A 1 12 ? -4.436 3.285 -8.454 1.00 0.00 750 GLU A C 11
ATOM 11393 O O . GLU A 1 12 ? -4.919 4.359 -8.812 1.00 0.00 750 GLU A O 11
ATOM 11405 N N . ALA A 1 13 ? -3.165 3.147 -8.093 1.00 0.00 751 ALA A N 11
ATOM 11406 C CA . ALA A 1 13 ? -2.242 4.275 -8.099 1.00 0.00 751 ALA A CA 11
ATOM 11407 C C . ALA A 1 13 ? -1.017 3.978 -8.957 1.00 0.00 751 ALA A C 11
ATOM 11408 O O . ALA A 1 13 ? -0.666 2.818 -9.175 1.00 0.00 751 ALA A O 11
ATOM 11415 N N . VAL A 1 14 ? -0.369 5.033 -9.441 1.00 0.00 752 VAL A N 11
ATOM 11416 C CA . VAL A 1 14 ? 0.818 4.884 -10.275 1.00 0.00 752 VAL A CA 11
ATOM 11417 C C . VAL A 1 14 ? 2.062 5.394 -9.555 1.00 0.00 752 VAL A C 11
ATOM 11418 O O . VAL A 1 14 ? 2.017 6.407 -8.858 1.00 0.00 752 VAL A O 11
ATOM 11431 N N . ALA A 1 15 ? 3.172 4.685 -9.730 1.00 0.00 753 ALA A N 11
ATOM 11432 C CA . ALA A 1 15 ? 4.430 5.067 -9.100 1.00 0.00 753 ALA A CA 11
ATOM 11433 C C . ALA A 1 15 ? 5.177 6.094 -9.944 1.00 0.00 753 ALA A C 11
ATOM 11434 O O . ALA A 1 15 ? 5.761 5.758 -10.975 1.00 0.00 753 ALA A O 11
ATOM 11441 N N . CYS A 1 16 ? 5.154 7.346 -9.500 1.00 0.00 754 CYS A N 11
ATOM 11442 C CA . CYS A 1 16 ? 5.829 8.423 -10.216 1.00 0.00 754 CYS A CA 11
ATOM 11443 C C . CYS A 1 16 ? 7.337 8.198 -10.241 1.00 0.00 754 CYS A C 11
ATOM 11444 O O . CYS A 1 16 ? 8.006 8.513 -11.225 1.00 0.00 754 CYS A O 11
ATOM 11452 N N . PHE A 1 17 ? 7.867 7.653 -9.151 1.00 0.00 755 PHE A N 11
ATOM 11453 C CA . PHE A 1 17 ? 9.297 7.388 -9.047 1.00 0.00 755 PHE A CA 11
ATOM 11454 C C . PHE A 1 17 ? 9.553 5.950 -8.606 1.00 0.00 755 PHE A C 11
ATOM 11455 O O . PHE A 1 17 ? 8.635 5.243 -8.192 1.00 0.00 755 PHE A O 11
ATOM 11472 N N . ALA A 1 18 ? 10.809 5.523 -8.699 1.00 0.00 756 ALA A N 11
ATOM 11473 C CA . ALA A 1 18 ? 11.187 4.171 -8.309 1.00 0.00 756 ALA A CA 11
ATOM 11474 C C . ALA A 1 18 ? 11.645 4.126 -6.855 1.00 0.00 756 ALA A C 11
ATOM 11475 O O . ALA A 1 18 ? 12.587 4.819 -6.470 1.00 0.00 756 ALA A O 11
ATOM 11482 N N . TYR A 1 19 ? 10.973 3.309 -6.053 1.00 0.00 757 TYR A N 11
ATOM 11483 C CA . TYR A 1 19 ? 11.309 3.176 -4.640 1.00 0.00 757 TYR A CA 11
ATOM 11484 C C . TYR A 1 19 ? 11.860 1.786 -4.339 1.00 0.00 757 TYR A C 11
ATOM 11485 O O . TYR A 1 19 ? 11.504 0.807 -4.997 1.00 0.00 757 TYR A O 11
ATOM 11503 N N . THR A 1 20 ? 12.732 1.706 -3.339 1.00 0.00 758 THR A N 11
ATOM 11504 C CA . THR A 1 20 ? 13.333 0.437 -2.949 1.00 0.00 758 THR A CA 11
ATOM 11505 C C . THR A 1 20 ? 13.131 0.166 -1.463 1.00 0.00 758 THR A C 11
ATOM 11506 O O . THR A 1 20 ? 13.976 0.512 -0.638 1.00 0.00 758 THR A O 11
ATOM 11517 N N . GLY A 1 21 ? 12.005 -0.456 -1.127 1.00 0.00 759 GLY A N 11
ATOM 11518 C CA . GLY A 1 21 ? 11.712 -0.764 0.260 1.00 0.00 759 GLY A CA 11
ATOM 11519 C C . GLY A 1 21 ? 12.958 -1.102 1.055 1.00 0.00 759 GLY A C 11
ATOM 11520 O O . GLY A 1 21 ? 13.847 -1.796 0.561 1.00 0.00 759 GLY A O 11
ATOM 11524 N N . ARG A 1 22 ? 13.024 -0.609 2.287 1.00 0.00 760 ARG A N 11
ATOM 11525 C CA . ARG A 1 22 ? 14.172 -0.860 3.150 1.00 0.00 760 ARG A CA 11
ATOM 11526 C C . ARG A 1 22 ? 13.990 -2.157 3.933 1.00 0.00 760 ARG A C 11
ATOM 11527 O O . ARG A 1 22 ? 14.963 -2.824 4.285 1.00 0.00 760 ARG A O 11
ATOM 11548 N N . THR A 1 23 ? 12.737 -2.508 4.203 1.00 0.00 761 THR A N 11
ATOM 11549 C CA . THR A 1 23 ? 12.427 -3.723 4.946 1.00 0.00 761 THR A CA 11
ATOM 11550 C C . THR A 1 23 ? 11.210 -4.431 4.359 1.00 0.00 761 THR A C 11
ATOM 11551 O O . THR A 1 23 ? 10.605 -3.953 3.400 1.00 0.00 761 THR A O 11
ATOM 11562 N N . ALA A 1 24 ? 10.857 -5.572 4.942 1.00 0.00 762 ALA A N 11
ATOM 11563 C CA . ALA A 1 24 ? 9.711 -6.344 4.478 1.00 0.00 762 ALA A CA 11
ATOM 11564 C C . ALA A 1 24 ? 8.467 -5.469 4.373 1.00 0.00 762 ALA A C 11
ATOM 11565 O O . ALA A 1 24 ? 7.870 -5.351 3.303 1.00 0.00 762 ALA A O 11
ATOM 11572 N N . GLN A 1 25 ? 8.081 -4.859 5.489 1.00 0.00 763 GLN A N 11
ATOM 11573 C CA . GLN A 1 25 ? 6.906 -3.996 5.521 1.00 0.00 763 GLN A CA 11
ATOM 11574 C C . GLN A 1 25 ? 6.835 -3.128 4.269 1.00 0.00 763 GLN A C 11
ATOM 11575 O O . GLN A 1 25 ? 5.779 -3.001 3.651 1.00 0.00 763 GLN A O 11
ATOM 11589 N N . GLU A 1 26 ? 7.965 -2.532 3.903 1.00 0.00 764 GLU A N 11
ATOM 11590 C CA . GLU A 1 26 ? 8.029 -1.674 2.726 1.00 0.00 764 GLU A CA 11
ATOM 11591 C C . GLU A 1 26 ? 8.098 -2.506 1.449 1.00 0.00 764 GLU A C 11
ATOM 11592 O O . GLU A 1 26 ? 8.668 -3.598 1.436 1.00 0.00 764 GLU A O 11
ATOM 11604 N N . LEU A 1 27 ? 7.513 -1.984 0.377 1.00 0.00 765 LEU A N 11
ATOM 11605 C CA . LEU A 1 27 ? 7.506 -2.678 -0.906 1.00 0.00 765 LEU A CA 11
ATOM 11606 C C . LEU A 1 27 ? 8.518 -2.060 -1.865 1.00 0.00 765 LEU A C 11
ATOM 11607 O O . LEU A 1 27 ? 9.085 -1.003 -1.588 1.00 0.00 765 LEU A O 11
ATOM 11623 N N . SER A 1 28 ? 8.738 -2.725 -2.995 1.00 0.00 766 SER A N 11
ATOM 11624 C CA . SER A 1 28 ? 9.683 -2.241 -3.995 1.00 0.00 766 SER A CA 11
ATOM 11625 C C . SER A 1 28 ? 9.062 -2.270 -5.388 1.00 0.00 766 SER A C 11
ATOM 11626 O O . SER A 1 28 ? 8.663 -3.325 -5.880 1.00 0.00 766 SER A O 11
ATOM 11634 N N . PHE A 1 29 ? 8.984 -1.103 -6.018 1.00 0.00 767 PHE A N 11
ATOM 11635 C CA . PHE A 1 29 ? 8.411 -0.992 -7.355 1.00 0.00 767 PHE A CA 11
ATOM 11636 C C . PHE A 1 29 ? 9.118 0.092 -8.162 1.00 0.00 767 PHE A C 11
ATOM 11637 O O . PHE A 1 29 ? 9.715 1.010 -7.599 1.00 0.00 767 PHE A O 11
ATOM 11654 N N . ARG A 1 30 ? 9.045 -0.021 -9.484 1.00 0.00 768 ARG A N 11
ATOM 11655 C CA . ARG A 1 30 ? 9.680 0.949 -10.370 1.00 0.00 768 ARG A CA 11
ATOM 11656 C C . ARG A 1 30 ? 8.646 1.905 -10.958 1.00 0.00 768 ARG A C 11
ATOM 11657 O O . ARG A 1 30 ? 7.468 1.568 -11.071 1.00 0.00 768 ARG A O 11
ATOM 11678 N N . ARG A 1 31 ? 9.097 3.098 -11.331 1.00 0.00 769 ARG A N 11
ATOM 11679 C CA . ARG A 1 31 ? 8.212 4.103 -11.907 1.00 0.00 769 ARG A CA 11
ATOM 11680 C C . ARG A 1 31 ? 7.287 3.481 -12.949 1.00 0.00 769 ARG A C 11
ATOM 11681 O O . ARG A 1 31 ? 7.738 2.777 -13.852 1.00 0.00 769 ARG A O 11
ATOM 11702 N N . GLY A 1 32 ? 5.991 3.747 -12.817 1.00 0.00 770 GLY A N 11
ATOM 11703 C CA . GLY A 1 32 ? 5.024 3.205 -13.754 1.00 0.00 770 GLY A CA 11
ATOM 11704 C C . GLY A 1 32 ? 4.299 1.993 -13.203 1.00 0.00 770 GLY A C 11
ATOM 11705 O O . GLY A 1 32 ? 3.127 1.772 -13.507 1.00 0.00 770 GLY A O 11
ATOM 11709 N N . ASP A 1 33 ? 4.997 1.207 -12.392 1.00 0.00 771 ASP A N 11
ATOM 11710 C CA . ASP A 1 33 ? 4.412 0.010 -11.797 1.00 0.00 771 ASP A CA 11
ATOM 11711 C C . ASP A 1 33 ? 3.191 0.363 -10.954 1.00 0.00 771 ASP A C 11
ATOM 11712 O O . ASP A 1 33 ? 3.310 1.000 -9.907 1.00 0.00 771 ASP A O 11
ATOM 11721 N N . VAL A 1 34 ? 2.017 -0.053 -11.418 1.00 0.00 772 VAL A N 11
ATOM 11722 C CA . VAL A 1 34 ? 0.774 0.220 -10.707 1.00 0.00 772 VAL A CA 11
ATOM 11723 C C . VAL A 1 34 ? 0.698 -0.575 -9.408 1.00 0.00 772 VAL A C 11
ATOM 11724 O O . VAL A 1 34 ? 1.263 -1.664 -9.300 1.00 0.00 772 VAL A O 11
ATOM 11737 N N . LEU A 1 35 ? -0.004 -0.024 -8.424 1.00 0.00 773 LEU A N 11
ATOM 11738 C CA . LEU A 1 35 ? -0.155 -0.682 -7.131 1.00 0.00 773 LEU A CA 11
ATOM 11739 C C . LEU A 1 35 ? -1.561 -0.478 -6.577 1.00 0.00 773 LEU A C 11
ATOM 11740 O O . LEU A 1 35 ? -2.069 0.643 -6.545 1.00 0.00 773 LEU A O 11
ATOM 11756 N N . ARG A 1 36 ? -2.183 -1.567 -6.140 1.00 0.00 774 ARG A N 11
ATOM 11757 C CA . ARG A 1 36 ? -3.531 -1.508 -5.586 1.00 0.00 774 ARG A CA 11
ATOM 11758 C C . ARG A 1 36 ? -3.500 -1.052 -4.130 1.00 0.00 774 ARG A C 11
ATOM 11759 O O . ARG A 1 36 ? -2.968 -1.745 -3.262 1.00 0.00 774 ARG A O 11
ATOM 11780 N N . LEU A 1 37 ? -4.073 0.118 -3.870 1.00 0.00 775 LEU A N 11
ATOM 11781 C CA . LEU A 1 37 ? -4.111 0.668 -2.519 1.00 0.00 775 LEU A CA 11
ATOM 11782 C C . LEU A 1 37 ? -5.292 0.104 -1.735 1.00 0.00 775 LEU A C 11
ATOM 11783 O O . LEU A 1 37 ? -6.424 0.565 -1.881 1.00 0.00 775 LEU A O 11
ATOM 11799 N N . HIS A 1 38 ? -5.019 -0.894 -0.901 1.00 0.00 776 HIS A N 11
ATOM 11800 C CA . HIS A 1 38 ? -6.059 -1.519 -0.091 1.00 0.00 776 HIS A CA 11
ATOM 11801 C C . HIS A 1 38 ? -6.721 -0.496 0.827 1.00 0.00 776 HIS A C 11
ATOM 11802 O O . HIS A 1 38 ? -7.923 -0.248 0.730 1.00 0.00 776 HIS A O 11
ATOM 11816 N N . GLU A 1 39 ? -5.929 0.093 1.717 1.00 0.00 777 GLU A N 11
ATOM 11817 C CA . GLU A 1 39 ? -6.440 1.087 2.653 1.00 0.00 777 GLU A CA 11
ATOM 11818 C C . GLU A 1 39 ? -5.304 1.929 3.227 1.00 0.00 777 GLU A C 11
ATOM 11819 O O . GLU A 1 39 ? -4.171 1.461 3.348 1.00 0.00 777 GLU A O 11
ATOM 11831 N N . ARG A 1 40 ? -5.615 3.172 3.579 1.00 0.00 778 ARG A N 11
ATOM 11832 C CA . ARG A 1 40 ? -4.621 4.079 4.139 1.00 0.00 778 ARG A CA 11
ATOM 11833 C C . ARG A 1 40 ? -3.865 3.416 5.287 1.00 0.00 778 ARG A C 11
ATOM 11834 O O . ARG A 1 40 ? -4.470 2.861 6.203 1.00 0.00 778 ARG A O 11
ATOM 11855 N N . ALA A 1 41 ? -2.538 3.478 5.228 1.00 0.00 779 ALA A N 11
ATOM 11856 C CA . ALA A 1 41 ? -1.700 2.885 6.263 1.00 0.00 779 ALA A CA 11
ATOM 11857 C C . ALA A 1 41 ? -1.273 3.929 7.288 1.00 0.00 779 ALA A C 11
ATOM 11858 O O . ALA A 1 41 ? -1.327 3.688 8.494 1.00 0.00 779 ALA A O 11
ATOM 11865 N N . SER A 1 42 ? -0.847 5.091 6.802 1.00 0.00 780 SER A N 11
ATOM 11866 C CA . SER A 1 42 ? -0.406 6.171 7.676 1.00 0.00 780 SER A CA 11
ATOM 11867 C C . SER A 1 42 ? -0.740 7.531 7.071 1.00 0.00 780 SER A C 11
ATOM 11868 O O . SER A 1 42 ? -1.389 7.616 6.029 1.00 0.00 780 SER A O 11
ATOM 11876 N N . SER A 1 43 ? -0.292 8.592 7.734 1.00 0.00 781 SER A N 11
ATOM 11877 C CA . SER A 1 43 ? -0.546 9.949 7.265 1.00 0.00 781 SER A CA 11
ATOM 11878 C C . SER A 1 43 ? -0.047 10.132 5.835 1.00 0.00 781 SER A C 11
ATOM 11879 O O . SER A 1 43 ? -0.703 10.772 5.013 1.00 0.00 781 SER A O 11
ATOM 11887 N N . ASP A 1 44 ? 1.120 9.566 5.545 1.00 0.00 782 ASP A N 11
ATOM 11888 C CA . ASP A 1 44 ? 1.708 9.665 4.215 1.00 0.00 782 ASP A CA 11
ATOM 11889 C C . ASP A 1 44 ? 2.130 8.291 3.704 1.00 0.00 782 ASP A C 11
ATOM 11890 O O . ASP A 1 44 ? 3.209 8.135 3.131 1.00 0.00 782 ASP A O 11
ATOM 11899 N N . TRP A 1 45 ? 1.274 7.298 3.915 1.00 0.00 783 TRP A N 11
ATOM 11900 C CA . TRP A 1 45 ? 1.558 5.937 3.477 1.00 0.00 783 TRP A CA 11
ATOM 11901 C C . TRP A 1 45 ? 0.272 5.199 3.122 1.00 0.00 783 TRP A C 11
ATOM 11902 O O . TRP A 1 45 ? -0.825 5.654 3.446 1.00 0.00 783 TRP A O 11
ATOM 11923 N N . TRP A 1 46 ? 0.414 4.060 2.454 1.00 0.00 784 TRP A N 11
ATOM 11924 C CA . TRP A 1 46 ? -0.738 3.260 2.054 1.00 0.00 784 TRP A CA 11
ATOM 11925 C C . TRP A 1 46 ? -0.444 1.771 2.203 1.00 0.00 784 TRP A C 11
ATOM 11926 O O . TRP A 1 46 ? 0.697 1.375 2.440 1.00 0.00 784 TRP A O 11
ATOM 11947 N N . ARG A 1 47 ? -1.481 0.951 2.062 1.00 0.00 785 ARG A N 11
ATOM 11948 C CA . ARG A 1 47 ? -1.333 -0.495 2.182 1.00 0.00 785 ARG A CA 11
ATOM 11949 C C . ARG A 1 47 ? -1.762 -1.194 0.895 1.00 0.00 785 ARG A C 11
ATOM 11950 O O . ARG A 1 47 ? -2.945 -1.220 0.556 1.00 0.00 785 ARG A O 11
ATOM 11971 N N . GLY A 1 48 ? -0.793 -1.759 0.182 1.00 0.00 786 GLY A N 11
ATOM 11972 C CA . GLY A 1 48 ? -1.090 -2.449 -1.059 1.00 0.00 786 GLY A CA 11
ATOM 11973 C C . GLY A 1 48 ? -0.333 -3.756 -1.191 1.00 0.00 786 GLY A C 11
ATOM 11974 O O . GLY A 1 48 ? 0.388 -4.157 -0.279 1.00 0.00 786 GLY A O 11
ATOM 11978 N N . GLU A 1 49 ? -0.500 -4.422 -2.330 1.00 0.00 787 GLU A N 11
ATOM 11979 C CA . GLU A 1 49 ? 0.172 -5.692 -2.576 1.00 0.00 787 GLU A CA 11
ATOM 11980 C C . GLU A 1 49 ? 0.775 -5.726 -3.978 1.00 0.00 787 GLU A C 11
ATOM 11981 O O . GLU A 1 49 ? 0.055 -5.715 -4.976 1.00 0.00 787 GLU A O 11
ATOM 11993 N N . HIS A 1 50 ? 2.102 -5.767 -4.044 1.00 0.00 788 HIS A N 11
ATOM 11994 C CA . HIS A 1 50 ? 2.803 -5.802 -5.322 1.00 0.00 788 HIS A CA 11
ATOM 11995 C C . HIS A 1 50 ? 2.802 -7.212 -5.904 1.00 0.00 788 HIS A C 11
ATOM 11996 O O . HIS A 1 50 ? 2.213 -8.129 -5.333 1.00 0.00 788 HIS A O 11
ATOM 12010 N N . ASN A 1 51 ? 3.465 -7.378 -7.044 1.00 0.00 789 ASN A N 11
ATOM 12011 C CA . ASN A 1 51 ? 3.539 -8.677 -7.704 1.00 0.00 789 ASN A CA 11
ATOM 12012 C C . ASN A 1 51 ? 4.142 -9.725 -6.774 1.00 0.00 789 ASN A C 11
ATOM 12013 O O . ASN A 1 51 ? 5.361 -9.818 -6.634 1.00 0.00 789 ASN A O 11
ATOM 12024 N N . GLY A 1 52 ? 3.279 -10.514 -6.141 1.00 0.00 790 GLY A N 11
ATOM 12025 C CA . GLY A 1 52 ? 3.745 -11.546 -5.233 1.00 0.00 790 GLY A CA 11
ATOM 12026 C C . GLY A 1 52 ? 4.336 -10.974 -3.960 1.00 0.00 790 GLY A C 11
ATOM 12027 O O . GLY A 1 52 ? 4.935 -11.699 -3.166 1.00 0.00 790 GLY A O 11
ATOM 12031 N N . MET A 1 53 ? 4.168 -9.670 -3.765 1.00 0.00 791 MET A N 11
ATOM 12032 C CA . MET A 1 53 ? 4.691 -9.002 -2.579 1.00 0.00 791 MET A CA 11
ATOM 12033 C C . MET A 1 53 ? 3.594 -8.212 -1.872 1.00 0.00 791 MET A C 11
ATOM 12034 O O . MET A 1 53 ? 2.622 -7.786 -2.497 1.00 0.00 791 MET A O 11
ATOM 12048 N N . ARG A 1 54 ? 3.755 -8.021 -0.567 1.00 0.00 792 ARG A N 11
ATOM 12049 C CA . ARG A 1 54 ? 2.778 -7.284 0.225 1.00 0.00 792 ARG A CA 11
ATOM 12050 C C . ARG A 1 54 ? 3.471 -6.349 1.212 1.00 0.00 792 ARG A C 11
ATOM 12051 O O . ARG A 1 54 ? 4.442 -6.729 1.864 1.00 0.00 792 ARG A O 11
ATOM 12072 N N . GLY A 1 55 ? 2.964 -5.124 1.315 1.00 0.00 793 GLY A N 11
ATOM 12073 C CA . GLY A 1 55 ? 3.546 -4.155 2.224 1.00 0.00 793 GLY A CA 11
ATOM 12074 C C . GLY A 1 55 ? 2.916 -2.783 2.090 1.00 0.00 793 GLY A C 11
ATOM 12075 O O . GLY A 1 55 ? 1.871 -2.630 1.456 1.00 0.00 793 GLY A O 11
ATOM 12079 N N . LEU A 1 56 ? 3.550 -1.781 2.689 1.00 0.00 794 LEU A N 11
ATOM 12080 C CA . LEU A 1 56 ? 3.045 -0.414 2.636 1.00 0.00 794 LEU A CA 11
ATOM 12081 C C . LEU A 1 56 ? 3.426 0.256 1.320 1.00 0.00 794 LEU A C 11
ATOM 12082 O O . LEU A 1 56 ? 4.107 -0.338 0.484 1.00 0.00 794 LEU A O 11
ATOM 12098 N N . ILE A 1 57 ? 2.984 1.497 1.144 1.00 0.00 795 ILE A N 11
ATOM 12099 C CA . ILE A 1 57 ? 3.281 2.249 -0.069 1.00 0.00 795 ILE A CA 11
ATOM 12100 C C . ILE A 1 57 ? 3.478 3.730 0.237 1.00 0.00 795 ILE A C 11
ATOM 12101 O O . ILE A 1 57 ? 2.662 4.364 0.906 1.00 0.00 795 ILE A O 11
ATOM 12117 N N . PRO A 1 58 ? 4.585 4.296 -0.267 1.00 0.00 796 PRO A N 11
ATOM 12118 C CA . PRO A 1 58 ? 4.913 5.710 -0.063 1.00 0.00 796 PRO A CA 11
ATOM 12119 C C . PRO A 1 58 ? 3.973 6.639 -0.824 1.00 0.00 796 PRO A C 11
ATOM 12120 O O . PRO A 1 58 ? 3.904 6.598 -2.052 1.00 0.00 796 PRO A O 11
ATOM 12131 N N . HIS A 1 59 ? 3.252 7.478 -0.086 1.00 0.00 797 HIS A N 11
ATOM 12132 C CA . HIS A 1 59 ? 2.317 8.418 -0.692 1.00 0.00 797 HIS A CA 11
ATOM 12133 C C . HIS A 1 59 ? 3.061 9.579 -1.346 1.00 0.00 797 HIS A C 11
ATOM 12134 O O . HIS A 1 59 ? 2.447 10.489 -1.903 1.00 0.00 797 HIS A O 11
ATOM 12148 N N . LYS A 1 60 ? 4.387 9.541 -1.273 1.00 0.00 798 LYS A N 11
ATOM 12149 C CA . LYS A 1 60 ? 5.216 10.589 -1.858 1.00 0.00 798 LYS A CA 11
ATOM 12150 C C . LYS A 1 60 ? 5.783 10.147 -3.202 1.00 0.00 798 LYS A C 11
ATOM 12151 O O . LYS A 1 60 ? 6.094 10.975 -4.059 1.00 0.00 798 LYS A O 11
ATOM 12170 N N . TYR A 1 61 ? 5.915 8.837 -3.382 1.00 0.00 799 TYR A N 11
ATOM 12171 C CA . TYR A 1 61 ? 6.446 8.285 -4.623 1.00 0.00 799 TYR A CA 11
ATOM 12172 C C . TYR A 1 61 ? 5.323 7.746 -5.504 1.00 0.00 799 TYR A C 11
ATOM 12173 O O . TYR A 1 61 ? 5.527 6.823 -6.293 1.00 0.00 799 TYR A O 11
ATOM 12191 N N . ILE A 1 62 ? 4.138 8.330 -5.363 1.00 0.00 800 ILE A N 11
ATOM 12192 C CA . ILE A 1 62 ? 2.983 7.911 -6.147 1.00 0.00 800 ILE A CA 11
ATOM 12193 C C . ILE A 1 62 ? 2.129 9.108 -6.552 1.00 0.00 800 ILE A C 11
ATOM 12194 O O . ILE A 1 62 ? 2.303 10.212 -6.036 1.00 0.00 800 ILE A O 11
ATOM 12210 N N . THR A 1 63 ? 1.203 8.881 -7.479 1.00 0.00 801 THR A N 11
ATOM 12211 C CA . THR A 1 63 ? 0.321 9.940 -7.953 1.00 0.00 801 THR A CA 11
ATOM 12212 C C . THR A 1 63 ? -1.123 9.458 -8.031 1.00 0.00 801 THR A C 11
ATOM 12213 O O . THR A 1 63 ? -1.532 8.846 -9.019 1.00 0.00 801 THR A O 11
ATOM 12224 N N . LEU A 1 64 ? -1.893 9.738 -6.985 1.00 0.00 802 LEU A N 11
ATOM 12225 C CA . LEU A 1 64 ? -3.294 9.334 -6.935 1.00 0.00 802 LEU A CA 11
ATOM 12226 C C . LEU A 1 64 ? -4.051 9.843 -8.158 1.00 0.00 802 LEU A C 11
ATOM 12227 O O . LEU A 1 64 ? -3.651 10.809 -8.808 1.00 0.00 802 LEU A O 11
ATOM 12243 N N . PRO A 1 65 ? -5.172 9.180 -8.479 1.00 0.00 803 PRO A N 11
ATOM 12244 C CA . PRO A 1 65 ? -6.010 9.549 -9.623 1.00 0.00 803 PRO A CA 11
ATOM 12245 C C . PRO A 1 65 ? -6.738 10.871 -9.406 1.00 0.00 803 PRO A C 11
ATOM 12246 O O . PRO A 1 65 ? -6.696 11.442 -8.317 1.00 0.00 803 PRO A O 11
ATOM 12257 N N . ALA A 1 66 ? -7.404 11.352 -10.450 1.00 0.00 804 ALA A N 11
ATOM 12258 C CA . ALA A 1 66 ? -8.144 12.606 -10.373 1.00 0.00 804 ALA A CA 11
ATOM 12259 C C . ALA A 1 66 ? -9.206 12.550 -9.280 1.00 0.00 804 ALA A C 11
ATOM 12260 O O . ALA A 1 66 ? -9.298 13.448 -8.444 1.00 0.00 804 ALA A O 11
ATOM 12267 N N . GLY A 1 67 ? -10.008 11.490 -9.294 1.00 0.00 805 GLY A N 11
ATOM 12268 C CA . GLY A 1 67 ? -11.054 11.337 -8.300 1.00 0.00 805 GLY A CA 11
ATOM 12269 C C . GLY A 1 67 ? -10.645 11.872 -6.942 1.00 0.00 805 GLY A C 11
ATOM 12270 O O . GLY A 1 67 ? -11.480 12.365 -6.182 1.00 0.00 805 GLY A O 11
ATOM 12274 N N . THR A 1 68 ? -9.356 11.774 -6.632 1.00 0.00 806 THR A N 11
ATOM 12275 C CA . THR A 1 68 ? -8.838 12.249 -5.355 1.00 0.00 806 THR A CA 11
ATOM 12276 C C . THR A 1 68 ? -9.041 13.752 -5.204 1.00 0.00 806 THR A C 11
ATOM 12277 O O . THR A 1 68 ? -8.243 14.548 -5.698 1.00 0.00 806 THR A O 11
ATOM 12288 N N . GLU A 1 69 ? -10.115 14.134 -4.519 1.00 0.00 807 GLU A N 11
ATOM 12289 C CA . GLU A 1 69 ? -10.422 15.543 -4.304 1.00 0.00 807 GLU A CA 11
ATOM 12290 C C . GLU A 1 69 ? -9.547 16.128 -3.199 1.00 0.00 807 GLU A C 11
ATOM 12291 O O . GLU A 1 69 ? -9.448 15.568 -2.107 1.00 0.00 807 GLU A O 11
ATOM 12303 N N . LYS A 1 70 ? -8.913 17.259 -3.491 1.00 0.00 808 LYS A N 11
ATOM 12304 C CA . LYS A 1 70 ? -8.046 17.922 -2.524 1.00 0.00 808 LYS A CA 11
ATOM 12305 C C . LYS A 1 70 ? -8.761 19.101 -1.872 1.00 0.00 808 LYS A C 11
ATOM 12306 O O . LYS A 1 70 ? -8.166 20.157 -1.658 1.00 0.00 808 LYS A O 11
ATOM 12325 N N . GLN A 1 71 ? -10.038 18.912 -1.557 1.00 0.00 809 GLN A N 11
ATOM 12326 C CA . GLN A 1 71 ? -10.833 19.961 -0.928 1.00 0.00 809 GLN A CA 11
ATOM 12327 C C . GLN A 1 71 ? -10.244 20.354 0.423 1.00 0.00 809 GLN A C 11
ATOM 12328 O O . GLN A 1 71 ? -10.253 21.526 0.798 1.00 0.00 809 GLN A O 11
ATOM 12342 N N . VAL A 1 72 ? -9.732 19.366 1.150 1.00 0.00 810 VAL A N 11
ATOM 12343 C CA . VAL A 1 72 ? -9.138 19.608 2.460 1.00 0.00 810 VAL A CA 11
ATOM 12344 C C . VAL A 1 72 ? -7.840 18.826 2.627 1.00 0.00 810 VAL A C 11
ATOM 12345 O O . VAL A 1 72 ? -7.855 17.606 2.790 1.00 0.00 810 VAL A O 11
ATOM 12358 N N . VAL A 1 73 ? -6.718 19.537 2.587 1.00 0.00 811 VAL A N 11
ATOM 12359 C CA . VAL A 1 73 ? -5.410 18.910 2.737 1.00 0.00 811 VAL A CA 11
ATOM 12360 C C . VAL A 1 73 ? -4.472 19.784 3.561 1.00 0.00 811 VAL A C 11
ATOM 12361 O O . VAL A 1 73 ? -4.259 20.954 3.246 1.00 0.00 811 VAL A O 11
ATOM 12374 N N . GLY A 1 74 ? -3.913 19.208 4.621 1.00 0.00 812 GLY A N 11
ATOM 12375 C CA . GLY A 1 74 ? -3.003 19.949 5.475 1.00 0.00 812 GLY A CA 11
ATOM 12376 C C . GLY A 1 74 ? -1.601 20.023 4.903 1.00 0.00 812 GLY A C 11
ATOM 12377 O O . GLY A 1 74 ? -1.305 19.397 3.886 1.00 0.00 812 GLY A O 11
ATOM 12381 N N . ALA A 1 75 ? -0.737 20.793 5.557 1.00 0.00 813 ALA A N 11
ATOM 12382 C CA . ALA A 1 75 ? 0.641 20.947 5.107 1.00 0.00 813 ALA A CA 11
ATOM 12383 C C . ALA A 1 75 ? 1.608 20.931 6.286 1.00 0.00 813 ALA A C 11
ATOM 12384 O O . ALA A 1 75 ? 1.239 21.273 7.409 1.00 0.00 813 ALA A O 11
ATOM 12391 N N . GLY A 1 76 ? 2.848 20.530 6.023 1.00 0.00 814 GLY A N 11
ATOM 12392 C CA . GLY A 1 76 ? 3.849 20.477 7.073 1.00 0.00 814 GLY A CA 11
ATOM 12393 C C . GLY A 1 76 ? 4.384 21.848 7.434 1.00 0.00 814 GLY A C 11
ATOM 12394 O O . GLY A 1 76 ? 4.729 22.638 6.556 1.00 0.00 814 GLY A O 11
ATOM 12398 N N . GLY A 1 1 ? -25.456 6.593 5.080 1.00 0.00 739 GLY A N 12
ATOM 12399 C CA . GLY A 1 1 ? -24.531 5.475 5.105 1.00 0.00 739 GLY A CA 12
ATOM 12400 C C . GLY A 1 1 ? -23.193 5.843 5.715 1.00 0.00 739 GLY A C 12
ATOM 12401 O O . GLY A 1 1 ? -22.369 6.494 5.074 1.00 0.00 739 GLY A O 12
ATOM 12405 N N . SER A 1 2 ? -22.978 5.428 6.960 1.00 0.00 740 SER A N 12
ATOM 12406 C CA . SER A 1 2 ? -21.733 5.723 7.659 1.00 0.00 740 SER A CA 12
ATOM 12407 C C . SER A 1 2 ? -20.636 4.744 7.252 1.00 0.00 740 SER A C 12
ATOM 12408 O O . SER A 1 2 ? -20.621 3.593 7.689 1.00 0.00 740 SER A O 12
ATOM 12416 N N . SER A 1 3 ? -19.718 5.210 6.410 1.00 0.00 741 SER A N 12
ATOM 12417 C CA . SER A 1 3 ? -18.619 4.375 5.940 1.00 0.00 741 SER A CA 12
ATOM 12418 C C . SER A 1 3 ? -17.539 4.245 7.010 1.00 0.00 741 SER A C 12
ATOM 12419 O O . SER A 1 3 ? -17.254 5.194 7.738 1.00 0.00 741 SER A O 12
ATOM 12427 N N . GLY A 1 4 ? -16.941 3.060 7.098 1.00 0.00 742 GLY A N 12
ATOM 12428 C CA . GLY A 1 4 ? -15.900 2.826 8.081 1.00 0.00 742 GLY A CA 12
ATOM 12429 C C . GLY A 1 4 ? -15.318 1.430 7.988 1.00 0.00 742 GLY A C 12
ATOM 12430 O O . GLY A 1 4 ? -14.593 1.113 7.045 1.00 0.00 742 GLY A O 12
ATOM 12434 N N . SER A 1 5 ? -15.635 0.592 8.970 1.00 0.00 743 SER A N 12
ATOM 12435 C CA . SER A 1 5 ? -15.135 -0.778 8.998 1.00 0.00 743 SER A CA 12
ATOM 12436 C C . SER A 1 5 ? -15.249 -1.426 7.622 1.00 0.00 743 SER A C 12
ATOM 12437 O O . SER A 1 5 ? -14.517 -2.362 7.302 1.00 0.00 743 SER A O 12
ATOM 12445 N N . SER A 1 6 ? -16.174 -0.921 6.812 1.00 0.00 744 SER A N 12
ATOM 12446 C CA . SER A 1 6 ? -16.388 -1.453 5.471 1.00 0.00 744 SER A CA 12
ATOM 12447 C C . SER A 1 6 ? -15.396 -0.848 4.482 1.00 0.00 744 SER A C 12
ATOM 12448 O O . SER A 1 6 ? -15.690 0.146 3.819 1.00 0.00 744 SER A O 12
ATOM 12456 N N . GLY A 1 7 ? -14.217 -1.457 4.389 1.00 0.00 745 GLY A N 12
ATOM 12457 C CA . GLY A 1 7 ? -13.199 -0.966 3.479 1.00 0.00 745 GLY A CA 12
ATOM 12458 C C . GLY A 1 7 ? -12.767 -2.013 2.472 1.00 0.00 745 GLY A C 12
ATOM 12459 O O . GLY A 1 7 ? -11.879 -2.819 2.747 1.00 0.00 745 GLY A O 12
ATOM 12463 N N . GLU A 1 8 ? -13.399 -2.003 1.302 1.00 0.00 746 GLU A N 12
ATOM 12464 C CA . GLU A 1 8 ? -13.077 -2.961 0.252 1.00 0.00 746 GLU A CA 12
ATOM 12465 C C . GLU A 1 8 ? -12.635 -2.245 -1.021 1.00 0.00 746 GLU A C 12
ATOM 12466 O O . GLU A 1 8 ? -11.688 -2.664 -1.685 1.00 0.00 746 GLU A O 12
ATOM 12478 N N . GLY A 1 9 ? -13.329 -1.162 -1.355 1.00 0.00 747 GLY A N 12
ATOM 12479 C CA . GLY A 1 9 ? -12.995 -0.405 -2.547 1.00 0.00 747 GLY A CA 12
ATOM 12480 C C . GLY A 1 9 ? -11.499 -0.233 -2.725 1.00 0.00 747 GLY A C 12
ATOM 12481 O O . GLY A 1 9 ? -10.839 0.409 -1.908 1.00 0.00 747 GLY A O 12
ATOM 12485 N N . VAL A 1 10 ? -10.962 -0.810 -3.795 1.00 0.00 748 VAL A N 12
ATOM 12486 C CA . VAL A 1 10 ? -9.534 -0.719 -4.077 1.00 0.00 748 VAL A CA 12
ATOM 12487 C C . VAL A 1 10 ? -9.233 0.444 -5.016 1.00 0.00 748 VAL A C 12
ATOM 12488 O O . VAL A 1 10 ? -9.928 0.648 -6.012 1.00 0.00 748 VAL A O 12
ATOM 12501 N N . VAL A 1 11 ? -8.192 1.204 -4.693 1.00 0.00 749 VAL A N 12
ATOM 12502 C CA . VAL A 1 11 ? -7.796 2.346 -5.509 1.00 0.00 749 VAL A CA 12
ATOM 12503 C C . VAL A 1 11 ? -6.431 2.118 -6.149 1.00 0.00 749 VAL A C 12
ATOM 12504 O O . VAL A 1 11 ? -5.423 1.994 -5.455 1.00 0.00 749 VAL A O 12
ATOM 12517 N N . GLU A 1 12 ? -6.408 2.064 -7.477 1.00 0.00 750 GLU A N 12
ATOM 12518 C CA . GLU A 1 12 ? -5.166 1.850 -8.211 1.00 0.00 750 GLU A CA 12
ATOM 12519 C C . GLU A 1 12 ? -4.366 3.145 -8.313 1.00 0.00 750 GLU A C 12
ATOM 12520 O O . GLU A 1 12 ? -4.891 4.182 -8.717 1.00 0.00 750 GLU A O 12
ATOM 12532 N N . ALA A 1 13 ? -3.091 3.077 -7.944 1.00 0.00 751 ALA A N 12
ATOM 12533 C CA . ALA A 1 13 ? -2.217 4.242 -7.996 1.00 0.00 751 ALA A CA 12
ATOM 12534 C C . ALA A 1 13 ? -1.009 3.983 -8.890 1.00 0.00 751 ALA A C 12
ATOM 12535 O O . ALA A 1 13 ? -0.656 2.834 -9.157 1.00 0.00 751 ALA A O 12
ATOM 12542 N N . VAL A 1 14 ? -0.377 5.058 -9.350 1.00 0.00 752 VAL A N 12
ATOM 12543 C CA . VAL A 1 14 ? 0.792 4.947 -10.214 1.00 0.00 752 VAL A CA 12
ATOM 12544 C C . VAL A 1 14 ? 2.050 5.429 -9.500 1.00 0.00 752 VAL A C 12
ATOM 12545 O O . VAL A 1 14 ? 2.004 6.366 -8.703 1.00 0.00 752 VAL A O 12
ATOM 12558 N N . ALA A 1 15 ? 3.174 4.781 -9.792 1.00 0.00 753 ALA A N 12
ATOM 12559 C CA . ALA A 1 15 ? 4.446 5.145 -9.180 1.00 0.00 753 ALA A CA 12
ATOM 12560 C C . ALA A 1 15 ? 5.171 6.201 -10.007 1.00 0.00 753 ALA A C 12
ATOM 12561 O O . ALA A 1 15 ? 5.797 5.888 -11.020 1.00 0.00 753 ALA A O 12
ATOM 12568 N N . CYS A 1 16 ? 5.081 7.452 -9.570 1.00 0.00 754 CYS A N 12
ATOM 12569 C CA . CYS A 1 16 ? 5.728 8.556 -10.271 1.00 0.00 754 CYS A CA 12
ATOM 12570 C C . CYS A 1 16 ? 7.239 8.355 -10.325 1.00 0.00 754 CYS A C 12
ATOM 12571 O O . CYS A 1 16 ? 7.909 8.843 -11.235 1.00 0.00 754 CYS A O 12
ATOM 12579 N N . PHE A 1 17 ? 7.770 7.634 -9.343 1.00 0.00 755 PHE A N 12
ATOM 12580 C CA . PHE A 1 17 ? 9.203 7.371 -9.276 1.00 0.00 755 PHE A CA 12
ATOM 12581 C C . PHE A 1 17 ? 9.473 5.952 -8.782 1.00 0.00 755 PHE A C 12
ATOM 12582 O O . PHE A 1 17 ? 8.551 5.228 -8.408 1.00 0.00 755 PHE A O 12
ATOM 12599 N N . ALA A 1 18 ? 10.743 5.563 -8.785 1.00 0.00 756 ALA A N 12
ATOM 12600 C CA . ALA A 1 18 ? 11.136 4.233 -8.337 1.00 0.00 756 ALA A CA 12
ATOM 12601 C C . ALA A 1 18 ? 11.505 4.239 -6.857 1.00 0.00 756 ALA A C 12
ATOM 12602 O O . ALA A 1 18 ? 12.324 5.045 -6.415 1.00 0.00 756 ALA A O 12
ATOM 12609 N N . TYR A 1 19 ? 10.895 3.337 -6.097 1.00 0.00 757 TYR A N 12
ATOM 12610 C CA . TYR A 1 19 ? 11.157 3.241 -4.665 1.00 0.00 757 TYR A CA 12
ATOM 12611 C C . TYR A 1 19 ? 11.759 1.884 -4.312 1.00 0.00 757 TYR A C 12
ATOM 12612 O O . TYR A 1 19 ? 11.597 0.909 -5.046 1.00 0.00 757 TYR A O 12
ATOM 12630 N N . THR A 1 20 ? 12.453 1.829 -3.180 1.00 0.00 758 THR A N 12
ATOM 12631 C CA . THR A 1 20 ? 13.080 0.594 -2.727 1.00 0.00 758 THR A CA 12
ATOM 12632 C C . THR A 1 20 ? 12.811 0.351 -1.246 1.00 0.00 758 THR A C 12
ATOM 12633 O O . THR A 1 20 ? 13.505 0.886 -0.383 1.00 0.00 758 THR A O 12
ATOM 12644 N N . GLY A 1 21 ? 11.797 -0.461 -0.959 1.00 0.00 759 GLY A N 12
ATOM 12645 C CA . GLY A 1 21 ? 11.455 -0.760 0.419 1.00 0.00 759 GLY A CA 12
ATOM 12646 C C . GLY A 1 21 ? 12.670 -1.100 1.258 1.00 0.00 759 GLY A C 12
ATOM 12647 O O . GLY A 1 21 ? 13.498 -1.920 0.861 1.00 0.00 759 GLY A O 12
ATOM 12651 N N . ARG A 1 22 ? 12.780 -0.466 2.421 1.00 0.00 760 ARG A N 12
ATOM 12652 C CA . ARG A 1 22 ? 13.905 -0.704 3.317 1.00 0.00 760 ARG A CA 12
ATOM 12653 C C . ARG A 1 22 ? 13.738 -2.025 4.061 1.00 0.00 760 ARG A C 12
ATOM 12654 O O . ARG A 1 22 ? 14.692 -2.790 4.214 1.00 0.00 760 ARG A O 12
ATOM 12675 N N . THR A 1 23 ? 12.520 -2.289 4.524 1.00 0.00 761 THR A N 12
ATOM 12676 C CA . THR A 1 23 ? 12.228 -3.517 5.253 1.00 0.00 761 THR A CA 12
ATOM 12677 C C . THR A 1 23 ? 11.023 -4.236 4.659 1.00 0.00 761 THR A C 12
ATOM 12678 O O . THR A 1 23 ? 10.272 -3.661 3.871 1.00 0.00 761 THR A O 12
ATOM 12689 N N . ALA A 1 24 ? 10.843 -5.495 5.042 1.00 0.00 762 ALA A N 12
ATOM 12690 C CA . ALA A 1 24 ? 9.726 -6.292 4.549 1.00 0.00 762 ALA A CA 12
ATOM 12691 C C . ALA A 1 24 ? 8.431 -5.487 4.560 1.00 0.00 762 ALA A C 12
ATOM 12692 O O . ALA A 1 24 ? 7.678 -5.495 3.587 1.00 0.00 762 ALA A O 12
ATOM 12699 N N . GLN A 1 25 ? 8.179 -4.795 5.666 1.00 0.00 763 GLN A N 12
ATOM 12700 C CA . GLN A 1 25 ? 6.973 -3.986 5.802 1.00 0.00 763 GLN A CA 12
ATOM 12701 C C . GLN A 1 25 ? 6.773 -3.097 4.579 1.00 0.00 763 GLN A C 12
ATOM 12702 O O . GLN A 1 25 ? 5.681 -3.039 4.015 1.00 0.00 763 GLN A O 12
ATOM 12716 N N . GLU A 1 26 ? 7.835 -2.406 4.176 1.00 0.00 764 GLU A N 12
ATOM 12717 C CA . GLU A 1 26 ? 7.774 -1.518 3.021 1.00 0.00 764 GLU A CA 12
ATOM 12718 C C . GLU A 1 26 ? 7.881 -2.310 1.720 1.00 0.00 764 GLU A C 12
ATOM 12719 O O . GLU A 1 26 ? 8.520 -3.362 1.672 1.00 0.00 764 GLU A O 12
ATOM 12731 N N . LEU A 1 27 ? 7.252 -1.797 0.669 1.00 0.00 765 LEU A N 12
ATOM 12732 C CA . LEU A 1 27 ? 7.275 -2.455 -0.633 1.00 0.00 765 LEU A CA 12
ATOM 12733 C C . LEU A 1 27 ? 8.228 -1.742 -1.587 1.00 0.00 765 LEU A C 12
ATOM 12734 O O . LEU A 1 27 ? 8.828 -0.726 -1.236 1.00 0.00 765 LEU A O 12
ATOM 12750 N N . SER A 1 28 ? 8.360 -2.280 -2.795 1.00 0.00 766 SER A N 12
ATOM 12751 C CA . SER A 1 28 ? 9.241 -1.696 -3.799 1.00 0.00 766 SER A CA 12
ATOM 12752 C C . SER A 1 28 ? 8.629 -1.813 -5.192 1.00 0.00 766 SER A C 12
ATOM 12753 O O . SER A 1 28 ? 8.057 -2.844 -5.547 1.00 0.00 766 SER A O 12
ATOM 12761 N N . PHE A 1 29 ? 8.754 -0.748 -5.978 1.00 0.00 767 PHE A N 12
ATOM 12762 C CA . PHE A 1 29 ? 8.213 -0.729 -7.332 1.00 0.00 767 PHE A CA 12
ATOM 12763 C C . PHE A 1 29 ? 8.941 0.299 -8.194 1.00 0.00 767 PHE A C 12
ATOM 12764 O O . PHE A 1 29 ? 9.562 1.228 -7.679 1.00 0.00 767 PHE A O 12
ATOM 12781 N N . ARG A 1 30 ? 8.859 0.124 -9.509 1.00 0.00 768 ARG A N 12
ATOM 12782 C CA . ARG A 1 30 ? 9.510 1.034 -10.443 1.00 0.00 768 ARG A CA 12
ATOM 12783 C C . ARG A 1 30 ? 8.519 2.062 -10.980 1.00 0.00 768 ARG A C 12
ATOM 12784 O O . ARG A 1 30 ? 7.306 1.869 -10.902 1.00 0.00 768 ARG A O 12
ATOM 12805 N N . ARG A 1 31 ? 9.045 3.155 -11.525 1.00 0.00 769 ARG A N 12
ATOM 12806 C CA . ARG A 1 31 ? 8.207 4.214 -12.073 1.00 0.00 769 ARG A CA 12
ATOM 12807 C C . ARG A 1 31 ? 7.223 3.654 -13.097 1.00 0.00 769 ARG A C 12
ATOM 12808 O O . ARG A 1 31 ? 7.620 3.001 -14.061 1.00 0.00 769 ARG A O 12
ATOM 12829 N N . GLY A 1 32 ? 5.938 3.915 -12.879 1.00 0.00 770 GLY A N 12
ATOM 12830 C CA . GLY A 1 32 ? 4.918 3.430 -13.790 1.00 0.00 770 GLY A CA 12
ATOM 12831 C C . GLY A 1 32 ? 4.187 2.217 -13.250 1.00 0.00 770 GLY A C 12
ATOM 12832 O O . GLY A 1 32 ? 2.996 2.036 -13.504 1.00 0.00 770 GLY A O 12
ATOM 12836 N N . ASP A 1 33 ? 4.902 1.382 -12.503 1.00 0.00 771 ASP A N 12
ATOM 12837 C CA . ASP A 1 33 ? 4.315 0.178 -11.926 1.00 0.00 771 ASP A CA 12
ATOM 12838 C C . ASP A 1 33 ? 3.105 0.524 -11.063 1.00 0.00 771 ASP A C 12
ATOM 12839 O O . ASP A 1 33 ? 3.239 1.146 -10.008 1.00 0.00 771 ASP A O 12
ATOM 12848 N N . VAL A 1 34 ? 1.924 0.119 -11.518 1.00 0.00 772 VAL A N 12
ATOM 12849 C CA . VAL A 1 34 ? 0.690 0.386 -10.788 1.00 0.00 772 VAL A CA 12
ATOM 12850 C C . VAL A 1 34 ? 0.622 -0.435 -9.506 1.00 0.00 772 VAL A C 12
ATOM 12851 O O . VAL A 1 34 ? 1.075 -1.580 -9.463 1.00 0.00 772 VAL A O 12
ATOM 12864 N N . LEU A 1 35 ? 0.054 0.156 -8.461 1.00 0.00 773 LEU A N 12
ATOM 12865 C CA . LEU A 1 35 ? -0.075 -0.521 -7.175 1.00 0.00 773 LEU A CA 12
ATOM 12866 C C . LEU A 1 35 ? -1.482 -0.353 -6.610 1.00 0.00 773 LEU A C 12
ATOM 12867 O O . LEU A 1 35 ? -2.021 0.753 -6.579 1.00 0.00 773 LEU A O 12
ATOM 12883 N N . ARG A 1 36 ? -2.070 -1.458 -6.162 1.00 0.00 774 ARG A N 12
ATOM 12884 C CA . ARG A 1 36 ? -3.413 -1.433 -5.597 1.00 0.00 774 ARG A CA 12
ATOM 12885 C C . ARG A 1 36 ? -3.385 -0.949 -4.150 1.00 0.00 774 ARG A C 12
ATOM 12886 O O . ARG A 1 36 ? -2.848 -1.622 -3.269 1.00 0.00 774 ARG A O 12
ATOM 12907 N N . LEU A 1 37 ? -3.967 0.221 -3.912 1.00 0.00 775 LEU A N 12
ATOM 12908 C CA . LEU A 1 37 ? -4.009 0.796 -2.572 1.00 0.00 775 LEU A CA 12
ATOM 12909 C C . LEU A 1 37 ? -5.215 0.278 -1.794 1.00 0.00 775 LEU A C 12
ATOM 12910 O O . LEU A 1 37 ? -6.304 0.848 -1.865 1.00 0.00 775 LEU A O 12
ATOM 12926 N N . HIS A 1 38 ? -5.012 -0.805 -1.051 1.00 0.00 776 HIS A N 12
ATOM 12927 C CA . HIS A 1 38 ? -6.082 -1.399 -0.257 1.00 0.00 776 HIS A CA 12
ATOM 12928 C C . HIS A 1 38 ? -6.746 -0.351 0.631 1.00 0.00 776 HIS A C 12
ATOM 12929 O O . HIS A 1 38 ? -7.932 -0.060 0.481 1.00 0.00 776 HIS A O 12
ATOM 12943 N N . GLU A 1 39 ? -5.973 0.212 1.554 1.00 0.00 777 GLU A N 12
ATOM 12944 C CA . GLU A 1 39 ? -6.488 1.227 2.465 1.00 0.00 777 GLU A CA 12
ATOM 12945 C C . GLU A 1 39 ? -5.358 2.104 2.997 1.00 0.00 777 GLU A C 12
ATOM 12946 O O . GLU A 1 39 ? -4.192 1.710 2.982 1.00 0.00 777 GLU A O 12
ATOM 12958 N N . ARG A 1 40 ? -5.713 3.296 3.467 1.00 0.00 778 ARG A N 12
ATOM 12959 C CA . ARG A 1 40 ? -4.730 4.230 4.002 1.00 0.00 778 ARG A CA 12
ATOM 12960 C C . ARG A 1 40 ? -4.048 3.652 5.239 1.00 0.00 778 ARG A C 12
ATOM 12961 O O . ARG A 1 40 ? -4.652 3.560 6.307 1.00 0.00 778 ARG A O 12
ATOM 12982 N N . ALA A 1 41 ? -2.786 3.264 5.086 1.00 0.00 779 ALA A N 12
ATOM 12983 C CA . ALA A 1 41 ? -2.022 2.697 6.190 1.00 0.00 779 ALA A CA 12
ATOM 12984 C C . ALA A 1 41 ? -1.695 3.760 7.234 1.00 0.00 779 ALA A C 12
ATOM 12985 O O . ALA A 1 41 ? -1.979 3.586 8.420 1.00 0.00 779 ALA A O 12
ATOM 12992 N N . SER A 1 42 ? -1.097 4.859 6.786 1.00 0.00 780 SER A N 12
ATOM 12993 C CA . SER A 1 42 ? -0.727 5.947 7.683 1.00 0.00 780 SER A CA 12
ATOM 12994 C C . SER A 1 42 ? -0.376 7.205 6.895 1.00 0.00 780 SER A C 12
ATOM 12995 O O . SER A 1 42 ? -0.512 7.243 5.672 1.00 0.00 780 SER A O 12
ATOM 13003 N N . SER A 1 43 ? 0.076 8.234 7.605 1.00 0.00 781 SER A N 12
ATOM 13004 C CA . SER A 1 43 ? 0.444 9.496 6.973 1.00 0.00 781 SER A CA 12
ATOM 13005 C C . SER A 1 43 ? 1.593 9.297 5.989 1.00 0.00 781 SER A C 12
ATOM 13006 O O . SER A 1 43 ? 2.658 8.799 6.355 1.00 0.00 781 SER A O 12
ATOM 13014 N N . ASP A 1 44 ? 1.368 9.688 4.740 1.00 0.00 782 ASP A N 12
ATOM 13015 C CA . ASP A 1 44 ? 2.384 9.554 3.702 1.00 0.00 782 ASP A CA 12
ATOM 13016 C C . ASP A 1 44 ? 2.709 8.086 3.447 1.00 0.00 782 ASP A C 12
ATOM 13017 O O . ASP A 1 44 ? 3.810 7.751 3.010 1.00 0.00 782 ASP A O 12
ATOM 13026 N N . TRP A 1 45 ? 1.745 7.215 3.723 1.00 0.00 783 TRP A N 12
ATOM 13027 C CA . TRP A 1 45 ? 1.929 5.782 3.523 1.00 0.00 783 TRP A CA 12
ATOM 13028 C C . TRP A 1 45 ? 0.605 5.104 3.191 1.00 0.00 783 TRP A C 12
ATOM 13029 O O . TRP A 1 45 ? -0.452 5.519 3.667 1.00 0.00 783 TRP A O 12
ATOM 13050 N N . TRP A 1 46 ? 0.669 4.060 2.372 1.00 0.00 784 TRP A N 12
ATOM 13051 C CA . TRP A 1 46 ? -0.527 3.324 1.977 1.00 0.00 784 TRP A CA 12
ATOM 13052 C C . TRP A 1 46 ? -0.312 1.821 2.116 1.00 0.00 784 TRP A C 12
ATOM 13053 O O . TRP A 1 46 ? 0.779 1.371 2.466 1.00 0.00 784 TRP A O 12
ATOM 13074 N N . ARG A 1 47 ? -1.359 1.050 1.841 1.00 0.00 785 ARG A N 12
ATOM 13075 C CA . ARG A 1 47 ? -1.284 -0.403 1.937 1.00 0.00 785 ARG A CA 12
ATOM 13076 C C . ARG A 1 47 ? -1.674 -1.055 0.614 1.00 0.00 785 ARG A C 12
ATOM 13077 O O . ARG A 1 47 ? -2.822 -0.967 0.181 1.00 0.00 785 ARG A O 12
ATOM 13098 N N . GLY A 1 48 ? -0.709 -1.711 -0.024 1.00 0.00 786 GLY A N 12
ATOM 13099 C CA . GLY A 1 48 ? -0.970 -2.368 -1.291 1.00 0.00 786 GLY A CA 12
ATOM 13100 C C . GLY A 1 48 ? -0.257 -3.700 -1.412 1.00 0.00 786 GLY A C 12
ATOM 13101 O O . GLY A 1 48 ? 0.391 -4.151 -0.468 1.00 0.00 786 GLY A O 12
ATOM 13105 N N . GLU A 1 49 ? -0.377 -4.331 -2.576 1.00 0.00 787 GLU A N 12
ATOM 13106 C CA . GLU A 1 49 ? 0.261 -5.620 -2.814 1.00 0.00 787 GLU A CA 12
ATOM 13107 C C . GLU A 1 49 ? 0.891 -5.667 -4.203 1.00 0.00 787 GLU A C 12
ATOM 13108 O O . GLU A 1 49 ? 0.190 -5.679 -5.215 1.00 0.00 787 GLU A O 12
ATOM 13120 N N . HIS A 1 50 ? 2.220 -5.692 -4.243 1.00 0.00 788 HIS A N 12
ATOM 13121 C CA . HIS A 1 50 ? 2.946 -5.738 -5.507 1.00 0.00 788 HIS A CA 12
ATOM 13122 C C . HIS A 1 50 ? 2.986 -7.159 -6.060 1.00 0.00 788 HIS A C 12
ATOM 13123 O O . HIS A 1 50 ? 2.398 -8.075 -5.487 1.00 0.00 788 HIS A O 12
ATOM 13137 N N . ASN A 1 51 ? 3.684 -7.335 -7.177 1.00 0.00 789 ASN A N 12
ATOM 13138 C CA . ASN A 1 51 ? 3.800 -8.645 -7.808 1.00 0.00 789 ASN A CA 12
ATOM 13139 C C . ASN A 1 51 ? 4.274 -9.692 -6.805 1.00 0.00 789 ASN A C 12
ATOM 13140 O O . ASN A 1 51 ? 5.473 -9.867 -6.593 1.00 0.00 789 ASN A O 12
ATOM 13151 N N . GLY A 1 52 ? 3.322 -10.387 -6.189 1.00 0.00 790 GLY A N 12
ATOM 13152 C CA . GLY A 1 52 ? 3.661 -11.409 -5.216 1.00 0.00 790 GLY A CA 12
ATOM 13153 C C . GLY A 1 52 ? 4.235 -10.826 -3.939 1.00 0.00 790 GLY A C 12
ATOM 13154 O O . GLY A 1 52 ? 4.849 -11.538 -3.145 1.00 0.00 790 GLY A O 12
ATOM 13158 N N . MET A 1 53 ? 4.036 -9.527 -3.742 1.00 0.00 791 MET A N 12
ATOM 13159 C CA . MET A 1 53 ? 4.538 -8.848 -2.553 1.00 0.00 791 MET A CA 12
ATOM 13160 C C . MET A 1 53 ? 3.422 -8.080 -1.853 1.00 0.00 791 MET A C 12
ATOM 13161 O O . MET A 1 53 ? 2.502 -7.578 -2.498 1.00 0.00 791 MET A O 12
ATOM 13175 N N . ARG A 1 54 ? 3.510 -7.994 -0.529 1.00 0.00 792 ARG A N 12
ATOM 13176 C CA . ARG A 1 54 ? 2.506 -7.288 0.258 1.00 0.00 792 ARG A CA 12
ATOM 13177 C C . ARG A 1 54 ? 3.164 -6.422 1.328 1.00 0.00 792 ARG A C 12
ATOM 13178 O O . ARG A 1 54 ? 4.074 -6.865 2.027 1.00 0.00 792 ARG A O 12
ATOM 13199 N N . GLY A 1 55 ? 2.698 -5.183 1.449 1.00 0.00 793 GLY A N 12
ATOM 13200 C CA . GLY A 1 55 ? 3.253 -4.274 2.434 1.00 0.00 793 GLY A CA 12
ATOM 13201 C C . GLY A 1 55 ? 2.759 -2.852 2.256 1.00 0.00 793 GLY A C 12
ATOM 13202 O O . GLY A 1 55 ? 1.772 -2.613 1.557 1.00 0.0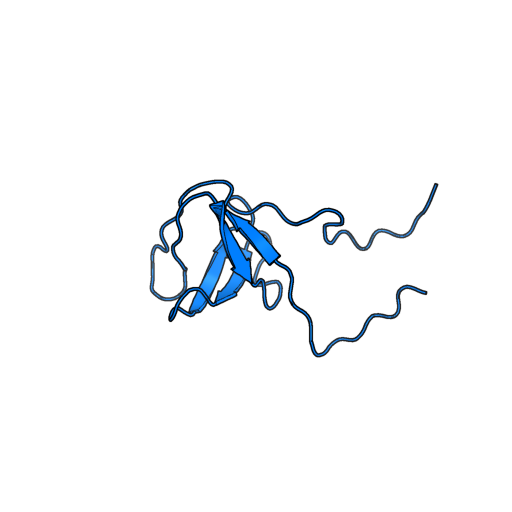0 793 GLY A O 12
ATOM 13206 N N . LEU A 1 56 ? 3.443 -1.905 2.888 1.00 0.00 794 LEU A N 12
ATOM 13207 C CA . LEU A 1 56 ? 3.067 -0.499 2.797 1.00 0.00 794 LEU A CA 12
ATOM 13208 C C . LEU A 1 56 ? 3.546 0.109 1.483 1.00 0.00 794 LEU A C 12
ATOM 13209 O O . LEU A 1 56 ? 4.270 -0.530 0.720 1.00 0.00 794 LEU A O 12
ATOM 13225 N N . ILE A 1 57 ? 3.140 1.348 1.228 1.00 0.00 795 ILE A N 12
ATOM 13226 C CA . ILE A 1 57 ? 3.531 2.043 0.008 1.00 0.00 795 ILE A CA 12
ATOM 13227 C C . ILE A 1 57 ? 3.718 3.536 0.261 1.00 0.00 795 ILE A C 12
ATOM 13228 O O . ILE A 1 57 ? 2.893 4.190 0.900 1.00 0.00 795 ILE A O 12
ATOM 13244 N N . PRO A 1 58 ? 4.827 4.089 -0.252 1.00 0.00 796 PRO A N 12
ATOM 13245 C CA . PRO A 1 58 ? 5.147 5.511 -0.096 1.00 0.00 796 PRO A CA 12
ATOM 13246 C C . PRO A 1 58 ? 4.211 6.407 -0.899 1.00 0.00 796 PRO A C 12
ATOM 13247 O O . PRO A 1 58 ? 4.149 6.317 -2.126 1.00 0.00 796 PRO A O 12
ATOM 13258 N N . HIS A 1 59 ? 3.483 7.272 -0.200 1.00 0.00 797 HIS A N 12
ATOM 13259 C CA . HIS A 1 59 ? 2.549 8.186 -0.849 1.00 0.00 797 HIS A CA 12
ATOM 13260 C C . HIS A 1 59 ? 3.297 9.240 -1.660 1.00 0.00 797 HIS A C 12
ATOM 13261 O O . HIS A 1 59 ? 2.735 9.854 -2.567 1.00 0.00 797 HIS A O 12
ATOM 13275 N N . LYS A 1 60 ? 4.566 9.445 -1.327 1.00 0.00 798 LYS A N 12
ATOM 13276 C CA . LYS A 1 60 ? 5.392 10.425 -2.023 1.00 0.00 798 LYS A CA 12
ATOM 13277 C C . LYS A 1 60 ? 5.833 9.895 -3.384 1.00 0.00 798 LYS A C 12
ATOM 13278 O O . LYS A 1 60 ? 5.916 10.646 -4.356 1.00 0.00 798 LYS A O 12
ATOM 13297 N N . TYR A 1 61 ? 6.112 8.598 -3.447 1.00 0.00 799 TYR A N 12
ATOM 13298 C CA . TYR A 1 61 ? 6.545 7.968 -4.689 1.00 0.00 799 TYR A CA 12
ATOM 13299 C C . TYR A 1 61 ? 5.357 7.381 -5.445 1.00 0.00 799 TYR A C 12
ATOM 13300 O O . TYR A 1 61 ? 5.464 6.322 -6.064 1.00 0.00 799 TYR A O 12
ATOM 13318 N N . ILE A 1 62 ? 4.227 8.077 -5.389 1.00 0.00 800 ILE A N 12
ATOM 13319 C CA . ILE A 1 62 ? 3.019 7.627 -6.069 1.00 0.00 800 ILE A CA 12
ATOM 13320 C C . ILE A 1 62 ? 2.051 8.783 -6.296 1.00 0.00 800 ILE A C 12
ATOM 13321 O O . ILE A 1 62 ? 2.105 9.798 -5.600 1.00 0.00 800 ILE A O 12
ATOM 13337 N N . THR A 1 63 ? 1.165 8.624 -7.273 1.00 0.00 801 THR A N 12
ATOM 13338 C CA . THR A 1 63 ? 0.184 9.654 -7.592 1.00 0.00 801 THR A CA 12
ATOM 13339 C C . THR A 1 63 ? -1.203 9.052 -7.784 1.00 0.00 801 THR A C 12
ATOM 13340 O O . THR A 1 63 ? -1.496 8.462 -8.825 1.00 0.00 801 THR A O 12
ATOM 13351 N N . LEU A 1 64 ? -2.054 9.205 -6.776 1.00 0.00 802 LEU A N 12
ATOM 13352 C CA . LEU A 1 64 ? -3.413 8.677 -6.835 1.00 0.00 802 LEU A CA 12
ATOM 13353 C C . LEU A 1 64 ? -4.113 9.117 -8.116 1.00 0.00 802 LEU A C 12
ATOM 13354 O O . LEU A 1 64 ? -3.746 10.110 -8.744 1.00 0.00 802 LEU A O 12
ATOM 13370 N N . PRO A 1 65 ? -5.148 8.362 -8.514 1.00 0.00 803 PRO A N 12
ATOM 13371 C CA . PRO A 1 65 ? -5.924 8.656 -9.723 1.00 0.00 803 PRO A CA 12
ATOM 13372 C C . PRO A 1 65 ? -6.772 9.915 -9.575 1.00 0.00 803 PRO A C 12
ATOM 13373 O O . PRO A 1 65 ? -6.801 10.534 -8.512 1.00 0.00 803 PRO A O 12
ATOM 13384 N N . ALA A 1 66 ? -7.461 10.288 -10.649 1.00 0.00 804 ALA A N 12
ATOM 13385 C CA . ALA A 1 66 ? -8.311 11.472 -10.637 1.00 0.00 804 ALA A CA 12
ATOM 13386 C C . ALA A 1 66 ? -9.372 11.375 -9.547 1.00 0.00 804 ALA A C 12
ATOM 13387 O O . ALA A 1 66 ? -10.455 10.834 -9.766 1.00 0.00 804 ALA A O 12
ATOM 13394 N N . GLY A 1 67 ? -9.054 11.904 -8.369 1.00 0.00 805 GLY A N 12
ATOM 13395 C CA . GLY A 1 67 ? -9.990 11.865 -7.261 1.00 0.00 805 GLY A CA 12
ATOM 13396 C C . GLY A 1 67 ? -9.315 11.546 -5.942 1.00 0.00 805 GLY A C 12
ATOM 13397 O O . GLY A 1 67 ? -9.361 10.409 -5.470 1.00 0.00 805 GLY A O 12
ATOM 13401 N N . THR A 1 68 ? -8.684 12.551 -5.343 1.00 0.00 806 THR A N 12
ATOM 13402 C CA . THR A 1 68 ? -7.994 12.372 -4.072 1.00 0.00 806 THR A CA 12
ATOM 13403 C C . THR A 1 68 ? -8.725 13.090 -2.943 1.00 0.00 806 THR A C 12
ATOM 13404 O O . THR A 1 68 ? -8.991 12.504 -1.894 1.00 0.00 806 THR A O 12
ATOM 13415 N N . GLU A 1 69 ? -9.047 14.360 -3.166 1.00 0.00 807 GLU A N 12
ATOM 13416 C CA . GLU A 1 69 ? -9.748 15.157 -2.166 1.00 0.00 807 GLU A CA 12
ATOM 13417 C C . GLU A 1 69 ? -10.797 16.051 -2.820 1.00 0.00 807 GLU A C 12
ATOM 13418 O O . GLU A 1 69 ? -10.712 16.360 -4.009 1.00 0.00 807 GLU A O 12
ATOM 13430 N N . LYS A 1 70 ? -11.787 16.463 -2.036 1.00 0.00 808 LYS A N 12
ATOM 13431 C CA . LYS A 1 70 ? -12.853 17.322 -2.536 1.00 0.00 808 LYS A CA 12
ATOM 13432 C C . LYS A 1 70 ? -12.374 18.764 -2.667 1.00 0.00 808 LYS A C 12
ATOM 13433 O O . LYS A 1 70 ? -12.988 19.683 -2.126 1.00 0.00 808 LYS A O 12
ATOM 13452 N N . GLN A 1 71 ? -11.275 18.954 -3.390 1.00 0.00 809 GLN A N 12
ATOM 13453 C CA . GLN A 1 71 ? -10.715 20.285 -3.592 1.00 0.00 809 GLN A CA 12
ATOM 13454 C C . GLN A 1 71 ? -10.559 20.591 -5.078 1.00 0.00 809 GLN A C 12
ATOM 13455 O O . GLN A 1 71 ? -9.456 20.532 -5.622 1.00 0.00 809 GLN A O 12
ATOM 13469 N N . VAL A 1 72 ? -11.671 20.917 -5.730 1.00 0.00 810 VAL A N 12
ATOM 13470 C CA . VAL A 1 72 ? -11.658 21.232 -7.153 1.00 0.00 810 VAL A CA 12
ATOM 13471 C C . VAL A 1 72 ? -12.542 22.436 -7.458 1.00 0.00 810 VAL A C 12
ATOM 13472 O O . VAL A 1 72 ? -13.316 22.881 -6.610 1.00 0.00 810 VAL A O 12
ATOM 13485 N N . VAL A 1 73 ? -12.422 22.959 -8.674 1.00 0.00 811 VAL A N 12
ATOM 13486 C CA . VAL A 1 73 ? -13.211 24.112 -9.091 1.00 0.00 811 VAL A CA 12
ATOM 13487 C C . VAL A 1 73 ? -14.359 23.690 -10.002 1.00 0.00 811 VAL A C 12
ATOM 13488 O O . VAL A 1 73 ? -14.142 23.255 -11.132 1.00 0.00 811 VAL A O 12
ATOM 13501 N N . GLY A 1 74 ? -15.584 23.824 -9.502 1.00 0.00 812 GLY A N 12
ATOM 13502 C CA . GLY A 1 74 ? -16.749 23.454 -10.283 1.00 0.00 812 GLY A CA 12
ATOM 13503 C C . GLY A 1 74 ? -16.965 24.369 -11.472 1.00 0.00 812 GLY A C 12
ATOM 13504 O O . GLY A 1 74 ? -16.189 25.298 -11.698 1.00 0.00 812 GLY A O 12
ATOM 13508 N N . ALA A 1 75 ? -18.022 24.108 -12.234 1.00 0.00 813 ALA A N 12
ATOM 13509 C CA . ALA A 1 75 ? -18.338 24.916 -13.405 1.00 0.00 813 ALA A CA 12
ATOM 13510 C C . ALA A 1 75 ? -19.844 24.989 -13.631 1.00 0.00 813 ALA A C 12
ATOM 13511 O O . ALA A 1 75 ? -20.524 23.966 -13.683 1.00 0.00 813 ALA A O 12
ATOM 13518 N N . GLY A 1 76 ? -20.359 26.208 -13.765 1.00 0.00 814 GLY A N 12
ATOM 13519 C CA . GLY A 1 76 ? -21.782 26.392 -13.983 1.00 0.00 814 GLY A CA 12
ATOM 13520 C C . GLY A 1 76 ? -22.221 27.826 -13.766 1.00 0.00 814 GLY A C 12
ATOM 13521 O O . GLY A 1 76 ? -22.701 28.482 -14.691 1.00 0.00 814 GLY A O 12
ATOM 13525 N N . GLY A 1 1 ? -23.731 -16.787 -3.121 1.00 0.00 739 GLY A N 13
ATOM 13526 C CA . GLY A 1 1 ? -23.168 -15.639 -2.435 1.00 0.00 739 GLY A CA 13
ATOM 13527 C C . GLY A 1 1 ? -23.439 -14.338 -3.163 1.00 0.00 739 GLY A C 13
ATOM 13528 O O . GLY A 1 1 ? -22.526 -13.728 -3.720 1.00 0.00 739 GLY A O 13
ATOM 13532 N N . SER A 1 2 ? -24.698 -13.912 -3.161 1.00 0.00 740 SER A N 13
ATOM 13533 C CA . SER A 1 2 ? -25.088 -12.677 -3.831 1.00 0.00 740 SER A CA 13
ATOM 13534 C C . SER A 1 2 ? -25.310 -11.556 -2.820 1.00 0.00 740 SER A C 13
ATOM 13535 O O . SER A 1 2 ? -26.432 -11.326 -2.368 1.00 0.00 740 SER A O 13
ATOM 13543 N N . SER A 1 3 ? -24.232 -10.862 -2.468 1.00 0.00 741 SER A N 13
ATOM 13544 C CA . SER A 1 3 ? -24.307 -9.768 -1.507 1.00 0.00 741 SER A CA 13
ATOM 13545 C C . SER A 1 3 ? -23.067 -8.883 -1.594 1.00 0.00 741 SER A C 13
ATOM 13546 O O . SER A 1 3 ? -21.940 -9.361 -1.472 1.00 0.00 741 SER A O 13
ATOM 13554 N N . GLY A 1 4 ? -23.285 -7.589 -1.806 1.00 0.00 742 GLY A N 13
ATOM 13555 C CA . GLY A 1 4 ? -22.177 -6.657 -1.906 1.00 0.00 742 GLY A CA 13
ATOM 13556 C C . GLY A 1 4 ? -21.933 -5.906 -0.612 1.00 0.00 742 GLY A C 13
ATOM 13557 O O . GLY A 1 4 ? -22.872 -5.412 0.014 1.00 0.00 742 GLY A O 13
ATOM 13561 N N . SER A 1 5 ? -20.670 -5.820 -0.208 1.00 0.00 743 SER A N 13
ATOM 13562 C CA . SER A 1 5 ? -20.306 -5.129 1.023 1.00 0.00 743 SER A CA 13
ATOM 13563 C C . SER A 1 5 ? -20.326 -3.617 0.823 1.00 0.00 743 SER A C 13
ATOM 13564 O O . SER A 1 5 ? -20.463 -3.129 -0.299 1.00 0.00 743 SER A O 13
ATOM 13572 N N . SER A 1 6 ? -20.190 -2.879 1.921 1.00 0.00 744 SER A N 13
ATOM 13573 C CA . SER A 1 6 ? -20.197 -1.422 1.868 1.00 0.00 744 SER A CA 13
ATOM 13574 C C . SER A 1 6 ? -18.781 -0.877 1.710 1.00 0.00 744 SER A C 13
ATOM 13575 O O . SER A 1 6 ? -17.864 -1.285 2.422 1.00 0.00 744 SER A O 13
ATOM 13583 N N . GLY A 1 7 ? -18.610 0.048 0.770 1.00 0.00 745 GLY A N 13
ATOM 13584 C CA . GLY A 1 7 ? -17.304 0.634 0.534 1.00 0.00 745 GLY A CA 13
ATOM 13585 C C . GLY A 1 7 ? -17.060 0.936 -0.931 1.00 0.00 745 GLY A C 13
ATOM 13586 O O . GLY A 1 7 ? -17.638 0.294 -1.808 1.00 0.00 745 GLY A O 13
ATOM 13590 N N . GLU A 1 8 ? -16.203 1.916 -1.197 1.00 0.00 746 GLU A N 13
ATOM 13591 C CA . GLU A 1 8 ? -15.886 2.303 -2.567 1.00 0.00 746 GLU A CA 13
ATOM 13592 C C . GLU A 1 8 ? -15.371 1.108 -3.364 1.00 0.00 746 GLU A C 13
ATOM 13593 O O . GLU A 1 8 ? -15.875 0.806 -4.445 1.00 0.00 746 GLU A O 13
ATOM 13605 N N . GLY A 1 9 ? -14.362 0.433 -2.822 1.00 0.00 747 GLY A N 13
ATOM 13606 C CA . GLY A 1 9 ? -13.794 -0.720 -3.496 1.00 0.00 747 GLY A CA 13
ATOM 13607 C C . GLY A 1 9 ? -12.282 -0.760 -3.402 1.00 0.00 747 GLY A C 13
ATOM 13608 O O . GLY A 1 9 ? -11.724 -0.897 -2.313 1.00 0.00 747 GLY A O 13
ATOM 13612 N N . VAL A 1 10 ? -11.616 -0.643 -4.546 1.00 0.00 748 VAL A N 13
ATOM 13613 C CA . VAL A 1 10 ? -10.159 -0.667 -4.589 1.00 0.00 748 VAL A CA 13
ATOM 13614 C C . VAL A 1 10 ? -9.616 0.454 -5.468 1.00 0.00 748 VAL A C 13
ATOM 13615 O O . VAL A 1 10 ? -10.155 0.734 -6.539 1.00 0.00 748 VAL A O 13
ATOM 13628 N N . VAL A 1 11 ? -8.545 1.093 -5.009 1.00 0.00 749 VAL A N 13
ATOM 13629 C CA . VAL A 1 11 ? -7.927 2.184 -5.754 1.00 0.00 749 VAL A CA 13
ATOM 13630 C C . VAL A 1 11 ? -6.555 1.780 -6.283 1.00 0.00 749 VAL A C 13
ATOM 13631 O O . VAL A 1 11 ? -5.842 0.999 -5.653 1.00 0.00 749 VAL A O 13
ATOM 13644 N N . GLU A 1 12 ? -6.192 2.317 -7.443 1.00 0.00 750 GLU A N 13
ATOM 13645 C CA . GLU A 1 12 ? -4.905 2.012 -8.056 1.00 0.00 750 GLU A CA 13
ATOM 13646 C C . GLU A 1 12 ? -4.057 3.273 -8.197 1.00 0.00 750 GLU A C 13
ATOM 13647 O O . GLU A 1 12 ? -4.515 4.286 -8.725 1.00 0.00 750 GLU A O 13
ATOM 13659 N N . ALA A 1 13 ? -2.818 3.202 -7.720 1.00 0.00 751 ALA A N 13
ATOM 13660 C CA . ALA A 1 13 ? -1.905 4.335 -7.794 1.00 0.00 751 ALA A CA 13
ATOM 13661 C C . ALA A 1 13 ? -0.719 4.027 -8.701 1.00 0.00 751 ALA A C 13
ATOM 13662 O O . ALA A 1 13 ? -0.204 2.909 -8.707 1.00 0.00 751 ALA A O 13
ATOM 13669 N N . VAL A 1 14 ? -0.290 5.025 -9.466 1.00 0.00 752 VAL A N 13
ATOM 13670 C CA . VAL A 1 14 ? 0.836 4.861 -10.377 1.00 0.00 752 VAL A CA 13
ATOM 13671 C C . VAL A 1 14 ? 2.138 5.319 -9.730 1.00 0.00 752 VAL A C 13
ATOM 13672 O O . VAL A 1 14 ? 2.206 6.400 -9.145 1.00 0.00 752 VAL A O 13
ATOM 13685 N N . ALA A 1 15 ? 3.171 4.490 -9.839 1.00 0.00 753 ALA A N 13
ATOM 13686 C CA . ALA A 1 15 ? 4.473 4.811 -9.267 1.00 0.00 753 ALA A CA 13
ATOM 13687 C C . ALA A 1 15 ? 5.090 6.025 -9.953 1.00 0.00 753 ALA A C 13
ATOM 13688 O O . ALA A 1 15 ? 5.565 5.935 -11.086 1.00 0.00 753 ALA A O 13
ATOM 13695 N N . CYS A 1 16 ? 5.079 7.159 -9.262 1.00 0.00 754 CYS A N 13
ATOM 13696 C CA . CYS A 1 16 ? 5.637 8.392 -9.806 1.00 0.00 754 CYS A CA 13
ATOM 13697 C C . CYS A 1 16 ? 7.139 8.256 -10.033 1.00 0.00 754 CYS A C 13
ATOM 13698 O O . CYS A 1 16 ? 7.669 8.717 -11.044 1.00 0.00 754 CYS A O 13
ATOM 13706 N N . PHE A 1 17 ? 7.820 7.621 -9.085 1.00 0.00 755 PHE A N 13
ATOM 13707 C CA . PHE A 1 17 ? 9.262 7.426 -9.180 1.00 0.00 755 PHE A CA 13
ATOM 13708 C C . PHE A 1 17 ? 9.657 6.040 -8.680 1.00 0.00 755 PHE A C 13
ATOM 13709 O O . PHE A 1 17 ? 8.838 5.314 -8.117 1.00 0.00 755 PHE A O 13
ATOM 13726 N N . ALA A 1 18 ? 10.919 5.679 -8.891 1.00 0.00 756 ALA A N 13
ATOM 13727 C CA . ALA A 1 18 ? 11.424 4.381 -8.462 1.00 0.00 756 ALA A CA 13
ATOM 13728 C C . ALA A 1 18 ? 11.748 4.384 -6.972 1.00 0.00 756 ALA A C 13
ATOM 13729 O O . ALA A 1 18 ? 12.513 5.222 -6.494 1.00 0.00 756 ALA A O 13
ATOM 13736 N N . TYR A 1 19 ? 11.160 3.442 -6.242 1.00 0.00 757 TYR A N 13
ATOM 13737 C CA . TYR A 1 19 ? 11.383 3.338 -4.805 1.00 0.00 757 TYR A CA 13
ATOM 13738 C C . TYR A 1 19 ? 11.864 1.940 -4.428 1.00 0.00 757 TYR A C 13
ATOM 13739 O O . TYR A 1 19 ? 11.676 0.982 -5.178 1.00 0.00 757 TYR A O 13
ATOM 13757 N N . THR A 1 20 ? 12.485 1.831 -3.257 1.00 0.00 758 THR A N 13
ATOM 13758 C CA . THR A 1 20 ? 12.994 0.552 -2.779 1.00 0.00 758 THR A CA 13
ATOM 13759 C C . THR A 1 20 ? 12.650 0.338 -1.309 1.00 0.00 758 THR A C 13
ATOM 13760 O O . THR A 1 20 ? 13.257 0.941 -0.426 1.00 0.00 758 THR A O 13
ATOM 13771 N N . GLY A 1 21 ? 11.671 -0.525 -1.054 1.00 0.00 759 GLY A N 13
ATOM 13772 C CA . GLY A 1 21 ? 11.264 -0.803 0.311 1.00 0.00 759 GLY A CA 13
ATOM 13773 C C . GLY A 1 21 ? 12.443 -0.904 1.258 1.00 0.00 759 GLY A C 13
ATOM 13774 O O . GLY A 1 21 ? 13.378 -1.669 1.017 1.00 0.00 759 GLY A O 13
ATOM 13778 N N . ARG A 1 22 ? 12.401 -0.131 2.338 1.00 0.00 760 ARG A N 13
ATOM 13779 C CA . ARG A 1 22 ? 13.475 -0.134 3.323 1.00 0.00 760 ARG A CA 13
ATOM 13780 C C . ARG A 1 22 ? 13.496 -1.448 4.100 1.00 0.00 760 ARG A C 13
ATOM 13781 O O . ARG A 1 22 ? 14.560 -1.951 4.463 1.00 0.00 760 ARG A O 13
ATOM 13802 N N . THR A 1 23 ? 12.313 -1.998 4.353 1.00 0.00 761 THR A N 13
ATOM 13803 C CA . THR A 1 23 ? 12.194 -3.251 5.088 1.00 0.00 761 THR A CA 13
ATOM 13804 C C . THR A 1 23 ? 11.098 -4.132 4.500 1.00 0.00 761 THR A C 13
ATOM 13805 O O . THR A 1 23 ? 10.342 -3.701 3.630 1.00 0.00 761 THR A O 13
ATOM 13816 N N . ALA A 1 24 ? 11.017 -5.368 4.981 1.00 0.00 762 ALA A N 13
ATOM 13817 C CA . ALA A 1 24 ? 10.011 -6.309 4.504 1.00 0.00 762 ALA A CA 13
ATOM 13818 C C . ALA A 1 24 ? 8.616 -5.696 4.559 1.00 0.00 762 ALA A C 13
ATOM 13819 O O . ALA A 1 24 ? 7.763 -5.995 3.724 1.00 0.00 762 ALA A O 13
ATOM 13826 N N . GLN A 1 25 ? 8.391 -4.837 5.549 1.00 0.00 763 GLN A N 13
ATOM 13827 C CA . GLN A 1 25 ? 7.098 -4.183 5.713 1.00 0.00 763 GLN A CA 13
ATOM 13828 C C . GLN A 1 25 ? 6.799 -3.264 4.532 1.00 0.00 763 GLN A C 13
ATOM 13829 O O . GLN A 1 25 ? 5.656 -3.160 4.089 1.00 0.00 763 GLN A O 13
ATOM 13843 N N . GLU A 1 26 ? 7.834 -2.600 4.029 1.00 0.00 764 GLU A N 13
ATOM 13844 C CA . GLU A 1 26 ? 7.681 -1.689 2.901 1.00 0.00 764 GLU A CA 13
ATOM 13845 C C . GLU A 1 26 ? 7.749 -2.445 1.577 1.00 0.00 764 GLU A C 13
ATOM 13846 O O . GLU A 1 26 ? 8.345 -3.520 1.493 1.00 0.00 764 GLU A O 13
ATOM 13858 N N . LEU A 1 27 ? 7.134 -1.878 0.546 1.00 0.00 765 LEU A N 13
ATOM 13859 C CA . LEU A 1 27 ? 7.124 -2.498 -0.775 1.00 0.00 765 LEU A CA 13
ATOM 13860 C C . LEU A 1 27 ? 8.069 -1.770 -1.726 1.00 0.00 765 LEU A C 13
ATOM 13861 O O . LEU A 1 27 ? 8.502 -0.651 -1.450 1.00 0.00 765 LEU A O 13
ATOM 13877 N N . SER A 1 28 ? 8.383 -2.412 -2.846 1.00 0.00 766 SER A N 13
ATOM 13878 C CA . SER A 1 28 ? 9.278 -1.827 -3.837 1.00 0.00 766 SER A CA 13
ATOM 13879 C C . SER A 1 28 ? 8.656 -1.880 -5.230 1.00 0.00 766 SER A C 13
ATOM 13880 O O . SER A 1 28 ? 7.878 -2.782 -5.540 1.00 0.00 766 SER A O 13
ATOM 13888 N N . PHE A 1 29 ? 9.006 -0.907 -6.065 1.00 0.00 767 PHE A N 13
ATOM 13889 C CA . PHE A 1 29 ? 8.482 -0.842 -7.424 1.00 0.00 767 PHE A CA 13
ATOM 13890 C C . PHE A 1 29 ? 9.241 0.192 -8.250 1.00 0.00 767 PHE A C 13
ATOM 13891 O O . PHE A 1 29 ? 10.022 0.978 -7.714 1.00 0.00 767 PHE A O 13
ATOM 13908 N N . ARG A 1 30 ? 9.006 0.184 -9.558 1.00 0.00 768 ARG A N 13
ATOM 13909 C CA . ARG A 1 30 ? 9.669 1.119 -10.459 1.00 0.00 768 ARG A CA 13
ATOM 13910 C C . ARG A 1 30 ? 8.656 2.058 -11.109 1.00 0.00 768 ARG A C 13
ATOM 13911 O O . ARG A 1 30 ? 7.564 1.640 -11.492 1.00 0.00 768 ARG A O 13
ATOM 13932 N N . ARG A 1 31 ? 9.027 3.328 -11.228 1.00 0.00 769 ARG A N 13
ATOM 13933 C CA . ARG A 1 31 ? 8.151 4.327 -11.829 1.00 0.00 769 ARG A CA 13
ATOM 13934 C C . ARG A 1 31 ? 7.319 3.715 -12.952 1.00 0.00 769 ARG A C 13
ATOM 13935 O O . ARG A 1 31 ? 7.856 3.107 -13.877 1.00 0.00 769 ARG A O 13
ATOM 13956 N N . GLY A 1 32 ? 6.002 3.879 -12.863 1.00 0.00 770 GLY A N 13
ATOM 13957 C CA . GLY A 1 32 ? 5.116 3.336 -13.876 1.00 0.00 770 GLY A CA 13
ATOM 13958 C C . GLY A 1 32 ? 4.338 2.133 -13.382 1.00 0.00 770 GLY A C 13
ATOM 13959 O O . GLY A 1 32 ? 3.171 1.953 -13.733 1.00 0.00 770 GLY A O 13
ATOM 13963 N N . ASP A 1 33 ? 4.983 1.307 -12.566 1.00 0.00 771 ASP A N 13
ATOM 13964 C CA . ASP A 1 33 ? 4.344 0.115 -12.023 1.00 0.00 771 ASP A CA 13
ATOM 13965 C C . ASP A 1 33 ? 3.237 0.490 -11.042 1.00 0.00 771 ASP A C 13
ATOM 13966 O O . ASP A 1 33 ? 3.501 1.049 -9.977 1.00 0.00 771 ASP A O 13
ATOM 13975 N N . VAL A 1 34 ? 1.998 0.180 -11.408 1.00 0.00 772 VAL A N 13
ATOM 13976 C CA . VAL A 1 34 ? 0.851 0.485 -10.561 1.00 0.00 772 VAL A CA 13
ATOM 13977 C C . VAL A 1 34 ? 0.841 -0.392 -9.314 1.00 0.00 772 VAL A C 13
ATOM 13978 O O . VAL A 1 34 ? 1.427 -1.475 -9.299 1.00 0.00 772 VAL A O 13
ATOM 13991 N N . LEU A 1 35 ? 0.170 0.082 -8.270 1.00 0.00 773 LEU A N 13
ATOM 13992 C CA . LEU A 1 35 ? 0.082 -0.660 -7.017 1.00 0.00 773 LEU A CA 13
ATOM 13993 C C . LEU A 1 35 ? -1.273 -0.443 -6.350 1.00 0.00 773 LEU A C 13
ATOM 13994 O O . LEU A 1 35 ? -1.694 0.693 -6.132 1.00 0.00 773 LEU A O 13
ATOM 14010 N N . ARG A 1 36 ? -1.949 -1.541 -6.027 1.00 0.00 774 ARG A N 13
ATOM 14011 C CA . ARG A 1 36 ? -3.256 -1.471 -5.384 1.00 0.00 774 ARG A CA 13
ATOM 14012 C C . ARG A 1 36 ? -3.171 -0.718 -4.060 1.00 0.00 774 ARG A C 13
ATOM 14013 O O . ARG A 1 36 ? -2.131 -0.718 -3.399 1.00 0.00 774 ARG A O 13
ATOM 14034 N N . LEU A 1 37 ? -4.270 -0.076 -3.679 1.00 0.00 775 LEU A N 13
ATOM 14035 C CA . LEU A 1 37 ? -4.320 0.682 -2.433 1.00 0.00 775 LEU A CA 13
ATOM 14036 C C . LEU A 1 37 ? -5.431 0.165 -1.525 1.00 0.00 775 LEU A C 13
ATOM 14037 O O . LEU A 1 37 ? -6.546 0.686 -1.532 1.00 0.00 775 LEU A O 13
ATOM 14053 N N . HIS A 1 38 ? -5.117 -0.863 -0.742 1.00 0.00 776 HIS A N 13
ATOM 14054 C CA . HIS A 1 38 ? -6.088 -1.449 0.175 1.00 0.00 776 HIS A CA 13
ATOM 14055 C C . HIS A 1 38 ? -6.711 -0.378 1.065 1.00 0.00 776 HIS A C 13
ATOM 14056 O O . HIS A 1 38 ? -7.902 -0.088 0.962 1.00 0.00 776 HIS A O 13
ATOM 14070 N N . GLU A 1 39 ? -5.896 0.206 1.939 1.00 0.00 777 GLU A N 13
ATOM 14071 C CA . GLU A 1 39 ? -6.368 1.243 2.848 1.00 0.00 777 GLU A CA 13
ATOM 14072 C C . GLU A 1 39 ? -5.208 2.099 3.347 1.00 0.00 777 GLU A C 13
ATOM 14073 O O . GLU A 1 39 ? -4.084 1.617 3.490 1.00 0.00 777 GLU A O 13
ATOM 14085 N N . ARG A 1 40 ? -5.488 3.371 3.610 1.00 0.00 778 ARG A N 13
ATOM 14086 C CA . ARG A 1 40 ? -4.468 4.295 4.091 1.00 0.00 778 ARG A CA 13
ATOM 14087 C C . ARG A 1 40 ? -3.766 3.735 5.325 1.00 0.00 778 ARG A C 13
ATOM 14088 O O . ARG A 1 40 ? -4.324 3.736 6.423 1.00 0.00 778 ARG A O 13
ATOM 14109 N N . ALA A 1 41 ? -2.541 3.256 5.137 1.00 0.00 779 ALA A N 13
ATOM 14110 C CA . ALA A 1 41 ? -1.763 2.695 6.234 1.00 0.00 779 ALA A CA 13
ATOM 14111 C C . ALA A 1 41 ? -1.379 3.772 7.242 1.00 0.00 779 ALA A C 13
ATOM 14112 O O . ALA A 1 41 ? -1.636 3.637 8.438 1.00 0.00 779 ALA A O 13
ATOM 14119 N N . SER A 1 42 ? -0.761 4.842 6.752 1.00 0.00 780 SER A N 13
ATOM 14120 C CA . SER A 1 42 ? -0.336 5.941 7.611 1.00 0.00 780 SER A CA 13
ATOM 14121 C C . SER A 1 42 ? -0.635 7.287 6.958 1.00 0.00 780 SER A C 13
ATOM 14122 O O . SER A 1 42 ? -1.244 7.350 5.890 1.00 0.00 780 SER A O 13
ATOM 14130 N N . SER A 1 43 ? -0.202 8.362 7.609 1.00 0.00 781 SER A N 13
ATOM 14131 C CA . SER A 1 43 ? -0.426 9.709 7.095 1.00 0.00 781 SER A CA 13
ATOM 14132 C C . SER A 1 43 ? 0.251 9.893 5.740 1.00 0.00 781 SER A C 13
ATOM 14133 O O . SER A 1 43 ? -0.296 10.534 4.843 1.00 0.00 781 SER A O 13
ATOM 14141 N N . ASP A 1 44 ? 1.444 9.326 5.601 1.00 0.00 782 ASP A N 13
ATOM 14142 C CA . ASP A 1 44 ? 2.197 9.426 4.356 1.00 0.00 782 ASP A CA 13
ATOM 14143 C C . ASP A 1 44 ? 2.577 8.042 3.838 1.00 0.00 782 ASP A C 13
ATOM 14144 O O . ASP A 1 44 ? 3.669 7.846 3.305 1.00 0.00 782 ASP A O 13
ATOM 14153 N N . TRP A 1 45 ? 1.668 7.086 3.999 1.00 0.00 783 TRP A N 13
ATOM 14154 C CA . TRP A 1 45 ? 1.909 5.720 3.549 1.00 0.00 783 TRP A CA 13
ATOM 14155 C C . TRP A 1 45 ? 0.602 5.038 3.157 1.00 0.00 783 TRP A C 13
ATOM 14156 O O . TRP A 1 45 ? -0.478 5.467 3.564 1.00 0.00 783 TRP A O 13
ATOM 14177 N N . TRP A 1 46 ? 0.708 3.977 2.367 1.00 0.00 784 TRP A N 13
ATOM 14178 C CA . TRP A 1 46 ? -0.467 3.236 1.921 1.00 0.00 784 TRP A CA 13
ATOM 14179 C C . TRP A 1 46 ? -0.238 1.733 2.033 1.00 0.00 784 TRP A C 13
ATOM 14180 O O . TRP A 1 46 ? 0.898 1.277 2.170 1.00 0.00 784 TRP A O 13
ATOM 14201 N N . ARG A 1 47 ? -1.322 0.967 1.975 1.00 0.00 785 ARG A N 13
ATOM 14202 C CA . ARG A 1 47 ? -1.239 -0.485 2.072 1.00 0.00 785 ARG A CA 13
ATOM 14203 C C . ARG A 1 47 ? -1.688 -1.143 0.770 1.00 0.00 785 ARG A C 13
ATOM 14204 O O . ARG A 1 47 ? -2.848 -1.031 0.375 1.00 0.00 785 ARG A O 13
ATOM 14225 N N . GLY A 1 48 ? -0.762 -1.830 0.109 1.00 0.00 786 GLY A N 13
ATOM 14226 C CA . GLY A 1 48 ? -1.082 -2.495 -1.140 1.00 0.00 786 GLY A CA 13
ATOM 14227 C C . GLY A 1 48 ? -0.360 -3.820 -1.293 1.00 0.00 786 GLY A C 13
ATOM 14228 O O . GLY A 1 48 ? 0.342 -4.259 -0.384 1.00 0.00 786 GLY A O 13
ATOM 14232 N N . GLU A 1 49 ? -0.535 -4.457 -2.447 1.00 0.00 787 GLU A N 13
ATOM 14233 C CA . GLU A 1 49 ? 0.103 -5.741 -2.714 1.00 0.00 787 GLU A CA 13
ATOM 14234 C C . GLU A 1 49 ? 0.675 -5.780 -4.128 1.00 0.00 787 GLU A C 13
ATOM 14235 O O . GLU A 1 49 ? -0.066 -5.760 -5.111 1.00 0.00 787 GLU A O 13
ATOM 14247 N N . HIS A 1 50 ? 2.000 -5.836 -4.223 1.00 0.00 788 HIS A N 13
ATOM 14248 C CA . HIS A 1 50 ? 2.673 -5.878 -5.516 1.00 0.00 788 HIS A CA 13
ATOM 14249 C C . HIS A 1 50 ? 2.705 -7.301 -6.066 1.00 0.00 788 HIS A C 13
ATOM 14250 O O . HIS A 1 50 ? 2.152 -8.221 -5.465 1.00 0.00 788 HIS A O 13
ATOM 14264 N N . ASN A 1 51 ? 3.356 -7.473 -7.212 1.00 0.00 789 ASN A N 13
ATOM 14265 C CA . ASN A 1 51 ? 3.459 -8.783 -7.843 1.00 0.00 789 ASN A CA 13
ATOM 14266 C C . ASN A 1 51 ? 3.981 -9.823 -6.856 1.00 0.00 789 ASN A C 13
ATOM 14267 O O . ASN A 1 51 ? 5.189 -9.992 -6.697 1.00 0.00 789 ASN A O 13
ATOM 14278 N N . GLY A 1 52 ? 3.060 -10.518 -6.195 1.00 0.00 790 GLY A N 13
ATOM 14279 C CA . GLY A 1 52 ? 3.446 -11.533 -5.232 1.00 0.00 790 GLY A CA 13
ATOM 14280 C C . GLY A 1 52 ? 4.073 -10.941 -3.985 1.00 0.00 790 GLY A C 13
ATOM 14281 O O . GLY A 1 52 ? 4.717 -11.648 -3.211 1.00 0.00 790 GLY A O 13
ATOM 14285 N N . MET A 1 53 ? 3.886 -9.639 -3.792 1.00 0.00 791 MET A N 13
ATOM 14286 C CA . MET A 1 53 ? 4.439 -8.953 -2.631 1.00 0.00 791 MET A CA 13
ATOM 14287 C C . MET A 1 53 ? 3.354 -8.176 -1.891 1.00 0.00 791 MET A C 13
ATOM 14288 O O . MET A 1 53 ? 2.379 -7.727 -2.493 1.00 0.00 791 MET A O 13
ATOM 14302 N N . ARG A 1 54 ? 3.530 -8.023 -0.583 1.00 0.00 792 ARG A N 13
ATOM 14303 C CA . ARG A 1 54 ? 2.565 -7.302 0.239 1.00 0.00 792 ARG A CA 13
ATOM 14304 C C . ARG A 1 54 ? 3.274 -6.427 1.269 1.00 0.00 792 ARG A C 13
ATOM 14305 O O . ARG A 1 54 ? 4.190 -6.877 1.955 1.00 0.00 792 ARG A O 13
ATOM 14326 N N . GLY A 1 55 ? 2.842 -5.173 1.370 1.00 0.00 793 GLY A N 13
ATOM 14327 C CA . GLY A 1 55 ? 3.447 -4.255 2.318 1.00 0.00 793 GLY A CA 13
ATOM 14328 C C . GLY A 1 55 ? 2.918 -2.842 2.173 1.00 0.00 793 GLY A C 13
ATOM 14329 O O . GLY A 1 55 ? 1.860 -2.624 1.583 1.00 0.00 793 GLY A O 13
ATOM 14333 N N . LEU A 1 56 ? 3.655 -1.878 2.714 1.00 0.00 794 LEU A N 13
ATOM 14334 C CA . LEU A 1 56 ? 3.254 -0.477 2.645 1.00 0.00 794 LEU A CA 13
ATOM 14335 C C . LEU A 1 56 ? 3.688 0.148 1.323 1.00 0.00 794 LEU A C 13
ATOM 14336 O O . LEU A 1 56 ? 4.383 -0.482 0.525 1.00 0.00 794 LEU A O 13
ATOM 14352 N N . ILE A 1 57 ? 3.274 1.391 1.098 1.00 0.00 795 ILE A N 13
ATOM 14353 C CA . ILE A 1 57 ? 3.623 2.102 -0.125 1.00 0.00 795 ILE A CA 13
ATOM 14354 C C . ILE A 1 57 ? 3.769 3.598 0.131 1.00 0.00 795 ILE A C 13
ATOM 14355 O O . ILE A 1 57 ? 2.942 4.223 0.795 1.00 0.00 795 ILE A O 13
ATOM 14371 N N . PRO A 1 58 ? 4.847 4.188 -0.408 1.00 0.00 796 PRO A N 13
ATOM 14372 C CA . PRO A 1 58 ? 5.126 5.619 -0.253 1.00 0.00 796 PRO A CA 13
ATOM 14373 C C . PRO A 1 58 ? 4.141 6.489 -1.026 1.00 0.00 796 PRO A C 13
ATOM 14374 O O . PRO A 1 58 ? 3.985 6.341 -2.238 1.00 0.00 796 PRO A O 13
ATOM 14385 N N . HIS A 1 59 ? 3.478 7.397 -0.317 1.00 0.00 797 HIS A N 13
ATOM 14386 C CA . HIS A 1 59 ? 2.508 8.292 -0.938 1.00 0.00 797 HIS A CA 13
ATOM 14387 C C . HIS A 1 59 ? 3.211 9.389 -1.732 1.00 0.00 797 HIS A C 13
ATOM 14388 O O . HIS A 1 59 ? 2.588 10.090 -2.530 1.00 0.00 797 HIS A O 13
ATOM 14402 N N . LYS A 1 60 ? 4.513 9.532 -1.508 1.00 0.00 798 LYS A N 13
ATOM 14403 C CA . LYS A 1 60 ? 5.302 10.543 -2.203 1.00 0.00 798 LYS A CA 13
ATOM 14404 C C . LYS A 1 60 ? 5.752 10.037 -3.570 1.00 0.00 798 LYS A C 13
ATOM 14405 O O . LYS A 1 60 ? 5.799 10.796 -4.538 1.00 0.00 798 LYS A O 13
ATOM 14424 N N . TYR A 1 61 ? 6.080 8.752 -3.641 1.00 0.00 799 TYR A N 13
ATOM 14425 C CA . TYR A 1 61 ? 6.527 8.146 -4.890 1.00 0.00 799 TYR A CA 13
ATOM 14426 C C . TYR A 1 61 ? 5.355 7.525 -5.644 1.00 0.00 799 TYR A C 13
ATOM 14427 O O . TYR A 1 61 ? 5.525 6.563 -6.394 1.00 0.00 799 TYR A O 13
ATOM 14445 N N . ILE A 1 62 ? 4.166 8.082 -5.439 1.00 0.00 800 ILE A N 13
ATOM 14446 C CA . ILE A 1 62 ? 2.966 7.585 -6.099 1.00 0.00 800 ILE A CA 13
ATOM 14447 C C . ILE A 1 62 ? 1.947 8.701 -6.302 1.00 0.00 800 ILE A C 13
ATOM 14448 O O . ILE A 1 62 ? 1.697 9.500 -5.399 1.00 0.00 800 ILE A O 13
ATOM 14464 N N . THR A 1 63 ? 1.360 8.750 -7.494 1.00 0.00 801 THR A N 13
ATOM 14465 C CA . THR A 1 63 ? 0.368 9.768 -7.816 1.00 0.00 801 THR A CA 13
ATOM 14466 C C . THR A 1 63 ? -1.030 9.165 -7.900 1.00 0.00 801 THR A C 13
ATOM 14467 O O . THR A 1 63 ? -1.343 8.424 -8.833 1.00 0.00 801 THR A O 13
ATOM 14478 N N . LEU A 1 64 ? -1.868 9.488 -6.921 1.00 0.00 802 LEU A N 13
ATOM 14479 C CA . LEU A 1 64 ? -3.235 8.979 -6.886 1.00 0.00 802 LEU A CA 13
ATOM 14480 C C . LEU A 1 64 ? -4.036 9.483 -8.082 1.00 0.00 802 LEU A C 13
ATOM 14481 O O . LEU A 1 64 ? -3.784 10.563 -8.617 1.00 0.00 802 LEU A O 13
ATOM 14497 N N . PRO A 1 65 ? -5.025 8.686 -8.511 1.00 0.00 803 PRO A N 13
ATOM 14498 C CA . PRO A 1 65 ? -5.885 9.033 -9.646 1.00 0.00 803 PRO A CA 13
ATOM 14499 C C . PRO A 1 65 ? -6.824 10.192 -9.330 1.00 0.00 803 PRO A C 13
ATOM 14500 O O . PRO A 1 65 ? -6.928 10.623 -8.182 1.00 0.00 803 PRO A O 13
ATOM 14511 N N . ALA A 1 66 ? -7.505 10.692 -10.356 1.00 0.00 804 ALA A N 13
ATOM 14512 C CA . ALA A 1 66 ? -8.438 11.800 -10.186 1.00 0.00 804 ALA A CA 13
ATOM 14513 C C . ALA A 1 66 ? -9.551 11.435 -9.210 1.00 0.00 804 ALA A C 13
ATOM 14514 O O . ALA A 1 66 ? -10.025 10.300 -9.189 1.00 0.00 804 ALA A O 13
ATOM 14521 N N . GLY A 1 67 ? -9.965 12.406 -8.401 1.00 0.00 805 GLY A N 13
ATOM 14522 C CA . GLY A 1 67 ? -11.019 12.167 -7.433 1.00 0.00 805 GLY A CA 13
ATOM 14523 C C . GLY A 1 67 ? -10.495 11.581 -6.138 1.00 0.00 805 GLY A C 13
ATOM 14524 O O . GLY A 1 67 ? -10.945 10.522 -5.698 1.00 0.00 805 GLY A O 13
ATOM 14528 N N . THR A 1 68 ? -9.538 12.270 -5.523 1.00 0.00 806 THR A N 13
ATOM 14529 C CA . THR A 1 68 ? -8.949 11.810 -4.271 1.00 0.00 806 THR A CA 13
ATOM 14530 C C . THR A 1 68 ? -9.589 12.506 -3.075 1.00 0.00 806 THR A C 13
ATOM 14531 O O . THR A 1 68 ? -9.831 11.884 -2.041 1.00 0.00 806 THR A O 13
ATOM 14542 N N . GLU A 1 69 ? -9.860 13.799 -3.223 1.00 0.00 807 GLU A N 13
ATOM 14543 C CA . GLU A 1 69 ? -10.471 14.578 -2.153 1.00 0.00 807 GLU A CA 13
ATOM 14544 C C . GLU A 1 69 ? -11.980 14.349 -2.107 1.00 0.00 807 GLU A C 13
ATOM 14545 O O . GLU A 1 69 ? -12.595 13.988 -3.111 1.00 0.00 807 GLU A O 13
ATOM 14557 N N . LYS A 1 70 ? -12.569 14.562 -0.936 1.00 0.00 808 LYS A N 13
ATOM 14558 C CA . LYS A 1 70 ? -14.005 14.380 -0.757 1.00 0.00 808 LYS A CA 13
ATOM 14559 C C . LYS A 1 70 ? -14.764 14.777 -2.019 1.00 0.00 808 LYS A C 13
ATOM 14560 O O . LYS A 1 70 ? -15.534 13.986 -2.564 1.00 0.00 808 LYS A O 13
ATOM 14579 N N . GLN A 1 71 ? -14.541 16.004 -2.477 1.00 0.00 809 GLN A N 13
ATOM 14580 C CA . GLN A 1 71 ? -15.205 16.504 -3.676 1.00 0.00 809 GLN A CA 13
ATOM 14581 C C . GLN A 1 71 ? -14.358 17.569 -4.364 1.00 0.00 809 GLN A C 13
ATOM 14582 O O . GLN A 1 71 ? -14.079 18.622 -3.789 1.00 0.00 809 GLN A O 13
ATOM 14596 N N . VAL A 1 72 ? -13.949 17.288 -5.597 1.00 0.00 810 VAL A N 13
ATOM 14597 C CA . VAL A 1 72 ? -13.134 18.223 -6.364 1.00 0.00 810 VAL A CA 13
ATOM 14598 C C . VAL A 1 72 ? -13.975 18.969 -7.393 1.00 0.00 810 VAL A C 13
ATOM 14599 O O . VAL A 1 72 ? -15.147 18.654 -7.600 1.00 0.00 810 VAL A O 13
ATOM 14612 N N . VAL A 1 73 ? -13.368 19.961 -8.038 1.00 0.00 811 VAL A N 13
ATOM 14613 C CA . VAL A 1 73 ? -14.060 20.752 -9.048 1.00 0.00 811 VAL A CA 13
ATOM 14614 C C . VAL A 1 73 ? -13.408 20.588 -10.416 1.00 0.00 811 VAL A C 13
ATOM 14615 O O . VAL A 1 73 ? -12.230 20.896 -10.595 1.00 0.00 811 VAL A O 13
ATOM 14628 N N . GLY A 1 74 ? -14.183 20.102 -11.381 1.00 0.00 812 GLY A N 13
ATOM 14629 C CA . GLY A 1 74 ? -13.663 19.906 -12.722 1.00 0.00 812 GLY A CA 13
ATOM 14630 C C . GLY A 1 74 ? -12.997 18.555 -12.894 1.00 0.00 812 GLY A C 13
ATOM 14631 O O . GLY A 1 74 ? -12.499 17.974 -11.931 1.00 0.00 812 GLY A O 13
ATOM 14635 N N . ALA A 1 75 ? -12.990 18.053 -14.125 1.00 0.00 813 ALA A N 13
ATOM 14636 C CA . ALA A 1 75 ? -12.380 16.763 -14.420 1.00 0.00 813 ALA A CA 13
ATOM 14637 C C . ALA A 1 75 ? -11.597 16.811 -15.728 1.00 0.00 813 ALA A C 13
ATOM 14638 O O . ALA A 1 75 ? -11.868 17.642 -16.594 1.00 0.00 813 ALA A O 13
ATOM 14645 N N . GLY A 1 76 ? -10.625 15.915 -15.864 1.00 0.00 814 GLY A N 13
ATOM 14646 C CA . GLY A 1 76 ? -9.818 15.874 -17.070 1.00 0.00 814 GLY A CA 13
ATOM 14647 C C . GLY A 1 76 ? -10.633 15.533 -18.302 1.00 0.00 814 GLY A C 13
ATOM 14648 O O . GLY A 1 76 ? -10.859 16.385 -19.160 1.00 0.00 814 GLY A O 13
ATOM 14652 N N . GLY A 1 1 ? -13.556 20.361 14.954 1.00 0.00 739 GLY A N 14
ATOM 14653 C CA . GLY A 1 1 ? -13.841 18.952 14.755 1.00 0.00 739 GLY A CA 14
ATOM 14654 C C . GLY A 1 1 ? -12.895 18.304 13.763 1.00 0.00 739 GLY A C 14
ATOM 14655 O O . GLY A 1 1 ? -11.863 18.877 13.413 1.00 0.00 739 GLY A O 14
ATOM 14659 N N . SER A 1 2 ? -13.246 17.104 13.311 1.00 0.00 740 SER A N 14
ATOM 14660 C CA . SER A 1 2 ? -12.417 16.374 12.358 1.00 0.00 740 SER A CA 14
ATOM 14661 C C . SER A 1 2 ? -13.233 15.307 11.635 1.00 0.00 740 SER A C 14
ATOM 14662 O O . SER A 1 2 ? -14.292 14.894 12.107 1.00 0.00 740 SER A O 14
ATOM 14670 N N . SER A 1 3 ? -12.731 14.863 10.487 1.00 0.00 741 SER A N 14
ATOM 14671 C CA . SER A 1 3 ? -13.413 13.846 9.696 1.00 0.00 741 SER A CA 14
ATOM 14672 C C . SER A 1 3 ? -12.409 12.984 8.937 1.00 0.00 741 SER A C 14
ATOM 14673 O O . SER A 1 3 ? -11.319 13.438 8.593 1.00 0.00 741 SER A O 14
ATOM 14681 N N . GLY A 1 4 ? -12.787 11.735 8.679 1.00 0.00 742 GLY A N 14
ATOM 14682 C CA . GLY A 1 4 ? -11.909 10.828 7.963 1.00 0.00 742 GLY A CA 14
ATOM 14683 C C . GLY A 1 4 ? -12.554 10.264 6.712 1.00 0.00 742 GLY A C 14
ATOM 14684 O O . GLY A 1 4 ? -13.034 9.131 6.710 1.00 0.00 742 GLY A O 14
ATOM 14688 N N . SER A 1 5 ? -12.568 11.058 5.646 1.00 0.00 743 SER A N 14
ATOM 14689 C CA . SER A 1 5 ? -13.164 10.634 4.384 1.00 0.00 743 SER A CA 14
ATOM 14690 C C . SER A 1 5 ? -12.862 9.164 4.108 1.00 0.00 743 SER A C 14
ATOM 14691 O O . SER A 1 5 ? -11.721 8.719 4.235 1.00 0.00 743 SER A O 14
ATOM 14699 N N . SER A 1 6 ? -13.893 8.416 3.729 1.00 0.00 744 SER A N 14
ATOM 14700 C CA . SER A 1 6 ? -13.740 6.995 3.438 1.00 0.00 744 SER A CA 14
ATOM 14701 C C . SER A 1 6 ? -14.442 6.629 2.134 1.00 0.00 744 SER A C 14
ATOM 14702 O O . SER A 1 6 ? -15.554 7.082 1.865 1.00 0.00 744 SER A O 14
ATOM 14710 N N . GLY A 1 7 ? -13.782 5.805 1.325 1.00 0.00 745 GLY A N 14
ATOM 14711 C CA . GLY A 1 7 ? -14.356 5.392 0.058 1.00 0.00 745 GLY A CA 14
ATOM 14712 C C . GLY A 1 7 ? -14.722 3.921 0.040 1.00 0.00 745 GLY A C 14
ATOM 14713 O O . GLY A 1 7 ? -14.607 3.234 1.054 1.00 0.00 745 GLY A O 14
ATOM 14717 N N . GLU A 1 8 ? -15.167 3.438 -1.116 1.00 0.00 746 GLU A N 14
ATOM 14718 C CA . GLU A 1 8 ? -15.553 2.039 -1.260 1.00 0.00 746 GLU A CA 14
ATOM 14719 C C . GLU A 1 8 ? -14.847 1.400 -2.453 1.00 0.00 746 GLU A C 14
ATOM 14720 O O . GLU A 1 8 ? -15.100 1.757 -3.602 1.00 0.00 746 GLU A O 14
ATOM 14732 N N . GLY A 1 9 ? -13.960 0.451 -2.168 1.00 0.00 747 GLY A N 14
ATOM 14733 C CA . GLY A 1 9 ? -13.230 -0.223 -3.226 1.00 0.00 747 GLY A CA 14
ATOM 14734 C C . GLY A 1 9 ? -11.737 0.027 -3.151 1.00 0.00 747 GLY A C 14
ATOM 14735 O O . GLY A 1 9 ? -11.269 0.784 -2.300 1.00 0.00 747 GLY A O 14
ATOM 14739 N N . VAL A 1 10 ? -10.986 -0.611 -4.043 1.00 0.00 748 VAL A N 14
ATOM 14740 C CA . VAL A 1 10 ? -9.536 -0.454 -4.074 1.00 0.00 748 VAL A CA 14
ATOM 14741 C C . VAL A 1 10 ? -9.119 0.599 -5.094 1.00 0.00 748 VAL A C 14
ATOM 14742 O O . VAL A 1 10 ? -9.591 0.599 -6.231 1.00 0.00 748 VAL A O 14
ATOM 14755 N N . VAL A 1 11 ? -8.231 1.497 -4.680 1.00 0.00 749 VAL A N 14
ATOM 14756 C CA . VAL A 1 11 ? -7.748 2.556 -5.558 1.00 0.00 749 VAL A CA 14
ATOM 14757 C C . VAL A 1 11 ? -6.402 2.188 -6.173 1.00 0.00 749 VAL A C 14
ATOM 14758 O O . VAL A 1 11 ? -5.535 1.628 -5.504 1.00 0.00 749 VAL A O 14
ATOM 14771 N N . GLU A 1 12 ? -6.235 2.509 -7.452 1.00 0.00 750 GLU A N 14
ATOM 14772 C CA . GLU A 1 12 ? -4.993 2.213 -8.158 1.00 0.00 750 GLU A CA 14
ATOM 14773 C C . GLU A 1 12 ? -4.116 3.457 -8.262 1.00 0.00 750 GLU A C 14
ATOM 14774 O O . GLU A 1 12 ? -4.535 4.482 -8.798 1.00 0.00 750 GLU A O 14
ATOM 14786 N N . ALA A 1 13 ? -2.896 3.358 -7.744 1.00 0.00 751 ALA A N 14
ATOM 14787 C CA . ALA A 1 13 ? -1.959 4.474 -7.780 1.00 0.00 751 ALA A CA 14
ATOM 14788 C C . ALA A 1 13 ? -0.743 4.142 -8.639 1.00 0.00 751 ALA A C 14
ATOM 14789 O O . ALA A 1 13 ? -0.291 2.998 -8.678 1.00 0.00 751 ALA A O 14
ATOM 14796 N N . VAL A 1 14 ? -0.218 5.151 -9.327 1.00 0.00 752 VAL A N 14
ATOM 14797 C CA . VAL A 1 14 ? 0.946 4.966 -10.186 1.00 0.00 752 VAL A CA 14
ATOM 14798 C C . VAL A 1 14 ? 2.222 5.424 -9.488 1.00 0.00 752 VAL A C 14
ATOM 14799 O O . VAL A 1 14 ? 2.268 6.505 -8.903 1.00 0.00 752 VAL A O 14
ATOM 14812 N N . ALA A 1 15 ? 3.257 4.593 -9.555 1.00 0.00 753 ALA A N 14
ATOM 14813 C CA . ALA A 1 15 ? 4.535 4.913 -8.932 1.00 0.00 753 ALA A CA 14
ATOM 14814 C C . ALA A 1 15 ? 5.186 6.118 -9.603 1.00 0.00 753 ALA A C 14
ATOM 14815 O O . ALA A 1 15 ? 5.658 6.029 -10.737 1.00 0.00 753 ALA A O 14
ATOM 14822 N N . CYS A 1 16 ? 5.208 7.242 -8.896 1.00 0.00 754 CYS A N 14
ATOM 14823 C CA . CYS A 1 16 ? 5.800 8.466 -9.424 1.00 0.00 754 CYS A CA 14
ATOM 14824 C C . CYS A 1 16 ? 7.300 8.294 -9.640 1.00 0.00 754 CYS A C 14
ATOM 14825 O O . CYS A 1 16 ? 7.848 8.737 -10.651 1.00 0.00 754 CYS A O 14
ATOM 14833 N N . PHE A 1 17 ? 7.961 7.651 -8.683 1.00 0.00 755 PHE A N 14
ATOM 14834 C CA . PHE A 1 17 ? 9.399 7.423 -8.767 1.00 0.00 755 PHE A CA 14
ATOM 14835 C C . PHE A 1 17 ? 9.761 6.035 -8.247 1.00 0.00 755 PHE A C 14
ATOM 14836 O O . PHE A 1 17 ? 9.158 5.541 -7.294 1.00 0.00 755 PHE A O 14
ATOM 14853 N N . ALA A 1 18 ? 10.750 5.412 -8.879 1.00 0.00 756 ALA A N 14
ATOM 14854 C CA . ALA A 1 18 ? 11.194 4.082 -8.480 1.00 0.00 756 ALA A CA 14
ATOM 14855 C C . ALA A 1 18 ? 11.618 4.062 -7.016 1.00 0.00 756 ALA A C 14
ATOM 14856 O O . ALA A 1 18 ? 12.530 4.784 -6.613 1.00 0.00 756 ALA A O 14
ATOM 14863 N N . TYR A 1 19 ? 10.951 3.231 -6.223 1.00 0.00 757 TYR A N 14
ATOM 14864 C CA . TYR A 1 19 ? 11.257 3.119 -4.802 1.00 0.00 757 TYR A CA 14
ATOM 14865 C C . TYR A 1 19 ? 11.732 1.711 -4.456 1.00 0.00 757 TYR A C 14
ATOM 14866 O O . TYR A 1 19 ? 11.334 0.734 -5.091 1.00 0.00 757 TYR A O 14
ATOM 14884 N N . THR A 1 20 ? 12.589 1.614 -3.444 1.00 0.00 758 THR A N 14
ATOM 14885 C CA . THR A 1 20 ? 13.121 0.328 -3.012 1.00 0.00 758 THR A CA 14
ATOM 14886 C C . THR A 1 20 ? 12.882 0.106 -1.523 1.00 0.00 758 THR A C 14
ATOM 14887 O O . THR A 1 20 ? 13.704 0.483 -0.690 1.00 0.00 758 THR A O 14
ATOM 14898 N N . GLY A 1 21 ? 11.750 -0.510 -1.196 1.00 0.00 759 GLY A N 14
ATOM 14899 C CA . GLY A 1 21 ? 11.423 -0.772 0.194 1.00 0.00 759 GLY A CA 14
ATOM 14900 C C . GLY A 1 21 ? 12.650 -1.083 1.029 1.00 0.00 759 GLY A C 14
ATOM 14901 O O . GLY A 1 21 ? 13.471 -1.919 0.651 1.00 0.00 759 GLY A O 14
ATOM 14905 N N . ARG A 1 22 ? 12.776 -0.408 2.166 1.00 0.00 760 ARG A N 14
ATOM 14906 C CA . ARG A 1 22 ? 13.912 -0.614 3.055 1.00 0.00 760 ARG A CA 14
ATOM 14907 C C . ARG A 1 22 ? 13.803 -1.954 3.776 1.00 0.00 760 ARG A C 14
ATOM 14908 O O . ARG A 1 22 ? 14.782 -2.692 3.892 1.00 0.00 760 ARG A O 14
ATOM 14929 N N . THR A 1 23 ? 12.604 -2.263 4.261 1.00 0.00 761 THR A N 14
ATOM 14930 C CA . THR A 1 23 ? 12.366 -3.513 4.972 1.00 0.00 761 THR A CA 14
ATOM 14931 C C . THR A 1 23 ? 11.175 -4.261 4.385 1.00 0.00 761 THR A C 14
ATOM 14932 O O . THR A 1 23 ? 10.433 -3.721 3.565 1.00 0.00 761 THR A O 14
ATOM 14943 N N . ALA A 1 24 ? 10.997 -5.508 4.811 1.00 0.00 762 ALA A N 14
ATOM 14944 C CA . ALA A 1 24 ? 9.893 -6.329 4.329 1.00 0.00 762 ALA A CA 14
ATOM 14945 C C . ALA A 1 24 ? 8.579 -5.556 4.359 1.00 0.00 762 ALA A C 14
ATOM 14946 O O . ALA A 1 24 ? 7.790 -5.619 3.417 1.00 0.00 762 ALA A O 14
ATOM 14953 N N . GLN A 1 25 ? 8.351 -4.828 5.448 1.00 0.00 763 GLN A N 14
ATOM 14954 C CA . GLN A 1 25 ? 7.131 -4.044 5.601 1.00 0.00 763 GLN A CA 14
ATOM 14955 C C . GLN A 1 25 ? 6.881 -3.181 4.368 1.00 0.00 763 GLN A C 14
ATOM 14956 O O . GLN A 1 25 ? 5.765 -3.129 3.852 1.00 0.00 763 GLN A O 14
ATOM 14970 N N . GLU A 1 26 ? 7.927 -2.506 3.902 1.00 0.00 764 GLU A N 14
ATOM 14971 C CA . GLU A 1 26 ? 7.819 -1.644 2.731 1.00 0.00 764 GLU A CA 14
ATOM 14972 C C . GLU A 1 26 ? 7.940 -2.456 1.445 1.00 0.00 764 GLU A C 14
ATOM 14973 O O . GLU A 1 26 ? 8.642 -3.468 1.400 1.00 0.00 764 GLU A O 14
ATOM 14985 N N . LEU A 1 27 ? 7.252 -2.007 0.401 1.00 0.00 765 LEU A N 14
ATOM 14986 C CA . LEU A 1 27 ? 7.281 -2.692 -0.886 1.00 0.00 765 LEU A CA 14
ATOM 14987 C C . LEU A 1 27 ? 8.274 -2.027 -1.834 1.00 0.00 765 LEU A C 14
ATOM 14988 O O . LEU A 1 27 ? 8.831 -0.973 -1.526 1.00 0.00 765 LEU A O 14
ATOM 15004 N N . SER A 1 28 ? 8.490 -2.648 -2.989 1.00 0.00 766 SER A N 14
ATOM 15005 C CA . SER A 1 28 ? 9.417 -2.117 -3.982 1.00 0.00 766 SER A CA 14
ATOM 15006 C C . SER A 1 28 ? 8.820 -2.203 -5.383 1.00 0.00 766 SER A C 14
ATOM 15007 O O . SER A 1 28 ? 8.452 -3.281 -5.849 1.00 0.00 766 SER A O 14
ATOM 15015 N N . PHE A 1 29 ? 8.726 -1.057 -6.050 1.00 0.00 767 PHE A N 14
ATOM 15016 C CA . PHE A 1 29 ? 8.173 -1.000 -7.398 1.00 0.00 767 PHE A CA 14
ATOM 15017 C C . PHE A 1 29 ? 8.945 -0.007 -8.262 1.00 0.00 767 PHE A C 14
ATOM 15018 O O . PHE A 1 29 ? 9.548 0.937 -7.751 1.00 0.00 767 PHE A O 14
ATOM 15035 N N . ARG A 1 30 ? 8.921 -0.227 -9.572 1.00 0.00 768 ARG A N 14
ATOM 15036 C CA . ARG A 1 30 ? 9.619 0.647 -10.507 1.00 0.00 768 ARG A CA 14
ATOM 15037 C C . ARG A 1 30 ? 8.704 1.768 -10.990 1.00 0.00 768 ARG A C 14
ATOM 15038 O O . ARG A 1 30 ? 7.488 1.598 -11.072 1.00 0.00 768 ARG A O 14
ATOM 15059 N N . ARG A 1 31 ? 9.298 2.914 -11.307 1.00 0.00 769 ARG A N 14
ATOM 15060 C CA . ARG A 1 31 ? 8.537 4.064 -11.780 1.00 0.00 769 ARG A CA 14
ATOM 15061 C C . ARG A 1 31 ? 7.470 3.634 -12.783 1.00 0.00 769 ARG A C 14
ATOM 15062 O O . ARG A 1 31 ? 7.774 3.008 -13.798 1.00 0.00 769 ARG A O 14
ATOM 15083 N N . GLY A 1 32 ? 6.219 3.975 -12.492 1.00 0.00 770 GLY A N 14
ATOM 15084 C CA . GLY A 1 32 ? 5.127 3.616 -13.377 1.00 0.00 770 GLY A CA 14
ATOM 15085 C C . GLY A 1 32 ? 4.369 2.394 -12.898 1.00 0.00 770 GLY A C 14
ATOM 15086 O O . GLY A 1 32 ? 3.157 2.293 -13.087 1.00 0.00 770 GLY A O 14
ATOM 15090 N N . ASP A 1 33 ? 5.085 1.463 -12.277 1.00 0.00 771 ASP A N 14
ATOM 15091 C CA . ASP A 1 33 ? 4.473 0.240 -11.770 1.00 0.00 771 ASP A CA 14
ATOM 15092 C C . ASP A 1 33 ? 3.271 0.560 -10.887 1.00 0.00 771 ASP A C 14
ATOM 15093 O O . ASP A 1 33 ? 3.416 1.132 -9.806 1.00 0.00 771 ASP A O 14
ATOM 15102 N N . VAL A 1 34 ? 2.084 0.188 -11.355 1.00 0.00 772 VAL A N 14
ATOM 15103 C CA . VAL A 1 34 ? 0.856 0.435 -10.608 1.00 0.00 772 VAL A CA 14
ATOM 15104 C C . VAL A 1 34 ? 0.789 -0.434 -9.357 1.00 0.00 772 VAL A C 14
ATOM 15105 O O . VAL A 1 34 ? 1.404 -1.499 -9.295 1.00 0.00 772 VAL A O 14
ATOM 15118 N N . LEU A 1 35 ? 0.038 0.027 -8.363 1.00 0.00 773 LEU A N 14
ATOM 15119 C CA . LEU A 1 35 ? -0.110 -0.708 -7.112 1.00 0.00 773 LEU A CA 14
ATOM 15120 C C . LEU A 1 35 ? -1.522 -0.556 -6.555 1.00 0.00 773 LEU A C 14
ATOM 15121 O O . LEU A 1 35 ? -2.076 0.543 -6.533 1.00 0.00 773 LEU A O 14
ATOM 15137 N N . ARG A 1 36 ? -2.098 -1.666 -6.105 1.00 0.00 774 ARG A N 14
ATOM 15138 C CA . ARG A 1 36 ? -3.445 -1.656 -5.547 1.00 0.00 774 ARG A CA 14
ATOM 15139 C C . ARG A 1 36 ? -3.433 -1.150 -4.107 1.00 0.00 774 ARG A C 14
ATOM 15140 O O . ARG A 1 36 ? -2.760 -1.715 -3.245 1.00 0.00 774 ARG A O 14
ATOM 15161 N N . LEU A 1 37 ? -4.181 -0.082 -3.855 1.00 0.00 775 LEU A N 14
ATOM 15162 C CA . LEU A 1 37 ? -4.257 0.502 -2.520 1.00 0.00 775 LEU A CA 14
ATOM 15163 C C . LEU A 1 37 ? -5.418 -0.095 -1.731 1.00 0.00 775 LEU A C 14
ATOM 15164 O O . LEU A 1 37 ? -6.567 0.318 -1.889 1.00 0.00 775 LEU A O 14
ATOM 15180 N N . HIS A 1 38 ? -5.109 -1.066 -0.877 1.00 0.00 776 HIS A N 14
ATOM 15181 C CA . HIS A 1 38 ? -6.127 -1.718 -0.060 1.00 0.00 776 HIS A CA 14
ATOM 15182 C C . HIS A 1 38 ? -6.762 -0.725 0.909 1.00 0.00 776 HIS A C 14
ATOM 15183 O O . HIS A 1 38 ? -7.985 -0.615 0.985 1.00 0.00 776 HIS A O 14
ATOM 15197 N N . GLU A 1 39 ? -5.923 -0.007 1.648 1.00 0.00 777 GLU A N 14
ATOM 15198 C CA . GLU A 1 39 ? -6.404 0.974 2.614 1.00 0.00 777 GLU A CA 14
ATOM 15199 C C . GLU A 1 39 ? -5.257 1.843 3.124 1.00 0.00 777 GLU A C 14
ATOM 15200 O O . GLU A 1 39 ? -4.114 1.394 3.208 1.00 0.00 777 GLU A O 14
ATOM 15212 N N . ARG A 1 40 ? -5.572 3.089 3.462 1.00 0.00 778 ARG A N 14
ATOM 15213 C CA . ARG A 1 40 ? -4.570 4.021 3.962 1.00 0.00 778 ARG A CA 14
ATOM 15214 C C . ARG A 1 40 ? -3.721 3.374 5.053 1.00 0.00 778 ARG A C 14
ATOM 15215 O O . ARG A 1 40 ? -4.241 2.691 5.935 1.00 0.00 778 ARG A O 14
ATOM 15236 N N . ALA A 1 41 ? -2.412 3.593 4.985 1.00 0.00 779 ALA A N 14
ATOM 15237 C CA . ALA A 1 41 ? -1.492 3.033 5.967 1.00 0.00 779 ALA A CA 14
ATOM 15238 C C . ALA A 1 41 ? -1.054 4.090 6.975 1.00 0.00 779 ALA A C 14
ATOM 15239 O O . ALA A 1 41 ? -0.953 3.817 8.171 1.00 0.00 779 ALA A O 14
ATOM 15246 N N . SER A 1 42 ? -0.795 5.298 6.485 1.00 0.00 780 SER A N 14
ATOM 15247 C CA . SER A 1 42 ? -0.364 6.395 7.343 1.00 0.00 780 SER A CA 14
ATOM 15248 C C . SER A 1 42 ? -0.613 7.742 6.670 1.00 0.00 780 SER A C 14
ATOM 15249 O O . SER A 1 42 ? -1.197 7.809 5.588 1.00 0.00 780 SER A O 14
ATOM 15257 N N . SER A 1 43 ? -0.167 8.812 7.319 1.00 0.00 781 SER A N 14
ATOM 15258 C CA . SER A 1 43 ? -0.344 10.158 6.787 1.00 0.00 781 SER A CA 14
ATOM 15259 C C . SER A 1 43 ? 0.203 10.257 5.366 1.00 0.00 781 SER A C 14
ATOM 15260 O O . SER A 1 43 ? -0.359 10.952 4.519 1.00 0.00 781 SER A O 14
ATOM 15268 N N . ASP A 1 44 ? 1.303 9.557 5.113 1.00 0.00 782 ASP A N 14
ATOM 15269 C CA . ASP A 1 44 ? 1.927 9.563 3.795 1.00 0.00 782 ASP A CA 14
ATOM 15270 C C . ASP A 1 44 ? 2.309 8.150 3.367 1.00 0.00 782 ASP A C 14
ATOM 15271 O O . ASP A 1 44 ? 3.386 7.928 2.813 1.00 0.00 782 ASP A O 14
ATOM 15280 N N . TRP A 1 45 ? 1.421 7.198 3.629 1.00 0.00 783 TRP A N 14
ATOM 15281 C CA . TRP A 1 45 ? 1.666 5.805 3.272 1.00 0.00 783 TRP A CA 14
ATOM 15282 C C . TRP A 1 45 ? 0.357 5.078 2.985 1.00 0.00 783 TRP A C 14
ATOM 15283 O O . TRP A 1 45 ? -0.709 5.501 3.432 1.00 0.00 783 TRP A O 14
ATOM 15304 N N . TRP A 1 46 ? 0.445 3.983 2.239 1.00 0.00 784 TRP A N 14
ATOM 15305 C CA . TRP A 1 46 ? -0.734 3.198 1.893 1.00 0.00 784 TRP A CA 14
ATOM 15306 C C . TRP A 1 46 ? -0.466 1.707 2.067 1.00 0.00 784 TRP A C 14
ATOM 15307 O O . TRP A 1 46 ? 0.681 1.288 2.225 1.00 0.00 784 TRP A O 14
ATOM 15328 N N . ARG A 1 47 ? -1.529 0.911 2.037 1.00 0.00 785 ARG A N 14
ATOM 15329 C CA . ARG A 1 47 ? -1.407 -0.534 2.192 1.00 0.00 785 ARG A CA 14
ATOM 15330 C C . ARG A 1 47 ? -1.849 -1.256 0.923 1.00 0.00 785 ARG A C 14
ATOM 15331 O O . ARG A 1 47 ? -3.037 -1.301 0.604 1.00 0.00 785 ARG A O 14
ATOM 15352 N N . GLY A 1 48 ? -0.885 -1.821 0.202 1.00 0.00 786 GLY A N 14
ATOM 15353 C CA . GLY A 1 48 ? -1.195 -2.533 -1.023 1.00 0.00 786 GLY A CA 14
ATOM 15354 C C . GLY A 1 48 ? -0.394 -3.811 -1.170 1.00 0.00 786 GLY A C 14
ATOM 15355 O O . GLY A 1 48 ? 0.315 -4.215 -0.248 1.00 0.00 786 GLY A O 14
ATOM 15359 N N . GLU A 1 49 ? -0.507 -4.450 -2.330 1.00 0.00 787 GLU A N 14
ATOM 15360 C CA . GLU A 1 49 ? 0.211 -5.692 -2.591 1.00 0.00 787 GLU A CA 14
ATOM 15361 C C . GLU A 1 49 ? 0.797 -5.695 -4.000 1.00 0.00 787 GLU A C 14
ATOM 15362 O O . GLU A 1 49 ? 0.071 -5.567 -4.987 1.00 0.00 787 GLU A O 14
ATOM 15374 N N . HIS A 1 50 ? 2.115 -5.841 -4.086 1.00 0.00 788 HIS A N 14
ATOM 15375 C CA . HIS A 1 50 ? 2.800 -5.861 -5.374 1.00 0.00 788 HIS A CA 14
ATOM 15376 C C . HIS A 1 50 ? 2.668 -7.228 -6.038 1.00 0.00 788 HIS A C 14
ATOM 15377 O O . HIS A 1 50 ? 1.996 -8.119 -5.520 1.00 0.00 788 HIS A O 14
ATOM 15391 N N . ASN A 1 51 ? 3.313 -7.387 -7.190 1.00 0.00 789 ASN A N 14
ATOM 15392 C CA . ASN A 1 51 ? 3.267 -8.645 -7.925 1.00 0.00 789 ASN A CA 14
ATOM 15393 C C . ASN A 1 51 ? 3.958 -9.758 -7.144 1.00 0.00 789 ASN A C 14
ATOM 15394 O O . ASN A 1 51 ? 5.050 -10.197 -7.502 1.00 0.00 789 ASN A O 14
ATOM 15405 N N . GLY A 1 52 ? 3.313 -10.211 -6.073 1.00 0.00 790 GLY A N 14
ATOM 15406 C CA . GLY A 1 52 ? 3.880 -11.269 -5.258 1.00 0.00 790 GLY A CA 14
ATOM 15407 C C . GLY A 1 52 ? 4.304 -10.781 -3.887 1.00 0.00 790 GLY A C 14
ATOM 15408 O O . GLY A 1 52 ? 4.525 -11.580 -2.977 1.00 0.00 790 GLY A O 14
ATOM 15412 N N . MET A 1 53 ? 4.418 -9.465 -3.738 1.00 0.00 791 MET A N 14
ATOM 15413 C CA . MET A 1 53 ? 4.819 -8.872 -2.468 1.00 0.00 791 MET A CA 14
ATOM 15414 C C . MET A 1 53 ? 3.648 -8.146 -1.813 1.00 0.00 791 MET A C 14
ATOM 15415 O O . MET A 1 53 ? 2.676 -7.790 -2.479 1.00 0.00 791 MET A O 14
ATOM 15429 N N . ARG A 1 54 ? 3.748 -7.930 -0.506 1.00 0.00 792 ARG A N 14
ATOM 15430 C CA . ARG A 1 54 ? 2.696 -7.248 0.239 1.00 0.00 792 ARG A CA 14
ATOM 15431 C C . ARG A 1 54 ? 3.289 -6.371 1.337 1.00 0.00 792 ARG A C 14
ATOM 15432 O O . ARG A 1 54 ? 4.111 -6.824 2.132 1.00 0.00 792 ARG A O 14
ATOM 15453 N N . GLY A 1 55 ? 2.866 -5.111 1.375 1.00 0.00 793 GLY A N 14
ATOM 15454 C CA . GLY A 1 55 ? 3.365 -4.190 2.379 1.00 0.00 793 GLY A CA 14
ATOM 15455 C C . GLY A 1 55 ? 2.785 -2.798 2.229 1.00 0.00 793 GLY A C 14
ATOM 15456 O O . GLY A 1 55 ? 1.702 -2.625 1.668 1.00 0.00 793 GLY A O 14
ATOM 15460 N N . LEU A 1 56 ? 3.505 -1.801 2.732 1.00 0.00 794 LEU A N 14
ATOM 15461 C CA . LEU A 1 56 ? 3.054 -0.416 2.653 1.00 0.00 794 LEU A CA 14
ATOM 15462 C C . LEU A 1 56 ? 3.470 0.218 1.329 1.00 0.00 794 LEU A C 14
ATOM 15463 O O . LEU A 1 56 ? 4.180 -0.397 0.532 1.00 0.00 794 LEU A O 14
ATOM 15479 N N . ILE A 1 57 ? 3.026 1.450 1.103 1.00 0.00 795 ILE A N 14
ATOM 15480 C CA . ILE A 1 57 ? 3.356 2.167 -0.122 1.00 0.00 795 ILE A CA 14
ATOM 15481 C C . ILE A 1 57 ? 3.522 3.660 0.142 1.00 0.00 795 ILE A C 14
ATOM 15482 O O . ILE A 1 57 ? 2.711 4.289 0.823 1.00 0.00 795 ILE A O 14
ATOM 15498 N N . PRO A 1 58 ? 4.597 4.242 -0.409 1.00 0.00 796 PRO A N 14
ATOM 15499 C CA . PRO A 1 58 ? 4.894 5.669 -0.248 1.00 0.00 796 PRO A CA 14
ATOM 15500 C C . PRO A 1 58 ? 3.907 6.554 -1.000 1.00 0.00 796 PRO A C 14
ATOM 15501 O O . PRO A 1 58 ? 3.756 6.439 -2.217 1.00 0.00 796 PRO A O 14
ATOM 15512 N N . HIS A 1 59 ? 3.237 7.439 -0.269 1.00 0.00 797 HIS A N 14
ATOM 15513 C CA . HIS A 1 59 ? 2.264 8.346 -0.868 1.00 0.00 797 HIS A CA 14
ATOM 15514 C C . HIS A 1 59 ? 2.962 9.424 -1.692 1.00 0.00 797 HIS A C 14
ATOM 15515 O O . HIS A 1 59 ? 2.363 10.024 -2.585 1.00 0.00 797 HIS A O 14
ATOM 15529 N N . LYS A 1 60 ? 4.232 9.667 -1.386 1.00 0.00 798 LYS A N 14
ATOM 15530 C CA . LYS A 1 60 ? 5.013 10.672 -2.097 1.00 0.00 798 LYS A CA 14
ATOM 15531 C C . LYS A 1 60 ? 5.496 10.135 -3.440 1.00 0.00 798 LYS A C 14
ATOM 15532 O O . LYS A 1 60 ? 5.529 10.861 -4.434 1.00 0.00 798 LYS A O 14
ATOM 15551 N N . TYR A 1 61 ? 5.870 8.861 -3.463 1.00 0.00 799 TYR A N 14
ATOM 15552 C CA . TYR A 1 61 ? 6.352 8.227 -4.684 1.00 0.00 799 TYR A CA 14
ATOM 15553 C C . TYR A 1 61 ? 5.204 7.582 -5.453 1.00 0.00 799 TYR A C 14
ATOM 15554 O O . TYR A 1 61 ? 5.401 6.614 -6.190 1.00 0.00 799 TYR A O 14
ATOM 15572 N N . ILE A 1 62 ? 4.004 8.125 -5.278 1.00 0.00 800 ILE A N 14
ATOM 15573 C CA . ILE A 1 62 ? 2.823 7.604 -5.956 1.00 0.00 800 ILE A CA 14
ATOM 15574 C C . ILE A 1 62 ? 1.787 8.701 -6.177 1.00 0.00 800 ILE A C 14
ATOM 15575 O O . ILE A 1 62 ? 1.501 9.490 -5.276 1.00 0.00 800 ILE A O 14
ATOM 15591 N N . THR A 1 63 ? 1.226 8.744 -7.381 1.00 0.00 801 THR A N 14
ATOM 15592 C CA . THR A 1 63 ? 0.221 9.743 -7.721 1.00 0.00 801 THR A CA 14
ATOM 15593 C C . THR A 1 63 ? -1.173 9.128 -7.763 1.00 0.00 801 THR A C 14
ATOM 15594 O O . THR A 1 63 ? -1.489 8.339 -8.655 1.00 0.00 801 THR A O 14
ATOM 15605 N N . LEU A 1 64 ? -2.005 9.493 -6.794 1.00 0.00 802 LEU A N 14
ATOM 15606 C CA . LEU A 1 64 ? -3.368 8.977 -6.721 1.00 0.00 802 LEU A CA 14
ATOM 15607 C C . LEU A 1 64 ? -4.247 9.606 -7.797 1.00 0.00 802 LEU A C 14
ATOM 15608 O O . LEU A 1 64 ? -4.011 10.727 -8.249 1.00 0.00 802 LEU A O 14
ATOM 15624 N N . PRO A 1 65 ? -5.286 8.870 -8.217 1.00 0.00 803 PRO A N 14
ATOM 15625 C CA . PRO A 1 65 ? -6.223 9.337 -9.243 1.00 0.00 803 PRO A CA 14
ATOM 15626 C C . PRO A 1 65 ? -7.105 10.478 -8.747 1.00 0.00 803 PRO A C 14
ATOM 15627 O O . PRO A 1 65 ? -7.054 10.850 -7.576 1.00 0.00 803 PRO A O 14
ATOM 15638 N N . ALA A 1 66 ? -7.914 11.029 -9.647 1.00 0.00 804 ALA A N 14
ATOM 15639 C CA . ALA A 1 66 ? -8.808 12.126 -9.299 1.00 0.00 804 ALA A CA 14
ATOM 15640 C C . ALA A 1 66 ? -9.371 11.951 -7.893 1.00 0.00 804 ALA A C 14
ATOM 15641 O O . ALA A 1 66 ? -9.848 10.875 -7.534 1.00 0.00 804 ALA A O 14
ATOM 15648 N N . GLY A 1 67 ? -9.312 13.016 -7.100 1.00 0.00 805 GLY A N 14
ATOM 15649 C CA . GLY A 1 67 ? -9.818 12.959 -5.741 1.00 0.00 805 GLY A CA 14
ATOM 15650 C C . GLY A 1 67 ? -8.795 13.417 -4.721 1.00 0.00 805 GLY A C 14
ATOM 15651 O O . GLY A 1 67 ? -9.135 14.091 -3.747 1.00 0.00 805 GLY A O 14
ATOM 15655 N N . THR A 1 68 ? -7.536 13.051 -4.942 1.00 0.00 806 THR A N 14
ATOM 15656 C CA . THR A 1 68 ? -6.460 13.426 -4.033 1.00 0.00 806 THR A CA 14
ATOM 15657 C C . THR A 1 68 ? -6.166 14.919 -4.116 1.00 0.00 806 THR A C 14
ATOM 15658 O O . THR A 1 68 ? -6.577 15.590 -5.062 1.00 0.00 806 THR A O 14
ATOM 15669 N N . GLU A 1 69 ? -5.452 15.434 -3.119 1.00 0.00 807 GLU A N 14
ATOM 15670 C CA . GLU A 1 69 ? -5.104 16.849 -3.081 1.00 0.00 807 GLU A CA 14
ATOM 15671 C C . GLU A 1 69 ? -3.911 17.141 -3.988 1.00 0.00 807 GLU A C 14
ATOM 15672 O O . GLU A 1 69 ? -2.916 16.416 -3.976 1.00 0.00 807 GLU A O 14
ATOM 15684 N N . LYS A 1 70 ? -4.020 18.207 -4.773 1.00 0.00 808 LYS A N 14
ATOM 15685 C CA . LYS A 1 70 ? -2.952 18.596 -5.686 1.00 0.00 808 LYS A CA 14
ATOM 15686 C C . LYS A 1 70 ? -1.898 19.432 -4.966 1.00 0.00 808 LYS A C 14
ATOM 15687 O O . LYS A 1 70 ? -1.421 20.436 -5.496 1.00 0.00 808 LYS A O 14
ATOM 15706 N N . GLN A 1 71 ? -1.539 19.011 -3.758 1.00 0.00 809 GLN A N 14
ATOM 15707 C CA . GLN A 1 71 ? -0.542 19.721 -2.967 1.00 0.00 809 GLN A CA 14
ATOM 15708 C C . GLN A 1 71 ? 0.623 20.175 -3.840 1.00 0.00 809 GLN A C 14
ATOM 15709 O O . GLN A 1 71 ? 1.024 21.339 -3.803 1.00 0.00 809 GLN A O 14
ATOM 15723 N N . VAL A 1 72 ? 1.163 19.249 -4.627 1.00 0.00 810 VAL A N 14
ATOM 15724 C CA . VAL A 1 72 ? 2.281 19.555 -5.511 1.00 0.00 810 VAL A CA 14
ATOM 15725 C C . VAL A 1 72 ? 1.803 19.809 -6.936 1.00 0.00 810 VAL A C 14
ATOM 15726 O O . VAL A 1 72 ? 0.773 19.283 -7.359 1.00 0.00 810 VAL A O 14
ATOM 15739 N N . VAL A 1 73 ? 2.556 20.619 -7.672 1.00 0.00 811 VAL A N 14
ATOM 15740 C CA . VAL A 1 73 ? 2.210 20.943 -9.051 1.00 0.00 811 VAL A CA 14
ATOM 15741 C C . VAL A 1 73 ? 2.497 19.768 -9.979 1.00 0.00 811 VAL A C 14
ATOM 15742 O O . VAL A 1 73 ? 1.591 19.231 -10.616 1.00 0.00 811 VAL A O 14
ATOM 15755 N N . GLY A 1 74 ? 3.764 19.373 -10.051 1.00 0.00 812 GLY A N 14
ATOM 15756 C CA . GLY A 1 74 ? 4.148 18.264 -10.905 1.00 0.00 812 GLY A CA 14
ATOM 15757 C C . GLY A 1 74 ? 5.075 18.689 -12.027 1.00 0.00 812 GLY A C 14
ATOM 15758 O O . GLY A 1 74 ? 5.830 19.650 -11.886 1.00 0.00 812 GLY A O 14
ATOM 15762 N N . ALA A 1 75 ? 5.018 17.970 -13.143 1.00 0.00 813 ALA A N 14
ATOM 15763 C CA . ALA A 1 75 ? 5.858 18.279 -14.294 1.00 0.00 813 ALA A CA 14
ATOM 15764 C C . ALA A 1 75 ? 7.315 18.457 -13.878 1.00 0.00 813 ALA A C 14
ATOM 15765 O O . ALA A 1 75 ? 8.000 19.361 -14.354 1.00 0.00 813 ALA A O 14
ATOM 15772 N N . GLY A 1 76 ? 7.781 17.589 -12.985 1.00 0.00 814 GLY A N 14
ATOM 15773 C CA . GLY A 1 76 ? 9.153 17.668 -12.520 1.00 0.00 814 GLY A CA 14
ATOM 15774 C C . GLY A 1 76 ? 9.543 19.072 -12.100 1.00 0.00 814 GLY A C 14
ATOM 15775 O O . GLY A 1 76 ? 10.076 19.841 -12.900 1.00 0.00 814 GLY A O 14
ATOM 15779 N N . GLY A 1 1 ? -19.286 13.191 -8.411 1.00 0.00 739 GLY A N 15
ATOM 15780 C CA . GLY A 1 1 ? -19.835 12.794 -9.695 1.00 0.00 739 GLY A CA 15
ATOM 15781 C C . GLY A 1 1 ? -20.397 11.386 -9.675 1.00 0.00 739 GLY A C 15
ATOM 15782 O O . GLY A 1 1 ? -21.521 11.166 -9.222 1.00 0.00 739 GLY A O 15
ATOM 15786 N N . SER A 1 2 ? -19.615 10.431 -10.167 1.00 0.00 740 SER A N 15
ATOM 15787 C CA . SER A 1 2 ? -20.044 9.038 -10.209 1.00 0.00 740 SER A CA 15
ATOM 15788 C C . SER A 1 2 ? -19.585 8.291 -8.961 1.00 0.00 740 SER A C 15
ATOM 15789 O O . SER A 1 2 ? -18.475 7.760 -8.914 1.00 0.00 740 SER A O 15
ATOM 15797 N N . SER A 1 3 ? -20.447 8.254 -7.950 1.00 0.00 741 SER A N 15
ATOM 15798 C CA . SER A 1 3 ? -20.131 7.576 -6.699 1.00 0.00 741 SER A CA 15
ATOM 15799 C C . SER A 1 3 ? -20.063 6.065 -6.902 1.00 0.00 741 SER A C 15
ATOM 15800 O O . SER A 1 3 ? -21.061 5.362 -6.752 1.00 0.00 741 SER A O 15
ATOM 15808 N N . GLY A 1 4 ? -18.876 5.573 -7.244 1.00 0.00 742 GLY A N 15
ATOM 15809 C CA . GLY A 1 4 ? -18.698 4.149 -7.463 1.00 0.00 742 GLY A CA 15
ATOM 15810 C C . GLY A 1 4 ? -18.244 3.423 -6.213 1.00 0.00 742 GLY A C 15
ATOM 15811 O O . GLY A 1 4 ? -17.050 3.193 -6.019 1.00 0.00 742 GLY A O 15
ATOM 15815 N N . SER A 1 5 ? -19.198 3.062 -5.361 1.00 0.00 743 SER A N 15
ATOM 15816 C CA . SER A 1 5 ? -18.889 2.362 -4.119 1.00 0.00 743 SER A CA 15
ATOM 15817 C C . SER A 1 5 ? -17.977 3.205 -3.233 1.00 0.00 743 SER A C 15
ATOM 15818 O O . SER A 1 5 ? -17.036 2.693 -2.628 1.00 0.00 743 SER A O 15
ATOM 15826 N N . SER A 1 6 ? -18.264 4.501 -3.162 1.00 0.00 744 SER A N 15
ATOM 15827 C CA . SER A 1 6 ? -17.468 5.417 -2.353 1.00 0.00 744 SER A CA 15
ATOM 15828 C C . SER A 1 6 ? -17.485 5.000 -0.886 1.00 0.00 744 SER A C 15
ATOM 15829 O O . SER A 1 6 ? -18.516 4.587 -0.357 1.00 0.00 744 SER A O 15
ATOM 15837 N N . GLY A 1 7 ? -16.332 5.112 -0.232 1.00 0.00 745 GLY A N 15
ATOM 15838 C CA . GLY A 1 7 ? -16.235 4.744 1.168 1.00 0.00 745 GLY A CA 15
ATOM 15839 C C . GLY A 1 7 ? -15.183 3.680 1.416 1.00 0.00 745 GLY A C 15
ATOM 15840 O O . GLY A 1 7 ? -14.010 3.993 1.615 1.00 0.00 745 GLY A O 15
ATOM 15844 N N . GLU A 1 8 ? -15.605 2.419 1.405 1.00 0.00 746 GLU A N 15
ATOM 15845 C CA . GLU A 1 8 ? -14.690 1.307 1.633 1.00 0.00 746 GLU A CA 15
ATOM 15846 C C . GLU A 1 8 ? -14.379 0.582 0.327 1.00 0.00 746 GLU A C 15
ATOM 15847 O O . GLU A 1 8 ? -14.988 -0.440 0.011 1.00 0.00 746 GLU A O 15
ATOM 15859 N N . GLY A 1 9 ? -13.426 1.118 -0.429 1.00 0.00 747 GLY A N 15
ATOM 15860 C CA . GLY A 1 9 ? -13.051 0.510 -1.693 1.00 0.00 747 GLY A CA 15
ATOM 15861 C C . GLY A 1 9 ? -11.552 0.509 -1.913 1.00 0.00 747 GLY A C 15
ATOM 15862 O O . GLY A 1 9 ? -10.783 0.822 -1.003 1.00 0.00 747 GLY A O 15
ATOM 15866 N N . VAL A 1 10 ? -11.133 0.154 -3.123 1.00 0.00 748 VAL A N 15
ATOM 15867 C CA . VAL A 1 10 ? -9.715 0.112 -3.460 1.00 0.00 748 VAL A CA 15
ATOM 15868 C C . VAL A 1 10 ? -9.360 1.191 -4.478 1.00 0.00 748 VAL A C 15
ATOM 15869 O O . VAL A 1 10 ? -10.142 1.490 -5.380 1.00 0.00 748 VAL A O 15
ATOM 15882 N N . VAL A 1 11 ? -8.173 1.771 -4.327 1.00 0.00 749 VAL A N 15
ATOM 15883 C CA . VAL A 1 11 ? -7.713 2.816 -5.233 1.00 0.00 749 VAL A CA 15
ATOM 15884 C C . VAL A 1 11 ? -6.405 2.420 -5.909 1.00 0.00 749 VAL A C 15
ATOM 15885 O O . VAL A 1 11 ? -5.471 1.958 -5.253 1.00 0.00 749 VAL A O 15
ATOM 15898 N N . GLU A 1 12 ? -6.344 2.604 -7.224 1.00 0.00 750 GLU A N 15
ATOM 15899 C CA . GLU A 1 12 ? -5.150 2.265 -7.988 1.00 0.00 750 GLU A CA 15
ATOM 15900 C C . GLU A 1 12 ? -4.258 3.489 -8.175 1.00 0.00 750 GLU A C 15
ATOM 15901 O O . GLU A 1 12 ? -4.652 4.467 -8.810 1.00 0.00 750 GLU A O 15
ATOM 15913 N N . ALA A 1 13 ? -3.054 3.427 -7.615 1.00 0.00 751 ALA A N 15
ATOM 15914 C CA . ALA A 1 13 ? -2.105 4.529 -7.720 1.00 0.00 751 ALA A CA 15
ATOM 15915 C C . ALA A 1 13 ? -0.899 4.136 -8.567 1.00 0.00 751 ALA A C 15
ATOM 15916 O O . ALA A 1 13 ? -0.542 2.960 -8.650 1.00 0.00 751 ALA A O 15
ATOM 15923 N N . VAL A 1 14 ? -0.274 5.127 -9.195 1.00 0.00 752 VAL A N 15
ATOM 15924 C CA . VAL A 1 14 ? 0.892 4.884 -10.035 1.00 0.00 752 VAL A CA 15
ATOM 15925 C C . VAL A 1 14 ? 2.171 5.346 -9.346 1.00 0.00 752 VAL A C 15
ATOM 15926 O O . VAL A 1 14 ? 2.155 6.282 -8.548 1.00 0.00 752 VAL A O 15
ATOM 15939 N N . ALA A 1 15 ? 3.279 4.682 -9.660 1.00 0.00 753 ALA A N 15
ATOM 15940 C CA . ALA A 1 15 ? 4.568 5.025 -9.073 1.00 0.00 753 ALA A CA 15
ATOM 15941 C C . ALA A 1 15 ? 5.330 6.007 -9.957 1.00 0.00 753 ALA A C 15
ATOM 15942 O O . ALA A 1 15 ? 5.973 5.611 -10.929 1.00 0.00 753 ALA A O 15
ATOM 15949 N N . CYS A 1 16 ? 5.252 7.288 -9.613 1.00 0.00 754 CYS A N 15
ATOM 15950 C CA . CYS A 1 16 ? 5.933 8.327 -10.377 1.00 0.00 754 CYS A CA 15
ATOM 15951 C C . CYS A 1 16 ? 7.442 8.106 -10.369 1.00 0.00 754 CYS A C 15
ATOM 15952 O O . CYS A 1 16 ? 8.117 8.325 -11.375 1.00 0.00 754 CYS A O 15
ATOM 15960 N N . PHE A 1 17 ? 7.966 7.674 -9.227 1.00 0.00 755 PHE A N 15
ATOM 15961 C CA . PHE A 1 17 ? 9.396 7.426 -9.087 1.00 0.00 755 PHE A CA 15
ATOM 15962 C C . PHE A 1 17 ? 9.657 6.004 -8.601 1.00 0.00 755 PHE A C 15
ATOM 15963 O O . PHE A 1 17 ? 8.785 5.370 -8.006 1.00 0.00 755 PHE A O 15
ATOM 15980 N N . ALA A 1 18 ? 10.863 5.508 -8.859 1.00 0.00 756 ALA A N 15
ATOM 15981 C CA . ALA A 1 18 ? 11.240 4.162 -8.447 1.00 0.00 756 ALA A CA 15
ATOM 15982 C C . ALA A 1 18 ? 11.655 4.132 -6.980 1.00 0.00 756 ALA A C 15
ATOM 15983 O O . ALA A 1 18 ? 12.512 4.906 -6.552 1.00 0.00 756 ALA A O 15
ATOM 15990 N N . TYR A 1 19 ? 11.043 3.236 -6.215 1.00 0.00 757 TYR A N 15
ATOM 15991 C CA . TYR A 1 19 ? 11.347 3.108 -4.795 1.00 0.00 757 TYR A CA 15
ATOM 15992 C C . TYR A 1 19 ? 11.880 1.715 -4.475 1.00 0.00 757 TYR A C 15
ATOM 15993 O O . TYR A 1 19 ? 11.528 0.735 -5.133 1.00 0.00 757 TYR A O 15
ATOM 16011 N N . THR A 1 20 ? 12.732 1.633 -3.457 1.00 0.00 758 THR A N 15
ATOM 16012 C CA . THR A 1 20 ? 13.315 0.362 -3.049 1.00 0.00 758 THR A CA 15
ATOM 16013 C C . THR A 1 20 ? 13.202 0.164 -1.541 1.00 0.00 758 THR A C 15
ATOM 16014 O O . THR A 1 20 ? 14.103 0.531 -0.788 1.00 0.00 758 THR A O 15
ATOM 16025 N N . GLY A 1 21 ? 12.089 -0.419 -1.107 1.00 0.00 759 GLY A N 15
ATOM 16026 C CA . GLY A 1 21 ? 11.880 -0.656 0.309 1.00 0.00 759 GLY A CA 15
ATOM 16027 C C . GLY A 1 21 ? 13.132 -1.151 1.006 1.00 0.00 759 GLY A C 15
ATOM 16028 O O . GLY A 1 21 ? 13.966 -1.820 0.396 1.00 0.00 759 GLY A O 15
ATOM 16032 N N . ARG A 1 22 ? 13.265 -0.820 2.286 1.00 0.00 760 ARG A N 15
ATOM 16033 C CA . ARG A 1 22 ? 14.426 -1.234 3.065 1.00 0.00 760 ARG A CA 15
ATOM 16034 C C . ARG A 1 22 ? 14.118 -2.490 3.874 1.00 0.00 760 ARG A C 15
ATOM 16035 O O . ARG A 1 22 ? 14.981 -3.350 4.059 1.00 0.00 760 ARG A O 15
ATOM 16056 N N . THR A 1 23 ? 12.883 -2.591 4.355 1.00 0.00 761 THR A N 15
ATOM 16057 C CA . THR A 1 23 ? 12.462 -3.740 5.146 1.00 0.00 761 THR A CA 15
ATOM 16058 C C . THR A 1 23 ? 11.306 -4.474 4.477 1.00 0.00 761 THR A C 15
ATOM 16059 O O . THR A 1 23 ? 10.830 -4.066 3.418 1.00 0.00 761 THR A O 15
ATOM 16070 N N . ALA A 1 24 ? 10.858 -5.558 5.102 1.00 0.00 762 ALA A N 15
ATOM 16071 C CA . ALA A 1 24 ? 9.755 -6.347 4.567 1.00 0.00 762 ALA A CA 15
ATOM 16072 C C . ALA A 1 24 ? 8.493 -5.502 4.426 1.00 0.00 762 ALA A C 15
ATOM 16073 O O . ALA A 1 24 ? 7.814 -5.551 3.401 1.00 0.00 762 ALA A O 15
ATOM 16080 N N . GLN A 1 25 ? 8.186 -4.728 5.463 1.00 0.00 763 GLN A N 15
ATOM 16081 C CA . GLN A 1 25 ? 7.004 -3.874 5.453 1.00 0.00 763 GLN A CA 15
ATOM 16082 C C . GLN A 1 25 ? 6.984 -2.987 4.213 1.00 0.00 763 GLN A C 15
ATOM 16083 O O . GLN A 1 25 ? 5.945 -2.823 3.574 1.00 0.00 763 GLN A O 15
ATOM 16097 N N . GLU A 1 26 ? 8.137 -2.417 3.880 1.00 0.00 764 GLU A N 15
ATOM 16098 C CA . GLU A 1 26 ? 8.250 -1.545 2.716 1.00 0.00 764 GLU A CA 15
ATOM 16099 C C . GLU A 1 26 ? 8.335 -2.363 1.430 1.00 0.00 764 GLU A C 15
ATOM 16100 O O . GLU A 1 26 ? 9.101 -3.323 1.341 1.00 0.00 764 GLU A O 15
ATOM 16112 N N . LEU A 1 27 ? 7.542 -1.976 0.437 1.00 0.00 765 LEU A N 15
ATOM 16113 C CA . LEU A 1 27 ? 7.525 -2.672 -0.844 1.00 0.00 765 LEU A CA 15
ATOM 16114 C C . LEU A 1 27 ? 8.526 -2.052 -1.814 1.00 0.00 765 LEU A C 15
ATOM 16115 O O . LEU A 1 27 ? 9.173 -1.053 -1.499 1.00 0.00 765 LEU A O 15
ATOM 16131 N N . SER A 1 28 ? 8.646 -2.648 -2.996 1.00 0.00 766 SER A N 15
ATOM 16132 C CA . SER A 1 28 ? 9.568 -2.155 -4.011 1.00 0.00 766 SER A CA 15
ATOM 16133 C C . SER A 1 28 ? 8.937 -2.226 -5.399 1.00 0.00 766 SER A C 15
ATOM 16134 O O . SER A 1 28 ? 8.438 -3.272 -5.814 1.00 0.00 766 SER A O 15
ATOM 16142 N N . PHE A 1 29 ? 8.964 -1.105 -6.111 1.00 0.00 767 PHE A N 15
ATOM 16143 C CA . PHE A 1 29 ? 8.394 -1.037 -7.452 1.00 0.00 767 PHE A CA 15
ATOM 16144 C C . PHE A 1 29 ? 9.135 -0.014 -8.307 1.00 0.00 767 PHE A C 15
ATOM 16145 O O . PHE A 1 29 ? 9.762 0.909 -7.786 1.00 0.00 767 PHE A O 15
ATOM 16162 N N . ARG A 1 30 ? 9.058 -0.184 -9.623 1.00 0.00 768 ARG A N 15
ATOM 16163 C CA . ARG A 1 30 ? 9.723 0.723 -10.551 1.00 0.00 768 ARG A CA 15
ATOM 16164 C C . ARG A 1 30 ? 8.735 1.735 -11.124 1.00 0.00 768 ARG A C 15
ATOM 16165 O O . ARG A 1 30 ? 7.529 1.489 -11.159 1.00 0.00 768 ARG A O 15
ATOM 16186 N N . ARG A 1 31 ? 9.254 2.873 -11.570 1.00 0.00 769 ARG A N 15
ATOM 16187 C CA . ARG A 1 31 ? 8.418 3.923 -12.139 1.00 0.00 769 ARG A CA 15
ATOM 16188 C C . ARG A 1 31 ? 7.426 3.344 -13.143 1.00 0.00 769 ARG A C 15
ATOM 16189 O O . ARG A 1 31 ? 7.810 2.639 -14.075 1.00 0.00 769 ARG A O 15
ATOM 16210 N N . GLY A 1 32 ? 6.146 3.646 -12.945 1.00 0.00 770 GLY A N 15
ATOM 16211 C CA . GLY A 1 32 ? 5.119 3.147 -13.840 1.00 0.00 770 GLY A CA 15
ATOM 16212 C C . GLY A 1 32 ? 4.387 1.948 -13.271 1.00 0.00 770 GLY A C 15
ATOM 16213 O O . GLY A 1 32 ? 3.242 1.679 -13.637 1.00 0.00 770 GLY A O 15
ATOM 16217 N N . ASP A 1 33 ? 5.047 1.225 -12.373 1.00 0.00 771 ASP A N 15
ATOM 16218 C CA . ASP A 1 33 ? 4.452 0.047 -11.753 1.00 0.00 771 ASP A CA 15
ATOM 16219 C C . ASP A 1 33 ? 3.238 0.430 -10.912 1.00 0.00 771 ASP A C 15
ATOM 16220 O O . ASP A 1 33 ? 3.368 1.088 -9.880 1.00 0.00 771 ASP A O 15
ATOM 16229 N N . VAL A 1 34 ? 2.058 0.015 -11.362 1.00 0.00 772 VAL A N 15
ATOM 16230 C CA . VAL A 1 34 ? 0.821 0.315 -10.652 1.00 0.00 772 VAL A CA 15
ATOM 16231 C C . VAL A 1 34 ? 0.706 -0.511 -9.375 1.00 0.00 772 VAL A C 15
ATOM 16232 O O . VAL A 1 34 ? 1.082 -1.684 -9.345 1.00 0.00 772 VAL A O 15
ATOM 16245 N N . LEU A 1 35 ? 0.185 0.109 -8.322 1.00 0.00 773 LEU A N 15
ATOM 16246 C CA . LEU A 1 35 ? 0.020 -0.569 -7.040 1.00 0.00 773 LEU A CA 15
ATOM 16247 C C . LEU A 1 35 ? -1.393 -0.373 -6.499 1.00 0.00 773 LEU A C 15
ATOM 16248 O O . LEU A 1 35 ? -1.885 0.752 -6.415 1.00 0.00 773 LEU A O 15
ATOM 16264 N N . ARG A 1 36 ? -2.038 -1.475 -6.132 1.00 0.00 774 ARG A N 15
ATOM 16265 C CA . ARG A 1 36 ? -3.393 -1.425 -5.597 1.00 0.00 774 ARG A CA 15
ATOM 16266 C C . ARG A 1 36 ? -3.386 -0.984 -4.137 1.00 0.00 774 ARG A C 15
ATOM 16267 O O . ARG A 1 36 ? -2.709 -1.582 -3.300 1.00 0.00 774 ARG A O 15
ATOM 16288 N N . LEU A 1 37 ? -4.143 0.066 -3.837 1.00 0.00 775 LEU A N 15
ATOM 16289 C CA . LEU A 1 37 ? -4.223 0.588 -2.478 1.00 0.00 775 LEU A CA 15
ATOM 16290 C C . LEU A 1 37 ? -5.377 -0.054 -1.715 1.00 0.00 775 LEU A C 15
ATOM 16291 O O . LEU A 1 37 ? -6.496 0.461 -1.712 1.00 0.00 775 LEU A O 15
ATOM 16307 N N . HIS A 1 38 ? -5.098 -1.181 -1.068 1.00 0.00 776 HIS A N 15
ATOM 16308 C CA . HIS A 1 38 ? -6.113 -1.893 -0.299 1.00 0.00 776 HIS A CA 15
ATOM 16309 C C . HIS A 1 38 ? -6.688 -1.002 0.798 1.00 0.00 776 HIS A C 15
ATOM 16310 O O . HIS A 1 38 ? -7.904 -0.904 0.956 1.00 0.00 776 HIS A O 15
ATOM 16324 N N . GLU A 1 39 ? -5.804 -0.355 1.552 1.00 0.00 777 GLU A N 15
ATOM 16325 C CA . GLU A 1 39 ? -6.226 0.526 2.634 1.00 0.00 777 GLU A CA 15
ATOM 16326 C C . GLU A 1 39 ? -5.233 1.670 2.823 1.00 0.00 777 GLU A C 15
ATOM 16327 O O . GLU A 1 39 ? -4.183 1.707 2.180 1.00 0.00 777 GLU A O 15
ATOM 16339 N N . ARG A 1 40 ? -5.572 2.601 3.708 1.00 0.00 778 ARG A N 15
ATOM 16340 C CA . ARG A 1 40 ? -4.713 3.746 3.980 1.00 0.00 778 ARG A CA 15
ATOM 16341 C C . ARG A 1 40 ? -4.039 3.609 5.342 1.00 0.00 778 ARG A C 15
ATOM 16342 O O . ARG A 1 40 ? -4.596 4.008 6.364 1.00 0.00 778 ARG A O 15
ATOM 16363 N N . ALA A 1 41 ? -2.837 3.043 5.348 1.00 0.00 779 ALA A N 15
ATOM 16364 C CA . ALA A 1 41 ? -2.087 2.854 6.583 1.00 0.00 779 ALA A CA 15
ATOM 16365 C C . ALA A 1 41 ? -1.957 4.165 7.352 1.00 0.00 779 ALA A C 15
ATOM 16366 O O . ALA A 1 41 ? -2.320 4.246 8.525 1.00 0.00 779 ALA A O 15
ATOM 16373 N N . SER A 1 42 ? -1.435 5.188 6.683 1.00 0.00 780 SER A N 15
ATOM 16374 C CA . SER A 1 42 ? -1.253 6.495 7.305 1.00 0.00 780 SER A CA 15
ATOM 16375 C C . SER A 1 42 ? -1.492 7.615 6.297 1.00 0.00 780 SER A C 15
ATOM 16376 O O . SER A 1 42 ? -1.815 7.362 5.136 1.00 0.00 780 SER A O 15
ATOM 16384 N N . SER A 1 43 ? -1.331 8.854 6.750 1.00 0.00 781 SER A N 15
ATOM 16385 C CA . SER A 1 43 ? -1.532 10.014 5.889 1.00 0.00 781 SER A CA 15
ATOM 16386 C C . SER A 1 43 ? -0.373 10.173 4.911 1.00 0.00 781 SER A C 15
ATOM 16387 O O . SER A 1 43 ? -0.451 10.951 3.960 1.00 0.00 781 SER A O 15
ATOM 16395 N N . ASP A 1 44 ? 0.702 9.429 5.151 1.00 0.00 782 ASP A N 15
ATOM 16396 C CA . ASP A 1 44 ? 1.878 9.486 4.291 1.00 0.00 782 ASP A CA 15
ATOM 16397 C C . ASP A 1 44 ? 2.145 8.129 3.646 1.00 0.00 782 ASP A C 15
ATOM 16398 O O . ASP A 1 44 ? 2.727 8.049 2.564 1.00 0.00 782 ASP A O 15
ATOM 16407 N N . TRP A 1 45 ? 1.716 7.066 4.317 1.00 0.00 783 TRP A N 15
ATOM 16408 C CA . TRP A 1 45 ? 1.910 5.713 3.809 1.00 0.00 783 TRP A CA 15
ATOM 16409 C C . TRP A 1 45 ? 0.577 5.075 3.436 1.00 0.00 783 TRP A C 15
ATOM 16410 O O . TRP A 1 45 ? -0.478 5.497 3.911 1.00 0.00 783 TRP A O 15
ATOM 16431 N N . TRP A 1 46 ? 0.630 4.058 2.583 1.00 0.00 784 TRP A N 15
ATOM 16432 C CA . TRP A 1 46 ? -0.575 3.363 2.147 1.00 0.00 784 TRP A CA 15
ATOM 16433 C C . TRP A 1 46 ? -0.383 1.851 2.206 1.00 0.00 784 TRP A C 15
ATOM 16434 O O . TRP A 1 46 ? 0.741 1.364 2.323 1.00 0.00 784 TRP A O 15
ATOM 16455 N N . ARG A 1 47 ? -1.487 1.115 2.124 1.00 0.00 785 ARG A N 15
ATOM 16456 C CA . ARG A 1 47 ? -1.439 -0.341 2.169 1.00 0.00 785 ARG A CA 15
ATOM 16457 C C . ARG A 1 47 ? -1.820 -0.940 0.819 1.00 0.00 785 ARG A C 15
ATOM 16458 O O . ARG A 1 47 ? -2.979 -0.889 0.410 1.00 0.00 785 ARG A O 15
ATOM 16479 N N . GLY A 1 48 ? -0.834 -1.507 0.129 1.00 0.00 786 GLY A N 15
ATOM 16480 C CA . GLY A 1 48 ? -1.086 -2.107 -1.168 1.00 0.00 786 GLY A CA 15
ATOM 16481 C C . GLY A 1 48 ? -0.334 -3.409 -1.361 1.00 0.00 786 GLY A C 15
ATOM 16482 O O . GLY A 1 48 ? 0.412 -3.838 -0.481 1.00 0.00 786 GLY A O 15
ATOM 16486 N N . GLU A 1 49 ? -0.532 -4.040 -2.514 1.00 0.00 787 GLU A N 15
ATOM 16487 C CA . GLU A 1 49 ? 0.132 -5.302 -2.818 1.00 0.00 787 GLU A CA 15
ATOM 16488 C C . GLU A 1 49 ? 0.855 -5.228 -4.160 1.00 0.00 787 GLU A C 15
ATOM 16489 O O . GLU A 1 49 ? 0.323 -4.696 -5.135 1.00 0.00 787 GLU A O 15
ATOM 16501 N N . HIS A 1 50 ? 2.070 -5.765 -4.202 1.00 0.00 788 HIS A N 15
ATOM 16502 C CA . HIS A 1 50 ? 2.866 -5.760 -5.424 1.00 0.00 788 HIS A CA 15
ATOM 16503 C C . HIS A 1 50 ? 2.933 -7.157 -6.034 1.00 0.00 788 HIS A C 15
ATOM 16504 O O . HIS A 1 50 ? 2.316 -8.095 -5.531 1.00 0.00 788 HIS A O 15
ATOM 16518 N N . ASN A 1 51 ? 3.685 -7.287 -7.122 1.00 0.00 789 ASN A N 15
ATOM 16519 C CA . ASN A 1 51 ? 3.831 -8.569 -7.802 1.00 0.00 789 ASN A CA 15
ATOM 16520 C C . ASN A 1 51 ? 4.328 -9.642 -6.838 1.00 0.00 789 ASN A C 15
ATOM 16521 O O . ASN A 1 51 ? 5.529 -9.771 -6.602 1.00 0.00 789 ASN A O 15
ATOM 16532 N N . GLY A 1 52 ? 3.395 -10.410 -6.284 1.00 0.00 790 GLY A N 15
ATOM 16533 C CA . GLY A 1 52 ? 3.758 -11.463 -5.353 1.00 0.00 790 GLY A CA 15
ATOM 16534 C C . GLY A 1 52 ? 4.261 -10.919 -4.031 1.00 0.00 790 GLY A C 15
ATOM 16535 O O . GLY A 1 52 ? 4.805 -11.661 -3.214 1.00 0.00 790 GLY A O 15
ATOM 16539 N N . MET A 1 53 ? 4.081 -9.619 -3.820 1.00 0.00 791 MET A N 15
ATOM 16540 C CA . MET A 1 53 ? 4.522 -8.977 -2.587 1.00 0.00 791 MET A CA 15
ATOM 16541 C C . MET A 1 53 ? 3.380 -8.199 -1.941 1.00 0.00 791 MET A C 15
ATOM 16542 O O . MET A 1 53 ? 2.407 -7.841 -2.604 1.00 0.00 791 MET A O 15
ATOM 16556 N N . ARG A 1 54 ? 3.506 -7.941 -0.643 1.00 0.00 792 ARG A N 15
ATOM 16557 C CA . ARG A 1 54 ? 2.483 -7.207 0.092 1.00 0.00 792 ARG A CA 15
ATOM 16558 C C . ARG A 1 54 ? 3.109 -6.366 1.200 1.00 0.00 792 ARG A C 15
ATOM 16559 O O . ARG A 1 54 ? 3.894 -6.865 2.005 1.00 0.00 792 ARG A O 15
ATOM 16580 N N . GLY A 1 55 ? 2.756 -5.084 1.235 1.00 0.00 793 GLY A N 15
ATOM 16581 C CA . GLY A 1 55 ? 3.293 -4.193 2.247 1.00 0.00 793 GLY A CA 15
ATOM 16582 C C . GLY A 1 55 ? 2.751 -2.783 2.124 1.00 0.00 793 GLY A C 15
ATOM 16583 O O . GLY A 1 55 ? 1.702 -2.563 1.518 1.00 0.00 793 GLY A O 15
ATOM 16587 N N . LEU A 1 56 ? 3.466 -1.824 2.703 1.00 0.00 794 LEU A N 15
ATOM 16588 C CA . LEU A 1 56 ? 3.050 -0.427 2.658 1.00 0.00 794 LEU A CA 15
ATOM 16589 C C . LEU A 1 56 ? 3.392 0.200 1.310 1.00 0.00 794 LEU A C 15
ATOM 16590 O O . LEU A 1 56 ? 3.941 -0.462 0.428 1.00 0.00 794 LEU A O 15
ATOM 16606 N N . ILE A 1 57 ? 3.067 1.479 1.158 1.00 0.00 795 ILE A N 15
ATOM 16607 C CA . ILE A 1 57 ? 3.343 2.196 -0.081 1.00 0.00 795 ILE A CA 15
ATOM 16608 C C . ILE A 1 57 ? 3.532 3.687 0.177 1.00 0.00 795 ILE A C 15
ATOM 16609 O O . ILE A 1 57 ? 2.743 4.327 0.873 1.00 0.00 795 ILE A O 15
ATOM 16625 N N . PRO A 1 58 ? 4.602 4.256 -0.399 1.00 0.00 796 PRO A N 15
ATOM 16626 C CA . PRO A 1 58 ? 4.918 5.679 -0.248 1.00 0.00 796 PRO A CA 15
ATOM 16627 C C . PRO A 1 58 ? 3.925 6.575 -0.981 1.00 0.00 796 PRO A C 15
ATOM 16628 O O . PRO A 1 58 ? 3.693 6.411 -2.179 1.00 0.00 796 PRO A O 15
ATOM 16639 N N . HIS A 1 59 ? 3.342 7.522 -0.254 1.00 0.00 797 HIS A N 15
ATOM 16640 C CA . HIS A 1 59 ? 2.374 8.445 -0.836 1.00 0.00 797 HIS A CA 15
ATOM 16641 C C . HIS A 1 59 ? 3.079 9.556 -1.608 1.00 0.00 797 HIS A C 15
ATOM 16642 O O . HIS A 1 59 ? 2.461 10.259 -2.408 1.00 0.00 797 HIS A O 15
ATOM 16656 N N . LYS A 1 60 ? 4.375 9.711 -1.362 1.00 0.00 798 LYS A N 15
ATOM 16657 C CA . LYS A 1 60 ? 5.166 10.736 -2.033 1.00 0.00 798 LYS A CA 15
ATOM 16658 C C . LYS A 1 60 ? 5.724 10.214 -3.353 1.00 0.00 798 LYS A C 15
ATOM 16659 O O . LYS A 1 60 ? 5.954 10.982 -4.288 1.00 0.00 798 LYS A O 15
ATOM 16678 N N . TYR A 1 61 ? 5.939 8.905 -3.424 1.00 0.00 799 TYR A N 15
ATOM 16679 C CA . TYR A 1 61 ? 6.471 8.282 -4.629 1.00 0.00 799 TYR A CA 15
ATOM 16680 C C . TYR A 1 61 ? 5.348 7.703 -5.485 1.00 0.00 799 TYR A C 15
ATOM 16681 O O . TYR A 1 61 ? 5.592 6.918 -6.402 1.00 0.00 799 TYR A O 15
ATOM 16699 N N . ILE A 1 62 ? 4.116 8.096 -5.177 1.00 0.00 800 ILE A N 15
ATOM 16700 C CA . ILE A 1 62 ? 2.955 7.619 -5.918 1.00 0.00 800 ILE A CA 15
ATOM 16701 C C . ILE A 1 62 ? 1.937 8.735 -6.124 1.00 0.00 800 ILE A C 15
ATOM 16702 O O . ILE A 1 62 ? 1.868 9.681 -5.337 1.00 0.00 800 ILE A O 15
ATOM 16718 N N . THR A 1 63 ? 1.147 8.620 -7.186 1.00 0.00 801 THR A N 15
ATOM 16719 C CA . THR A 1 63 ? 0.131 9.618 -7.496 1.00 0.00 801 THR A CA 15
ATOM 16720 C C . THR A 1 63 ? -1.259 8.994 -7.538 1.00 0.00 801 THR A C 15
ATOM 16721 O O . THR A 1 63 ? -1.542 8.139 -8.379 1.00 0.00 801 THR A O 15
ATOM 16732 N N . LEU A 1 64 ? -2.124 9.426 -6.627 1.00 0.00 802 LEU A N 15
ATOM 16733 C CA . LEU A 1 64 ? -3.487 8.910 -6.561 1.00 0.00 802 LEU A CA 15
ATOM 16734 C C . LEU A 1 64 ? -4.329 9.445 -7.715 1.00 0.00 802 LEU A C 15
ATOM 16735 O O . LEU A 1 64 ? -4.078 10.526 -8.249 1.00 0.00 802 LEU A O 15
ATOM 16751 N N . PRO A 1 65 ? -5.353 8.674 -8.108 1.00 0.00 803 PRO A N 15
ATOM 16752 C CA . PRO A 1 65 ? -6.255 9.052 -9.200 1.00 0.00 803 PRO A CA 15
ATOM 16753 C C . PRO A 1 65 ? -7.154 10.227 -8.830 1.00 0.00 803 PRO A C 15
ATOM 16754 O O . PRO A 1 65 ? -7.207 10.638 -7.671 1.00 0.00 803 PRO A O 15
ATOM 16765 N N . ALA A 1 66 ? -7.859 10.762 -9.821 1.00 0.00 804 ALA A N 15
ATOM 16766 C CA . ALA A 1 66 ? -8.757 11.888 -9.598 1.00 0.00 804 ALA A CA 15
ATOM 16767 C C . ALA A 1 66 ? -10.002 11.453 -8.832 1.00 0.00 804 ALA A C 15
ATOM 16768 O O . ALA A 1 66 ? -11.062 11.241 -9.418 1.00 0.00 804 ALA A O 15
ATOM 16775 N N . GLY A 1 67 ? -9.865 11.322 -7.515 1.00 0.00 805 GLY A N 15
ATOM 16776 C CA . GLY A 1 67 ? -10.986 10.913 -6.690 1.00 0.00 805 GLY A CA 15
ATOM 16777 C C . GLY A 1 67 ? -10.550 10.137 -5.463 1.00 0.00 805 GLY A C 15
ATOM 16778 O O . GLY A 1 67 ? -10.894 8.965 -5.306 1.00 0.00 805 GLY A O 15
ATOM 16782 N N . THR A 1 68 ? -9.789 10.790 -4.591 1.00 0.00 806 THR A N 15
ATOM 16783 C CA . THR A 1 68 ? -9.303 10.153 -3.373 1.00 0.00 806 THR A CA 15
ATOM 16784 C C . THR A 1 68 ? -9.872 10.833 -2.133 1.00 0.00 806 THR A C 15
ATOM 16785 O O . THR A 1 68 ? -9.170 11.019 -1.140 1.00 0.00 806 THR A O 15
ATOM 16796 N N . GLU A 1 69 ? -11.148 11.200 -2.197 1.00 0.00 807 GLU A N 15
ATOM 16797 C CA . GLU A 1 69 ? -11.810 11.859 -1.077 1.00 0.00 807 GLU A CA 15
ATOM 16798 C C . GLU A 1 69 ? -10.856 12.816 -0.369 1.00 0.00 807 GLU A C 15
ATOM 16799 O O . GLU A 1 69 ? -10.939 13.009 0.845 1.00 0.00 807 GLU A O 15
ATOM 16811 N N . LYS A 1 70 ? -9.950 13.414 -1.135 1.00 0.00 808 LYS A N 15
ATOM 16812 C CA . LYS A 1 70 ? -8.980 14.352 -0.583 1.00 0.00 808 LYS A CA 15
ATOM 16813 C C . LYS A 1 70 ? -8.419 15.259 -1.674 1.00 0.00 808 LYS A C 15
ATOM 16814 O O . LYS A 1 70 ? -8.110 14.802 -2.774 1.00 0.00 808 LYS A O 15
ATOM 16833 N N . GLN A 1 71 ? -8.288 16.544 -1.360 1.00 0.00 809 GLN A N 15
ATOM 16834 C CA . GLN A 1 71 ? -7.763 17.513 -2.314 1.00 0.00 809 GLN A CA 15
ATOM 16835 C C . GLN A 1 71 ? -8.395 17.321 -3.689 1.00 0.00 809 GLN A C 15
ATOM 16836 O O . GLN A 1 71 ? -7.694 17.171 -4.690 1.00 0.00 809 GLN A O 15
ATOM 16850 N N . VAL A 1 72 ? -9.724 17.327 -3.730 1.00 0.00 810 VAL A N 15
ATOM 16851 C CA . VAL A 1 72 ? -10.450 17.153 -4.982 1.00 0.00 810 VAL A CA 15
ATOM 16852 C C . VAL A 1 72 ? -11.279 18.390 -5.312 1.00 0.00 810 VAL A C 15
ATOM 16853 O O . VAL A 1 72 ? -12.142 18.797 -4.534 1.00 0.00 810 VAL A O 15
ATOM 16866 N N . VAL A 1 73 ? -11.012 18.983 -6.471 1.00 0.00 811 VAL A N 15
ATOM 16867 C CA . VAL A 1 73 ? -11.735 20.173 -6.905 1.00 0.00 811 VAL A CA 15
ATOM 16868 C C . VAL A 1 73 ? -13.069 19.803 -7.543 1.00 0.00 811 VAL A C 15
ATOM 16869 O O . VAL A 1 73 ? -13.135 18.933 -8.410 1.00 0.00 811 VAL A O 15
ATOM 16882 N N . GLY A 1 74 ? -14.133 20.471 -7.106 1.00 0.00 812 GLY A N 15
ATOM 16883 C CA . GLY A 1 74 ? -15.453 20.199 -7.645 1.00 0.00 812 GLY A CA 15
ATOM 16884 C C . GLY A 1 74 ? -15.897 21.245 -8.647 1.00 0.00 812 GLY A C 15
ATOM 16885 O O . GLY A 1 74 ? -15.366 21.318 -9.755 1.00 0.00 812 GLY A O 15
ATOM 16889 N N . ALA A 1 75 ? -16.874 22.058 -8.258 1.00 0.00 813 ALA A N 15
ATOM 16890 C CA . ALA A 1 75 ? -17.389 23.106 -9.131 1.00 0.00 813 ALA A CA 15
ATOM 16891 C C . ALA A 1 75 ? -17.761 22.547 -10.500 1.00 0.00 813 ALA A C 15
ATOM 16892 O O . ALA A 1 75 ? -17.451 23.143 -11.530 1.00 0.00 813 ALA A O 15
ATOM 16899 N N . GLY A 1 76 ? -18.428 21.396 -10.503 1.00 0.00 814 GLY A N 15
ATOM 16900 C CA . GLY A 1 76 ? -18.831 20.775 -11.751 1.00 0.00 814 GLY A CA 15
ATOM 16901 C C . GLY A 1 76 ? -20.336 20.648 -11.876 1.00 0.00 814 GLY A C 15
ATOM 16902 O O . GLY A 1 76 ? -20.857 19.557 -12.106 1.00 0.00 814 GLY A O 15
ATOM 16906 N N . GLY A 1 1 ? -21.259 -2.927 17.496 1.00 0.00 739 GLY A N 16
ATOM 16907 C CA . GLY A 1 1 ? -21.751 -1.562 17.468 1.00 0.00 739 GLY A CA 16
ATOM 16908 C C . GLY A 1 1 ? -22.080 -1.093 16.064 1.00 0.00 739 GLY A C 16
ATOM 16909 O O . GLY A 1 1 ? -21.706 -1.738 15.084 1.00 0.00 739 GLY A O 16
ATOM 16913 N N . SER A 1 2 ? -22.782 0.031 15.966 1.00 0.00 740 SER A N 16
ATOM 16914 C CA . SER A 1 2 ? -23.165 0.582 14.672 1.00 0.00 740 SER A CA 16
ATOM 16915 C C . SER A 1 2 ? -21.940 1.066 13.903 1.00 0.00 740 SER A C 16
ATOM 16916 O O . SER A 1 2 ? -21.279 2.024 14.304 1.00 0.00 740 SER A O 16
ATOM 16924 N N . SER A 1 3 ? -21.643 0.397 12.794 1.00 0.00 741 SER A N 16
ATOM 16925 C CA . SER A 1 3 ? -20.495 0.755 11.969 1.00 0.00 741 SER A CA 16
ATOM 16926 C C . SER A 1 3 ? -20.797 0.531 10.490 1.00 0.00 741 SER A C 16
ATOM 16927 O O . SER A 1 3 ? -20.959 -0.604 10.043 1.00 0.00 741 SER A O 16
ATOM 16935 N N . GLY A 1 4 ? -20.873 1.623 9.736 1.00 0.00 742 GLY A N 16
ATOM 16936 C CA . GLY A 1 4 ? -21.156 1.525 8.315 1.00 0.00 742 GLY A CA 16
ATOM 16937 C C . GLY A 1 4 ? -20.592 2.693 7.530 1.00 0.00 742 GLY A C 16
ATOM 16938 O O . GLY A 1 4 ? -21.325 3.393 6.832 1.00 0.00 742 GLY A O 16
ATOM 16942 N N . SER A 1 5 ? -19.285 2.905 7.646 1.00 0.00 743 SER A N 16
ATOM 16943 C CA . SER A 1 5 ? -18.624 4.000 6.945 1.00 0.00 743 SER A CA 16
ATOM 16944 C C . SER A 1 5 ? -18.857 3.902 5.441 1.00 0.00 743 SER A C 16
ATOM 16945 O O . SER A 1 5 ? -19.234 2.849 4.927 1.00 0.00 743 SER A O 16
ATOM 16953 N N . SER A 1 6 ? -18.630 5.008 4.740 1.00 0.00 744 SER A N 16
ATOM 16954 C CA . SER A 1 6 ? -18.819 5.050 3.294 1.00 0.00 744 SER A CA 16
ATOM 16955 C C . SER A 1 6 ? -17.495 4.836 2.567 1.00 0.00 744 SER A C 16
ATOM 16956 O O . SER A 1 6 ? -16.543 5.594 2.752 1.00 0.00 744 SER A O 16
ATOM 16964 N N . GLY A 1 7 ? -17.442 3.798 1.738 1.00 0.00 745 GLY A N 16
ATOM 16965 C CA . GLY A 1 7 ? -16.231 3.502 0.995 1.00 0.00 745 GLY A CA 16
ATOM 16966 C C . GLY A 1 7 ? -15.801 2.056 1.140 1.00 0.00 745 GLY A C 16
ATOM 16967 O O . GLY A 1 7 ? -15.613 1.566 2.253 1.00 0.00 745 GLY A O 16
ATOM 16971 N N . GLU A 1 8 ? -15.647 1.370 0.011 1.00 0.00 746 GLU A N 16
ATOM 16972 C CA . GLU A 1 8 ? -15.239 -0.030 0.018 1.00 0.00 746 GLU A CA 16
ATOM 16973 C C . GLU A 1 8 ? -14.694 -0.444 -1.346 1.00 0.00 746 GLU A C 16
ATOM 16974 O O . GLU A 1 8 ? -15.419 -0.457 -2.339 1.00 0.00 746 GLU A O 16
ATOM 16986 N N . GLY A 1 9 ? -13.408 -0.782 -1.385 1.00 0.00 747 GLY A N 16
ATOM 16987 C CA . GLY A 1 9 ? -12.787 -1.192 -2.630 1.00 0.00 747 GLY A CA 16
ATOM 16988 C C . GLY A 1 9 ? -11.286 -0.980 -2.626 1.00 0.00 747 GLY A C 16
ATOM 16989 O O . GLY A 1 9 ? -10.660 -0.939 -1.567 1.00 0.00 747 GLY A O 16
ATOM 16993 N N . VAL A 1 10 ? -10.705 -0.845 -3.814 1.00 0.00 748 VAL A N 16
ATOM 16994 C CA . VAL A 1 10 ? -9.268 -0.637 -3.944 1.00 0.00 748 VAL A CA 16
ATOM 16995 C C . VAL A 1 10 ? -8.962 0.482 -4.933 1.00 0.00 748 VAL A C 16
ATOM 16996 O O . VAL A 1 10 ? -9.589 0.582 -5.988 1.00 0.00 748 VAL A O 16
ATOM 17009 N N . VAL A 1 11 ? -7.993 1.323 -4.585 1.00 0.00 749 VAL A N 16
ATOM 17010 C CA . VAL A 1 11 ? -7.602 2.435 -5.443 1.00 0.00 749 VAL A CA 16
ATOM 17011 C C . VAL A 1 11 ? -6.271 2.156 -6.132 1.00 0.00 749 VAL A C 16
ATOM 17012 O O . VAL A 1 11 ? -5.272 1.863 -5.476 1.00 0.00 749 VAL A O 16
ATOM 17025 N N . GLU A 1 12 ? -6.266 2.250 -7.458 1.00 0.00 750 GLU A N 16
ATOM 17026 C CA . GLU A 1 12 ? -5.056 2.007 -8.235 1.00 0.00 750 GLU A CA 16
ATOM 17027 C C . GLU A 1 12 ? -4.220 3.278 -8.353 1.00 0.00 750 GLU A C 16
ATOM 17028 O O . GLU A 1 12 ? -4.692 4.301 -8.848 1.00 0.00 750 GLU A O 16
ATOM 17040 N N . ALA A 1 13 ? -2.976 3.205 -7.892 1.00 0.00 751 ALA A N 16
ATOM 17041 C CA . ALA A 1 13 ? -2.073 4.348 -7.946 1.00 0.00 751 ALA A CA 16
ATOM 17042 C C . ALA A 1 13 ? -0.883 4.066 -8.858 1.00 0.00 751 ALA A C 16
ATOM 17043 O O . ALA A 1 13 ? -0.544 2.910 -9.112 1.00 0.00 751 ALA A O 16
ATOM 17050 N N . VAL A 1 14 ? -0.253 5.129 -9.347 1.00 0.00 752 VAL A N 16
ATOM 17051 C CA . VAL A 1 14 ? 0.900 4.995 -10.230 1.00 0.00 752 VAL A CA 16
ATOM 17052 C C . VAL A 1 14 ? 2.190 5.371 -9.511 1.00 0.00 752 VAL A C 16
ATOM 17053 O O . VAL A 1 14 ? 2.232 6.345 -8.759 1.00 0.00 752 VAL A O 16
ATOM 17066 N N . ALA A 1 15 ? 3.241 4.593 -9.746 1.00 0.00 753 ALA A N 16
ATOM 17067 C CA . ALA A 1 15 ? 4.534 4.845 -9.122 1.00 0.00 753 ALA A CA 16
ATOM 17068 C C . ALA A 1 15 ? 5.239 6.026 -9.780 1.00 0.00 753 ALA A C 16
ATOM 17069 O O . ALA A 1 15 ? 5.768 5.908 -10.886 1.00 0.00 753 ALA A O 16
ATOM 17076 N N . CYS A 1 16 ? 5.243 7.164 -9.095 1.00 0.00 754 CYS A N 16
ATOM 17077 C CA . CYS A 1 16 ? 5.882 8.368 -9.614 1.00 0.00 754 CYS A CA 16
ATOM 17078 C C . CYS A 1 16 ? 7.377 8.144 -9.820 1.00 0.00 754 CYS A C 16
ATOM 17079 O O . CYS A 1 16 ? 7.900 8.338 -10.917 1.00 0.00 754 CYS A O 16
ATOM 17087 N N . PHE A 1 17 ? 8.060 7.736 -8.756 1.00 0.00 755 PHE A N 16
ATOM 17088 C CA . PHE A 1 17 ? 9.496 7.488 -8.818 1.00 0.00 755 PHE A CA 16
ATOM 17089 C C . PHE A 1 17 ? 9.826 6.077 -8.340 1.00 0.00 755 PHE A C 16
ATOM 17090 O O . PHE A 1 17 ? 9.194 5.559 -7.420 1.00 0.00 755 PHE A O 16
ATOM 17107 N N . ALA A 1 18 ? 10.819 5.461 -8.972 1.00 0.00 756 ALA A N 16
ATOM 17108 C CA . ALA A 1 18 ? 11.234 4.111 -8.611 1.00 0.00 756 ALA A CA 16
ATOM 17109 C C . ALA A 1 18 ? 11.639 4.036 -7.143 1.00 0.00 756 ALA A C 16
ATOM 17110 O O . ALA A 1 18 ? 12.531 4.758 -6.697 1.00 0.00 756 ALA A O 16
ATOM 17117 N N . TYR A 1 19 ? 10.979 3.158 -6.397 1.00 0.00 757 TYR A N 16
ATOM 17118 C CA . TYR A 1 19 ? 11.268 2.991 -4.977 1.00 0.00 757 TYR A CA 16
ATOM 17119 C C . TYR A 1 19 ? 11.743 1.571 -4.682 1.00 0.00 757 TYR A C 16
ATOM 17120 O O . TYR A 1 19 ? 11.372 0.622 -5.374 1.00 0.00 757 TYR A O 16
ATOM 17138 N N . THR A 1 20 ? 12.566 1.433 -3.647 1.00 0.00 758 THR A N 16
ATOM 17139 C CA . THR A 1 20 ? 13.093 0.131 -3.259 1.00 0.00 758 THR A CA 16
ATOM 17140 C C . THR A 1 20 ? 12.949 -0.095 -1.758 1.00 0.00 758 THR A C 16
ATOM 17141 O O . THR A 1 20 ? 13.807 0.309 -0.974 1.00 0.00 758 THR A O 16
ATOM 17152 N N . GLY A 1 21 ? 11.858 -0.744 -1.364 1.00 0.00 759 GLY A N 16
ATOM 17153 C CA . GLY A 1 21 ? 11.622 -1.013 0.043 1.00 0.00 759 GLY A CA 16
ATOM 17154 C C . GLY A 1 21 ? 12.862 -1.520 0.752 1.00 0.00 759 GLY A C 16
ATOM 17155 O O . GLY A 1 21 ? 13.508 -2.461 0.290 1.00 0.00 759 GLY A O 16
ATOM 17159 N N . ARG A 1 22 ? 13.196 -0.895 1.876 1.00 0.00 760 ARG A N 16
ATOM 17160 C CA . ARG A 1 22 ? 14.368 -1.287 2.649 1.00 0.00 760 ARG A CA 16
ATOM 17161 C C . ARG A 1 22 ? 14.103 -2.573 3.425 1.00 0.00 760 ARG A C 16
ATOM 17162 O O . ARG A 1 22 ? 14.968 -3.444 3.520 1.00 0.00 760 ARG A O 16
ATOM 17183 N N . THR A 1 23 ? 12.900 -2.686 3.980 1.00 0.00 761 THR A N 16
ATOM 17184 C CA . THR A 1 23 ? 12.521 -3.864 4.749 1.00 0.00 761 THR A CA 16
ATOM 17185 C C . THR A 1 23 ? 11.234 -4.481 4.213 1.00 0.00 761 THR A C 16
ATOM 17186 O O . THR A 1 23 ? 10.539 -3.877 3.396 1.00 0.00 761 THR A O 16
ATOM 17197 N N . ALA A 1 24 ? 10.921 -5.686 4.678 1.00 0.00 762 ALA A N 16
ATOM 17198 C CA . ALA A 1 24 ? 9.716 -6.382 4.247 1.00 0.00 762 ALA A CA 16
ATOM 17199 C C . ALA A 1 24 ? 8.509 -5.450 4.261 1.00 0.00 762 ALA A C 16
ATOM 17200 O O . ALA A 1 24 ? 7.741 -5.401 3.300 1.00 0.00 762 ALA A O 16
ATOM 17207 N N . GLN A 1 25 ? 8.348 -4.714 5.355 1.00 0.00 763 GLN A N 16
ATOM 17208 C CA . GLN A 1 25 ? 7.233 -3.784 5.493 1.00 0.00 763 GLN A CA 16
ATOM 17209 C C . GLN A 1 25 ? 7.090 -2.916 4.247 1.00 0.00 763 GLN A C 16
ATOM 17210 O O . GLN A 1 25 ? 5.999 -2.783 3.694 1.00 0.00 763 GLN A O 16
ATOM 17224 N N . GLU A 1 26 ? 8.200 -2.327 3.812 1.00 0.00 764 GLU A N 16
ATOM 17225 C CA . GLU A 1 26 ? 8.197 -1.471 2.632 1.00 0.00 764 GLU A CA 16
ATOM 17226 C C . GLU A 1 26 ? 8.219 -2.305 1.355 1.00 0.00 764 GLU A C 16
ATOM 17227 O O . GLU A 1 26 ? 8.978 -3.267 1.241 1.00 0.00 764 GLU A O 16
ATOM 17239 N N . LEU A 1 27 ? 7.379 -1.929 0.396 1.00 0.00 765 LEU A N 16
ATOM 17240 C CA . LEU A 1 27 ? 7.300 -2.642 -0.875 1.00 0.00 765 LEU A CA 16
ATOM 17241 C C . LEU A 1 27 ? 8.285 -2.063 -1.886 1.00 0.00 765 LEU A C 16
ATOM 17242 O O . LEU A 1 27 ? 8.972 -1.081 -1.606 1.00 0.00 765 LEU A O 16
ATOM 17258 N N . SER A 1 28 ? 8.346 -2.677 -3.063 1.00 0.00 766 SER A N 16
ATOM 17259 C CA . SER A 1 28 ? 9.248 -2.224 -4.115 1.00 0.00 766 SER A CA 16
ATOM 17260 C C . SER A 1 28 ? 8.519 -2.133 -5.453 1.00 0.00 766 SER A C 16
ATOM 17261 O O . SER A 1 28 ? 7.613 -2.917 -5.734 1.00 0.00 766 SER A O 16
ATOM 17269 N N . PHE A 1 29 ? 8.922 -1.169 -6.274 1.00 0.00 767 PHE A N 16
ATOM 17270 C CA . PHE A 1 29 ? 8.307 -0.973 -7.582 1.00 0.00 767 PHE A CA 16
ATOM 17271 C C . PHE A 1 29 ? 9.062 0.083 -8.385 1.00 0.00 767 PHE A C 16
ATOM 17272 O O . PHE A 1 29 ? 9.738 0.943 -7.819 1.00 0.00 767 PHE A O 16
ATOM 17289 N N . ARG A 1 30 ? 8.943 0.009 -9.706 1.00 0.00 768 ARG A N 16
ATOM 17290 C CA . ARG A 1 30 ? 9.616 0.956 -10.588 1.00 0.00 768 ARG A CA 16
ATOM 17291 C C . ARG A 1 30 ? 8.620 1.949 -11.180 1.00 0.00 768 ARG A C 16
ATOM 17292 O O . ARG A 1 30 ? 7.473 1.600 -11.462 1.00 0.00 768 ARG A O 16
ATOM 17313 N N . ARG A 1 31 ? 9.065 3.188 -11.364 1.00 0.00 769 ARG A N 16
ATOM 17314 C CA . ARG A 1 31 ? 8.213 4.231 -11.921 1.00 0.00 769 ARG A CA 16
ATOM 17315 C C . ARG A 1 31 ? 7.287 3.663 -12.992 1.00 0.00 769 ARG A C 16
ATOM 17316 O O . ARG A 1 31 ? 7.738 3.030 -13.945 1.00 0.00 769 ARG A O 16
ATOM 17337 N N . GLY A 1 32 ? 5.988 3.895 -12.827 1.00 0.00 770 GLY A N 16
ATOM 17338 C CA . GLY A 1 32 ? 5.019 3.399 -13.787 1.00 0.00 770 GLY A CA 16
ATOM 17339 C C . GLY A 1 32 ? 4.247 2.203 -13.266 1.00 0.00 770 GLY A C 16
ATOM 17340 O O . GLY A 1 32 ? 3.050 2.069 -13.521 1.00 0.00 770 GLY A O 16
ATOM 17344 N N . ASP A 1 33 ? 4.932 1.331 -12.536 1.00 0.00 771 ASP A N 16
ATOM 17345 C CA . ASP A 1 33 ? 4.304 0.139 -11.978 1.00 0.00 771 ASP A CA 16
ATOM 17346 C C . ASP A 1 33 ? 3.130 0.514 -11.079 1.00 0.00 771 ASP A C 16
ATOM 17347 O O . ASP A 1 33 ? 3.308 1.152 -10.041 1.00 0.00 771 ASP A O 16
ATOM 17356 N N . VAL A 1 34 ? 1.929 0.115 -11.485 1.00 0.00 772 VAL A N 16
ATOM 17357 C CA . VAL A 1 34 ? 0.725 0.409 -10.717 1.00 0.00 772 VAL A CA 16
ATOM 17358 C C . VAL A 1 34 ? 0.696 -0.386 -9.416 1.00 0.00 772 VAL A C 16
ATOM 17359 O O . VAL A 1 34 ? 1.188 -1.513 -9.352 1.00 0.00 772 VAL A O 16
ATOM 17372 N N . LEU A 1 35 ? 0.115 0.209 -8.379 1.00 0.00 773 LEU A N 16
ATOM 17373 C CA . LEU A 1 35 ? 0.021 -0.443 -7.078 1.00 0.00 773 LEU A CA 16
ATOM 17374 C C . LEU A 1 35 ? -1.389 -0.322 -6.509 1.00 0.00 773 LEU A C 16
ATOM 17375 O O . LEU A 1 35 ? -1.931 0.778 -6.396 1.00 0.00 773 LEU A O 16
ATOM 17391 N N . ARG A 1 36 ? -1.977 -1.458 -6.150 1.00 0.00 774 ARG A N 16
ATOM 17392 C CA . ARG A 1 36 ? -3.324 -1.479 -5.591 1.00 0.00 774 ARG A CA 16
ATOM 17393 C C . ARG A 1 36 ? -3.309 -1.070 -4.121 1.00 0.00 774 ARG A C 16
ATOM 17394 O O . ARG A 1 36 ? -2.731 -1.761 -3.280 1.00 0.00 774 ARG A O 16
ATOM 17415 N N . LEU A 1 37 ? -3.946 0.055 -3.818 1.00 0.00 775 LEU A N 16
ATOM 17416 C CA . LEU A 1 37 ? -4.006 0.556 -2.450 1.00 0.00 775 LEU A CA 16
ATOM 17417 C C . LEU A 1 37 ? -5.144 -0.105 -1.677 1.00 0.00 775 LEU A C 16
ATOM 17418 O O . LEU A 1 37 ? -6.291 0.337 -1.742 1.00 0.00 775 LEU A O 16
ATOM 17434 N N . HIS A 1 38 ? -4.817 -1.165 -0.944 1.00 0.00 776 HIS A N 16
ATOM 17435 C CA . HIS A 1 38 ? -5.811 -1.885 -0.157 1.00 0.00 776 HIS A CA 16
ATOM 17436 C C . HIS A 1 38 ? -6.570 -0.933 0.763 1.00 0.00 776 HIS A C 16
ATOM 17437 O O . HIS A 1 38 ? -7.798 -0.967 0.829 1.00 0.00 776 HIS A O 16
ATOM 17451 N N . GLU A 1 39 ? -5.829 -0.085 1.471 1.00 0.00 777 GLU A N 16
ATOM 17452 C CA . GLU A 1 39 ? -6.433 0.875 2.387 1.00 0.00 777 GLU A CA 16
ATOM 17453 C C . GLU A 1 39 ? -5.464 2.011 2.702 1.00 0.00 777 GLU A C 16
ATOM 17454 O O . GLU A 1 39 ? -4.287 1.952 2.348 1.00 0.00 777 GLU A O 16
ATOM 17466 N N . ARG A 1 40 ? -5.969 3.044 3.368 1.00 0.00 778 ARG A N 16
ATOM 17467 C CA . ARG A 1 40 ? -5.150 4.194 3.729 1.00 0.00 778 ARG A CA 16
ATOM 17468 C C . ARG A 1 40 ? -4.388 3.934 5.025 1.00 0.00 778 ARG A C 16
ATOM 17469 O O . ARG A 1 40 ? -4.764 4.427 6.088 1.00 0.00 778 ARG A O 16
ATOM 17490 N N . ALA A 1 41 ? -3.315 3.155 4.929 1.00 0.00 779 ALA A N 16
ATOM 17491 C CA . ALA A 1 41 ? -2.500 2.830 6.092 1.00 0.00 779 ALA A CA 16
ATOM 17492 C C . ALA A 1 41 ? -2.254 4.065 6.953 1.00 0.00 779 ALA A C 16
ATOM 17493 O O . ALA A 1 41 ? -2.651 4.111 8.117 1.00 0.00 779 ALA A O 16
ATOM 17500 N N . SER A 1 42 ? -1.598 5.064 6.372 1.00 0.00 780 SER A N 16
ATOM 17501 C CA . SER A 1 42 ? -1.296 6.299 7.088 1.00 0.00 780 SER A CA 16
ATOM 17502 C C . SER A 1 42 ? -1.448 7.509 6.172 1.00 0.00 780 SER A C 16
ATOM 17503 O O . SER A 1 42 ? -1.673 7.367 4.970 1.00 0.00 780 SER A O 16
ATOM 17511 N N . SER A 1 43 ? -1.325 8.700 6.749 1.00 0.00 781 SER A N 16
ATOM 17512 C CA . SER A 1 43 ? -1.453 9.936 5.987 1.00 0.00 781 SER A CA 16
ATOM 17513 C C . SER A 1 43 ? -0.329 10.062 4.963 1.00 0.00 781 SER A C 16
ATOM 17514 O O . SER A 1 43 ? -0.474 10.741 3.946 1.00 0.00 781 SER A O 16
ATOM 17522 N N . ASP A 1 44 ? 0.791 9.404 5.241 1.00 0.00 782 ASP A N 16
ATOM 17523 C CA . ASP A 1 44 ? 1.941 9.441 4.345 1.00 0.00 782 ASP A CA 16
ATOM 17524 C C . ASP A 1 44 ? 2.183 8.072 3.715 1.00 0.00 782 ASP A C 16
ATOM 17525 O O . ASP A 1 44 ? 2.701 7.973 2.603 1.00 0.00 782 ASP A O 16
ATOM 17534 N N . TRP A 1 45 ? 1.806 7.021 4.434 1.00 0.00 783 TRP A N 16
ATOM 17535 C CA . TRP A 1 45 ? 1.984 5.658 3.946 1.00 0.00 783 TRP A CA 16
ATOM 17536 C C . TRP A 1 45 ? 0.649 5.055 3.520 1.00 0.00 783 TRP A C 16
ATOM 17537 O O . TRP A 1 45 ? -0.411 5.502 3.956 1.00 0.00 783 TRP A O 16
ATOM 17558 N N . TRP A 1 46 ? 0.710 4.038 2.668 1.00 0.00 784 TRP A N 16
ATOM 17559 C CA . TRP A 1 46 ? -0.495 3.373 2.185 1.00 0.00 784 TRP A CA 16
ATOM 17560 C C . TRP A 1 46 ? -0.326 1.858 2.206 1.00 0.00 784 TRP A C 16
ATOM 17561 O O . TRP A 1 46 ? 0.795 1.349 2.216 1.00 0.00 784 TRP A O 16
ATOM 17582 N N . ARG A 1 47 ? -1.446 1.142 2.212 1.00 0.00 785 ARG A N 16
ATOM 17583 C CA . ARG A 1 47 ? -1.421 -0.316 2.233 1.00 0.00 785 ARG A CA 16
ATOM 17584 C C . ARG A 1 47 ? -1.696 -0.884 0.844 1.00 0.00 785 ARG A C 16
ATOM 17585 O O . ARG A 1 47 ? -2.749 -0.637 0.258 1.00 0.00 785 ARG A O 16
ATOM 17606 N N . GLY A 1 48 ? -0.739 -1.646 0.322 1.00 0.00 786 GLY A N 16
ATOM 17607 C CA . GLY A 1 48 ? -0.897 -2.237 -0.994 1.00 0.00 786 GLY A CA 16
ATOM 17608 C C . GLY A 1 48 ? -0.203 -3.579 -1.114 1.00 0.00 786 GLY A C 16
ATOM 17609 O O . GLY A 1 48 ? 0.501 -4.004 -0.199 1.00 0.00 786 GLY A O 16
ATOM 17613 N N . GLU A 1 49 ? -0.403 -4.248 -2.245 1.00 0.00 787 GLU A N 16
ATOM 17614 C CA . GLU A 1 49 ? 0.208 -5.551 -2.480 1.00 0.00 787 GLU A CA 16
ATOM 17615 C C . GLU A 1 49 ? 0.634 -5.698 -3.937 1.00 0.00 787 GLU A C 16
ATOM 17616 O O . GLU A 1 49 ? -0.204 -5.786 -4.835 1.00 0.00 787 GLU A O 16
ATOM 17628 N N . HIS A 1 50 ? 1.943 -5.724 -4.165 1.00 0.00 788 HIS A N 16
ATOM 17629 C CA . HIS A 1 50 ? 2.482 -5.860 -5.514 1.00 0.00 788 HIS A CA 16
ATOM 17630 C C . HIS A 1 50 ? 2.584 -7.330 -5.912 1.00 0.00 788 HIS A C 16
ATOM 17631 O O . HIS A 1 50 ? 2.180 -8.216 -5.160 1.00 0.00 788 HIS A O 16
ATOM 17645 N N . ASN A 1 51 ? 3.126 -7.580 -7.100 1.00 0.00 789 ASN A N 16
ATOM 17646 C CA . ASN A 1 51 ? 3.279 -8.941 -7.599 1.00 0.00 789 ASN A CA 16
ATOM 17647 C C . ASN A 1 51 ? 4.008 -9.814 -6.582 1.00 0.00 789 ASN A C 16
ATOM 17648 O O . ASN A 1 51 ? 5.237 -9.823 -6.523 1.00 0.00 789 ASN A O 16
ATOM 17659 N N . GLY A 1 52 ? 3.241 -10.549 -5.782 1.00 0.00 790 GLY A N 16
ATOM 17660 C CA . GLY A 1 52 ? 3.831 -11.415 -4.779 1.00 0.00 790 GLY A CA 16
ATOM 17661 C C . GLY A 1 52 ? 4.459 -10.639 -3.639 1.00 0.00 790 GLY A C 16
ATOM 17662 O O . GLY A 1 52 ? 5.269 -11.177 -2.884 1.00 0.00 790 GLY A O 16
ATOM 17666 N N . MET A 1 53 ? 4.087 -9.369 -3.514 1.00 0.00 791 MET A N 16
ATOM 17667 C CA . MET A 1 53 ? 4.621 -8.517 -2.457 1.00 0.00 791 MET A CA 16
ATOM 17668 C C . MET A 1 53 ? 3.493 -7.861 -1.667 1.00 0.00 791 MET A C 16
ATOM 17669 O O . MET A 1 53 ? 2.464 -7.485 -2.229 1.00 0.00 791 MET A O 16
ATOM 17683 N N . ARG A 1 54 ? 3.693 -7.726 -0.360 1.00 0.00 792 ARG A N 16
ATOM 17684 C CA . ARG A 1 54 ? 2.693 -7.117 0.508 1.00 0.00 792 ARG A CA 16
ATOM 17685 C C . ARG A 1 54 ? 3.352 -6.228 1.558 1.00 0.00 792 ARG A C 16
ATOM 17686 O O . ARG A 1 54 ? 4.227 -6.671 2.300 1.00 0.00 792 ARG A O 16
ATOM 17707 N N . GLY A 1 55 ? 2.926 -4.969 1.613 1.00 0.00 793 GLY A N 16
ATOM 17708 C CA . GLY A 1 55 ? 3.486 -4.037 2.574 1.00 0.00 793 GLY A CA 16
ATOM 17709 C C . GLY A 1 55 ? 2.916 -2.641 2.427 1.00 0.00 793 GLY A C 16
ATOM 17710 O O . GLY A 1 55 ? 1.847 -2.456 1.843 1.00 0.00 793 GLY A O 16
ATOM 17714 N N . LEU A 1 56 ? 3.629 -1.654 2.959 1.00 0.00 794 LEU A N 16
ATOM 17715 C CA . LEU A 1 56 ? 3.187 -0.265 2.886 1.00 0.00 794 LEU A CA 16
ATOM 17716 C C . LEU A 1 56 ? 3.614 0.374 1.568 1.00 0.00 794 LEU A C 16
ATOM 17717 O O . LEU A 1 56 ? 4.272 -0.262 0.744 1.00 0.00 794 LEU A O 16
ATOM 17733 N N . ILE A 1 57 ? 3.239 1.634 1.379 1.00 0.00 795 ILE A N 16
ATOM 17734 C CA . ILE A 1 57 ? 3.587 2.359 0.163 1.00 0.00 795 ILE A CA 16
ATOM 17735 C C . ILE A 1 57 ? 3.715 3.855 0.433 1.00 0.00 795 ILE A C 16
ATOM 17736 O O . ILE A 1 57 ? 2.860 4.472 1.068 1.00 0.00 795 ILE A O 16
ATOM 17752 N N . PRO A 1 58 ? 4.809 4.453 -0.061 1.00 0.00 796 PRO A N 16
ATOM 17753 C CA . PRO A 1 58 ? 5.075 5.885 0.112 1.00 0.00 796 PRO A CA 16
ATOM 17754 C C . PRO A 1 58 ? 4.115 6.754 -0.693 1.00 0.00 796 PRO A C 16
ATOM 17755 O O . PRO A 1 58 ? 4.037 6.640 -1.917 1.00 0.00 796 PRO A O 16
ATOM 17766 N N . HIS A 1 59 ? 3.386 7.622 0.001 1.00 0.00 797 HIS A N 16
ATOM 17767 C CA . HIS A 1 59 ? 2.432 8.512 -0.651 1.00 0.00 797 HIS A CA 16
ATOM 17768 C C . HIS A 1 59 ? 3.154 9.622 -1.409 1.00 0.00 797 HIS A C 16
ATOM 17769 O O . HIS A 1 59 ? 2.530 10.411 -2.120 1.00 0.00 797 HIS A O 16
ATOM 17783 N N . LYS A 1 60 ? 4.472 9.678 -1.252 1.00 0.00 798 LYS A N 16
ATOM 17784 C CA . LYS A 1 60 ? 5.280 10.690 -1.922 1.00 0.00 798 LYS A CA 16
ATOM 17785 C C . LYS A 1 60 ? 5.756 10.194 -3.283 1.00 0.00 798 LYS A C 16
ATOM 17786 O O . LYS A 1 60 ? 5.823 10.960 -4.245 1.00 0.00 798 LYS A O 16
ATOM 17805 N N . TYR A 1 61 ? 6.083 8.909 -3.358 1.00 0.00 799 TYR A N 16
ATOM 17806 C CA . TYR A 1 61 ? 6.553 8.311 -4.602 1.00 0.00 799 TYR A CA 16
ATOM 17807 C C . TYR A 1 61 ? 5.390 7.728 -5.400 1.00 0.00 799 TYR A C 16
ATOM 17808 O O . TYR A 1 61 ? 5.589 6.924 -6.311 1.00 0.00 799 TYR A O 16
ATOM 17826 N N . ILE A 1 62 ? 4.176 8.141 -5.051 1.00 0.00 800 ILE A N 16
ATOM 17827 C CA . ILE A 1 62 ? 2.981 7.663 -5.735 1.00 0.00 800 ILE A CA 16
ATOM 17828 C C . ILE A 1 62 ? 1.979 8.792 -5.944 1.00 0.00 800 ILE A C 16
ATOM 17829 O O . ILE A 1 62 ? 1.768 9.623 -5.060 1.00 0.00 800 ILE A O 16
ATOM 17845 N N . THR A 1 63 ? 1.360 8.816 -7.121 1.00 0.00 801 THR A N 16
ATOM 17846 C CA . THR A 1 63 ? 0.378 9.842 -7.448 1.00 0.00 801 THR A CA 16
ATOM 17847 C C . THR A 1 63 ? -1.022 9.250 -7.555 1.00 0.00 801 THR A C 16
ATOM 17848 O O . THR A 1 63 ? -1.325 8.514 -8.495 1.00 0.00 801 THR A O 16
ATOM 17859 N N . LEU A 1 64 ? -1.873 9.575 -6.588 1.00 0.00 802 LEU A N 16
ATOM 17860 C CA . LEU A 1 64 ? -3.243 9.074 -6.575 1.00 0.00 802 LEU A CA 16
ATOM 17861 C C . LEU A 1 64 ? -4.032 9.615 -7.763 1.00 0.00 802 LEU A C 16
ATOM 17862 O O . LEU A 1 64 ? -3.727 10.674 -8.312 1.00 0.00 802 LEU A O 16
ATOM 17878 N N . PRO A 1 65 ? -5.072 8.872 -8.171 1.00 0.00 803 PRO A N 16
ATOM 17879 C CA . PRO A 1 65 ? -5.928 9.259 -9.297 1.00 0.00 803 PRO A CA 16
ATOM 17880 C C . PRO A 1 65 ? -6.794 10.473 -8.977 1.00 0.00 803 PRO A C 16
ATOM 17881 O O . PRO A 1 65 ? -6.964 10.835 -7.813 1.00 0.00 803 PRO A O 16
ATOM 17892 N N . ALA A 1 66 ? -7.338 11.096 -10.016 1.00 0.00 804 ALA A N 16
ATOM 17893 C CA . ALA A 1 66 ? -8.189 12.267 -9.845 1.00 0.00 804 ALA A CA 16
ATOM 17894 C C . ALA A 1 66 ? -9.082 12.122 -8.618 1.00 0.00 804 ALA A C 16
ATOM 17895 O O . ALA A 1 66 ? -9.339 11.013 -8.152 1.00 0.00 804 ALA A O 16
ATOM 17902 N N . GLY A 1 67 ? -9.553 13.252 -8.097 1.00 0.00 805 GLY A N 16
ATOM 17903 C CA . GLY A 1 67 ? -10.412 13.228 -6.928 1.00 0.00 805 GLY A CA 16
ATOM 17904 C C . GLY A 1 67 ? -9.712 12.668 -5.706 1.00 0.00 805 GLY A C 16
ATOM 17905 O O . GLY A 1 67 ? -10.280 11.859 -4.970 1.00 0.00 805 GLY A O 16
ATOM 17909 N N . THR A 1 68 ? -8.472 13.096 -5.487 1.00 0.00 806 THR A N 16
ATOM 17910 C CA . THR A 1 68 ? -7.692 12.630 -4.348 1.00 0.00 806 THR A CA 16
ATOM 17911 C C . THR A 1 68 ? -8.385 12.967 -3.032 1.00 0.00 806 THR A C 16
ATOM 17912 O O . THR A 1 68 ? -8.448 12.139 -2.124 1.00 0.00 806 THR A O 16
ATOM 17923 N N . GLU A 1 69 ? -8.905 14.187 -2.938 1.00 0.00 807 GLU A N 16
ATOM 17924 C CA . GLU A 1 69 ? -9.593 14.632 -1.732 1.00 0.00 807 GLU A CA 16
ATOM 17925 C C . GLU A 1 69 ? -10.926 15.289 -2.078 1.00 0.00 807 GLU A C 16
ATOM 17926 O O . GLU A 1 69 ? -11.923 15.104 -1.380 1.00 0.00 807 GLU A O 16
ATOM 17938 N N . LYS A 1 70 ? -10.936 16.059 -3.161 1.00 0.00 808 LYS A N 16
ATOM 17939 C CA . LYS A 1 70 ? -12.145 16.744 -3.602 1.00 0.00 808 LYS A CA 16
ATOM 17940 C C . LYS A 1 70 ? -13.137 15.759 -4.212 1.00 0.00 808 LYS A C 16
ATOM 17941 O O . LYS A 1 70 ? -12.745 14.807 -4.886 1.00 0.00 808 LYS A O 16
ATOM 17960 N N . GLN A 1 71 ? -14.423 15.995 -3.971 1.00 0.00 809 GLN A N 16
ATOM 17961 C CA . GLN A 1 71 ? -15.470 15.128 -4.498 1.00 0.00 809 GLN A CA 16
ATOM 17962 C C . GLN A 1 71 ? -16.407 15.903 -5.418 1.00 0.00 809 GLN A C 16
ATOM 17963 O O . GLN A 1 71 ? -16.299 17.123 -5.547 1.00 0.00 809 GLN A O 16
ATOM 17977 N N . VAL A 1 72 ? -17.327 15.187 -6.058 1.00 0.00 810 VAL A N 16
ATOM 17978 C CA . VAL A 1 72 ? -18.284 15.808 -6.966 1.00 0.00 810 VAL A CA 16
ATOM 17979 C C . VAL A 1 72 ? -19.643 15.122 -6.885 1.00 0.00 810 VAL A C 16
ATOM 17980 O O . VAL A 1 72 ? -19.728 13.90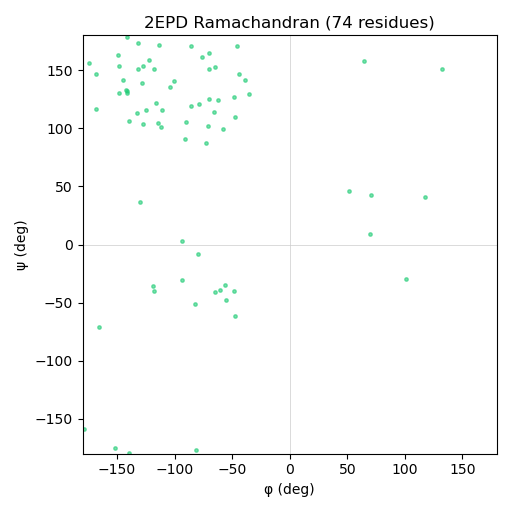9 -6.689 1.00 0.00 810 VAL A O 16
ATOM 17993 N N . VAL A 1 73 ? -20.705 15.905 -7.039 1.00 0.00 811 VAL A N 16
ATOM 17994 C CA . VAL A 1 73 ? -22.062 15.374 -6.985 1.00 0.00 811 VAL A CA 16
ATOM 17995 C C . VAL A 1 73 ? -22.693 15.338 -8.373 1.00 0.00 811 VAL A C 16
ATOM 17996 O O . VAL A 1 73 ? -22.560 16.281 -9.151 1.00 0.00 811 VAL A O 16
ATOM 18009 N N . GLY A 1 74 ? -23.383 14.242 -8.675 1.00 0.00 812 GLY A N 16
ATOM 18010 C CA . GLY A 1 74 ? -24.026 14.103 -9.969 1.00 0.00 812 GLY A CA 16
ATOM 18011 C C . GLY A 1 74 ? -23.078 13.590 -11.035 1.00 0.00 812 GLY A C 16
ATOM 18012 O O . GLY A 1 74 ? -22.790 12.396 -11.095 1.00 0.00 812 GLY A O 16
ATOM 18016 N N . ALA A 1 75 ? -22.595 14.495 -11.879 1.00 0.00 813 ALA A N 16
ATOM 18017 C CA . ALA A 1 75 ? -21.674 14.128 -12.948 1.00 0.00 813 ALA A CA 16
ATOM 18018 C C . ALA A 1 75 ? -20.628 15.215 -13.169 1.00 0.00 813 ALA A C 16
ATOM 18019 O O . ALA A 1 75 ? -20.933 16.405 -13.114 1.00 0.00 813 ALA A O 16
ATOM 18026 N N . GLY A 1 76 ? -19.390 14.797 -13.420 1.00 0.00 814 GLY A N 16
ATOM 18027 C CA . GLY A 1 76 ? -18.317 15.747 -13.645 1.00 0.00 814 GLY A CA 16
ATOM 18028 C C . GLY A 1 76 ? -16.946 15.119 -13.499 1.00 0.00 814 GLY A C 16
ATOM 18029 O O . GLY A 1 76 ? -15.947 15.681 -13.948 1.00 0.00 814 GLY A O 16
ATOM 18033 N N . GLY A 1 1 ? -32.088 13.370 -1.053 1.00 0.00 739 GLY A N 17
ATOM 18034 C CA . GLY A 1 1 ? -32.988 12.332 -1.520 1.00 0.00 739 GLY A CA 17
ATOM 18035 C C . GLY A 1 1 ? -32.408 10.942 -1.353 1.00 0.00 739 GLY A C 17
ATOM 18036 O O . GLY A 1 1 ? -31.949 10.580 -0.269 1.00 0.00 739 GLY A O 17
ATOM 18040 N N . SER A 1 2 ? -32.429 10.160 -2.427 1.00 0.00 740 SER A N 17
ATOM 18041 C CA . SER A 1 2 ? -31.906 8.799 -2.392 1.00 0.00 740 SER A CA 17
ATOM 18042 C C . SER A 1 2 ? -30.385 8.805 -2.268 1.00 0.00 740 SER A C 17
ATOM 18043 O O . SER A 1 2 ? -29.670 8.868 -3.268 1.00 0.00 740 SER A O 17
ATOM 18051 N N . SER A 1 3 ? -29.898 8.739 -1.033 1.00 0.00 741 SER A N 17
ATOM 18052 C CA . SER A 1 3 ? -28.463 8.741 -0.776 1.00 0.00 741 SER A CA 17
ATOM 18053 C C . SER A 1 3 ? -27.943 7.319 -0.588 1.00 0.00 741 SER A C 17
ATOM 18054 O O . SER A 1 3 ? -28.721 6.374 -0.457 1.00 0.00 741 SER A O 17
ATOM 18062 N N . GLY A 1 4 ? -26.622 7.175 -0.574 1.00 0.00 742 GLY A N 17
ATOM 18063 C CA . GLY A 1 4 ? -26.019 5.866 -0.401 1.00 0.00 742 GLY A CA 17
ATOM 18064 C C . GLY A 1 4 ? -24.685 5.744 -1.109 1.00 0.00 742 GLY A C 17
ATOM 18065 O O . GLY A 1 4 ? -24.629 5.684 -2.337 1.00 0.00 742 GLY A O 17
ATOM 18069 N N . SER A 1 5 ? -23.606 5.707 -0.333 1.00 0.00 743 SER A N 17
ATOM 18070 C CA . SER A 1 5 ? -22.264 5.597 -0.894 1.00 0.00 743 SER A CA 17
ATOM 18071 C C . SER A 1 5 ? -21.785 4.149 -0.874 1.00 0.00 743 SER A C 17
ATOM 18072 O O . SER A 1 5 ? -22.118 3.386 0.032 1.00 0.00 743 SER A O 17
ATOM 18080 N N . SER A 1 6 ? -21.001 3.778 -1.882 1.00 0.00 744 SER A N 17
ATOM 18081 C CA . SER A 1 6 ? -20.478 2.420 -1.983 1.00 0.00 744 SER A CA 17
ATOM 18082 C C . SER A 1 6 ? -18.995 2.435 -2.342 1.00 0.00 744 SER A C 17
ATOM 18083 O O . SER A 1 6 ? -18.570 3.156 -3.243 1.00 0.00 744 SER A O 17
ATOM 18091 N N . GLY A 1 7 ? -18.212 1.632 -1.627 1.00 0.00 745 GLY A N 17
ATOM 18092 C CA . GLY A 1 7 ? -16.785 1.567 -1.884 1.00 0.00 745 GLY A CA 17
ATOM 18093 C C . GLY A 1 7 ? -16.192 0.220 -1.523 1.00 0.00 745 GLY A C 17
ATOM 18094 O O . GLY A 1 7 ? -16.131 -0.682 -2.358 1.00 0.00 745 GLY A O 17
ATOM 18098 N N . GLU A 1 8 ? -15.752 0.083 -0.275 1.00 0.00 746 GLU A N 17
ATOM 18099 C CA . GLU A 1 8 ? -15.158 -1.164 0.192 1.00 0.00 746 GLU A CA 17
ATOM 18100 C C . GLU A 1 8 ? -14.375 -1.846 -0.925 1.00 0.00 746 GLU A C 17
ATOM 18101 O O . GLU A 1 8 ? -14.316 -3.072 -0.998 1.00 0.00 746 GLU A O 17
ATOM 18113 N N . GLY A 1 9 ? -13.773 -1.040 -1.796 1.00 0.00 747 GLY A N 17
ATOM 18114 C CA . GLY A 1 9 ? -13.002 -1.583 -2.899 1.00 0.00 747 GLY A CA 17
ATOM 18115 C C . GLY A 1 9 ? -11.522 -1.277 -2.777 1.00 0.00 747 GLY A C 17
ATOM 18116 O O . GLY A 1 9 ? -10.952 -1.354 -1.688 1.00 0.00 747 GLY A O 17
ATOM 18120 N N . VAL A 1 10 ? -10.897 -0.931 -3.898 1.00 0.00 748 VAL A N 17
ATOM 18121 C CA . VAL A 1 10 ? -9.474 -0.613 -3.912 1.00 0.00 748 VAL A CA 17
ATOM 18122 C C . VAL A 1 10 ? -9.164 0.473 -4.937 1.00 0.00 748 VAL A C 17
ATOM 18123 O O . VAL A 1 10 ? -9.715 0.478 -6.038 1.00 0.00 748 VAL A O 17
ATOM 18136 N N . VAL A 1 11 ? -8.278 1.392 -4.567 1.00 0.00 749 VAL A N 17
ATOM 18137 C CA . VAL A 1 11 ? -7.893 2.483 -5.454 1.00 0.00 749 VAL A CA 17
ATOM 18138 C C . VAL A 1 11 ? -6.542 2.209 -6.107 1.00 0.00 749 VAL A C 17
ATOM 18139 O O . VAL A 1 11 ? -5.532 2.051 -5.422 1.00 0.00 749 VAL A O 17
ATOM 18152 N N . GLU A 1 12 ? -6.533 2.156 -7.435 1.00 0.00 750 GLU A N 17
ATOM 18153 C CA . GLU A 1 12 ? -5.306 1.901 -8.180 1.00 0.00 750 GLU A CA 17
ATOM 18154 C C . GLU A 1 12 ? -4.513 3.190 -8.379 1.00 0.00 750 GLU A C 17
ATOM 18155 O O . GLU A 1 12 ? -5.041 4.187 -8.869 1.00 0.00 750 GLU A O 17
ATOM 18167 N N . ALA A 1 13 ? -3.241 3.160 -7.993 1.00 0.00 751 ALA A N 17
ATOM 18168 C CA . ALA A 1 13 ? -2.374 4.323 -8.129 1.00 0.00 751 ALA A CA 17
ATOM 18169 C C . ALA A 1 13 ? -1.166 4.009 -9.006 1.00 0.00 751 ALA A C 17
ATOM 18170 O O . ALA A 1 13 ? -0.834 2.844 -9.226 1.00 0.00 751 ALA A O 17
ATOM 18177 N N . VAL A 1 14 ? -0.514 5.054 -9.504 1.00 0.00 752 VAL A N 17
ATOM 18178 C CA . VAL A 1 14 ? 0.657 4.889 -10.357 1.00 0.00 752 VAL A CA 17
ATOM 18179 C C . VAL A 1 14 ? 1.919 5.384 -9.659 1.00 0.00 752 VAL A C 17
ATOM 18180 O O . VAL A 1 14 ? 1.915 6.436 -9.020 1.00 0.00 752 VAL A O 17
ATOM 18193 N N . ALA A 1 15 ? 2.998 4.619 -9.786 1.00 0.00 753 ALA A N 17
ATOM 18194 C CA . ALA A 1 15 ? 4.268 4.981 -9.170 1.00 0.00 753 ALA A CA 17
ATOM 18195 C C . ALA A 1 15 ? 4.950 6.107 -9.939 1.00 0.00 753 ALA A C 17
ATOM 18196 O O . ALA A 1 15 ? 5.413 5.913 -11.064 1.00 0.00 753 ALA A O 17
ATOM 18203 N N . CYS A 1 16 ? 5.008 7.285 -9.327 1.00 0.00 754 CYS A N 17
ATOM 18204 C CA . CYS A 1 16 ? 5.632 8.444 -9.955 1.00 0.00 754 CYS A CA 17
ATOM 18205 C C . CYS A 1 16 ? 7.152 8.310 -9.953 1.00 0.00 754 CYS A C 17
ATOM 18206 O O . CYS A 1 16 ? 7.830 8.806 -10.854 1.00 0.00 754 CYS A O 17
ATOM 18214 N N . PHE A 1 17 ? 7.681 7.640 -8.935 1.00 0.00 755 PHE A N 17
ATOM 18215 C CA . PHE A 1 17 ? 9.120 7.444 -8.815 1.00 0.00 755 PHE A CA 17
ATOM 18216 C C . PHE A 1 17 ? 9.440 6.019 -8.369 1.00 0.00 755 PHE A C 17
ATOM 18217 O O . PHE A 1 17 ? 8.589 5.327 -7.811 1.00 0.00 755 PHE A O 17
ATOM 18234 N N . ALA A 1 18 ? 10.672 5.590 -8.621 1.00 0.00 756 ALA A N 17
ATOM 18235 C CA . ALA A 1 18 ? 11.105 4.249 -8.245 1.00 0.00 756 ALA A CA 17
ATOM 18236 C C . ALA A 1 18 ? 11.468 4.184 -6.765 1.00 0.00 756 ALA A C 17
ATOM 18237 O O . ALA A 1 18 ? 12.233 5.010 -6.267 1.00 0.00 756 ALA A O 17
ATOM 18244 N N . TYR A 1 19 ? 10.913 3.199 -6.068 1.00 0.00 757 TYR A N 17
ATOM 18245 C CA . TYR A 1 19 ? 11.176 3.028 -4.644 1.00 0.00 757 TYR A CA 17
ATOM 18246 C C . TYR A 1 19 ? 11.760 1.648 -4.359 1.00 0.00 757 TYR A C 17
ATOM 18247 O O . TYR A 1 19 ? 11.509 0.690 -5.092 1.00 0.00 757 TYR A O 17
ATOM 18265 N N . THR A 1 20 ? 12.540 1.552 -3.288 1.00 0.00 758 THR A N 17
ATOM 18266 C CA . THR A 1 20 ? 13.161 0.291 -2.904 1.00 0.00 758 THR A CA 17
ATOM 18267 C C . THR A 1 20 ? 12.966 0.011 -1.419 1.00 0.00 758 THR A C 17
ATOM 18268 O O . THR A 1 20 ? 13.755 0.455 -0.585 1.00 0.00 758 THR A O 17
ATOM 18279 N N . GLY A 1 21 ? 11.910 -0.729 -1.094 1.00 0.00 759 GLY A N 17
ATOM 18280 C CA . GLY A 1 21 ? 11.632 -1.056 0.292 1.00 0.00 759 GLY A CA 17
ATOM 18281 C C . GLY A 1 21 ? 12.867 -1.519 1.038 1.00 0.00 759 GLY A C 17
ATOM 18282 O O . GLY A 1 21 ? 13.536 -2.464 0.619 1.00 0.00 759 GLY A O 17
ATOM 18286 N N . ARG A 1 22 ? 13.172 -0.852 2.147 1.00 0.00 760 ARG A N 17
ATOM 18287 C CA . ARG A 1 22 ? 14.337 -1.200 2.951 1.00 0.00 760 ARG A CA 17
ATOM 18288 C C . ARG A 1 22 ? 14.071 -2.452 3.781 1.00 0.00 760 ARG A C 17
ATOM 18289 O O . ARG A 1 22 ? 14.982 -3.233 4.057 1.00 0.00 760 ARG A O 17
ATOM 18310 N N . THR A 1 23 ? 12.816 -2.638 4.177 1.00 0.00 761 THR A N 17
ATOM 18311 C CA . THR A 1 23 ? 12.430 -3.794 4.977 1.00 0.00 761 THR A CA 17
ATOM 18312 C C . THR A 1 23 ? 11.097 -4.366 4.508 1.00 0.00 761 THR A C 17
ATOM 18313 O O . THR A 1 23 ? 10.380 -3.738 3.729 1.00 0.00 761 THR A O 17
ATOM 18324 N N . ALA A 1 24 ? 10.771 -5.562 4.986 1.00 0.00 762 ALA A N 17
ATOM 18325 C CA . ALA A 1 24 ? 9.522 -6.218 4.618 1.00 0.00 762 ALA A CA 17
ATOM 18326 C C . ALA A 1 24 ? 8.350 -5.246 4.687 1.00 0.00 762 ALA A C 17
ATOM 18327 O O . ALA A 1 24 ? 7.479 -5.247 3.818 1.00 0.00 762 ALA A O 17
ATOM 18334 N N . GLN A 1 25 ? 8.334 -4.418 5.727 1.00 0.00 763 GLN A N 17
ATOM 18335 C CA . GLN A 1 25 ? 7.267 -3.441 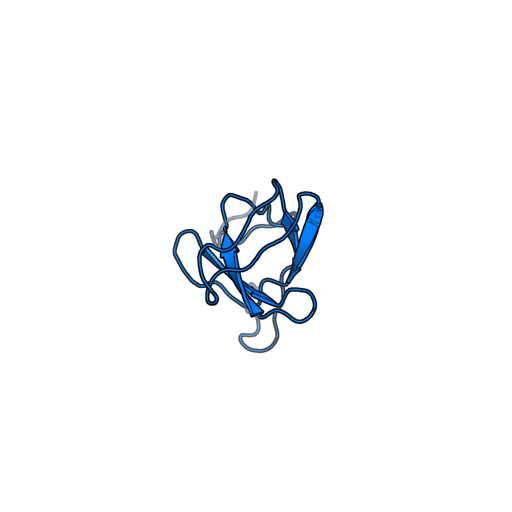5.910 1.00 0.00 763 GLN A CA 17
ATOM 18336 C C . GLN A 1 25 ? 7.115 -2.564 4.672 1.00 0.00 763 GLN A C 17
ATOM 18337 O O . GLN A 1 25 ? 6.000 -2.250 4.256 1.00 0.00 763 GLN A O 17
ATOM 18351 N N . GLU A 1 26 ? 8.242 -2.171 4.087 1.00 0.00 764 GLU A N 17
ATOM 18352 C CA . GLU A 1 26 ? 8.233 -1.329 2.897 1.00 0.00 764 GLU A CA 17
ATOM 18353 C C . GLU A 1 26 ? 8.316 -2.176 1.631 1.00 0.00 764 GLU A C 17
ATOM 18354 O O . GLU A 1 26 ? 9.116 -3.109 1.546 1.00 0.00 764 GLU A O 17
ATOM 18366 N N . LEU A 1 27 ? 7.486 -1.844 0.649 1.00 0.00 765 LEU A N 17
ATOM 18367 C CA . LEU A 1 27 ? 7.464 -2.573 -0.615 1.00 0.00 765 LEU A CA 17
ATOM 18368 C C . LEU A 1 27 ? 8.523 -2.035 -1.572 1.00 0.00 765 LEU A C 17
ATOM 18369 O O . LEU A 1 27 ? 9.261 -1.108 -1.240 1.00 0.00 765 LEU A O 17
ATOM 18385 N N . SER A 1 28 ? 8.590 -2.623 -2.762 1.00 0.00 766 SER A N 17
ATOM 18386 C CA . SER A 1 28 ? 9.560 -2.204 -3.768 1.00 0.00 766 SER A CA 17
ATOM 18387 C C . SER A 1 28 ? 8.950 -2.257 -5.165 1.00 0.00 766 SER A C 17
ATOM 18388 O O . SER A 1 28 ? 8.382 -3.272 -5.569 1.00 0.00 766 SER A O 17
ATOM 18396 N N . PHE A 1 29 ? 9.073 -1.157 -5.900 1.00 0.00 767 PHE A N 17
ATOM 18397 C CA . PHE A 1 29 ? 8.534 -1.076 -7.252 1.00 0.00 767 PHE A CA 17
ATOM 18398 C C . PHE A 1 29 ? 9.298 -0.048 -8.082 1.00 0.00 767 PHE A C 17
ATOM 18399 O O . PHE A 1 29 ? 10.061 0.755 -7.545 1.00 0.00 767 PHE A O 17
ATOM 18416 N N . ARG A 1 30 ? 9.087 -0.081 -9.394 1.00 0.00 768 ARG A N 17
ATOM 18417 C CA . ARG A 1 30 ? 9.756 0.846 -10.298 1.00 0.00 768 ARG A CA 17
ATOM 18418 C C . ARG A 1 30 ? 8.768 1.862 -10.864 1.00 0.00 768 ARG A C 17
ATOM 18419 O O . ARG A 1 30 ? 7.579 1.576 -11.002 1.00 0.00 768 ARG A O 17
ATOM 18440 N N . ARG A 1 31 ? 9.270 3.050 -11.189 1.00 0.00 769 ARG A N 17
ATOM 18441 C CA . ARG A 1 31 ? 8.432 4.109 -11.738 1.00 0.00 769 ARG A CA 17
ATOM 18442 C C . ARG A 1 31 ? 7.483 3.557 -12.798 1.00 0.00 769 ARG A C 17
ATOM 18443 O O . ARG A 1 31 ? 7.909 2.894 -13.743 1.00 0.00 769 ARG A O 17
ATOM 18464 N N . GLY A 1 32 ? 6.193 3.835 -12.633 1.00 0.00 770 GLY A N 17
ATOM 18465 C CA . GLY A 1 32 ? 5.204 3.358 -13.582 1.00 0.00 770 GLY A CA 17
ATOM 18466 C C . GLY A 1 32 ? 4.462 2.135 -13.082 1.00 0.00 770 GLY A C 17
ATOM 18467 O O . GLY A 1 32 ? 3.302 1.918 -13.431 1.00 0.00 770 GLY A O 17
ATOM 18471 N N . ASP A 1 33 ? 5.134 1.332 -12.263 1.00 0.00 771 ASP A N 17
ATOM 18472 C CA . ASP A 1 33 ? 4.531 0.123 -11.714 1.00 0.00 771 ASP A CA 17
ATOM 18473 C C . ASP A 1 33 ? 3.284 0.458 -10.902 1.00 0.00 771 ASP A C 17
ATOM 18474 O O . ASP A 1 33 ? 3.366 1.101 -9.855 1.00 0.00 771 ASP A O 17
ATOM 18483 N N . VAL A 1 34 ? 2.129 0.019 -11.392 1.00 0.00 772 VAL A N 17
ATOM 18484 C CA . VAL A 1 34 ? 0.864 0.272 -10.712 1.00 0.00 772 VAL A CA 17
ATOM 18485 C C . VAL A 1 34 ? 0.727 -0.596 -9.466 1.00 0.00 772 VAL A C 17
ATOM 18486 O O . VAL A 1 34 ? 1.184 -1.739 -9.439 1.00 0.00 772 VAL A O 17
ATOM 18499 N N . LEU A 1 35 ? 0.096 -0.045 -8.435 1.00 0.00 773 LEU A N 17
ATOM 18500 C CA . LEU A 1 35 ? -0.102 -0.768 -7.184 1.00 0.00 773 LEU A CA 17
ATOM 18501 C C . LEU A 1 35 ? -1.486 -0.487 -6.606 1.00 0.00 773 LEU A C 17
ATOM 18502 O O . LEU A 1 35 ? -1.923 0.662 -6.548 1.00 0.00 773 LEU A O 17
ATOM 18518 N N . ARG A 1 36 ? -2.168 -1.544 -6.178 1.00 0.00 774 ARG A N 17
ATOM 18519 C CA . ARG A 1 36 ? -3.501 -1.411 -5.603 1.00 0.00 774 ARG A CA 17
ATOM 18520 C C . ARG A 1 36 ? -3.427 -0.875 -4.177 1.00 0.00 774 ARG A C 17
ATOM 18521 O O . ARG A 1 36 ? -2.758 -1.452 -3.318 1.00 0.00 774 ARG A O 17
ATOM 18542 N N . LEU A 1 37 ? -4.118 0.233 -3.930 1.00 0.00 775 LEU A N 17
ATOM 18543 C CA . LEU A 1 37 ? -4.131 0.849 -2.608 1.00 0.00 775 LEU A CA 17
ATOM 18544 C C . LEU A 1 37 ? -5.282 0.307 -1.766 1.00 0.00 775 LEU A C 17
ATOM 18545 O O . LEU A 1 37 ? -6.389 0.847 -1.788 1.00 0.00 775 LEU A O 17
ATOM 18561 N N . HIS A 1 38 ? -5.014 -0.762 -1.023 1.00 0.00 776 HIS A N 17
ATOM 18562 C CA . HIS A 1 38 ? -6.027 -1.375 -0.172 1.00 0.00 776 HIS A CA 17
ATOM 18563 C C . HIS A 1 38 ? -6.651 -0.341 0.761 1.00 0.00 776 HIS A C 17
ATOM 18564 O O . HIS A 1 38 ? -7.857 -0.103 0.719 1.00 0.00 776 HIS A O 17
ATOM 18578 N N . GLU A 1 39 ? -5.820 0.268 1.602 1.00 0.00 777 GLU A N 17
ATOM 18579 C CA . GLU A 1 39 ? -6.292 1.274 2.545 1.00 0.00 777 GLU A CA 17
ATOM 18580 C C . GLU A 1 39 ? -5.124 2.073 3.118 1.00 0.00 777 GLU A C 17
ATOM 18581 O O . GLU A 1 39 ? -4.048 1.528 3.367 1.00 0.00 777 GLU A O 17
ATOM 18593 N N . ARG A 1 40 ? -5.344 3.367 3.323 1.00 0.00 778 ARG A N 17
ATOM 18594 C CA . ARG A 1 40 ? -4.311 4.242 3.865 1.00 0.00 778 ARG A CA 17
ATOM 18595 C C . ARG A 1 40 ? -3.742 3.674 5.162 1.00 0.00 778 ARG A C 17
ATOM 18596 O O . ARG A 1 40 ? -4.476 3.436 6.121 1.00 0.00 778 ARG A O 17
ATOM 18617 N N . ALA A 1 41 ? -2.431 3.458 5.183 1.00 0.00 779 ALA A N 17
ATOM 18618 C CA . ALA A 1 41 ? -1.764 2.919 6.362 1.00 0.00 779 ALA A CA 17
ATOM 18619 C C . ALA A 1 41 ? -1.394 4.030 7.338 1.00 0.00 779 ALA A C 17
ATOM 18620 O O . ALA A 1 41 ? -1.641 3.922 8.539 1.00 0.00 779 ALA A O 17
ATOM 18627 N N . SER A 1 42 ? -0.799 5.098 6.815 1.00 0.00 780 SER A N 17
ATOM 18628 C CA . SER A 1 42 ? -0.390 6.227 7.642 1.00 0.00 780 SER A CA 17
ATOM 18629 C C . SER A 1 42 ? -0.771 7.549 6.982 1.00 0.00 780 SER A C 17
ATOM 18630 O O . SER A 1 42 ? -1.404 7.570 5.927 1.00 0.00 780 SER A O 17
ATOM 18638 N N . SER A 1 43 ? -0.379 8.652 7.612 1.00 0.00 781 SER A N 17
ATOM 18639 C CA . SER A 1 43 ? -0.682 9.979 7.090 1.00 0.00 781 SER A CA 17
ATOM 18640 C C . SER A 1 43 ? -0.052 10.178 5.715 1.00 0.00 781 SER A C 17
ATOM 18641 O O . SER A 1 43 ? -0.596 10.885 4.867 1.00 0.00 781 SER A O 17
ATOM 18649 N N . ASP A 1 44 ? 1.099 9.550 5.502 1.00 0.00 782 ASP A N 17
ATOM 18650 C CA . ASP A 1 44 ? 1.804 9.656 4.230 1.00 0.00 782 ASP A CA 17
ATOM 18651 C C . ASP A 1 44 ? 2.229 8.280 3.727 1.00 0.00 782 ASP A C 17
ATOM 18652 O O . ASP A 1 44 ? 3.331 8.111 3.207 1.00 0.00 782 ASP A O 17
ATOM 18661 N N . TRP A 1 45 ? 1.347 7.300 3.887 1.00 0.00 783 TRP A N 17
ATOM 18662 C CA . TRP A 1 45 ? 1.631 5.937 3.450 1.00 0.00 783 TRP A CA 17
ATOM 18663 C C . TRP A 1 45 ? 0.353 5.229 3.013 1.00 0.00 783 TRP A C 17
ATOM 18664 O O . TRP A 1 45 ? -0.750 5.731 3.227 1.00 0.00 783 TRP A O 17
ATOM 18685 N N . TRP A 1 46 ? 0.510 4.061 2.400 1.00 0.00 784 TRP A N 17
ATOM 18686 C CA . TRP A 1 46 ? -0.632 3.284 1.933 1.00 0.00 784 TRP A CA 17
ATOM 18687 C C . TRP A 1 46 ? -0.375 1.789 2.093 1.00 0.00 784 TRP A C 17
ATOM 18688 O O . TRP A 1 46 ? 0.734 1.373 2.426 1.00 0.00 784 TRP A O 17
ATOM 18709 N N . ARG A 1 47 ? -1.408 0.987 1.854 1.00 0.00 785 ARG A N 17
ATOM 18710 C CA . ARG A 1 47 ? -1.293 -0.462 1.973 1.00 0.00 785 ARG A CA 17
ATOM 18711 C C . ARG A 1 47 ? -1.739 -1.150 0.686 1.00 0.00 785 ARG A C 17
ATOM 18712 O O . ARG A 1 47 ? -2.920 -1.144 0.344 1.00 0.00 785 ARG A O 17
ATOM 18733 N N . GLY A 1 48 ? -0.783 -1.742 -0.023 1.00 0.00 786 GLY A N 17
ATOM 18734 C CA . GLY A 1 48 ? -1.097 -2.426 -1.264 1.00 0.00 786 GLY A CA 17
ATOM 18735 C C . GLY A 1 48 ? -0.339 -3.730 -1.416 1.00 0.00 786 GLY A C 17
ATOM 18736 O O . GLY A 1 48 ? 0.379 -4.147 -0.507 1.00 0.00 786 GLY A O 17
ATOM 18740 N N . GLU A 1 49 ? -0.500 -4.377 -2.566 1.00 0.00 787 GLU A N 17
ATOM 18741 C CA . GLU A 1 49 ? 0.173 -5.643 -2.830 1.00 0.00 787 GLU A CA 17
ATOM 18742 C C . GLU A 1 49 ? 0.824 -5.635 -4.210 1.00 0.00 787 GLU A C 17
ATOM 18743 O O . GLU A 1 49 ? 0.154 -5.438 -5.225 1.00 0.00 787 GLU A O 17
ATOM 18755 N N . HIS A 1 50 ? 2.136 -5.849 -4.240 1.00 0.00 788 HIS A N 17
ATOM 18756 C CA . HIS A 1 50 ? 2.879 -5.867 -5.495 1.00 0.00 788 HIS A CA 17
ATOM 18757 C C . HIS A 1 50 ? 2.713 -7.206 -6.207 1.00 0.00 788 HIS A C 17
ATOM 18758 O O . HIS A 1 50 ? 1.979 -8.079 -5.744 1.00 0.00 788 HIS A O 17
ATOM 18772 N N . ASN A 1 51 ? 3.398 -7.360 -7.335 1.00 0.00 789 ASN A N 17
ATOM 18773 C CA . ASN A 1 51 ? 3.325 -8.593 -8.111 1.00 0.00 789 ASN A CA 17
ATOM 18774 C C . ASN A 1 51 ? 3.978 -9.749 -7.359 1.00 0.00 789 ASN A C 17
ATOM 18775 O O . ASN A 1 51 ? 5.048 -10.224 -7.737 1.00 0.00 789 ASN A O 17
ATOM 18786 N N . GLY A 1 52 ? 3.325 -10.197 -6.291 1.00 0.00 790 GLY A N 17
ATOM 18787 C CA . GLY A 1 52 ? 3.856 -11.294 -5.503 1.00 0.00 790 GLY A CA 17
ATOM 18788 C C . GLY A 1 52 ? 4.259 -10.863 -4.106 1.00 0.00 790 GLY A C 17
ATOM 18789 O O . GLY A 1 52 ? 4.497 -11.699 -3.236 1.00 0.00 790 GLY A O 17
ATOM 18793 N N . MET A 1 53 ? 4.336 -9.553 -3.893 1.00 0.00 791 MET A N 17
ATOM 18794 C CA . MET A 1 53 ? 4.714 -9.013 -2.592 1.00 0.00 791 MET A CA 17
ATOM 18795 C C . MET A 1 53 ? 3.560 -8.229 -1.973 1.00 0.00 791 MET A C 17
ATOM 18796 O O . MET A 1 53 ? 2.607 -7.863 -2.661 1.00 0.00 791 MET A O 17
ATOM 18810 N N . ARG A 1 54 ? 3.653 -7.977 -0.672 1.00 0.00 792 ARG A N 17
ATOM 18811 C CA . ARG A 1 54 ? 2.616 -7.239 0.039 1.00 0.00 792 ARG A CA 17
ATOM 18812 C C . ARG A 1 54 ? 3.219 -6.400 1.163 1.00 0.00 792 ARG A C 17
ATOM 18813 O O . ARG A 1 54 ? 4.082 -6.867 1.905 1.00 0.00 792 ARG A O 17
ATOM 18834 N N . GLY A 1 55 ? 2.758 -5.159 1.281 1.00 0.00 793 GLY A N 17
ATOM 18835 C CA . GLY A 1 55 ? 3.263 -4.275 2.315 1.00 0.00 793 GLY A CA 17
ATOM 18836 C C . GLY A 1 55 ? 2.786 -2.847 2.141 1.00 0.00 793 GLY A C 17
ATOM 18837 O O . GLY A 1 55 ? 1.857 -2.583 1.377 1.00 0.00 793 GLY A O 17
ATOM 18841 N N . LEU A 1 56 ? 3.421 -1.922 2.853 1.00 0.00 794 LEU A N 17
ATOM 18842 C CA . LEU A 1 56 ? 3.055 -0.512 2.776 1.00 0.00 794 LEU A CA 17
ATOM 18843 C C . LEU A 1 56 ? 3.539 0.105 1.468 1.00 0.00 794 LEU A C 17
ATOM 18844 O O . LEU A 1 56 ? 4.321 -0.502 0.736 1.00 0.00 794 LEU A O 17
ATOM 18860 N N . ILE A 1 57 ? 3.072 1.316 1.182 1.00 0.00 795 ILE A N 17
ATOM 18861 C CA . ILE A 1 57 ? 3.460 2.017 -0.036 1.00 0.00 795 ILE A CA 17
ATOM 18862 C C . ILE A 1 57 ? 3.646 3.508 0.224 1.00 0.00 795 ILE A C 17
ATOM 18863 O O . ILE A 1 57 ? 2.803 4.167 0.832 1.00 0.00 795 ILE A O 17
ATOM 18879 N N . PRO A 1 58 ? 4.775 4.055 -0.250 1.00 0.00 796 PRO A N 17
ATOM 18880 C CA . PRO A 1 58 ? 5.097 5.475 -0.084 1.00 0.00 796 PRO A CA 17
ATOM 18881 C C . PRO A 1 58 ? 4.194 6.376 -0.920 1.00 0.00 796 PRO A C 17
ATOM 18882 O O . PRO A 1 58 ? 4.086 6.207 -2.135 1.00 0.00 796 PRO A O 17
ATOM 18893 N N . HIS A 1 59 ? 3.548 7.333 -0.262 1.00 0.00 797 HIS A N 17
ATOM 18894 C CA . HIS A 1 59 ? 2.655 8.262 -0.946 1.00 0.00 797 HIS A CA 17
ATOM 18895 C C . HIS A 1 59 ? 3.449 9.298 -1.735 1.00 0.00 797 HIS A C 17
ATOM 18896 O O . HIS A 1 59 ? 2.996 9.787 -2.770 1.00 0.00 797 HIS A O 17
ATOM 18910 N N . LYS A 1 60 ? 4.637 9.629 -1.240 1.00 0.00 798 LYS A N 17
ATOM 18911 C CA . LYS A 1 60 ? 5.495 10.607 -1.898 1.00 0.00 798 LYS A CA 17
ATOM 18912 C C . LYS A 1 60 ? 6.090 10.032 -3.180 1.00 0.00 798 LYS A C 17
ATOM 18913 O O . LYS A 1 60 ? 6.871 10.694 -3.864 1.00 0.00 798 LYS A O 17
ATOM 18932 N N . TYR A 1 61 ? 5.715 8.799 -3.500 1.00 0.00 799 TYR A N 17
ATOM 18933 C CA . TYR A 1 61 ? 6.213 8.136 -4.699 1.00 0.00 799 TYR A CA 17
ATOM 18934 C C . TYR A 1 61 ? 5.062 7.577 -5.530 1.00 0.00 799 TYR A C 17
ATOM 18935 O O . TYR A 1 61 ? 5.188 6.525 -6.158 1.00 0.00 799 TYR A O 17
ATOM 18953 N N . ILE A 1 62 ? 3.940 8.288 -5.528 1.00 0.00 800 ILE A N 17
ATOM 18954 C CA . ILE A 1 62 ? 2.766 7.866 -6.283 1.00 0.00 800 ILE A CA 17
ATOM 18955 C C . ILE A 1 62 ? 1.895 9.059 -6.658 1.00 0.00 800 ILE A C 17
ATOM 18956 O O . ILE A 1 62 ? 2.197 10.199 -6.304 1.00 0.00 800 ILE A O 17
ATOM 18972 N N . THR A 1 63 ? 0.809 8.790 -7.377 1.00 0.00 801 THR A N 17
ATOM 18973 C CA . THR A 1 63 ? -0.108 9.840 -7.800 1.00 0.00 801 THR A CA 17
ATOM 18974 C C . THR A 1 63 ? -1.526 9.304 -7.952 1.00 0.00 801 THR A C 17
ATOM 18975 O O . THR A 1 63 ? -1.837 8.606 -8.919 1.00 0.00 801 THR A O 17
ATOM 18986 N N . LEU A 1 64 ? -2.385 9.634 -6.994 1.00 0.00 802 LEU A N 17
ATOM 18987 C CA . LEU A 1 64 ? -3.773 9.185 -7.022 1.00 0.00 802 LEU A CA 17
ATOM 18988 C C . LEU A 1 64 ? -4.482 9.687 -8.276 1.00 0.00 802 LEU A C 17
ATOM 18989 O O . LEU A 1 64 ? -4.077 10.671 -8.896 1.00 0.00 802 LEU A O 17
ATOM 19005 N N . PRO A 1 65 ? -5.568 8.999 -8.657 1.00 0.00 803 PRO A N 17
ATOM 19006 C CA . PRO A 1 65 ? -6.358 9.358 -9.839 1.00 0.00 803 PRO A CA 17
ATOM 19007 C C . PRO A 1 65 ? -7.130 10.659 -9.646 1.00 0.00 803 PRO A C 17
ATOM 19008 O O . PRO A 1 65 ? -7.284 11.140 -8.523 1.00 0.00 803 PRO A O 17
ATOM 19019 N N . ALA A 1 66 ? -7.614 11.224 -10.747 1.00 0.00 804 ALA A N 17
ATOM 19020 C CA . ALA A 1 66 ? -8.372 12.467 -10.698 1.00 0.00 804 ALA A CA 17
ATOM 19021 C C . ALA A 1 66 ? -9.207 12.552 -9.425 1.00 0.00 804 ALA A C 17
ATOM 19022 O O . ALA A 1 66 ? -9.675 11.537 -8.910 1.00 0.00 804 ALA A O 17
ATOM 19029 N N . GLY A 1 67 ? -9.390 13.769 -8.921 1.00 0.00 805 GLY A N 17
ATOM 19030 C CA . GLY A 1 67 ? -10.167 13.962 -7.712 1.00 0.00 805 GLY A CA 17
ATOM 19031 C C . GLY A 1 67 ? -9.411 13.551 -6.464 1.00 0.00 805 GLY A C 17
ATOM 19032 O O . GLY A 1 67 ? -8.453 14.212 -6.063 1.00 0.00 805 GLY A O 17
ATOM 19036 N N . THR A 1 68 ? -9.843 12.455 -5.847 1.00 0.00 806 THR A N 17
ATOM 19037 C CA . THR A 1 68 ? -9.203 11.958 -4.636 1.00 0.00 806 THR A CA 17
ATOM 19038 C C . THR A 1 68 ? -8.745 13.106 -3.744 1.00 0.00 806 THR A C 17
ATOM 19039 O O . THR A 1 68 ? -7.705 13.021 -3.092 1.00 0.00 806 THR A O 17
ATOM 19050 N N . GLU A 1 69 ? -9.528 14.180 -3.721 1.00 0.00 807 GLU A N 17
ATOM 19051 C CA . GLU A 1 69 ? -9.201 15.346 -2.909 1.00 0.00 807 GLU A CA 17
ATOM 19052 C C . GLU A 1 69 ? -8.847 14.934 -1.483 1.00 0.00 807 GLU A C 17
ATOM 19053 O O . GLU A 1 69 ? -9.202 13.844 -1.033 1.00 0.00 807 GLU A O 17
ATOM 19065 N N . LYS A 1 70 ? -8.144 15.813 -0.777 1.00 0.00 808 LYS A N 17
ATOM 19066 C CA . LYS A 1 70 ? -7.741 15.543 0.598 1.00 0.00 808 LYS A CA 17
ATOM 19067 C C . LYS A 1 70 ? -7.127 16.783 1.239 1.00 0.00 808 LYS A C 17
ATOM 19068 O O . LYS A 1 70 ? -6.500 17.596 0.562 1.00 0.00 808 LYS A O 17
ATOM 19087 N N . GLN A 1 71 ? -7.313 16.921 2.548 1.00 0.00 809 GLN A N 17
ATOM 19088 C CA . GLN A 1 71 ? -6.776 18.063 3.279 1.00 0.00 809 GLN A CA 17
ATOM 19089 C C . GLN A 1 71 ? -5.260 17.962 3.410 1.00 0.00 809 GLN A C 17
ATOM 19090 O O . GLN A 1 71 ? -4.716 16.880 3.634 1.00 0.00 809 GLN A O 17
ATOM 19104 N N . VAL A 1 72 ? -4.582 19.096 3.268 1.00 0.00 810 VAL A N 17
ATOM 19105 C CA . VAL A 1 72 ? -3.128 19.136 3.371 1.00 0.00 810 VAL A CA 17
ATOM 19106 C C . VAL A 1 72 ? -2.662 18.668 4.745 1.00 0.00 810 VAL A C 17
ATOM 19107 O O . VAL A 1 72 ? -2.985 19.279 5.764 1.00 0.00 810 VAL A O 17
ATOM 19120 N N . VAL A 1 73 ? -1.898 17.581 4.766 1.00 0.00 811 VAL A N 17
ATOM 19121 C CA . VAL A 1 73 ? -1.384 17.031 6.015 1.00 0.00 811 VAL A CA 17
ATOM 19122 C C . VAL A 1 73 ? -0.414 17.999 6.683 1.00 0.00 811 VAL A C 17
ATOM 19123 O O . VAL A 1 73 ? 0.087 18.927 6.051 1.00 0.00 811 VAL A O 17
ATOM 19136 N N . GLY A 1 74 ? -0.153 17.774 7.968 1.00 0.00 812 GLY A N 17
ATOM 19137 C CA . GLY A 1 74 ? 0.757 18.634 8.701 1.00 0.00 812 GLY A CA 17
ATOM 19138 C C . GLY A 1 74 ? 1.487 17.897 9.806 1.00 0.00 812 GLY A C 17
ATOM 19139 O O . GLY A 1 74 ? 2.353 17.064 9.539 1.00 0.00 812 GLY A O 17
ATOM 19143 N N . ALA A 1 75 ? 1.139 18.205 11.052 1.00 0.00 813 ALA A N 17
ATOM 19144 C CA . ALA A 1 75 ? 1.768 17.566 12.201 1.00 0.00 813 ALA A CA 17
ATOM 19145 C C . ALA A 1 75 ? 0.746 16.785 13.021 1.00 0.00 813 ALA A C 17
ATOM 19146 O O . ALA A 1 75 ? -0.045 17.367 13.762 1.00 0.00 813 ALA A O 17
ATOM 19153 N N . GLY A 1 76 ? 0.769 15.463 12.883 1.00 0.00 814 GLY A N 17
ATOM 19154 C CA . GLY A 1 76 ? -0.160 14.624 13.618 1.00 0.00 814 GLY A CA 17
ATOM 19155 C C . GLY A 1 76 ? 0.246 13.164 13.609 1.00 0.00 814 GLY A C 17
ATOM 19156 O O . GLY A 1 76 ? -0.600 12.277 13.726 1.00 0.00 814 GLY A O 17
ATOM 19160 N N . GLY A 1 1 ? -20.605 -12.029 0.130 1.00 0.00 739 GLY A N 18
ATOM 19161 C CA . GLY A 1 1 ? -21.886 -12.710 0.150 1.00 0.00 739 GLY A CA 18
ATOM 19162 C C . GLY A 1 1 ? -22.164 -13.384 1.479 1.00 0.00 739 GLY A C 18
ATOM 19163 O O . GLY A 1 1 ? -22.620 -12.742 2.425 1.00 0.00 739 GLY A O 18
ATOM 19167 N N . SER A 1 2 ? -21.891 -14.683 1.550 1.00 0.00 740 SER A N 18
ATOM 19168 C CA . SER A 1 2 ? -22.120 -15.447 2.771 1.00 0.00 740 SER A CA 18
ATOM 19169 C C . SER A 1 2 ? -21.625 -14.679 3.992 1.00 0.00 740 SER A C 18
ATOM 19170 O O . SER A 1 2 ? -22.396 -14.371 4.901 1.00 0.00 740 SER A O 18
ATOM 19178 N N . SER A 1 3 ? -20.331 -14.372 4.007 1.00 0.00 741 SER A N 18
ATOM 19179 C CA . SER A 1 3 ? -19.731 -13.643 5.118 1.00 0.00 741 SER A CA 18
ATOM 19180 C C . SER A 1 3 ? -18.475 -12.903 4.667 1.00 0.00 741 SER A C 18
ATOM 19181 O O . SER A 1 3 ? -17.895 -13.217 3.628 1.00 0.00 741 SER A O 18
ATOM 19189 N N . GLY A 1 4 ? -18.062 -11.917 5.456 1.00 0.00 742 GLY A N 18
ATOM 19190 C CA . GLY A 1 4 ? -16.878 -11.146 5.122 1.00 0.00 742 GLY A CA 18
ATOM 19191 C C . GLY A 1 4 ? -17.061 -10.316 3.867 1.00 0.00 742 GLY A C 18
ATOM 19192 O O . GLY A 1 4 ? -18.184 -10.128 3.398 1.00 0.00 742 GLY A O 18
ATOM 19196 N N . SER A 1 5 ? -15.956 -9.817 3.323 1.00 0.00 743 SER A N 18
ATOM 19197 C CA . SER A 1 5 ? -16.001 -8.998 2.117 1.00 0.00 743 SER A CA 18
ATOM 19198 C C . SER A 1 5 ? -14.769 -9.239 1.251 1.00 0.00 743 SER A C 18
ATOM 19199 O O . SER A 1 5 ? -13.751 -9.745 1.725 1.00 0.00 743 SER A O 18
ATOM 19207 N N . SER A 1 6 ? -14.868 -8.875 -0.024 1.00 0.00 744 SER A N 18
ATOM 19208 C CA . SER A 1 6 ? -13.764 -9.055 -0.959 1.00 0.00 744 SER A CA 18
ATOM 19209 C C . SER A 1 6 ? -13.467 -7.757 -1.704 1.00 0.00 744 SER A C 18
ATOM 19210 O O . SER A 1 6 ? -14.017 -7.503 -2.775 1.00 0.00 744 SER A O 18
ATOM 19218 N N . GLY A 1 7 ? -12.591 -6.939 -1.128 1.00 0.00 745 GLY A N 18
ATOM 19219 C CA . GLY A 1 7 ? -12.235 -5.677 -1.751 1.00 0.00 745 GLY A CA 18
ATOM 19220 C C . GLY A 1 7 ? -13.156 -4.546 -1.338 1.00 0.00 745 GLY A C 18
ATOM 19221 O O . GLY A 1 7 ? -12.837 -3.775 -0.434 1.00 0.00 745 GLY A O 18
ATOM 19225 N N . GLU A 1 8 ? -14.303 -4.447 -2.004 1.00 0.00 746 GLU A N 18
ATOM 19226 C CA . GLU A 1 8 ? -15.272 -3.400 -1.703 1.00 0.00 746 GLU A CA 18
ATOM 19227 C C . GLU A 1 8 ? -14.725 -2.026 -2.081 1.00 0.00 746 GLU A C 18
ATOM 19228 O O . GLU A 1 8 ? -14.820 -1.074 -1.308 1.00 0.00 746 GLU A O 18
ATOM 19240 N N . GLY A 1 9 ? -14.151 -1.933 -3.277 1.00 0.00 747 GLY A N 18
ATOM 19241 C CA . GLY A 1 9 ? -13.596 -0.674 -3.737 1.00 0.00 747 GLY A CA 18
ATOM 19242 C C . GLY A 1 9 ? -12.099 -0.584 -3.514 1.00 0.00 747 GLY A C 18
ATOM 19243 O O . GLY A 1 9 ? -11.630 -0.631 -2.377 1.00 0.00 747 GLY A O 18
ATOM 19247 N N . VAL A 1 10 ? -11.347 -0.455 -4.603 1.00 0.00 748 VAL A N 18
ATOM 19248 C CA . VAL A 1 10 ? -9.895 -0.359 -4.521 1.00 0.00 748 VAL A CA 18
ATOM 19249 C C . VAL A 1 10 ? -9.386 0.889 -5.233 1.00 0.00 748 VAL A C 18
ATOM 19250 O O . VAL A 1 10 ? -9.978 1.344 -6.212 1.00 0.00 748 VAL A O 18
ATOM 19263 N N . VAL A 1 11 ? -8.283 1.440 -4.736 1.00 0.00 749 VAL A N 18
ATOM 19264 C CA . VAL A 1 11 ? -7.692 2.635 -5.326 1.00 0.00 749 VAL A CA 18
ATOM 19265 C C . VAL A 1 11 ? -6.372 2.313 -6.016 1.00 0.00 749 VAL A C 18
ATOM 19266 O O . VAL A 1 11 ? -5.398 1.932 -5.367 1.00 0.00 749 VAL A O 18
ATOM 19279 N N . GLU A 1 12 ? -6.347 2.468 -7.336 1.00 0.00 750 GLU A N 18
ATOM 19280 C CA . GLU A 1 12 ? -5.145 2.193 -8.114 1.00 0.00 750 GLU A CA 18
ATOM 19281 C C . GLU A 1 12 ? -4.263 3.434 -8.211 1.00 0.00 750 GLU A C 18
ATOM 19282 O O . GLU A 1 12 ? -4.714 4.498 -8.634 1.00 0.00 750 GLU A O 18
ATOM 19294 N N . ALA A 1 13 ? -3.002 3.290 -7.815 1.00 0.00 751 ALA A N 18
ATOM 19295 C CA . ALA A 1 13 ? -2.056 4.397 -7.858 1.00 0.00 751 ALA A CA 18
ATOM 19296 C C . ALA A 1 13 ? -0.836 4.045 -8.702 1.00 0.00 751 ALA A C 18
ATOM 19297 O O . ALA A 1 13 ? -0.413 2.890 -8.748 1.00 0.00 751 ALA A O 18
ATOM 19304 N N . VAL A 1 14 ? -0.274 5.048 -9.369 1.00 0.00 752 VAL A N 18
ATOM 19305 C CA . VAL A 1 14 ? 0.898 4.844 -10.212 1.00 0.00 752 VAL A CA 18
ATOM 19306 C C . VAL A 1 14 ? 2.150 5.420 -9.560 1.00 0.00 752 VAL A C 18
ATOM 19307 O O . VAL A 1 14 ? 2.157 6.565 -9.110 1.00 0.00 752 VAL A O 18
ATOM 19320 N N . ALA A 1 15 ? 3.209 4.619 -9.515 1.00 0.00 753 ALA A N 18
ATOM 19321 C CA . ALA A 1 15 ? 4.469 5.050 -8.921 1.00 0.00 753 ALA A CA 18
ATOM 19322 C C . ALA A 1 15 ? 5.167 6.080 -9.802 1.00 0.00 753 ALA A C 18
ATOM 19323 O O . ALA A 1 15 ? 5.719 5.742 -10.850 1.00 0.00 753 ALA A O 18
ATOM 19330 N N . CYS A 1 16 ? 5.138 7.336 -9.372 1.00 0.00 754 CYS A N 18
ATOM 19331 C CA . CYS A 1 16 ? 5.767 8.417 -10.123 1.00 0.00 754 CYS A CA 18
ATOM 19332 C C . CYS A 1 16 ? 7.268 8.182 -10.259 1.00 0.00 754 CYS A C 18
ATOM 19333 O O . CYS A 1 16 ? 7.873 8.534 -11.272 1.00 0.00 754 CYS A O 18
ATOM 19341 N N . PHE A 1 17 ? 7.864 7.588 -9.230 1.00 0.00 755 PHE A N 18
ATOM 19342 C CA . PHE A 1 17 ? 9.295 7.309 -9.233 1.00 0.00 755 PHE A CA 18
ATOM 19343 C C . PHE A 1 17 ? 9.576 5.904 -8.708 1.00 0.00 755 PHE A C 18
ATOM 19344 O O . PHE A 1 17 ? 8.699 5.255 -8.139 1.00 0.00 755 PHE A O 18
ATOM 19361 N N . ALA A 1 18 ? 10.806 5.441 -8.904 1.00 0.00 756 ALA A N 18
ATOM 19362 C CA . ALA A 1 18 ? 11.205 4.114 -8.449 1.00 0.00 756 ALA A CA 18
ATOM 19363 C C . ALA A 1 18 ? 11.623 4.139 -6.983 1.00 0.00 756 ALA A C 18
ATOM 19364 O O . ALA A 1 18 ? 12.385 5.008 -6.559 1.00 0.00 756 ALA A O 18
ATOM 19371 N N . TYR A 1 19 ? 11.119 3.181 -6.213 1.00 0.00 757 TYR A N 18
ATOM 19372 C CA . TYR A 1 19 ? 11.438 3.095 -4.793 1.00 0.00 757 TYR A CA 18
ATOM 19373 C C . TYR A 1 19 ? 11.906 1.691 -4.424 1.00 0.00 757 TYR A C 18
ATOM 19374 O O . TYR A 1 19 ? 11.555 0.712 -5.084 1.00 0.00 757 TYR A O 18
ATOM 19392 N N . THR A 1 20 ? 12.702 1.599 -3.362 1.00 0.00 758 THR A N 18
ATOM 19393 C CA . THR A 1 20 ? 13.219 0.316 -2.904 1.00 0.00 758 THR A CA 18
ATOM 19394 C C . THR A 1 20 ? 12.942 0.110 -1.419 1.00 0.00 758 THR A C 18
ATOM 19395 O O . THR A 1 20 ? 13.709 0.554 -0.566 1.00 0.00 758 THR A O 18
ATOM 19406 N N . GLY A 1 21 ? 11.838 -0.568 -1.116 1.00 0.00 759 GLY A N 18
ATOM 19407 C CA . GLY A 1 21 ? 11.480 -0.821 0.267 1.00 0.00 759 GLY A CA 18
ATOM 19408 C C . GLY A 1 21 ? 12.689 -1.087 1.141 1.00 0.00 759 GLY A C 18
ATOM 19409 O O . GLY A 1 21 ? 13.530 -1.924 0.811 1.00 0.00 759 GLY A O 18
ATOM 19413 N N . ARG A 1 22 ? 12.780 -0.371 2.257 1.00 0.00 760 ARG A N 18
ATOM 19414 C CA . ARG A 1 22 ? 13.898 -0.532 3.179 1.00 0.00 760 ARG A CA 18
ATOM 19415 C C . ARG A 1 22 ? 13.825 -1.879 3.893 1.00 0.00 760 ARG A C 18
ATOM 19416 O O . ARG A 1 22 ? 14.824 -2.588 4.008 1.00 0.00 760 ARG A O 18
ATOM 19437 N N . THR A 1 23 ? 12.634 -2.225 4.371 1.00 0.00 761 THR A N 18
ATOM 19438 C CA . THR A 1 23 ? 12.430 -3.485 5.075 1.00 0.00 761 THR A CA 18
ATOM 19439 C C . THR A 1 23 ? 11.219 -4.232 4.526 1.00 0.00 761 THR A C 18
ATOM 19440 O O . THR A 1 23 ? 10.432 -3.678 3.759 1.00 0.00 761 THR A O 18
ATOM 19451 N N . ALA A 1 24 ? 11.076 -5.491 4.925 1.00 0.00 762 ALA A N 18
ATOM 19452 C CA . ALA A 1 24 ? 9.960 -6.313 4.475 1.00 0.00 762 ALA A CA 18
ATOM 19453 C C . ALA A 1 24 ? 8.651 -5.531 4.515 1.00 0.00 762 ALA A C 18
ATOM 19454 O O . ALA A 1 24 ? 7.846 -5.603 3.587 1.00 0.00 762 ALA A O 18
ATOM 19461 N N . GLN A 1 25 ? 8.446 -4.785 5.596 1.00 0.00 763 GLN A N 18
ATOM 19462 C CA . GLN A 1 25 ? 7.234 -3.991 5.757 1.00 0.00 763 GLN A CA 18
ATOM 19463 C C . GLN A 1 25 ? 6.972 -3.141 4.518 1.00 0.00 763 GLN A C 18
ATOM 19464 O O . GLN A 1 25 ? 5.858 -3.118 3.995 1.00 0.00 763 GLN A O 18
ATOM 19478 N N . GLU A 1 26 ? 8.004 -2.444 4.055 1.00 0.00 764 GLU A N 18
ATOM 19479 C CA . GLU A 1 26 ? 7.884 -1.591 2.878 1.00 0.00 764 GLU A CA 18
ATOM 19480 C C . GLU A 1 26 ? 7.871 -2.426 1.601 1.00 0.00 764 GLU A C 18
ATOM 19481 O O . GLU A 1 26 ? 8.278 -3.589 1.601 1.00 0.00 764 GLU A O 18
ATOM 19493 N N . LEU A 1 27 ? 7.401 -1.825 0.513 1.00 0.00 765 LEU A N 18
ATOM 19494 C CA . LEU A 1 27 ? 7.335 -2.512 -0.772 1.00 0.00 765 LEU A CA 18
ATOM 19495 C C . LEU A 1 27 ? 8.364 -1.947 -1.746 1.00 0.00 765 LEU A C 18
ATOM 19496 O O . LEU A 1 27 ? 8.879 -0.846 -1.550 1.00 0.00 765 LEU A O 18
ATOM 19512 N N . SER A 1 28 ? 8.657 -2.707 -2.796 1.00 0.00 766 SER A N 18
ATOM 19513 C CA . SER A 1 28 ? 9.626 -2.283 -3.800 1.00 0.00 766 SER A CA 18
ATOM 19514 C C . SER A 1 28 ? 9.013 -2.323 -5.197 1.00 0.00 766 SER A C 18
ATOM 19515 O O . SER A 1 28 ? 8.442 -3.333 -5.608 1.00 0.00 766 SER A O 18
ATOM 19523 N N . PHE A 1 29 ? 9.137 -1.216 -5.922 1.00 0.00 767 PHE A N 18
ATOM 19524 C CA . PHE A 1 29 ? 8.595 -1.122 -7.272 1.00 0.00 767 PHE A CA 18
ATOM 19525 C C . PHE A 1 29 ? 9.342 -0.070 -8.086 1.00 0.00 767 PHE A C 18
ATOM 19526 O O . PHE A 1 29 ? 10.088 0.741 -7.537 1.00 0.00 767 PHE A O 18
ATOM 19543 N N . ARG A 1 30 ? 9.137 -0.091 -9.399 1.00 0.00 768 ARG A N 18
ATOM 19544 C CA . ARG A 1 30 ? 9.792 0.859 -10.290 1.00 0.00 768 ARG A CA 18
ATOM 19545 C C . ARG A 1 30 ? 8.774 1.805 -10.920 1.00 0.00 768 ARG A C 18
ATOM 19546 O O . ARG A 1 30 ? 7.587 1.489 -11.002 1.00 0.00 768 ARG A O 18
ATOM 19567 N N . ARG A 1 31 ? 9.247 2.965 -11.364 1.00 0.00 769 ARG A N 18
ATOM 19568 C CA . ARG A 1 31 ? 8.377 3.957 -11.985 1.00 0.00 769 ARG A CA 18
ATOM 19569 C C . ARG A 1 31 ? 7.372 3.290 -12.919 1.00 0.00 769 ARG A C 18
ATOM 19570 O O . ARG A 1 31 ? 7.721 2.389 -13.682 1.00 0.00 769 ARG A O 18
ATOM 19591 N N . GLY A 1 32 ? 6.122 3.739 -12.854 1.00 0.00 770 GLY A N 18
ATOM 19592 C CA . GLY A 1 32 ? 5.086 3.174 -13.699 1.00 0.00 770 GLY A CA 18
ATOM 19593 C C . GLY A 1 32 ? 4.422 1.965 -13.072 1.00 0.00 770 GLY A C 18
ATOM 19594 O O . GLY A 1 32 ? 3.267 1.659 -13.369 1.00 0.00 770 GLY A O 18
ATOM 19598 N N . ASP A 1 33 ? 5.152 1.276 -12.202 1.00 0.00 771 ASP A N 18
ATOM 19599 C CA . ASP A 1 33 ? 4.627 0.092 -11.531 1.00 0.00 771 ASP A CA 18
ATOM 19600 C C . ASP A 1 33 ? 3.339 0.419 -10.782 1.00 0.00 771 ASP A C 18
ATOM 19601 O O . ASP A 1 33 ? 3.354 1.147 -9.789 1.00 0.00 771 ASP A O 18
ATOM 19610 N N . VAL A 1 34 ? 2.225 -0.123 -11.264 1.00 0.00 772 VAL A N 18
ATOM 19611 C CA . VAL A 1 34 ? 0.928 0.111 -10.640 1.00 0.00 772 VAL A CA 18
ATOM 19612 C C . VAL A 1 34 ? 0.790 -0.683 -9.346 1.00 0.00 772 VAL A C 18
ATOM 19613 O O . VAL A 1 34 ? 1.234 -1.829 -9.257 1.00 0.00 772 VAL A O 18
ATOM 19626 N N . LEU A 1 35 ? 0.171 -0.068 -8.344 1.00 0.00 773 LEU A N 18
ATOM 19627 C CA . LEU A 1 35 ? -0.027 -0.718 -7.053 1.00 0.00 773 LEU A CA 18
ATOM 19628 C C . LEU A 1 35 ? -1.439 -0.472 -6.531 1.00 0.00 773 LEU A C 18
ATOM 19629 O O . LEU A 1 35 ? -1.952 0.645 -6.602 1.00 0.00 773 LEU A O 18
ATOM 19645 N N . ARG A 1 36 ? -2.061 -1.522 -6.005 1.00 0.00 774 ARG A N 18
ATOM 19646 C CA . ARG A 1 36 ? -3.413 -1.420 -5.469 1.00 0.00 774 ARG A CA 18
ATOM 19647 C C . ARG A 1 36 ? -3.386 -1.024 -3.996 1.00 0.00 774 ARG A C 18
ATOM 19648 O O . ARG A 1 36 ? -2.759 -1.693 -3.174 1.00 0.00 774 ARG A O 18
ATOM 19669 N N . LEU A 1 37 ? -4.070 0.067 -3.669 1.00 0.00 775 LEU A N 18
ATOM 19670 C CA . LEU A 1 37 ? -4.124 0.553 -2.295 1.00 0.00 775 LEU A CA 18
ATOM 19671 C C . LEU A 1 37 ? -5.234 -0.143 -1.514 1.00 0.00 775 LEU A C 18
ATOM 19672 O O . LEU A 1 37 ? -6.410 0.198 -1.648 1.00 0.00 775 LEU A O 18
ATOM 19688 N N . HIS A 1 38 ? -4.853 -1.120 -0.697 1.00 0.00 776 HIS A N 18
ATOM 19689 C CA . HIS A 1 38 ? -5.816 -1.864 0.107 1.00 0.00 776 HIS A CA 18
ATOM 19690 C C . HIS A 1 38 ? -6.489 -0.952 1.129 1.00 0.00 776 HIS A C 18
ATOM 19691 O O . HIS A 1 38 ? -7.714 -0.929 1.242 1.00 0.00 776 HIS A O 18
ATOM 19705 N N . GLU A 1 39 ? -5.679 -0.202 1.870 1.00 0.00 777 GLU A N 18
ATOM 19706 C CA . GLU A 1 39 ? -6.197 0.710 2.883 1.00 0.00 777 GLU A CA 18
ATOM 19707 C C . GLU A 1 39 ? -5.211 1.844 3.150 1.00 0.00 777 GLU A C 18
ATOM 19708 O O . GLU A 1 39 ? -4.021 1.728 2.856 1.00 0.00 777 GLU A O 18
ATOM 19720 N N . ARG A 1 40 ? -5.716 2.939 3.709 1.00 0.00 778 ARG A N 18
ATOM 19721 C CA . ARG A 1 40 ? -4.881 4.095 4.014 1.00 0.00 778 ARG A CA 18
ATOM 19722 C C . ARG A 1 40 ? -4.034 3.841 5.258 1.00 0.00 778 ARG A C 18
ATOM 19723 O O . ARG A 1 40 ? -4.370 4.292 6.352 1.00 0.00 778 ARG A O 18
ATOM 19744 N N . ALA A 1 41 ? -2.935 3.115 5.081 1.00 0.00 779 ALA A N 18
ATOM 19745 C CA . ALA A 1 41 ? -2.040 2.802 6.188 1.00 0.00 779 ALA A CA 18
ATOM 19746 C C . ALA A 1 41 ? -1.799 4.028 7.062 1.00 0.00 779 ALA A C 18
ATOM 19747 O O . ALA A 1 41 ? -2.122 4.028 8.250 1.00 0.00 779 ALA A O 18
ATOM 19754 N N . SER A 1 42 ? -1.228 5.070 6.467 1.00 0.00 780 SER A N 18
ATOM 19755 C CA . SER A 1 42 ? -0.939 6.301 7.193 1.00 0.00 780 SER A CA 18
ATOM 19756 C C . SER A 1 42 ? -1.220 7.523 6.323 1.00 0.00 780 SER A C 18
ATOM 19757 O O . SER A 1 42 ? -1.684 7.399 5.190 1.00 0.00 780 SER A O 18
ATOM 19765 N N . SER A 1 43 ? -0.934 8.704 6.863 1.00 0.00 781 SER A N 18
ATOM 19766 C CA . SER A 1 43 ? -1.158 9.950 6.139 1.00 0.00 781 SER A CA 18
ATOM 19767 C C . SER A 1 43 ? -0.122 10.130 5.034 1.00 0.00 781 SER A C 18
ATOM 19768 O O . SER A 1 43 ? -0.347 10.863 4.071 1.00 0.00 781 SER A O 18
ATOM 19776 N N . ASP A 1 44 ? 1.014 9.457 5.182 1.00 0.00 782 ASP A N 18
ATOM 19777 C CA . ASP A 1 44 ? 2.086 9.542 4.197 1.00 0.00 782 ASP A CA 18
ATOM 19778 C C . ASP A 1 44 ? 2.382 8.170 3.598 1.00 0.00 782 ASP A C 18
ATOM 19779 O O . ASP A 1 44 ? 3.076 8.061 2.587 1.00 0.00 782 ASP A O 18
ATOM 19788 N N . TRP A 1 45 ? 1.853 7.128 4.229 1.00 0.00 783 TRP A N 18
ATOM 19789 C CA . TRP A 1 45 ? 2.062 5.764 3.758 1.00 0.00 783 TRP A CA 18
ATOM 19790 C C . TRP A 1 45 ? 0.738 5.110 3.378 1.00 0.00 783 TRP A C 18
ATOM 19791 O O . TRP A 1 45 ? -0.332 5.602 3.735 1.00 0.00 783 TRP A O 18
ATOM 19812 N N . TRP A 1 46 ? 0.819 4.000 2.653 1.00 0.00 784 TRP A N 18
ATOM 19813 C CA . TRP A 1 46 ? -0.375 3.280 2.225 1.00 0.00 784 TRP A CA 18
ATOM 19814 C C . TRP A 1 46 ? -0.183 1.774 2.369 1.00 0.00 784 TRP A C 18
ATOM 19815 O O . TRP A 1 46 ? 0.941 1.294 2.522 1.00 0.00 784 TRP A O 18
ATOM 19836 N N . ARG A 1 47 ? -1.285 1.033 2.319 1.00 0.00 785 ARG A N 18
ATOM 19837 C CA . ARG A 1 47 ? -1.237 -0.418 2.445 1.00 0.00 785 ARG A CA 18
ATOM 19838 C C . ARG A 1 47 ? -1.753 -1.092 1.177 1.00 0.00 785 ARG A C 18
ATOM 19839 O O . ARG A 1 47 ? -2.928 -0.972 0.832 1.00 0.00 785 ARG A O 18
ATOM 19860 N N . GLY A 1 48 ? -0.865 -1.800 0.485 1.00 0.00 786 GLY A N 18
ATOM 19861 C CA . GLY A 1 48 ? -1.250 -2.481 -0.737 1.00 0.00 786 GLY A CA 18
ATOM 19862 C C . GLY A 1 48 ? -0.400 -3.706 -1.010 1.00 0.00 786 GLY A C 18
ATOM 19863 O O . GLY A 1 48 ? 0.471 -4.055 -0.214 1.00 0.00 786 GLY A O 18
ATOM 19867 N N . GLU A 1 49 ? -0.655 -4.363 -2.138 1.00 0.00 787 GLU A N 18
ATOM 19868 C CA . GLU A 1 49 ? 0.092 -5.558 -2.511 1.00 0.00 787 GLU A CA 18
ATOM 19869 C C . GLU A 1 49 ? 0.555 -5.479 -3.963 1.00 0.00 787 GLU A C 18
ATOM 19870 O O . GLU A 1 49 ? -0.255 -5.321 -4.877 1.00 0.00 787 GLU A O 18
ATOM 19882 N N . HIS A 1 50 ? 1.864 -5.590 -4.168 1.00 0.00 788 HIS A N 18
ATOM 19883 C CA . HIS A 1 50 ? 2.435 -5.531 -5.509 1.00 0.00 788 HIS A CA 18
ATOM 19884 C C . HIS A 1 50 ? 2.278 -6.869 -6.225 1.00 0.00 788 HIS A C 18
ATOM 19885 O O . HIS A 1 50 ? 1.676 -7.801 -5.694 1.00 0.00 788 HIS A O 18
ATOM 19899 N N . ASN A 1 51 ? 2.823 -6.954 -7.435 1.00 0.00 789 ASN A N 18
ATOM 19900 C CA . ASN A 1 51 ? 2.741 -8.177 -8.225 1.00 0.00 789 ASN A CA 18
ATOM 19901 C C . ASN A 1 51 ? 3.529 -9.305 -7.565 1.00 0.00 789 ASN A C 18
ATOM 19902 O O . ASN A 1 51 ? 4.595 -9.693 -8.042 1.00 0.00 789 ASN A O 18
ATOM 19913 N N . GLY A 1 52 ? 2.997 -9.826 -6.464 1.00 0.00 790 GLY A N 18
ATOM 19914 C CA . GLY A 1 52 ? 3.663 -10.904 -5.757 1.00 0.00 790 GLY A CA 18
ATOM 19915 C C . GLY A 1 52 ? 4.214 -10.464 -4.415 1.00 0.00 790 GLY A C 18
ATOM 19916 O O . GLY A 1 52 ? 4.581 -11.294 -3.585 1.00 0.00 790 GLY A O 18
ATOM 19920 N N . MET A 1 53 ? 4.274 -9.153 -4.203 1.00 0.00 791 MET A N 18
ATOM 19921 C CA . MET A 1 53 ? 4.786 -8.604 -2.953 1.00 0.00 791 MET A CA 18
ATOM 19922 C C . MET A 1 53 ? 3.666 -7.954 -2.146 1.00 0.00 791 MET A C 18
ATOM 19923 O O . MET A 1 53 ? 2.633 -7.572 -2.697 1.00 0.00 791 MET A O 18
ATOM 19937 N N . ARG A 1 54 ? 3.877 -7.833 -0.840 1.00 0.00 792 ARG A N 18
ATOM 19938 C CA . ARG A 1 54 ? 2.884 -7.230 0.042 1.00 0.00 792 ARG A CA 18
ATOM 19939 C C . ARG A 1 54 ? 3.555 -6.366 1.105 1.00 0.00 792 ARG A C 18
ATOM 19940 O O . ARG A 1 54 ? 4.562 -6.757 1.694 1.00 0.00 792 ARG A O 18
ATOM 19961 N N . GLY A 1 55 ? 2.989 -5.187 1.346 1.00 0.00 793 GLY A N 18
ATOM 19962 C CA . GLY A 1 55 ? 3.546 -4.285 2.338 1.00 0.00 793 GLY A CA 18
ATOM 19963 C C . GLY A 1 55 ? 2.994 -2.879 2.217 1.00 0.00 793 GLY A C 18
ATOM 19964 O O . GLY A 1 55 ? 1.951 -2.664 1.597 1.00 0.00 793 GLY A O 18
ATOM 19968 N N . LEU A 1 56 ? 3.692 -1.918 2.812 1.00 0.00 794 LEU A N 18
ATOM 19969 C CA . LEU A 1 56 ? 3.265 -0.524 2.770 1.00 0.00 794 LEU A CA 18
ATOM 19970 C C . LEU A 1 56 ? 3.568 0.098 1.411 1.00 0.00 794 LEU A C 18
ATOM 19971 O O . LEU A 1 56 ? 4.117 -0.558 0.526 1.00 0.00 794 LEU A O 18
ATOM 19987 N N . ILE A 1 57 ? 3.211 1.368 1.254 1.00 0.00 795 ILE A N 18
ATOM 19988 C CA . ILE A 1 57 ? 3.448 2.080 0.004 1.00 0.00 795 ILE A CA 18
ATOM 19989 C C . ILE A 1 57 ? 3.649 3.571 0.250 1.00 0.00 795 ILE A C 18
ATOM 19990 O O . ILE A 1 57 ? 2.850 4.229 0.917 1.00 0.00 795 ILE A O 18
ATOM 20006 N N . PRO A 1 58 ? 4.741 4.120 -0.302 1.00 0.00 796 PRO A N 18
ATOM 20007 C CA . PRO A 1 58 ? 5.072 5.541 -0.158 1.00 0.00 796 PRO A CA 18
ATOM 20008 C C . PRO A 1 58 ? 4.111 6.440 -0.928 1.00 0.00 796 PRO A C 18
ATOM 20009 O O . PRO A 1 58 ? 4.007 6.352 -2.152 1.00 0.00 796 PRO A O 18
ATOM 20020 N N . HIS A 1 59 ? 3.409 7.306 -0.204 1.00 0.00 797 HIS A N 18
ATOM 20021 C CA . HIS A 1 59 ? 2.456 8.223 -0.820 1.00 0.00 797 HIS A CA 18
ATOM 20022 C C . HIS A 1 59 ? 3.179 9.287 -1.640 1.00 0.00 797 HIS A C 18
ATOM 20023 O O . HIS A 1 59 ? 2.582 9.936 -2.499 1.00 0.00 797 HIS A O 18
ATOM 20037 N N . LYS A 1 60 ? 4.468 9.462 -1.369 1.00 0.00 798 LYS A N 18
ATOM 20038 C CA . LYS A 1 60 ? 5.274 10.446 -2.082 1.00 0.00 798 LYS A CA 18
ATOM 20039 C C . LYS A 1 60 ? 5.673 9.928 -3.460 1.00 0.00 798 LYS A C 18
ATOM 20040 O O . LYS A 1 60 ? 5.782 10.697 -4.415 1.00 0.00 798 LYS A O 18
ATOM 20059 N N . TYR A 1 61 ? 5.888 8.621 -3.556 1.00 0.00 799 TYR A N 18
ATOM 20060 C CA . TYR A 1 61 ? 6.276 8.000 -4.817 1.00 0.00 799 TYR A CA 18
ATOM 20061 C C . TYR A 1 61 ? 5.059 7.439 -5.545 1.00 0.00 799 TYR A C 18
ATOM 20062 O O . TYR A 1 61 ? 5.101 6.336 -6.090 1.00 0.00 799 TYR A O 18
ATOM 20080 N N . ILE A 1 62 ? 3.975 8.208 -5.550 1.00 0.00 800 ILE A N 18
ATOM 20081 C CA . ILE A 1 62 ? 2.745 7.790 -6.213 1.00 0.00 800 ILE A CA 18
ATOM 20082 C C . ILE A 1 62 ? 1.848 8.985 -6.512 1.00 0.00 800 ILE A C 18
ATOM 20083 O O . ILE A 1 62 ? 1.901 10.005 -5.822 1.00 0.00 800 ILE A O 18
ATOM 20099 N N . THR A 1 63 ? 1.020 8.854 -7.544 1.00 0.00 801 THR A N 18
ATOM 20100 C CA . THR A 1 63 ? 0.109 9.923 -7.934 1.00 0.00 801 THR A CA 18
ATOM 20101 C C . THR A 1 63 ? -1.339 9.447 -7.909 1.00 0.00 801 THR A C 18
ATOM 20102 O O . THR A 1 63 ? -1.852 8.936 -8.905 1.00 0.00 801 THR A O 18
ATOM 20113 N N . LEU A 1 64 ? -1.994 9.620 -6.767 1.00 0.00 802 LEU A N 18
ATOM 20114 C CA . LEU A 1 64 ? -3.385 9.209 -6.612 1.00 0.00 802 LEU A CA 18
ATOM 20115 C C . LEU A 1 64 ? -4.208 9.606 -7.833 1.00 0.00 802 LEU A C 18
ATOM 20116 O O . LEU A 1 64 ? -3.881 10.548 -8.555 1.00 0.00 802 LEU A O 18
ATOM 20132 N N . PRO A 1 65 ? -5.305 8.871 -8.071 1.00 0.00 803 PRO A N 18
ATOM 20133 C CA . PRO A 1 65 ? -6.200 9.129 -9.204 1.00 0.00 803 PRO A CA 18
ATOM 20134 C C . PRO A 1 65 ? -6.985 10.426 -9.039 1.00 0.00 803 PRO A C 18
ATOM 20135 O O . PRO A 1 65 ? -7.040 11.250 -9.951 1.00 0.00 803 PRO A O 18
ATOM 20146 N N . ALA A 1 66 ? -7.590 10.601 -7.869 1.00 0.00 804 ALA A N 18
ATOM 20147 C CA . ALA A 1 66 ? -8.370 11.799 -7.584 1.00 0.00 804 ALA A CA 18
ATOM 20148 C C . ALA A 1 66 ? -8.706 11.896 -6.099 1.00 0.00 804 ALA A C 18
ATOM 20149 O O . ALA A 1 66 ? -8.535 10.935 -5.351 1.00 0.00 804 ALA A O 18
ATOM 20156 N N . GLY A 1 67 ? -9.184 13.063 -5.680 1.00 0.00 805 GLY A N 18
ATOM 20157 C CA . GLY A 1 67 ? -9.535 13.264 -4.286 1.00 0.00 805 GLY A CA 18
ATOM 20158 C C . GLY A 1 67 ? -8.360 13.042 -3.354 1.00 0.00 805 GLY A C 18
ATOM 20159 O O . GLY A 1 67 ? -8.435 12.234 -2.429 1.00 0.00 805 GLY A O 18
ATOM 20163 N N . THR A 1 68 ? -7.269 13.762 -3.599 1.00 0.00 806 THR A N 18
ATOM 20164 C CA . THR A 1 68 ? -6.072 13.639 -2.777 1.00 0.00 806 THR A CA 18
ATOM 20165 C C . THR A 1 68 ? -6.168 14.513 -1.532 1.00 0.00 806 THR A C 18
ATOM 20166 O O . THR A 1 68 ? -5.989 14.035 -0.412 1.00 0.00 806 THR A O 18
ATOM 20177 N N . GLU A 1 69 ? -6.451 15.796 -1.735 1.00 0.00 807 GLU A N 18
ATOM 20178 C CA . GLU A 1 69 ? -6.570 16.736 -0.627 1.00 0.00 807 GLU A CA 18
ATOM 20179 C C . GLU A 1 69 ? -7.574 17.838 -0.954 1.00 0.00 807 GLU A C 18
ATOM 20180 O O . GLU A 1 69 ? -7.880 18.089 -2.120 1.00 0.00 807 GLU A O 18
ATOM 20192 N N . LYS A 1 70 ? -8.084 18.492 0.084 1.00 0.00 808 LYS A N 18
ATOM 20193 C CA . LYS A 1 70 ? -9.053 19.568 -0.090 1.00 0.00 808 LYS A CA 18
ATOM 20194 C C . LYS A 1 70 ? -8.352 20.917 -0.211 1.00 0.00 808 LYS A C 18
ATOM 20195 O O . LYS A 1 70 ? -8.188 21.632 0.777 1.00 0.00 808 LYS A O 18
ATOM 20214 N N . GLN A 1 71 ? -7.942 21.259 -1.428 1.00 0.00 809 GLN A N 18
ATOM 20215 C CA . GLN A 1 71 ? -7.260 22.523 -1.677 1.00 0.00 809 GLN A CA 18
ATOM 20216 C C . GLN A 1 71 ? -8.050 23.385 -2.656 1.00 0.00 809 GLN A C 18
ATOM 20217 O O . GLN A 1 71 ? -8.852 22.876 -3.439 1.00 0.00 809 GLN A O 18
ATOM 20231 N N . VAL A 1 72 ? -7.818 24.693 -2.607 1.00 0.00 810 VAL A N 18
ATOM 20232 C CA . VAL A 1 72 ? -8.507 25.625 -3.491 1.00 0.00 810 VAL A CA 18
ATOM 20233 C C . VAL A 1 72 ? -8.018 25.485 -4.928 1.00 0.00 810 VAL A C 18
ATOM 20234 O O . VAL A 1 72 ? -6.956 25.994 -5.286 1.00 0.00 810 VAL A O 18
ATOM 20247 N N . VAL A 1 73 ? -8.800 24.791 -5.748 1.00 0.00 811 VAL A N 18
ATOM 20248 C CA . VAL A 1 73 ? -8.448 24.584 -7.148 1.00 0.00 811 VAL A CA 18
ATOM 20249 C C . VAL A 1 73 ? -9.562 25.064 -8.071 1.00 0.00 811 VAL A C 18
ATOM 20250 O O . VAL A 1 73 ? -9.305 25.529 -9.181 1.00 0.00 811 VAL A O 18
ATOM 20263 N N . GLY A 1 74 ? -10.801 24.950 -7.604 1.00 0.00 812 GLY A N 18
ATOM 20264 C CA . GLY A 1 74 ? -11.937 25.377 -8.401 1.00 0.00 812 GLY A CA 18
ATOM 20265 C C . GLY A 1 74 ? -12.544 24.242 -9.201 1.00 0.00 812 GLY A C 18
ATOM 20266 O O . GLY A 1 74 ? -12.820 23.171 -8.661 1.00 0.00 812 GLY A O 18
ATOM 20270 N N . ALA A 1 75 ? -12.753 24.476 -10.493 1.00 0.00 813 ALA A N 18
ATOM 20271 C CA . ALA A 1 75 ? -13.330 23.464 -11.369 1.00 0.00 813 ALA A CA 18
ATOM 20272 C C . ALA A 1 75 ? -12.722 22.093 -11.100 1.00 0.00 813 ALA A C 18
ATOM 20273 O O . ALA A 1 75 ? -13.437 21.120 -10.863 1.00 0.00 813 ALA A O 18
ATOM 20280 N N . GLY A 1 76 ? -11.394 22.021 -11.138 1.00 0.00 814 GLY A N 18
ATOM 20281 C CA . GLY A 1 76 ? -10.712 20.763 -10.897 1.00 0.00 814 GLY A CA 18
ATOM 20282 C C . GLY A 1 76 ? -9.893 20.310 -12.090 1.00 0.00 814 GLY A C 18
ATOM 20283 O O . GLY A 1 76 ? -10.446 19.910 -13.114 1.00 0.00 814 GLY A O 18
ATOM 20287 N N . GLY A 1 1 ? -26.255 -3.596 12.880 1.00 0.00 739 GLY A N 19
ATOM 20288 C CA . GLY A 1 1 ? -25.556 -3.148 11.690 1.00 0.00 739 GLY A CA 19
ATOM 20289 C C . GLY A 1 1 ? -25.216 -1.672 11.738 1.00 0.00 739 GLY A C 19
ATOM 20290 O O . GLY A 1 1 ? -26.042 -0.850 12.136 1.00 0.00 739 GLY A O 19
ATOM 20294 N N . SER A 1 2 ? -23.996 -1.333 11.333 1.00 0.00 740 SER A N 19
ATOM 20295 C CA . SER A 1 2 ? -23.547 0.054 11.337 1.00 0.00 740 SER A CA 19
ATOM 20296 C C . SER A 1 2 ? -24.117 0.813 10.143 1.00 0.00 740 SER A C 19
ATOM 20297 O O . SER A 1 2 ? -24.231 0.269 9.044 1.00 0.00 740 SER A O 19
ATOM 20305 N N . SER A 1 3 ? -24.475 2.073 10.367 1.00 0.00 741 SER A N 19
ATOM 20306 C CA . SER A 1 3 ? -25.038 2.907 9.311 1.00 0.00 741 SER A CA 19
ATOM 20307 C C . SER A 1 3 ? -24.055 4.000 8.901 1.00 0.00 741 SER A C 19
ATOM 20308 O O . SER A 1 3 ? -23.866 4.982 9.618 1.00 0.00 741 SER A O 19
ATOM 20316 N N . GLY A 1 4 ? -23.433 3.822 7.740 1.00 0.00 742 GLY A N 19
ATOM 20317 C CA . GLY A 1 4 ? -22.477 4.800 7.253 1.00 0.00 742 GLY A CA 19
ATOM 20318 C C . GLY A 1 4 ? -22.300 4.738 5.749 1.00 0.00 742 GLY A C 19
ATOM 20319 O O . GLY A 1 4 ? -22.998 3.991 5.065 1.00 0.00 742 GLY A O 19
ATOM 20323 N N . SER A 1 5 ? -21.363 5.527 5.232 1.00 0.00 743 SER A N 19
ATOM 20324 C CA . SER A 1 5 ? -21.099 5.563 3.798 1.00 0.00 743 SER A CA 19
ATOM 20325 C C . SER A 1 5 ? -20.553 4.224 3.313 1.00 0.00 743 SER A C 19
ATOM 20326 O O . SER A 1 5 ? -19.834 3.535 4.036 1.00 0.00 743 SER A O 19
ATOM 20334 N N . SER A 1 6 ? -20.900 3.862 2.082 1.00 0.00 744 SER A N 19
ATOM 20335 C CA . SER A 1 6 ? -20.448 2.604 1.499 1.00 0.00 744 SER A CA 19
ATOM 20336 C C . SER A 1 6 ? -18.942 2.626 1.259 1.00 0.00 744 SER A C 19
ATOM 20337 O O . SER A 1 6 ? -18.425 3.501 0.565 1.00 0.00 744 SER A O 19
ATOM 20345 N N . GLY A 1 7 ? -18.242 1.656 1.840 1.00 0.00 745 GLY A N 19
ATOM 20346 C CA . GLY A 1 7 ? -16.802 1.581 1.678 1.00 0.00 745 GLY A CA 19
ATOM 20347 C C . GLY A 1 7 ? -16.373 1.714 0.230 1.00 0.00 745 GLY A C 19
ATOM 20348 O O . GLY A 1 7 ? -17.176 1.516 -0.681 1.00 0.00 745 GLY A O 19
ATOM 20352 N N . GLU A 1 8 ? -15.105 2.051 0.019 1.00 0.00 746 GLU A N 19
ATOM 20353 C CA . GLU A 1 8 ? -14.572 2.212 -1.329 1.00 0.00 746 GLU A CA 19
ATOM 20354 C C . GLU A 1 8 ? -14.080 0.878 -1.883 1.00 0.00 746 GLU A C 19
ATOM 20355 O O . GLU A 1 8 ? -14.561 0.405 -2.911 1.00 0.00 746 GLU A O 19
ATOM 20367 N N . GLY A 1 9 ? -13.116 0.277 -1.192 1.00 0.00 747 GLY A N 19
ATOM 20368 C CA . GLY A 1 9 ? -12.573 -0.996 -1.629 1.00 0.00 747 GLY A CA 19
ATOM 20369 C C . GLY A 1 9 ? -11.086 -0.924 -1.916 1.00 0.00 747 GLY A C 19
ATOM 20370 O O . GLY A 1 9 ? -10.265 -1.266 -1.065 1.00 0.00 747 GLY A O 19
ATOM 20374 N N . VAL A 1 10 ? -10.738 -0.480 -3.120 1.00 0.00 748 VAL A N 19
ATOM 20375 C CA . VAL A 1 10 ? -9.340 -0.365 -3.517 1.00 0.00 748 VAL A CA 19
ATOM 20376 C C . VAL A 1 10 ? -9.165 0.677 -4.616 1.00 0.00 748 VAL A C 19
ATOM 20377 O O . VAL A 1 10 ? -10.051 0.874 -5.447 1.00 0.00 748 VAL A O 19
ATOM 20390 N N . VAL A 1 11 ? -8.015 1.343 -4.614 1.00 0.00 749 VAL A N 19
ATOM 20391 C CA . VAL A 1 11 ? -7.721 2.365 -5.612 1.00 0.00 749 VAL A CA 19
ATOM 20392 C C . VAL A 1 11 ? -6.359 2.131 -6.254 1.00 0.00 749 VAL A C 19
ATOM 20393 O O . VAL A 1 11 ? -5.394 1.781 -5.576 1.00 0.00 749 VAL A O 19
ATOM 20406 N N . GLU A 1 12 ? -6.288 2.329 -7.567 1.00 0.00 750 GLU A N 19
ATOM 20407 C CA . GLU A 1 12 ? -5.042 2.139 -8.301 1.00 0.00 750 GLU A CA 19
ATOM 20408 C C . GLU A 1 12 ? -4.243 3.438 -8.363 1.00 0.00 750 GLU A C 19
ATOM 20409 O O . GLU A 1 12 ? -4.801 4.512 -8.581 1.00 0.00 750 GLU A O 19
ATOM 20421 N N . ALA A 1 13 ? -2.933 3.329 -8.168 1.00 0.00 751 ALA A N 19
ATOM 20422 C CA . ALA A 1 13 ? -2.057 4.493 -8.202 1.00 0.00 751 ALA A CA 19
ATOM 20423 C C . ALA A 1 13 ? -0.764 4.186 -8.951 1.00 0.00 751 ALA A C 19
ATOM 20424 O O . ALA A 1 13 ? -0.278 3.055 -8.932 1.00 0.00 751 ALA A O 19
ATOM 20431 N N . VAL A 1 14 ? -0.212 5.199 -9.610 1.00 0.00 752 VAL A N 19
ATOM 20432 C CA . VAL A 1 14 ? 1.025 5.037 -10.365 1.00 0.00 752 VAL A CA 19
ATOM 20433 C C . VAL A 1 14 ? 2.225 5.537 -9.568 1.00 0.00 752 VAL A C 19
ATOM 20434 O O . VAL A 1 14 ? 2.162 6.583 -8.923 1.00 0.00 752 VAL A O 19
ATOM 20447 N N . ALA A 1 15 ? 3.317 4.782 -9.618 1.00 0.00 753 ALA A N 19
ATOM 20448 C CA . ALA A 1 15 ? 4.533 5.150 -8.903 1.00 0.00 753 ALA A CA 19
ATOM 20449 C C . ALA A 1 15 ? 5.252 6.301 -9.598 1.00 0.00 753 ALA A C 19
ATOM 20450 O O . ALA A 1 15 ? 5.716 6.163 -10.730 1.00 0.00 753 ALA A O 19
ATOM 20457 N N . CYS A 1 16 ? 5.339 7.436 -8.914 1.00 0.00 754 CYS A N 19
ATOM 20458 C CA . CYS A 1 16 ? 6.000 8.613 -9.467 1.00 0.00 754 CYS A CA 19
ATOM 20459 C C . CYS A 1 16 ? 7.452 8.306 -9.819 1.00 0.00 754 CYS A C 19
ATOM 20460 O O . CYS A 1 16 ? 7.924 8.646 -10.904 1.00 0.00 754 CYS A O 19
ATOM 20468 N N . PHE A 1 17 ? 8.156 7.662 -8.894 1.00 0.00 755 PHE A N 19
ATOM 20469 C CA . PHE A 1 17 ? 9.556 7.311 -9.106 1.00 0.00 755 PHE A CA 19
ATOM 20470 C C . PHE A 1 17 ? 9.834 5.883 -8.645 1.00 0.00 755 PHE A C 19
ATOM 20471 O O . PHE A 1 17 ? 8.966 5.224 -8.074 1.00 0.00 755 PHE A O 19
ATOM 20488 N N . ALA A 1 18 ? 11.051 5.413 -8.897 1.00 0.00 756 ALA A N 19
ATOM 20489 C CA . ALA A 1 18 ? 11.446 4.065 -8.507 1.00 0.00 756 ALA A CA 19
ATOM 20490 C C . ALA A 1 18 ? 11.791 4.002 -7.023 1.00 0.00 756 ALA A C 19
ATOM 20491 O O . ALA A 1 18 ? 12.673 4.718 -6.550 1.00 0.00 756 ALA A O 19
ATOM 20498 N N . TYR A 1 19 ? 11.089 3.141 -6.294 1.00 0.00 757 TYR A N 19
ATOM 20499 C CA . TYR A 1 19 ? 11.320 2.987 -4.862 1.00 0.00 757 TYR A CA 19
ATOM 20500 C C . TYR A 1 19 ? 11.844 1.591 -4.542 1.00 0.00 757 TYR A C 19
ATOM 20501 O O . TYR A 1 19 ? 11.530 0.622 -5.235 1.00 0.00 757 TYR A O 19
ATOM 20519 N N . THR A 1 20 ? 12.646 1.494 -3.486 1.00 0.00 758 THR A N 19
ATOM 20520 C CA . THR A 1 20 ? 13.215 0.218 -3.072 1.00 0.00 758 THR A CA 19
ATOM 20521 C C . THR A 1 20 ? 12.973 -0.037 -1.589 1.00 0.00 758 THR A C 19
ATOM 20522 O O . THR A 1 20 ? 13.755 0.390 -0.740 1.00 0.00 758 THR A O 19
ATOM 20533 N N . GLY A 1 21 ? 11.885 -0.738 -1.283 1.00 0.00 759 GLY A N 19
ATOM 20534 C CA . GLY A 1 21 ? 11.561 -1.038 0.099 1.00 0.00 759 GLY A CA 19
ATOM 20535 C C . GLY A 1 21 ? 12.770 -1.489 0.894 1.00 0.00 759 GLY A C 19
ATOM 20536 O O . GLY A 1 21 ? 13.509 -2.375 0.464 1.00 0.00 759 GLY A O 19
ATOM 20540 N N . ARG A 1 22 ? 12.974 -0.878 2.056 1.00 0.00 760 ARG A N 19
ATOM 20541 C CA . ARG A 1 22 ? 14.104 -1.220 2.911 1.00 0.00 760 ARG A CA 19
ATOM 20542 C C . ARG A 1 22 ? 13.894 -2.578 3.573 1.00 0.00 760 ARG A C 19
ATOM 20543 O O . ARG A 1 22 ? 14.820 -3.385 3.669 1.00 0.00 760 ARG A O 19
ATOM 20564 N N . THR A 1 23 ? 12.670 -2.826 4.028 1.00 0.00 761 THR A N 19
ATOM 20565 C CA . THR A 1 23 ? 12.338 -4.086 4.681 1.00 0.00 761 THR A CA 19
ATOM 20566 C C . THR A 1 23 ? 10.983 -4.607 4.215 1.00 0.00 761 THR A C 19
ATOM 20567 O O . THR A 1 23 ? 10.274 -3.936 3.466 1.00 0.00 761 THR A O 19
ATOM 20578 N N . ALA A 1 24 ? 10.629 -5.807 4.665 1.00 0.00 762 ALA A N 19
ATOM 20579 C CA . ALA A 1 24 ? 9.358 -6.416 4.296 1.00 0.00 762 ALA A CA 19
ATOM 20580 C C . ALA A 1 24 ? 8.220 -5.405 4.380 1.00 0.00 762 ALA A C 19
ATOM 20581 O O . ALA A 1 24 ? 7.486 -5.202 3.413 1.00 0.00 762 ALA A O 19
ATOM 20588 N N . GLN A 1 25 ? 8.078 -4.775 5.541 1.00 0.00 763 GLN A N 19
ATOM 20589 C CA . GLN A 1 25 ? 7.028 -3.786 5.750 1.00 0.00 763 GLN A CA 19
ATOM 20590 C C . GLN A 1 25 ? 6.830 -2.929 4.504 1.00 0.00 763 GLN A C 19
ATOM 20591 O O . GLN A 1 25 ? 5.701 -2.692 4.076 1.00 0.00 763 GLN A O 19
ATOM 20605 N N . GLU A 1 26 ? 7.936 -2.468 3.927 1.00 0.00 764 GLU A N 19
ATOM 20606 C CA . GLU A 1 26 ? 7.883 -1.637 2.731 1.00 0.00 764 GLU A CA 19
ATOM 20607 C C . GLU A 1 26 ? 7.831 -2.498 1.472 1.00 0.00 764 GLU A C 19
ATOM 20608 O O . GLU A 1 26 ? 8.132 -3.692 1.510 1.00 0.00 764 GLU A O 19
ATOM 20620 N N . LEU A 1 27 ? 7.446 -1.885 0.358 1.00 0.00 765 LEU A N 19
ATOM 20621 C CA . LEU A 1 27 ? 7.354 -2.594 -0.913 1.00 0.00 765 LEU A CA 19
ATOM 20622 C C . LEU A 1 27 ? 8.347 -2.031 -1.925 1.00 0.00 765 LEU A C 19
ATOM 20623 O O . LEU A 1 27 ? 8.893 -0.945 -1.734 1.00 0.00 765 LEU A O 19
ATOM 20639 N N . SER A 1 28 ? 8.574 -2.776 -3.002 1.00 0.00 766 SER A N 19
ATOM 20640 C CA . SER A 1 28 ? 9.502 -2.352 -4.043 1.00 0.00 766 SER A CA 19
ATOM 20641 C C . SER A 1 28 ? 8.829 -2.370 -5.412 1.00 0.00 766 SER A C 19
ATOM 20642 O O . SER A 1 28 ? 8.254 -3.379 -5.821 1.00 0.00 766 SER A O 19
ATOM 20650 N N . PHE A 1 29 ? 8.903 -1.245 -6.116 1.00 0.00 767 PHE A N 19
ATOM 20651 C CA . PHE A 1 29 ? 8.300 -1.130 -7.439 1.00 0.00 767 PHE A CA 19
ATOM 20652 C C . PHE A 1 29 ? 9.030 -0.086 -8.280 1.00 0.00 767 PHE A C 19
ATOM 20653 O O . PHE A 1 29 ? 9.597 0.868 -7.748 1.00 0.00 767 PHE A O 19
ATOM 20670 N N . ARG A 1 30 ? 9.010 -0.276 -9.595 1.00 0.00 768 ARG A N 19
ATOM 20671 C CA . ARG A 1 30 ? 9.670 0.647 -10.510 1.00 0.00 768 ARG A CA 19
ATOM 20672 C C . ARG A 1 30 ? 8.713 1.748 -10.957 1.00 0.00 768 ARG A C 19
ATOM 20673 O O . ARG A 1 30 ? 7.497 1.553 -10.984 1.00 0.00 768 ARG A O 19
ATOM 20694 N N . ARG A 1 31 ? 9.269 2.903 -11.305 1.00 0.00 769 ARG A N 19
ATOM 20695 C CA . ARG A 1 31 ? 8.465 4.035 -11.748 1.00 0.00 769 ARG A CA 19
ATOM 20696 C C . ARG A 1 31 ? 7.428 3.596 -12.778 1.00 0.00 769 ARG A C 19
ATOM 20697 O O . ARG A 1 31 ? 7.764 2.978 -13.787 1.00 0.00 769 ARG A O 19
ATOM 20718 N N . GLY A 1 32 ? 6.165 3.918 -12.514 1.00 0.00 770 GLY A N 19
ATOM 20719 C CA . GLY A 1 32 ? 5.099 3.548 -13.426 1.00 0.00 770 GLY A CA 19
ATOM 20720 C C . GLY A 1 32 ? 4.323 2.336 -12.949 1.00 0.00 770 GLY A C 19
ATOM 20721 O O . GLY A 1 32 ? 3.112 2.245 -13.154 1.00 0.00 770 GLY A O 19
ATOM 20725 N N . ASP A 1 33 ? 5.021 1.401 -12.313 1.00 0.00 771 ASP A N 19
ATOM 20726 C CA . ASP A 1 33 ? 4.390 0.188 -11.806 1.00 0.00 771 ASP A CA 19
ATOM 20727 C C . ASP A 1 33 ? 3.179 0.525 -10.943 1.00 0.00 771 ASP A C 19
ATOM 20728 O O . ASP A 1 33 ? 3.315 1.086 -9.855 1.00 0.00 771 ASP A O 19
ATOM 20737 N N . VAL A 1 34 ? 1.993 0.181 -11.435 1.00 0.00 772 VAL A N 19
ATOM 20738 C CA . VAL A 1 34 ? 0.757 0.447 -10.709 1.00 0.00 772 VAL A CA 19
ATOM 20739 C C . VAL A 1 34 ? 0.677 -0.388 -9.436 1.00 0.00 772 VAL A C 19
ATOM 20740 O O . VAL A 1 34 ? 1.270 -1.464 -9.348 1.00 0.00 772 VAL A O 19
ATOM 20753 N N . LEU A 1 35 ? -0.061 0.113 -8.452 1.00 0.00 773 LEU A N 19
ATOM 20754 C CA . LEU A 1 35 ? -0.220 -0.588 -7.182 1.00 0.00 773 LEU A CA 19
ATOM 20755 C C . LEU A 1 35 ? -1.643 -0.437 -6.652 1.00 0.00 773 LEU A C 19
ATOM 20756 O O . LEU A 1 35 ? -2.273 0.606 -6.823 1.00 0.00 773 LEU A O 19
ATOM 20772 N N . ARG A 1 36 ? -2.141 -1.486 -6.005 1.00 0.00 774 ARG A N 19
ATOM 20773 C CA . ARG A 1 36 ? -3.489 -1.470 -5.449 1.00 0.00 774 ARG A CA 19
ATOM 20774 C C . ARG A 1 36 ? -3.473 -0.990 -4.000 1.00 0.00 774 ARG A C 19
ATOM 20775 O O . ARG A 1 36 ? -2.942 -1.665 -3.117 1.00 0.00 774 ARG A O 19
ATOM 20796 N N . LEU A 1 37 ? -4.059 0.178 -3.763 1.00 0.00 775 LEU A N 19
ATOM 20797 C CA . LEU A 1 37 ? -4.112 0.749 -2.422 1.00 0.00 775 LEU A CA 19
ATOM 20798 C C . LEU A 1 37 ? -5.285 0.177 -1.633 1.00 0.00 775 LEU A C 19
ATOM 20799 O O . LEU A 1 37 ? -6.384 0.733 -1.642 1.00 0.00 775 LEU A O 19
ATOM 20815 N N . HIS A 1 38 ? -5.044 -0.937 -0.948 1.00 0.00 776 HIS A N 19
ATOM 20816 C CA . HIS A 1 38 ? -6.080 -1.583 -0.151 1.00 0.00 776 HIS A CA 19
ATOM 20817 C C . HIS A 1 38 ? -6.795 -0.569 0.737 1.00 0.00 776 HIS A C 19
ATOM 20818 O O . HIS A 1 38 ? -8.004 -0.371 0.618 1.00 0.00 776 HIS A O 19
ATOM 20832 N N . GLU A 1 39 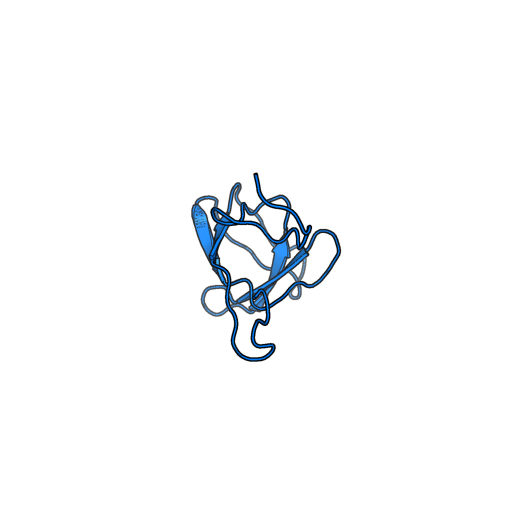? -6.040 0.069 1.625 1.00 0.00 777 GLU A N 19
ATOM 20833 C CA . GLU A 1 39 ? -6.603 1.062 2.533 1.00 0.00 777 GLU A CA 19
ATOM 20834 C C . GLU A 1 39 ? -5.502 1.912 3.161 1.00 0.00 777 GLU A C 19
ATOM 20835 O O . GLU A 1 39 ? -4.388 1.438 3.384 1.00 0.00 777 GLU A O 19
ATOM 20847 N N . ARG A 1 40 ? -5.823 3.170 3.442 1.00 0.00 778 ARG A N 19
ATOM 20848 C CA . ARG A 1 40 ? -4.861 4.088 4.042 1.00 0.00 778 ARG A CA 19
ATOM 20849 C C . ARG A 1 40 ? -4.116 3.418 5.192 1.00 0.00 778 ARG A C 19
ATOM 20850 O O . ARG A 1 40 ? -4.727 2.810 6.071 1.00 0.00 778 ARG A O 19
ATOM 20871 N N . ALA A 1 41 ? -2.792 3.534 5.180 1.00 0.00 779 ALA A N 19
ATOM 20872 C CA . ALA A 1 41 ? -1.963 2.941 6.222 1.00 0.00 779 ALA A CA 19
ATOM 20873 C C . ALA A 1 41 ? -1.506 3.995 7.225 1.00 0.00 779 ALA A C 19
ATOM 20874 O O . ALA A 1 41 ? -1.529 3.766 8.434 1.00 0.00 779 ALA A O 19
ATOM 20881 N N . SER A 1 42 ? -1.090 5.150 6.715 1.00 0.00 780 SER A N 19
ATOM 20882 C CA . SER A 1 42 ? -0.623 6.237 7.567 1.00 0.00 780 SER A CA 19
ATOM 20883 C C . SER A 1 42 ? -0.890 7.591 6.915 1.00 0.00 780 SER A C 19
ATOM 20884 O O . SER A 1 42 ? -1.514 7.670 5.857 1.00 0.00 780 SER A O 19
ATOM 20892 N N . SER A 1 43 ? -0.412 8.653 7.555 1.00 0.00 781 SER A N 19
ATOM 20893 C CA . SER A 1 43 ? -0.601 10.005 7.040 1.00 0.00 781 SER A CA 19
ATOM 20894 C C . SER A 1 43 ? -0.037 10.132 5.629 1.00 0.00 781 SER A C 19
ATOM 20895 O O . SER A 1 43 ? -0.703 10.641 4.726 1.00 0.00 781 SER A O 19
ATOM 20903 N N . ASP A 1 44 ? 1.193 9.667 5.446 1.00 0.00 782 ASP A N 19
ATOM 20904 C CA . ASP A 1 44 ? 1.848 9.727 4.144 1.00 0.00 782 ASP A CA 19
ATOM 20905 C C . ASP A 1 44 ? 2.233 8.331 3.665 1.00 0.00 782 ASP A C 19
ATOM 20906 O O . ASP A 1 44 ? 3.306 8.135 3.093 1.00 0.00 782 ASP A O 19
ATOM 20915 N N . TRP A 1 45 ? 1.353 7.366 3.902 1.00 0.00 783 TRP A N 19
ATOM 20916 C CA . TRP A 1 45 ? 1.602 5.988 3.495 1.00 0.00 783 TRP A CA 19
ATOM 20917 C C . TRP A 1 45 ? 0.294 5.267 3.186 1.00 0.00 783 TRP A C 19
ATOM 20918 O O . TRP A 1 45 ? -0.778 5.696 3.613 1.00 0.00 783 TRP A O 19
ATOM 20939 N N . TRP A 1 46 ? 0.390 4.171 2.442 1.00 0.00 784 TRP A N 19
ATOM 20940 C CA . TRP A 1 46 ? -0.787 3.391 2.076 1.00 0.00 784 TRP A CA 19
ATOM 20941 C C . TRP A 1 46 ? -0.502 1.896 2.176 1.00 0.00 784 TRP A C 19
ATOM 20942 O O . TRP A 1 46 ? 0.629 1.487 2.440 1.00 0.00 784 TRP A O 19
ATOM 20963 N N . ARG A 1 47 ? -1.534 1.086 1.962 1.00 0.00 785 ARG A N 19
ATOM 20964 C CA . ARG A 1 47 ? -1.393 -0.363 2.029 1.00 0.00 785 ARG A CA 19
ATOM 20965 C C . ARG A 1 47 ? -1.741 -1.006 0.689 1.00 0.00 785 ARG A C 19
ATOM 20966 O O . ARG A 1 47 ? -2.875 -0.912 0.220 1.00 0.00 785 ARG A O 19
ATOM 20987 N N . GLY A 1 48 ? -0.758 -1.659 0.078 1.00 0.00 786 GLY A N 19
ATOM 20988 C CA . GLY A 1 48 ? -0.980 -2.307 -1.201 1.00 0.00 786 GLY A CA 19
ATOM 20989 C C . GLY A 1 48 ? -0.191 -3.593 -1.345 1.00 0.00 786 GLY A C 19
ATOM 20990 O O . GLY A 1 48 ? 0.542 -3.983 -0.437 1.00 0.00 786 GLY A O 19
ATOM 20994 N N . GLU A 1 49 ? -0.343 -4.255 -2.488 1.00 0.00 787 GLU A N 19
ATOM 20995 C CA . GLU A 1 49 ? 0.360 -5.506 -2.745 1.00 0.00 787 GLU A CA 19
ATOM 20996 C C . GLU A 1 49 ? 1.003 -5.494 -4.129 1.00 0.00 787 GLU A C 19
ATOM 20997 O O . GLU A 1 49 ? 0.398 -5.045 -5.103 1.00 0.00 787 GLU A O 19
ATOM 21009 N N . HIS A 1 50 ? 2.233 -5.991 -4.207 1.00 0.00 788 HIS A N 19
ATOM 21010 C CA . HIS A 1 50 ? 2.959 -6.039 -5.471 1.00 0.00 788 HIS A CA 19
ATOM 21011 C C . HIS A 1 50 ? 3.099 -7.476 -5.964 1.00 0.00 788 HIS A C 19
ATOM 21012 O O . HIS A 1 50 ? 2.580 -8.406 -5.349 1.00 0.00 788 HIS A O 19
ATOM 21026 N N . ASN A 1 51 ? 3.802 -7.648 -7.079 1.00 0.00 789 ASN A N 19
ATOM 21027 C CA . ASN A 1 51 ? 4.008 -8.972 -7.655 1.00 0.00 789 ASN A CA 19
ATOM 21028 C C . ASN A 1 51 ? 4.600 -9.928 -6.624 1.00 0.00 789 ASN A C 19
ATOM 21029 O O . ASN A 1 51 ? 5.814 -9.974 -6.429 1.00 0.00 789 ASN A O 19
ATOM 21040 N N . GLY A 1 52 ? 3.732 -10.692 -5.966 1.00 0.00 790 GLY A N 19
ATOM 21041 C CA . GLY A 1 52 ? 4.187 -11.637 -4.964 1.00 0.00 790 GLY A CA 19
ATOM 21042 C C . GLY A 1 52 ? 4.713 -10.953 -3.718 1.00 0.00 790 GLY A C 19
ATOM 21043 O O . GLY A 1 52 ? 5.353 -11.584 -2.878 1.00 0.00 790 GLY A O 19
ATOM 21047 N N . MET A 1 53 ? 4.443 -9.657 -3.598 1.00 0.00 791 MET A N 19
ATOM 21048 C CA . MET A 1 53 ? 4.894 -8.886 -2.445 1.00 0.00 791 MET A CA 19
ATOM 21049 C C . MET A 1 53 ? 3.730 -8.144 -1.797 1.00 0.00 791 MET A C 19
ATOM 21050 O O . MET A 1 53 ? 2.716 -7.876 -2.444 1.00 0.00 791 MET A O 19
ATOM 21064 N N . ARG A 1 54 ? 3.880 -7.816 -0.519 1.00 0.00 792 ARG A N 19
ATOM 21065 C CA . ARG A 1 54 ? 2.840 -7.107 0.216 1.00 0.00 792 ARG A CA 19
ATOM 21066 C C . ARG A 1 54 ? 3.448 -6.212 1.292 1.00 0.00 792 ARG A C 19
ATOM 21067 O O . ARG A 1 54 ? 4.334 -6.631 2.035 1.00 0.00 792 ARG A O 19
ATOM 21088 N N . GLY A 1 55 ? 2.965 -4.975 1.368 1.00 0.00 793 GLY A N 19
ATOM 21089 C CA . GLY A 1 55 ? 3.473 -4.040 2.355 1.00 0.00 793 GLY A CA 19
ATOM 21090 C C . GLY A 1 55 ? 2.854 -2.663 2.222 1.00 0.00 793 GLY A C 19
ATOM 21091 O O . GLY A 1 55 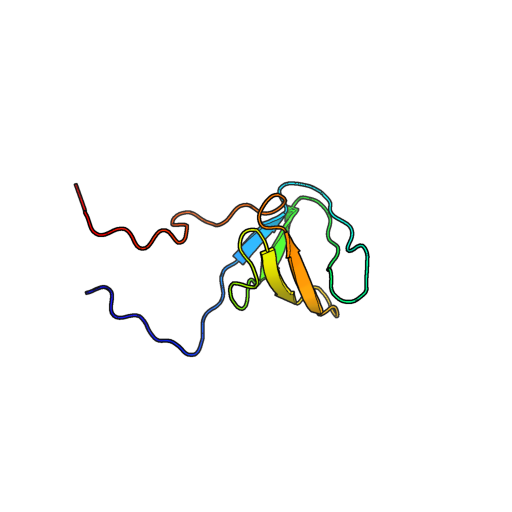? 1.745 -2.520 1.705 1.00 0.00 793 GLY A O 19
ATOM 21095 N N . LEU A 1 56 ? 3.569 -1.646 2.690 1.00 0.00 794 LEU A N 19
ATOM 21096 C CA . LEU A 1 56 ? 3.083 -0.273 2.622 1.00 0.00 794 LEU A CA 19
ATOM 21097 C C . LEU A 1 56 ? 3.442 0.367 1.284 1.00 0.00 794 LEU A C 19
ATOM 21098 O O . LEU A 1 56 ? 4.148 -0.229 0.470 1.00 0.00 794 LEU A O 19
ATOM 21114 N N . ILE A 1 57 ? 2.954 1.583 1.066 1.00 0.00 795 ILE A N 19
ATOM 21115 C CA . ILE A 1 57 ? 3.227 2.304 -0.171 1.00 0.00 795 ILE A CA 19
ATOM 21116 C C . ILE A 1 57 ? 3.412 3.795 0.091 1.00 0.00 795 ILE A C 19
ATOM 21117 O O . ILE A 1 57 ? 2.608 4.436 0.768 1.00 0.00 795 ILE A O 19
ATOM 21133 N N . PRO A 1 58 ? 4.496 4.362 -0.458 1.00 0.00 796 PRO A N 19
ATOM 21134 C CA . PRO A 1 58 ? 4.812 5.785 -0.299 1.00 0.00 796 PRO A CA 19
ATOM 21135 C C . PRO A 1 58 ? 3.838 6.682 -1.056 1.00 0.00 796 PRO A C 19
ATOM 21136 O O . PRO A 1 58 ? 3.672 6.552 -2.269 1.00 0.00 796 PRO A O 19
ATOM 21147 N N . HIS A 1 59 ? 3.196 7.594 -0.332 1.00 0.00 797 HIS A N 19
ATOM 21148 C CA . HIS A 1 59 ? 2.239 8.514 -0.936 1.00 0.00 797 HIS A CA 19
ATOM 21149 C C . HIS A 1 59 ? 2.958 9.605 -1.725 1.00 0.00 797 HIS A C 19
ATOM 21150 O O . HIS A 1 59 ? 2.341 10.331 -2.505 1.00 0.00 797 HIS A O 19
ATOM 21164 N N . LYS A 1 60 ? 4.265 9.715 -1.517 1.00 0.00 798 LYS A N 19
ATOM 21165 C CA . LYS A 1 60 ? 5.069 10.716 -2.208 1.00 0.00 798 LYS A CA 19
ATOM 21166 C C . LYS A 1 60 ? 5.551 10.191 -3.556 1.00 0.00 798 LYS A C 19
ATOM 21167 O O . LYS A 1 60 ? 5.679 10.948 -4.519 1.00 0.00 798 LYS A O 19
ATOM 21186 N N . TYR A 1 61 ? 5.816 8.890 -3.619 1.00 0.00 799 TYR A N 19
ATOM 21187 C CA . TYR A 1 61 ? 6.285 8.264 -4.849 1.00 0.00 799 TYR A CA 19
ATOM 21188 C C . TYR A 1 61 ? 5.124 7.650 -5.625 1.00 0.00 799 TYR A C 19
ATOM 21189 O O . TYR A 1 61 ? 5.313 6.731 -6.423 1.00 0.00 799 TYR A O 19
ATOM 21207 N N . ILE A 1 62 ? 3.923 8.165 -5.384 1.00 0.00 800 ILE A N 19
ATOM 21208 C CA . ILE A 1 62 ? 2.730 7.669 -6.061 1.00 0.00 800 ILE A CA 19
ATOM 21209 C C . ILE A 1 62 ? 1.732 8.795 -6.310 1.00 0.00 800 ILE A C 19
ATOM 21210 O O . ILE A 1 62 ? 1.719 9.798 -5.597 1.00 0.00 800 ILE A O 19
ATOM 21226 N N . THR A 1 63 ? 0.894 8.621 -7.328 1.00 0.00 801 THR A N 19
ATOM 21227 C CA . THR A 1 63 ? -0.109 9.620 -7.672 1.00 0.00 801 THR A CA 19
ATOM 21228 C C . THR A 1 63 ? -1.517 9.046 -7.567 1.00 0.00 801 THR A C 19
ATOM 21229 O O . THR A 1 63 ? -1.899 8.167 -8.341 1.00 0.00 801 THR A O 19
ATOM 21240 N N . LEU A 1 64 ? -2.285 9.546 -6.606 1.00 0.00 802 LEU A N 19
ATOM 21241 C CA . LEU A 1 64 ? -3.653 9.083 -6.400 1.00 0.00 802 LEU A CA 19
ATOM 21242 C C . LEU A 1 64 ? -4.597 9.701 -7.426 1.00 0.00 802 LEU A C 19
ATOM 21243 O O . LEU A 1 64 ? -4.378 10.806 -7.921 1.00 0.00 802 LEU A O 19
ATOM 21259 N N . PRO A 1 65 ? -5.675 8.972 -7.752 1.00 0.00 803 PRO A N 19
ATOM 21260 C CA . PRO A 1 65 ? -6.676 9.430 -8.720 1.00 0.00 803 PRO A CA 19
ATOM 21261 C C . PRO A 1 65 ? -7.504 10.596 -8.190 1.00 0.00 803 PRO A C 19
ATOM 21262 O O . PRO A 1 65 ? -7.257 11.097 -7.094 1.00 0.00 803 PRO A O 19
ATOM 21273 N N . ALA A 1 66 ? -8.487 11.023 -8.976 1.00 0.00 804 ALA A N 19
ATOM 21274 C CA . ALA A 1 66 ? -9.352 12.129 -8.585 1.00 0.00 804 ALA A CA 19
ATOM 21275 C C . ALA A 1 66 ? -10.262 11.731 -7.428 1.00 0.00 804 ALA A C 19
ATOM 21276 O O . ALA A 1 66 ? -11.194 10.946 -7.600 1.00 0.00 804 ALA A O 19
ATOM 21283 N N . GLY A 1 67 ? -9.985 12.277 -6.248 1.00 0.00 805 GLY A N 19
ATOM 21284 C CA . GLY A 1 67 ? -10.787 11.966 -5.079 1.00 0.00 805 GLY A CA 19
ATOM 21285 C C . GLY A 1 67 ? -10.083 12.312 -3.783 1.00 0.00 805 GLY A C 19
ATOM 21286 O O . GLY A 1 67 ? -10.564 13.138 -3.007 1.00 0.00 805 GLY A O 19
ATOM 21290 N N . THR A 1 68 ? -8.938 11.678 -3.545 1.00 0.00 806 THR A N 19
ATOM 21291 C CA . THR A 1 68 ? -8.168 11.922 -2.333 1.00 0.00 806 THR A CA 19
ATOM 21292 C C . THR A 1 68 ? -8.191 13.398 -1.953 1.00 0.00 806 THR A C 19
ATOM 21293 O O . THR A 1 68 ? -8.062 14.270 -2.811 1.00 0.00 806 THR A O 19
ATOM 21304 N N . GLU A 1 69 ? -8.357 13.669 -0.662 1.00 0.00 807 GLU A N 19
ATOM 21305 C CA . GLU A 1 69 ? -8.398 15.041 -0.170 1.00 0.00 807 GLU A CA 19
ATOM 21306 C C . GLU A 1 69 ? -7.126 15.794 -0.551 1.00 0.00 807 GLU A C 19
ATOM 21307 O O . GLU A 1 69 ? -6.059 15.561 0.017 1.00 0.00 807 GLU A O 19
ATOM 21319 N N . LYS A 1 70 ? -7.248 16.698 -1.518 1.00 0.00 808 LYS A N 19
ATOM 21320 C CA . LYS A 1 70 ? -6.110 17.486 -1.976 1.00 0.00 808 LYS A CA 19
ATOM 21321 C C . LYS A 1 70 ? -5.916 18.720 -1.102 1.00 0.00 808 LYS A C 19
ATOM 21322 O O . LYS A 1 70 ? -5.842 19.842 -1.603 1.00 0.00 808 LYS A O 19
ATOM 21341 N N . GLN A 1 71 ? -5.831 18.505 0.207 1.00 0.00 809 GLN A N 19
ATOM 21342 C CA . GLN A 1 71 ? -5.644 19.601 1.151 1.00 0.00 809 GLN A CA 19
ATOM 21343 C C . GLN A 1 71 ? -4.166 19.947 1.297 1.00 0.00 809 GLN A C 19
ATOM 21344 O O . GLN A 1 71 ? -3.654 20.067 2.410 1.00 0.00 809 GLN A O 19
ATOM 21358 N N . VAL A 1 72 ? -3.485 20.106 0.167 1.00 0.00 810 VAL A N 19
ATOM 21359 C CA . VAL A 1 72 ? -2.066 20.438 0.169 1.00 0.00 810 VAL A CA 19
ATOM 21360 C C . VAL A 1 72 ? -1.653 21.095 -1.144 1.00 0.00 810 VAL A C 19
ATOM 21361 O O . VAL A 1 72 ? -2.145 20.733 -2.213 1.00 0.00 810 VAL A O 19
ATOM 21374 N N . VAL A 1 73 ? -0.746 22.062 -1.056 1.00 0.00 811 VAL A N 19
ATOM 21375 C CA . VAL A 1 73 ? -0.265 22.769 -2.237 1.00 0.00 811 VAL A CA 19
ATOM 21376 C C . VAL A 1 73 ? 0.794 21.954 -2.971 1.00 0.00 811 VAL A C 19
ATOM 21377 O O . VAL A 1 73 ? 1.693 21.384 -2.354 1.00 0.00 811 VAL A O 19
ATOM 21390 N N . GLY A 1 74 ? 0.681 21.903 -4.295 1.00 0.00 812 GLY A N 19
ATOM 21391 C CA . GLY A 1 74 ? 1.635 21.155 -5.093 1.00 0.00 812 GLY A CA 19
ATOM 21392 C C . GLY A 1 74 ? 1.286 21.158 -6.568 1.00 0.00 812 GLY A C 19
ATOM 21393 O O . GLY A 1 74 ? 1.256 22.212 -7.204 1.00 0.00 812 GLY A O 19
ATOM 21397 N N . ALA A 1 75 ? 1.022 19.976 -7.115 1.00 0.00 813 ALA A N 19
ATOM 21398 C CA . ALA A 1 75 ? 0.673 19.847 -8.525 1.00 0.00 813 ALA A CA 19
ATOM 21399 C C . ALA A 1 75 ? -0.590 20.637 -8.852 1.00 0.00 813 ALA A C 19
ATOM 21400 O O . ALA A 1 75 ? -1.627 20.459 -8.215 1.00 0.00 813 ALA A O 19
ATOM 21407 N N . GLY A 1 76 ? -0.494 21.510 -9.850 1.00 0.00 814 GLY A N 19
ATOM 21408 C CA . GLY A 1 76 ? -1.636 22.315 -10.244 1.00 0.00 814 GLY A CA 19
ATOM 21409 C C . GLY A 1 76 ? -1.233 23.684 -10.752 1.00 0.00 814 GLY A C 19
ATOM 21410 O O . GLY A 1 76 ? -1.445 24.692 -10.078 1.00 0.00 814 GLY A O 19
ATOM 21414 N N . GLY A 1 1 ? -26.375 -7.868 -3.434 1.00 0.00 739 GLY A N 20
ATOM 21415 C CA . GLY A 1 1 ? -25.403 -6.811 -3.647 1.00 0.00 739 GLY A CA 20
ATOM 21416 C C . GLY A 1 1 ? -24.630 -6.472 -2.387 1.00 0.00 739 GLY A C 20
ATOM 21417 O O . GLY A 1 1 ? -23.721 -7.202 -1.993 1.00 0.00 739 GLY A O 20
ATOM 21421 N N . SER A 1 2 ? -24.991 -5.360 -1.755 1.00 0.00 740 SER A N 20
ATOM 21422 C CA . SER A 1 2 ? -24.322 -4.923 -0.536 1.00 0.00 740 SER A CA 20
ATOM 21423 C C . SER A 1 2 ? -25.198 -5.177 0.687 1.00 0.00 740 SER A C 20
ATOM 21424 O O . SER A 1 2 ? -25.309 -4.329 1.572 1.00 0.00 740 SER A O 20
ATOM 21432 N N . SER A 1 3 ? -25.819 -6.352 0.728 1.00 0.00 741 SER A N 20
ATOM 21433 C CA . SER A 1 3 ? -26.689 -6.718 1.839 1.00 0.00 741 SER A CA 20
ATOM 21434 C C . SER A 1 3 ? -25.872 -7.219 3.026 1.00 0.00 741 SER A C 20
ATOM 21435 O O . SER A 1 3 ? -26.223 -8.213 3.660 1.00 0.00 741 SER A O 20
ATOM 21443 N N . GLY A 1 4 ? -24.780 -6.521 3.322 1.00 0.00 742 GLY A N 20
ATOM 21444 C CA . GLY A 1 4 ? -23.929 -6.909 4.432 1.00 0.00 742 GLY A CA 20
ATOM 21445 C C . GLY A 1 4 ? -22.787 -5.937 4.654 1.00 0.00 742 GLY A C 20
ATOM 21446 O O . GLY A 1 4 ? -23.001 -4.807 5.093 1.00 0.00 742 GLY A O 20
ATOM 21450 N N . SER A 1 5 ? -21.570 -6.377 4.352 1.00 0.00 743 SER A N 20
ATOM 21451 C CA . SER A 1 5 ? -20.389 -5.540 4.527 1.00 0.00 743 SER A CA 20
ATOM 21452 C C . SER A 1 5 ? -20.464 -4.302 3.639 1.00 0.00 743 SER A C 20
ATOM 21453 O O . SER A 1 5 ? -21.133 -4.306 2.605 1.00 0.00 743 SER A O 20
ATOM 21461 N N . SER A 1 6 ? -19.772 -3.244 4.049 1.00 0.00 744 SER A N 20
ATOM 21462 C CA . SER A 1 6 ? -19.762 -1.997 3.293 1.00 0.00 744 SER A CA 20
ATOM 21463 C C . SER A 1 6 ? -18.333 -1.546 3.007 1.00 0.00 744 SER A C 20
ATOM 21464 O O . SER A 1 6 ? -17.381 -2.054 3.597 1.00 0.00 744 SER A O 20
ATOM 21472 N N . GLY A 1 7 ? -18.193 -0.587 2.097 1.00 0.00 745 GLY A N 20
ATOM 21473 C CA . GLY A 1 7 ? -16.878 -0.083 1.748 1.00 0.00 745 GLY A CA 20
ATOM 21474 C C . GLY A 1 7 ? -16.002 -1.141 1.106 1.00 0.00 745 GLY A C 20
ATOM 21475 O O . GLY A 1 7 ? -14.912 -1.433 1.596 1.00 0.00 745 GLY A O 20
ATOM 21479 N N . GLU A 1 8 ? -16.481 -1.718 0.008 1.00 0.00 746 GLU A N 20
ATOM 21480 C CA . GLU A 1 8 ? -15.735 -2.752 -0.698 1.00 0.00 746 GLU A CA 20
ATOM 21481 C C . GLU A 1 8 ? -15.172 -2.215 -2.011 1.00 0.00 746 GLU A C 20
ATOM 21482 O O . GLU A 1 8 ? -15.772 -2.382 -3.072 1.00 0.00 746 GLU A O 20
ATOM 21494 N N . GLY A 1 9 ? -14.013 -1.567 -1.930 1.00 0.00 747 GLY A N 20
ATOM 21495 C CA . GLY A 1 9 ? -13.387 -1.015 -3.118 1.00 0.00 747 GLY A CA 20
ATOM 21496 C C . GLY A 1 9 ? -11.891 -0.835 -2.954 1.00 0.00 747 GLY A C 20
ATOM 21497 O O . GLY A 1 9 ? -11.369 -0.894 -1.841 1.00 0.00 747 GLY A O 20
ATOM 21501 N N . VAL A 1 10 ? -11.198 -0.615 -4.067 1.00 0.00 748 VAL A N 20
ATOM 21502 C CA . VAL A 1 10 ? -9.753 -0.426 -4.043 1.00 0.00 748 VAL A CA 20
ATOM 21503 C C . VAL A 1 10 ? -9.322 0.646 -5.037 1.00 0.00 748 VAL A C 20
ATOM 21504 O O . VAL A 1 10 ? -9.879 0.756 -6.129 1.00 0.00 748 VAL A O 20
ATOM 21517 N N . VAL A 1 11 ? -8.325 1.436 -4.652 1.00 0.00 749 VAL A N 20
ATOM 21518 C CA . VAL A 1 11 ? -7.817 2.500 -5.510 1.00 0.00 749 VAL A CA 20
ATOM 21519 C C . VAL A 1 11 ? -6.449 2.140 -6.080 1.00 0.00 749 VAL A C 20
ATOM 21520 O O . VAL A 1 11 ? -5.548 1.736 -5.347 1.00 0.00 749 VAL A O 20
ATOM 21533 N N . GLU A 1 12 ? -6.303 2.292 -7.392 1.00 0.00 750 GLU A N 20
ATOM 21534 C CA . GLU A 1 12 ? -5.044 1.983 -8.061 1.00 0.00 750 GLU A CA 20
ATOM 21535 C C . GLU A 1 12 ? -4.252 3.256 -8.346 1.00 0.00 750 GLU A C 20
ATOM 21536 O O . GLU A 1 12 ? -4.727 4.151 -9.043 1.00 0.00 750 GLU A O 20
ATOM 21548 N N . ALA A 1 13 ? -3.042 3.328 -7.800 1.00 0.00 751 ALA A N 20
ATOM 21549 C CA . ALA A 1 13 ? -2.184 4.489 -7.996 1.00 0.00 751 ALA A CA 20
ATOM 21550 C C . ALA A 1 13 ? -0.947 4.126 -8.812 1.00 0.00 751 ALA A C 20
ATOM 21551 O O . ALA A 1 13 ? -0.616 2.950 -8.966 1.00 0.00 751 ALA A O 20
ATOM 21558 N N . VAL A 1 14 ? -0.267 5.143 -9.332 1.00 0.00 752 VAL A N 20
ATOM 21559 C CA . VAL A 1 14 ? 0.933 4.931 -10.131 1.00 0.00 752 VAL A CA 20
ATOM 21560 C C . VAL A 1 14 ? 2.183 5.359 -9.370 1.00 0.00 752 VAL A C 20
ATOM 21561 O O . VAL A 1 14 ? 2.133 6.256 -8.529 1.00 0.00 752 VAL A O 20
ATOM 21574 N N . ALA A 1 15 ? 3.303 4.711 -9.671 1.00 0.00 753 ALA A N 20
ATOM 21575 C CA . ALA A 1 15 ? 4.567 5.026 -9.017 1.00 0.00 753 ALA A CA 20
ATOM 21576 C C . ALA A 1 15 ? 5.285 6.167 -9.730 1.00 0.00 753 ALA A C 20
ATOM 21577 O O . ALA A 1 15 ? 5.830 5.986 -10.820 1.00 0.00 753 ALA A O 20
ATOM 21584 N N . CYS A 1 16 ? 5.280 7.342 -9.109 1.00 0.00 754 CYS A N 20
ATOM 21585 C CA . CYS A 1 16 ? 5.929 8.514 -9.686 1.00 0.00 754 CYS A CA 20
ATOM 21586 C C . CYS A 1 16 ? 7.410 8.246 -9.938 1.00 0.00 754 CYS A C 20
ATOM 21587 O O . CYS A 1 16 ? 7.948 8.614 -10.982 1.00 0.00 754 CYS A O 20
ATOM 21595 N N . PHE A 1 17 ? 8.062 7.605 -8.974 1.00 0.00 755 PHE A N 20
ATOM 21596 C CA . PHE A 1 17 ? 9.481 7.291 -9.091 1.00 0.00 755 PHE A CA 20
ATOM 21597 C C . PHE A 1 17 ? 9.768 5.878 -8.590 1.00 0.00 755 PHE A C 20
ATOM 21598 O O . PHE A 1 17 ? 8.928 5.256 -7.941 1.00 0.00 755 PHE A O 20
ATOM 21615 N N . ALA A 1 18 ? 10.960 5.378 -8.898 1.00 0.00 756 ALA A N 20
ATOM 21616 C CA . ALA A 1 18 ? 11.359 4.040 -8.479 1.00 0.00 756 ALA A CA 20
ATOM 21617 C C . ALA A 1 18 ? 11.788 4.028 -7.016 1.00 0.00 756 ALA A C 20
ATOM 21618 O O . ALA A 1 18 ? 12.675 4.781 -6.613 1.00 0.00 756 ALA A O 20
ATOM 21625 N N . TYR A 1 19 ? 11.153 3.171 -6.225 1.00 0.00 757 TYR A N 20
ATOM 21626 C CA . TYR A 1 19 ? 11.467 3.063 -4.806 1.00 0.00 757 TYR A CA 20
ATOM 21627 C C . TYR A 1 19 ? 11.946 1.657 -4.458 1.00 0.00 757 TYR A C 20
ATOM 21628 O O . TYR A 1 19 ? 11.603 0.686 -5.134 1.00 0.00 757 TYR A O 20
ATOM 21646 N N . THR A 1 20 ? 12.742 1.555 -3.398 1.00 0.00 758 THR A N 20
ATOM 21647 C CA . THR A 1 20 ? 13.270 0.269 -2.960 1.00 0.00 758 THR A CA 20
ATOM 21648 C C . THR A 1 20 ? 13.010 0.046 -1.475 1.00 0.00 758 THR A C 20
ATOM 21649 O O . THR A 1 20 ? 13.827 0.408 -0.630 1.00 0.00 758 THR A O 20
ATOM 21660 N N . GLY A 1 21 ? 11.865 -0.555 -1.162 1.00 0.00 759 GLY A N 20
ATOM 21661 C CA . GLY A 1 21 ? 11.518 -0.817 0.222 1.00 0.00 759 GLY A CA 20
ATOM 21662 C C . GLY A 1 21 ? 12.731 -1.143 1.072 1.00 0.00 759 GLY A C 20
ATOM 21663 O O . GLY A 1 21 ? 13.557 -1.974 0.693 1.00 0.00 759 GLY A O 20
ATOM 21667 N N . ARG A 1 22 ? 12.839 -0.487 2.222 1.00 0.00 760 ARG A N 20
ATOM 21668 C CA . ARG A 1 22 ? 13.961 -0.710 3.126 1.00 0.00 760 ARG A CA 20
ATOM 21669 C C . ARG A 1 22 ? 13.836 -2.060 3.825 1.00 0.00 760 ARG A C 20
ATOM 21670 O O . ARG A 1 22 ? 14.811 -2.802 3.947 1.00 0.00 760 ARG A O 20
ATOM 21691 N N . THR A 1 23 ? 12.628 -2.374 4.285 1.00 0.00 761 THR A N 20
ATOM 21692 C CA . THR A 1 23 ? 12.375 -3.633 4.973 1.00 0.00 761 THR A CA 20
ATOM 21693 C C . THR A 1 23 ? 11.198 -4.374 4.349 1.00 0.00 761 THR A C 20
ATOM 21694 O O . THR A 1 23 ? 10.527 -3.854 3.458 1.00 0.00 761 THR A O 20
ATOM 21705 N N . ALA A 1 24 ? 10.951 -5.591 4.824 1.00 0.00 762 ALA A N 20
ATOM 21706 C CA . ALA A 1 24 ? 9.853 -6.401 4.315 1.00 0.00 762 ALA A CA 20
ATOM 21707 C C . ALA A 1 24 ? 8.545 -5.617 4.316 1.00 0.00 762 ALA A C 20
ATOM 21708 O O . ALA A 1 24 ? 7.779 -5.669 3.355 1.00 0.00 762 ALA A O 20
ATOM 21715 N N . GLN A 1 25 ? 8.296 -4.893 5.402 1.00 0.00 763 GLN A N 20
ATOM 21716 C CA . GLN A 1 25 ? 7.080 -4.099 5.529 1.00 0.00 763 GLN A CA 20
ATOM 21717 C C . GLN A 1 25 ? 6.869 -3.226 4.296 1.00 0.00 763 GLN A C 20
ATOM 21718 O O . GLN A 1 25 ? 5.782 -3.201 3.720 1.00 0.00 763 GLN A O 20
ATOM 21732 N N . GLU A 1 26 ? 7.916 -2.510 3.898 1.00 0.00 764 GLU A N 20
ATOM 21733 C CA . GLU A 1 26 ? 7.845 -1.635 2.734 1.00 0.00 764 GLU A CA 20
ATOM 21734 C C . GLU A 1 26 ? 7.851 -2.446 1.442 1.00 0.00 764 GLU A C 20
ATOM 21735 O O . GLU A 1 26 ? 8.298 -3.593 1.417 1.00 0.00 764 GLU A O 20
ATOM 21747 N N . LEU A 1 27 ? 7.350 -1.842 0.369 1.00 0.00 765 LEU A N 20
ATOM 21748 C CA . LEU A 1 27 ? 7.297 -2.508 -0.928 1.00 0.00 765 LEU A CA 20
ATOM 21749 C C . LEU A 1 27 ? 8.212 -1.816 -1.933 1.00 0.00 765 LEU A C 20
ATOM 21750 O O . LEU A 1 27 ? 8.623 -0.674 -1.730 1.00 0.00 765 LEU A O 20
ATOM 21766 N N . SER A 1 28 ? 8.527 -2.516 -3.019 1.00 0.00 766 SER A N 20
ATOM 21767 C CA . SER A 1 28 ? 9.395 -1.970 -4.055 1.00 0.00 766 SER A CA 20
ATOM 21768 C C . SER A 1 28 ? 8.707 -2.010 -5.416 1.00 0.00 766 SER A C 20
ATOM 21769 O O . SER A 1 28 ? 7.907 -2.903 -5.695 1.00 0.00 766 SER A O 20
ATOM 21777 N N . PHE A 1 29 ? 9.025 -1.034 -6.261 1.00 0.00 767 PHE A N 20
ATOM 21778 C CA . PHE A 1 29 ? 8.438 -0.956 -7.594 1.00 0.00 767 PHE A CA 20
ATOM 21779 C C . PHE A 1 29 ? 9.164 0.080 -8.448 1.00 0.00 767 PHE A C 20
ATOM 21780 O O . PHE A 1 29 ? 9.841 0.966 -7.926 1.00 0.00 767 PHE A O 20
ATOM 21797 N N . ARG A 1 30 ? 9.017 -0.039 -9.763 1.00 0.00 768 ARG A N 20
ATOM 21798 C CA . ARG A 1 30 ? 9.659 0.886 -10.690 1.00 0.00 768 ARG A CA 20
ATOM 21799 C C . ARG A 1 30 ? 8.653 1.898 -11.232 1.00 0.00 768 ARG A C 20
ATOM 21800 O O . ARG A 1 30 ? 7.499 1.561 -11.495 1.00 0.00 768 ARG A O 20
ATOM 21821 N N . ARG A 1 31 ? 9.101 3.138 -11.396 1.00 0.00 769 ARG A N 20
ATOM 21822 C CA . ARG A 1 31 ? 8.240 4.200 -11.905 1.00 0.00 769 ARG A CA 20
ATOM 21823 C C . ARG A 1 31 ? 7.251 3.653 -12.930 1.00 0.00 769 ARG A C 20
ATOM 21824 O O . ARG A 1 31 ? 7.636 2.966 -13.875 1.00 0.00 769 ARG A O 20
ATOM 21845 N N . GLY A 1 32 ? 5.972 3.962 -12.735 1.00 0.00 770 GLY A N 20
ATOM 21846 C CA . GLY A 1 32 ? 4.948 3.493 -13.650 1.00 0.00 770 GLY A CA 20
ATOM 21847 C C . GLY A 1 32 ? 4.197 2.291 -13.112 1.00 0.00 770 GLY A C 20
ATOM 21848 O O . GLY A 1 32 ? 2.982 2.185 -13.278 1.00 0.00 770 GLY A O 20
ATOM 21852 N N . ASP A 1 33 ? 4.921 1.383 -12.468 1.00 0.00 771 ASP A N 20
ATOM 21853 C CA . ASP A 1 33 ? 4.316 0.182 -11.904 1.00 0.00 771 ASP A CA 20
ATOM 21854 C C . ASP A 1 33 ? 3.148 0.539 -10.991 1.00 0.00 771 ASP A C 20
ATOM 21855 O O . ASP A 1 33 ? 3.337 1.114 -9.920 1.00 0.00 771 ASP A O 20
ATOM 21864 N N . VAL A 1 34 ? 1.939 0.195 -11.424 1.00 0.00 772 VAL A N 20
ATOM 21865 C CA . VAL A 1 34 ? 0.739 0.479 -10.646 1.00 0.00 772 VAL A CA 20
ATOM 21866 C C . VAL A 1 34 ? 0.734 -0.305 -9.338 1.00 0.00 772 VAL A C 20
ATOM 21867 O O . VAL A 1 34 ? 1.338 -1.374 -9.239 1.00 0.00 772 VAL A O 20
ATOM 21880 N N . LEU A 1 35 ? 0.048 0.233 -8.335 1.00 0.00 773 LEU A N 20
ATOM 21881 C CA . LEU A 1 35 ? -0.037 -0.416 -7.031 1.00 0.00 773 LEU A CA 20
ATOM 21882 C C . LEU A 1 35 ? -1.436 -0.270 -6.441 1.00 0.00 773 LEU A C 20
ATOM 21883 O O . LEU A 1 35 ? -1.958 0.838 -6.322 1.00 0.00 773 LEU A O 20
ATOM 21899 N N . ARG A 1 36 ? -2.036 -1.397 -6.071 1.00 0.00 774 ARG A N 20
ATOM 21900 C CA . ARG A 1 36 ? -3.374 -1.395 -5.491 1.00 0.00 774 ARG A CA 20
ATOM 21901 C C . ARG A 1 36 ? -3.330 -0.979 -4.024 1.00 0.00 774 ARG A C 20
ATOM 21902 O O . ARG A 1 36 ? -2.621 -1.581 -3.217 1.00 0.00 774 ARG A O 20
ATOM 21923 N N . LEU A 1 37 ? -4.093 0.055 -3.685 1.00 0.00 775 LEU A N 20
ATOM 21924 C CA . LEU A 1 37 ? -4.141 0.553 -2.314 1.00 0.00 775 LEU A CA 20
ATOM 21925 C C . LEU A 1 37 ? -5.234 -0.152 -1.518 1.00 0.00 775 LEU A C 20
ATOM 21926 O O . LEU A 1 37 ? -6.366 0.327 -1.438 1.00 0.00 775 LEU A O 20
ATOM 21942 N N . HIS A 1 38 ? -4.888 -1.291 -0.927 1.00 0.00 776 HIS A N 20
ATOM 21943 C CA . HIS A 1 38 ? -5.839 -2.061 -0.133 1.00 0.00 776 HIS A CA 20
ATOM 21944 C C . HIS A 1 38 ? -6.402 -1.219 1.008 1.00 0.00 776 HIS A C 20
ATOM 21945 O O . HIS A 1 38 ? -7.605 -1.233 1.267 1.00 0.00 776 HIS A O 20
ATOM 21959 N N . GLU A 1 39 ? -5.523 -0.487 1.686 1.00 0.00 777 GLU A N 20
ATOM 21960 C CA . GLU A 1 39 ? -5.934 0.360 2.800 1.00 0.00 777 GLU A CA 20
ATOM 21961 C C . GLU A 1 39 ? -4.988 1.547 2.958 1.00 0.00 777 GLU A C 20
ATOM 21962 O O . GLU A 1 39 ? -3.875 1.542 2.431 1.00 0.00 777 GLU A O 20
ATOM 21974 N N . ARG A 1 40 ? -5.440 2.563 3.686 1.00 0.00 778 ARG A N 20
ATOM 21975 C CA . ARG A 1 40 ? -4.636 3.758 3.912 1.00 0.00 778 ARG A CA 20
ATOM 21976 C C . ARG A 1 40 ? -3.921 3.686 5.258 1.00 0.00 778 ARG A C 20
ATOM 21977 O O . ARG A 1 40 ? -4.383 4.250 6.249 1.00 0.00 778 ARG A O 20
ATOM 21998 N N . ALA A 1 41 ? -2.791 2.986 5.284 1.00 0.00 779 ALA A N 20
ATOM 21999 C CA . ALA A 1 41 ? -2.012 2.841 6.507 1.00 0.00 779 ALA A CA 20
ATOM 22000 C C . ALA A 1 41 ? -1.888 4.172 7.241 1.00 0.00 779 ALA A C 20
ATOM 22001 O O . ALA A 1 41 ? -2.323 4.304 8.385 1.00 0.00 779 ALA A O 20
ATOM 22008 N N . SER A 1 42 ? -1.293 5.157 6.576 1.00 0.00 780 SER A N 20
ATOM 22009 C CA . SER A 1 42 ? -1.108 6.477 7.167 1.00 0.00 780 SER A CA 20
ATOM 22010 C C . SER A 1 42 ? -1.317 7.572 6.126 1.00 0.00 780 SER A C 20
ATOM 22011 O O . SER A 1 42 ? -1.566 7.291 4.954 1.00 0.00 780 SER A O 20
ATOM 22019 N N . SER A 1 43 ? -1.212 8.823 6.563 1.00 0.00 781 SER A N 20
ATOM 22020 C CA . SER A 1 43 ? -1.393 9.962 5.671 1.00 0.00 781 SER A CA 20
ATOM 22021 C C . SER A 1 43 ? -0.243 10.059 4.673 1.00 0.00 781 SER A C 20
ATOM 22022 O O . SER A 1 43 ? -0.385 10.644 3.600 1.00 0.00 781 SER A O 20
ATOM 22030 N N . ASP A 1 44 ? 0.896 9.480 5.036 1.00 0.00 782 ASP A N 20
ATOM 22031 C CA . ASP A 1 44 ? 2.072 9.499 4.173 1.00 0.00 782 ASP A CA 20
ATOM 22032 C C . ASP A 1 44 ? 2.357 8.109 3.613 1.00 0.00 782 ASP A C 20
ATOM 22033 O O . ASP A 1 44 ? 3.025 7.967 2.589 1.00 0.00 782 ASP A O 20
ATOM 22042 N N . TRP A 1 45 ? 1.848 7.088 4.292 1.00 0.00 783 TRP A N 20
ATOM 22043 C CA . TRP A 1 45 ? 2.050 5.708 3.862 1.00 0.00 783 TRP A CA 20
ATOM 22044 C C . TRP A 1 45 ? 0.724 5.057 3.484 1.00 0.00 783 TRP A C 20
ATOM 22045 O O . TRP A 1 45 ? -0.336 5.464 3.961 1.00 0.00 783 TRP A O 20
ATOM 22066 N N . TRP A 1 46 ? 0.791 4.046 2.626 1.00 0.00 784 TRP A N 20
ATOM 22067 C CA . TRP A 1 46 ? -0.406 3.338 2.185 1.00 0.00 784 TRP A CA 20
ATOM 22068 C C . TRP A 1 46 ? -0.228 1.830 2.322 1.00 0.00 784 TRP A C 20
ATOM 22069 O O . TRP A 1 46 ? 0.866 1.349 2.617 1.00 0.00 784 TRP A O 20
ATOM 22090 N N . ARG A 1 47 ? -1.310 1.089 2.105 1.00 0.00 785 ARG A N 20
ATOM 22091 C CA . ARG A 1 47 ? -1.273 -0.365 2.205 1.00 0.00 785 ARG A CA 20
ATOM 22092 C C . ARG A 1 47 ? -1.676 -1.012 0.883 1.00 0.00 785 ARG A C 20
ATOM 22093 O O . ARG A 1 47 ? -2.837 -0.953 0.480 1.00 0.00 785 ARG A O 20
ATOM 22114 N N . GLY A 1 48 ? -0.708 -1.629 0.212 1.00 0.00 786 GLY A N 20
ATOM 22115 C CA . GLY A 1 48 ? -0.982 -2.277 -1.057 1.00 0.00 786 GLY A CA 20
ATOM 22116 C C . GLY A 1 48 ? -0.293 -3.622 -1.182 1.00 0.00 786 GLY A C 20
ATOM 22117 O O . GLY A 1 48 ? 0.415 -4.050 -0.272 1.00 0.00 786 GLY A O 20
ATOM 22121 N N . GLU A 1 49 ? -0.503 -4.289 -2.312 1.00 0.00 787 GLU A N 20
ATOM 22122 C CA . GLU A 1 49 ? 0.102 -5.595 -2.551 1.00 0.00 787 GLU A CA 20
ATOM 22123 C C . GLU A 1 49 ? 0.671 -5.680 -3.965 1.00 0.00 787 GLU A C 20
ATOM 22124 O O . GLU A 1 49 ? -0.074 -5.696 -4.945 1.00 0.00 787 GLU A O 20
ATOM 22136 N N . HIS A 1 50 ? 1.995 -5.736 -4.061 1.00 0.00 788 HIS A N 20
ATOM 22137 C CA . HIS A 1 50 ? 2.665 -5.820 -5.354 1.00 0.00 788 HIS A CA 20
ATOM 22138 C C . HIS A 1 50 ? 2.635 -7.249 -5.889 1.00 0.00 788 HIS A C 20
ATOM 22139 O O . HIS A 1 50 ? 2.047 -8.139 -5.277 1.00 0.00 788 HIS A O 20
ATOM 22153 N N . ASN A 1 51 ? 3.273 -7.459 -7.036 1.00 0.00 789 ASN A N 20
ATOM 22154 C CA . ASN A 1 51 ? 3.318 -8.779 -7.654 1.00 0.00 789 ASN A CA 20
ATOM 22155 C C . ASN A 1 51 ? 3.907 -9.809 -6.695 1.00 0.00 789 ASN A C 20
ATOM 22156 O O . ASN A 1 51 ? 5.125 -9.921 -6.559 1.00 0.00 789 ASN A O 20
ATOM 22167 N N . GLY A 1 52 ? 3.033 -10.560 -6.032 1.00 0.00 790 GLY A N 20
ATOM 22168 C CA . GLY A 1 52 ? 3.485 -11.572 -5.094 1.00 0.00 790 GLY A CA 20
ATOM 22169 C C . GLY A 1 52 ? 4.098 -10.971 -3.845 1.00 0.00 790 GLY A C 20
ATOM 22170 O O . GLY A 1 52 ? 4.711 -11.678 -3.045 1.00 0.00 790 GLY A O 20
ATOM 22174 N N . MET A 1 53 ? 3.934 -9.663 -3.677 1.00 0.00 791 MET A N 20
ATOM 22175 C CA . MET A 1 53 ? 4.477 -8.968 -2.515 1.00 0.00 791 MET A CA 20
ATOM 22176 C C . MET A 1 53 ? 3.392 -8.161 -1.809 1.00 0.00 791 MET A C 20
ATOM 22177 O O . MET A 1 53 ? 2.441 -7.698 -2.439 1.00 0.00 791 MET A O 20
ATOM 22191 N N . ARG A 1 54 ? 3.542 -7.995 -0.499 1.00 0.00 792 ARG A N 20
ATOM 22192 C CA . ARG A 1 54 ? 2.575 -7.245 0.292 1.00 0.00 792 ARG A CA 20
ATOM 22193 C C . ARG A 1 54 ? 3.279 -6.377 1.331 1.00 0.00 792 ARG A C 20
ATOM 22194 O O . ARG A 1 54 ? 4.135 -6.853 2.076 1.00 0.00 792 ARG A O 20
ATOM 22215 N N . GLY A 1 55 ? 2.912 -5.099 1.375 1.00 0.00 793 GLY A N 20
ATOM 22216 C CA . GLY A 1 55 ? 3.518 -4.185 2.325 1.00 0.00 793 GLY A CA 20
ATOM 22217 C C . GLY A 1 55 ? 2.938 -2.787 2.235 1.00 0.00 793 GLY A C 20
ATOM 22218 O O . GLY A 1 55 ? 1.846 -2.593 1.701 1.00 0.00 793 GLY A O 20
ATOM 22222 N N . LEU A 1 56 ? 3.670 -1.811 2.761 1.00 0.00 794 LEU A N 20
ATOM 22223 C CA . LEU A 1 56 ? 3.221 -0.423 2.739 1.00 0.00 794 LEU A CA 20
ATOM 22224 C C . LEU A 1 56 ? 3.563 0.240 1.409 1.00 0.00 794 LEU A C 20
ATOM 22225 O O . LEU A 1 56 ? 4.144 -0.388 0.523 1.00 0.00 794 LEU A O 20
ATOM 22241 N N . ILE A 1 57 ? 3.201 1.511 1.276 1.00 0.00 795 ILE A N 20
ATOM 22242 C CA . ILE A 1 57 ? 3.473 2.259 0.055 1.00 0.00 795 ILE A CA 20
ATOM 22243 C C . ILE A 1 57 ? 3.639 3.747 0.347 1.00 0.00 795 ILE A C 20
ATOM 22244 O O . ILE A 1 57 ? 2.840 4.358 1.057 1.00 0.00 795 ILE A O 20
ATOM 22260 N N . PRO A 1 58 ? 4.700 4.345 -0.215 1.00 0.00 796 PRO A N 20
ATOM 22261 C CA . PRO A 1 58 ? 4.995 5.769 -0.031 1.00 0.00 796 PRO A CA 20
ATOM 22262 C C . PRO A 1 58 ? 3.988 6.666 -0.744 1.00 0.00 796 PRO A C 20
ATOM 22263 O O . PRO A 1 58 ? 3.722 6.495 -1.934 1.00 0.00 796 PRO A O 20
ATOM 22274 N N . HIS A 1 59 ? 3.431 7.623 -0.009 1.00 0.00 797 HIS A N 20
ATOM 22275 C CA . HIS A 1 59 ? 2.453 8.548 -0.571 1.00 0.00 797 HIS A CA 20
ATOM 22276 C C . HIS A 1 59 ? 3.147 9.678 -1.326 1.00 0.00 797 HIS A C 20
ATOM 22277 O O . HIS A 1 59 ? 2.493 10.541 -1.912 1.00 0.00 797 HIS A O 20
ATOM 22291 N N . LYS A 1 60 ? 4.476 9.667 -1.308 1.00 0.00 798 LYS A N 20
ATOM 22292 C CA . LYS A 1 60 ? 5.259 10.690 -1.990 1.00 0.00 798 LYS A CA 20
ATOM 22293 C C . LYS A 1 60 ? 5.756 10.184 -3.341 1.00 0.00 798 LYS A C 20
ATOM 22294 O O . LYS A 1 60 ? 5.929 10.961 -4.280 1.00 0.00 798 LYS A O 20
ATOM 22313 N N . TYR A 1 61 ? 5.982 8.878 -3.431 1.00 0.00 799 TYR A N 20
ATOM 22314 C CA . TYR A 1 61 ? 6.460 8.269 -4.666 1.00 0.00 799 TYR A CA 20
ATOM 22315 C C . TYR A 1 61 ? 5.302 7.684 -5.469 1.00 0.00 799 TYR A C 20
ATOM 22316 O O . TYR A 1 61 ? 5.478 6.733 -6.230 1.00 0.00 799 TYR A O 20
ATOM 22334 N N . ILE A 1 62 ? 4.118 8.262 -5.293 1.00 0.00 800 ILE A N 20
ATOM 22335 C CA . ILE A 1 62 ? 2.931 7.801 -6.002 1.00 0.00 800 ILE A CA 20
ATOM 22336 C C . ILE A 1 62 ? 2.059 8.974 -6.435 1.00 0.00 800 ILE A C 20
ATOM 22337 O O . ILE A 1 62 ? 2.140 10.065 -5.869 1.00 0.00 800 ILE A O 20
ATOM 22353 N N . THR A 1 63 ? 1.222 8.742 -7.441 1.00 0.00 801 THR A N 20
ATOM 22354 C CA . THR A 1 63 ? 0.333 9.779 -7.950 1.00 0.00 801 THR A CA 20
ATOM 22355 C C . THR A 1 63 ? -1.110 9.291 -8.000 1.00 0.00 801 THR A C 20
ATOM 22356 O O . THR A 1 63 ? -1.495 8.550 -8.906 1.00 0.00 801 THR A O 20
ATOM 22367 N N . LEU A 1 64 ? -1.906 9.710 -7.023 1.00 0.00 802 LEU A N 20
ATOM 22368 C CA . LEU A 1 64 ? -3.309 9.316 -6.955 1.00 0.00 802 LEU A CA 20
ATOM 22369 C C . LEU A 1 64 ? -4.094 9.896 -8.127 1.00 0.00 802 LEU A C 20
ATOM 22370 O O . LEU A 1 64 ? -3.762 10.951 -8.667 1.00 0.00 802 LEU A O 20
ATOM 22386 N N . PRO A 1 65 ? -5.164 9.193 -8.529 1.00 0.00 803 PRO A N 20
ATOM 22387 C CA . PRO A 1 65 ? -6.021 9.621 -9.638 1.00 0.00 803 PRO A CA 20
ATOM 22388 C C . PRO A 1 65 ? -6.842 10.859 -9.293 1.00 0.00 803 PRO A C 20
ATOM 22389 O O . PRO A 1 65 ? -6.827 11.849 -10.023 1.00 0.00 803 PRO A O 20
ATOM 22400 N N . ALA A 1 66 ? -7.557 10.796 -8.174 1.00 0.00 804 ALA A N 20
ATOM 22401 C CA . ALA A 1 66 ? -8.382 11.913 -7.730 1.00 0.00 804 ALA A CA 20
ATOM 22402 C C . ALA A 1 66 ? -9.009 11.626 -6.370 1.00 0.00 804 ALA A C 20
ATOM 22403 O O . ALA A 1 66 ? -8.723 10.605 -5.747 1.00 0.00 804 ALA A O 20
ATOM 22410 N N . GLY A 1 67 ? -9.865 12.536 -5.915 1.00 0.00 805 GLY A N 20
ATOM 22411 C CA . GLY A 1 67 ? -10.518 12.362 -4.631 1.00 0.00 805 GLY A CA 20
ATOM 22412 C C . GLY A 1 67 ? -9.678 12.876 -3.479 1.00 0.00 805 GLY A C 20
ATOM 22413 O O . GLY A 1 67 ? -10.180 13.577 -2.598 1.00 0.00 805 GLY A O 20
ATOM 22417 N N . THR A 1 68 ? -8.396 12.527 -3.481 1.00 0.00 806 THR A N 20
ATOM 22418 C CA . THR A 1 68 ? -7.485 12.956 -2.428 1.00 0.00 806 THR A CA 20
ATOM 22419 C C . THR A 1 68 ? -7.384 14.476 -2.372 1.00 0.00 806 THR A C 20
ATOM 22420 O O . THR A 1 68 ? -7.120 15.051 -1.317 1.00 0.00 806 THR A O 20
ATOM 22431 N N . GLU A 1 69 ? -7.596 15.120 -3.515 1.00 0.00 807 GLU A N 20
ATOM 22432 C CA . GLU A 1 69 ? -7.529 16.575 -3.595 1.00 0.00 807 GLU A CA 20
ATOM 22433 C C . GLU A 1 69 ? -8.830 17.207 -3.110 1.00 0.00 807 GLU A C 20
ATOM 22434 O O . GLU A 1 69 ? -9.914 16.865 -3.582 1.00 0.00 807 GLU A O 20
ATOM 22446 N N . LYS A 1 70 ? -8.714 18.133 -2.163 1.00 0.00 808 LYS A N 20
ATOM 22447 C CA . LYS A 1 70 ? -9.879 18.815 -1.612 1.00 0.00 808 LYS A CA 20
ATOM 22448 C C . LYS A 1 70 ? -10.341 19.935 -2.538 1.00 0.00 808 LYS A C 20
ATOM 22449 O O . LYS A 1 70 ? -9.711 20.989 -2.614 1.00 0.00 808 LYS A O 20
ATOM 22468 N N . GLN A 1 71 ? -11.446 19.700 -3.239 1.00 0.00 809 GLN A N 20
ATOM 22469 C CA . GLN A 1 71 ? -11.992 20.690 -4.159 1.00 0.00 809 GLN A CA 20
ATOM 22470 C C . GLN A 1 71 ? -13.496 20.502 -4.332 1.00 0.00 809 GLN A C 20
ATOM 22471 O O . GLN A 1 71 ? -13.974 19.383 -4.518 1.00 0.00 809 GLN A O 20
ATOM 22485 N N . VAL A 1 72 ? -14.236 21.604 -4.270 1.00 0.00 810 VAL A N 20
ATOM 22486 C CA . VAL A 1 72 ? -15.686 21.560 -4.420 1.00 0.00 810 VAL A CA 20
ATOM 22487 C C . VAL A 1 72 ? -16.088 20.713 -5.622 1.00 0.00 810 VAL A C 20
ATOM 22488 O O . VAL A 1 72 ? -15.530 20.854 -6.710 1.00 0.00 810 VAL A O 20
ATOM 22501 N N . VAL A 1 73 ? -17.062 19.831 -5.419 1.00 0.00 811 VAL A N 20
ATOM 22502 C CA . VAL A 1 73 ? -17.541 18.961 -6.486 1.00 0.00 811 VAL A CA 20
ATOM 22503 C C . VAL A 1 73 ? -19.004 18.586 -6.274 1.00 0.00 811 VAL A C 20
ATOM 22504 O O . VAL A 1 73 ? -19.443 18.370 -5.145 1.00 0.00 811 VAL A O 20
ATOM 22517 N N . GLY A 1 74 ? -19.754 18.508 -7.369 1.00 0.00 812 GLY A N 20
ATOM 22518 C CA . GLY A 1 74 ? -21.160 18.157 -7.281 1.00 0.00 812 GLY A CA 20
ATOM 22519 C C . GLY A 1 74 ? -21.390 16.661 -7.357 1.00 0.00 812 GLY A C 20
ATOM 22520 O O . GLY A 1 74 ? -21.604 16.113 -8.438 1.00 0.00 812 GLY A O 20
ATOM 22524 N N . ALA A 1 75 ? -21.344 15.998 -6.207 1.00 0.00 813 ALA A N 20
ATOM 22525 C CA . ALA A 1 75 ? -21.549 14.556 -6.147 1.00 0.00 813 ALA A CA 20
ATOM 22526 C C . ALA A 1 75 ? -20.518 13.819 -6.995 1.00 0.00 813 ALA A C 20
ATOM 22527 O O . ALA A 1 75 ? -20.860 12.931 -7.774 1.00 0.00 813 ALA A O 20
ATOM 22534 N N . GLY A 1 76 ? -19.252 14.194 -6.837 1.00 0.00 814 GLY A N 20
ATOM 22535 C CA . GLY A 1 76 ? -18.190 13.559 -7.595 1.00 0.00 814 GLY A CA 20
ATOM 22536 C C . GLY A 1 76 ? -18.081 14.101 -9.006 1.00 0.00 814 GLY A C 20
ATOM 22537 O O . GLY A 1 76 ? -17.248 13.646 -9.790 1.00 0.00 814 GLY A O 20
#

Secondary structure (DSSP, 8-state):
-----SSS--EEEEESS-EE-SSTTB-EE-TT-EEEEEEEEETTEEEEEETTEEEEEESSSEE--SS-S-------